Protein 6KTQ (pdb70)

Secondary structure (DSSP, 8-state):
---SS-EEE-SSPPTT---EEEEEEE-TTTGGGGSTT----HHHHHHHHHHHHHHT-SEEEEE-TTS-HHHHHHHHHHHHHHHTTS--SEEEEEE-SSHHHHHHHHHTT-SEEEEEEE-SHHIIIIIT---HHHHHHHHHHHHHHHHHTT-EEEEEEETGGGS-HHHHHHHHHHHHHHT-SEEEEEETTS---HHHHHHHHHHHHHH-TTSEEEEEEB-TTS-HHHHHHHHHHTT--EEEEBGGG-SSTT-B-BHHHHHHHHHHHH---SS-GGGHHHHHHHHHHHH--PPPTT-TTTSTTTTEE-SHHHHHHHHH-GGGT-SS-GGGGT---EE--STT--HHHHHHHHHHHT----HHHHHHHHHHHHT-TT-----HHHHHHHHHHHH-S------/---SS-EEE-SSPPTT---EEEEEEE-TTTGGGGSTT----HHHHHHHHHHHHHHT-SEEEEE-TTS-HHHHHHHHHHHHHHHTTS--SEEEEEE-SSHHHHHHHHHTT-SEEEEEEE-SHHIIIIIT---HHHHHHHHHHHHHHHHHTT-EEEEEEETGGGS-HHHHHHHHHHHHHHT-SEEEEEETTS---HHHHHHHHHHHHHH-TTSEEEEEEB-TTS-HHHHHHHHHHTT--EEEEBGGG-SSTT-B-BHHHHHHHHHHHH---SS-GGGHHHHHHHHHHHH--PPPTT-TTTSTTTTEE-SHHHHHHHHH-GGGT-SS-GGGGT---EE--STT--HHHHHHHHHHTT----HHHHHHHHHHHHT-TT-----HHHHHHHHHHHH-S-----

Foldseek 3Di:
DLAQAWDAFDAFDDPPAGDFTAFEEEECQAQQCQFVQFDFFLVLLLVLQLLCQQQRGNHYAQYQCVPDVRSLVSLLVNVVCCVVVSGPHQYEHEAELDLVSLVSRLVSPGQEYEYEAEAAPCCQCVPVVHDLVVVLVSLLVSLLSSVVSVHAYEYEHECQVRHDVVSVVVSVVSSVVSHHQEYEDEVNQQPDDLLVLLVSLLVVCVVCVSHAYEYWGACNVPCQLSNRSSNSSSRHHYYYEYDQQGGPPRHHHHPLVNQVCCCLTTVDHNTQLQCSLVSSVSSCVNRVPDRDQPDDLNHVCNQEAEAQVLVVVCVVPVVVPHSDANVSNNDHHYYFYALRHDLVVLVVVCVLVVWDDDSVLSVQLNVVRNVDDDDPTQDPVNSQVSSCVSVVDNTHHPD/DQAQDWDAFDAFDDPPAGDATAFEEEECQAQQCQFPQFDFFLVLLLVLQLLCQVQRGNHYANYQLVPDVRSVSSLLVNVVCCVVVSGPHQYEHEAELDLVSLVSRLVSPGQEYEYEAEAAPCRQCVPVVHDLVVVLVSLLVSLLSSVVSVHAYEYEHPCQVRHDVVSVVVSVVSSVVSHHQEYEDEPNQQPDDLQVLLVVLLVVCVVCVRHAYEYWGACNPPCQLSNRSSNSSNRHHYYYEYDQQGGYPRHHHHPLVNQVCCCRTTVDHNTQLQCNLVSSVSSCVNRVPDRDQPDDLNHVCNQEAEAQVLVLVCVVPVVVPHSDANCSNPDHHYYFDALRHDLVNLVVVCVVLVHDDDPVLSVQLNVVRNVDPPDPTCDPVNSQVSSCVRVVDHRDPD

GO terms:
  GO:0004410 homocitrate synthase activity (F, EXP)

Radius of gyration: 35.64 Å; Cα contacts (8 Å, |Δi|>4): 1654; chains: 2; bounding box: 81×99×81 Å

Structure (mmCIF, N/CA/C/O backbone):
data_6KTQ
#
_entry.id   6KTQ
#
_cell.length_a   114.693
_cell.length_b   114.693
_cell.length_c   125.713
_cell.angle_alpha   90.000
_cell.angle_beta   90.000
_cell.angle_gamma   120.000
#
_symmetry.space_group_name_H-M   'P 32 2 1'
#
loop_
_entity.id
_entity.type
_entity.pdbx_description
1 polymer 'Homocitrate synthase'
2 non-polymer 'ZINC ION'
3 non-polymer '2-OXOGLUTARIC ACID'
4 non-polymer 'COENZYME A'
5 non-polymer 'SULFATE ION'
6 non-polymer 'PENTAETHYLENE GLYCOL'
7 water water
#
loop_
_atom_site.group_PDB
_atom_site.id
_atom_site.type_symbol
_atom_site.label_atom_id
_atom_site.label_alt_id
_atom_site.label_comp_id
_atom_site.label_asym_id
_atom_site.label_entity_id
_atom_site.label_seq_id
_atom_site.pdbx_PDB_ins_code
_atom_site.Cartn_x
_atom_site.Cartn_y
_atom_site.Cartn_z
_atom_site.occupancy
_atom_site.B_iso_or_equiv
_atom_site.auth_seq_id
_atom_site.auth_comp_id
_atom_site.auth_asym_id
_atom_site.auth_atom_id
_atom_site.pdbx_PDB_model_num
ATOM 1 N N . LYS A 1 2 ? -14.194 -83.695 -4.124 1.00 54.65 -20 LYS A N 1
ATOM 2 C CA . LYS A 1 2 ? -15.156 -82.955 -5.001 1.00 55.37 -20 LYS A CA 1
ATOM 3 C C . LYS A 1 2 ? -16.419 -82.567 -4.218 1.00 48.47 -20 LYS A C 1
ATOM 4 O O . LYS A 1 2 ? -16.646 -81.381 -3.988 1.00 44.81 -20 LYS A O 1
ATOM 10 N N . HIS A 1 3 ? -17.208 -83.557 -3.786 1.00 44.64 -19 HIS A N 1
ATOM 11 C CA . HIS A 1 3 ? -18.281 -83.333 -2.787 1.00 40.14 -19 HIS A CA 1
ATOM 12 C C . HIS A 1 3 ? -17.758 -83.581 -1.384 1.00 38.41 -19 HIS A C 1
ATOM 13 O O . HIS A 1 3 ? -18.118 -84.549 -0.694 1.00 37.84 -19 HIS A O 1
ATOM 20 N N . HIS A 1 4 ? -16.900 -82.651 -0.989 1.00 34.92 -18 HIS A N 1
ATOM 21 C CA . HIS A 1 4 ? -16.111 -82.730 0.213 1.00 36.70 -18 HIS A CA 1
ATOM 22 C C . HIS A 1 4 ? -16.916 -82.230 1.401 1.00 35.62 -18 HIS A C 1
ATOM 23 O O . HIS A 1 4 ? -18.091 -81.868 1.249 1.00 35.53 -18 HIS A O 1
ATOM 30 N N . HIS A 1 5 ? -16.268 -82.184 2.565 1.00 32.48 -17 HIS A N 1
ATOM 31 C CA . HIS A 1 5 ? -16.942 -81.971 3.835 1.00 33.31 -17 HIS A CA 1
ATOM 32 C C . HIS A 1 5 ? -16.475 -80.765 4.574 1.00 33.72 -17 HIS A C 1
ATOM 33 O O . HIS A 1 5 ? -16.631 -80.678 5.786 1.00 31.53 -17 HIS A O 1
ATOM 40 N N . HIS A 1 6 ? -15.898 -79.814 3.841 1.00 35.46 -16 HIS A N 1
ATOM 41 C CA . HIS A 1 6 ? -15.560 -78.524 4.420 1.00 37.32 -16 HIS A CA 1
ATOM 42 C C . HIS A 1 6 ? -16.325 -77.410 3.703 1.00 34.56 -16 HIS A C 1
ATOM 43 O O . HIS A 1 6 ? -17.232 -77.677 2.920 1.00 32.98 -16 HIS A O 1
ATOM 50 N N . HIS A 1 7 ? -16.030 -76.170 4.060 1.00 34.45 -15 HIS A N 1
ATOM 51 C CA . HIS A 1 7 ? -16.703 -75.005 3.491 1.00 35.57 -15 HIS A CA 1
ATOM 52 C C . HIS A 1 7 ? -16.487 -74.878 1.984 1.00 35.07 -15 HIS A C 1
ATOM 53 O O . HIS A 1 7 ? -15.502 -75.372 1.435 1.00 34.79 -15 HIS A O 1
ATOM 60 N N . HIS A 1 8 ? -17.448 -74.240 1.326 1.00 32.14 -14 HIS A N 1
ATOM 61 C CA . HIS A 1 8 ? -17.365 -73.947 -0.081 1.00 31.94 -14 HIS A CA 1
ATOM 62 C C . HIS A 1 8 ? -17.101 -72.453 -0.210 1.00 33.64 -14 HIS A C 1
ATOM 63 O O . HIS A 1 8 ? -17.807 -71.649 0.384 1.00 31.85 -14 HIS A O 1
ATOM 70 N N . HIS A 1 9 ? -16.085 -72.077 -0.981 1.00 34.80 -13 HIS A N 1
ATOM 71 C CA . HIS A 1 9 ? -15.821 -70.647 -1.216 1.00 34.58 -13 HIS A CA 1
ATOM 72 C C . HIS A 1 9 ? -16.863 -70.072 -2.138 1.00 32.86 -13 HIS A C 1
ATOM 73 O O . HIS A 1 9 ? -17.326 -70.763 -3.014 1.00 33.24 -13 HIS A O 1
ATOM 80 N N . HIS A 1 10 ? -17.299 -68.842 -1.896 1.00 31.65 -12 HIS A N 1
ATOM 81 C CA . HIS A 1 10 ? -18.157 -68.141 -2.850 1.00 31.37 -12 HIS A CA 1
ATOM 82 C C . HIS A 1 10 ? -17.904 -66.655 -2.835 1.00 33.94 -12 HIS A C 1
ATOM 83 O O . HIS A 1 10 ? -17.091 -66.176 -2.046 1.00 32.45 -12 HIS A O 1
ATOM 90 N N . GLY A 1 11 ? -18.603 -65.925 -3.707 1.00 32.60 -11 GLY A N 1
ATOM 91 C CA . GLY A 1 11 ? -18.499 -64.466 -3.739 1.00 33.11 -11 GLY A CA 1
ATOM 92 C C . GLY A 1 11 ? -19.820 -63.740 -3.657 1.00 35.16 -11 GLY A C 1
ATOM 93 O O . GLY A 1 11 ? -19.955 -62.651 -4.165 1.00 33.14 -11 GLY A O 1
ATOM 94 N N . GLY A 1 12 ? -20.814 -64.349 -3.030 1.00 31.31 -10 GLY A N 1
ATOM 95 C CA . GLY A 1 12 ? -22.146 -63.765 -2.970 1.00 29.51 -10 GLY A CA 1
ATOM 96 C C . GLY A 1 12 ? -22.896 -64.008 -4.247 1.00 29.01 -10 GLY A C 1
ATOM 97 O O . GLY A 1 12 ? -22.590 -64.967 -4.975 1.00 30.53 -10 GLY A O 1
ATOM 98 N N . LEU A 1 13 ? -23.892 -63.167 -4.521 1.00 30.48 -9 LEU A N 1
ATOM 99 C CA . LEU A 1 13 ? -24.697 -63.280 -5.737 1.00 32.77 -9 LEU A CA 1
ATOM 100 C C . LEU A 1 13 ? -23.831 -63.141 -6.977 1.00 33.80 -9 LEU A C 1
ATOM 101 O O . LEU A 1 13 ? -22.921 -62.330 -7.007 1.00 33.41 -9 LEU A O 1
ATOM 106 N N . VAL A 1 14 ? -24.108 -63.949 -7.987 1.00 32.88 -8 VAL A N 1
ATOM 107 C CA . VAL A 1 14 ? -23.477 -63.794 -9.291 1.00 33.68 -8 VAL A CA 1
ATOM 108 C C . VAL A 1 14 ? -24.058 -62.517 -9.930 1.00 34.83 -8 VAL A C 1
ATOM 109 O O . VAL A 1 14 ? -25.127 -62.034 -9.521 1.00 36.50 -8 VAL A O 1
ATOM 113 N N . PRO A 1 15 ? -23.381 -61.967 -10.956 1.00 38.02 -7 PRO A N 1
ATOM 114 C CA . PRO A 1 15 ? -23.842 -60.711 -11.590 1.00 37.40 -7 PRO A CA 1
ATOM 115 C C . PRO A 1 15 ? -25.234 -60.760 -12.208 1.00 38.83 -7 PRO A C 1
ATOM 116 O O . PRO A 1 15 ? -25.652 -61.811 -12.652 1.00 39.09 -7 PRO A O 1
ATOM 120 N N . ARG A 1 16 ? -25.937 -59.628 -12.227 1.00 41.79 -6 ARG A N 1
ATOM 121 C CA . ARG A 1 16 ? -27.259 -59.516 -12.871 1.00 42.86 -6 ARG A CA 1
ATOM 122 C C . ARG A 1 16 ? -27.219 -59.999 -14.312 1.00 47.11 -6 ARG A C 1
ATOM 123 O O . ARG A 1 16 ? -26.222 -59.803 -15.022 1.00 43.68 -6 ARG A O 1
ATOM 131 N N . GLY A 1 17 ? -28.300 -60.652 -14.724 1.00 51.83 -5 GLY A N 1
ATOM 132 C CA . GLY A 1 17 ? -28.378 -61.276 -16.045 1.00 56.55 -5 GLY A CA 1
ATOM 133 C C . GLY A 1 17 ? -27.433 -62.462 -16.222 1.00 61.17 -5 GLY A C 1
ATOM 134 O O . GLY A 1 17 ? -27.036 -62.772 -17.345 1.00 60.09 -5 GLY A O 1
ATOM 135 N N . SER A 1 18 ? -27.078 -63.130 -15.121 1.00 60.23 -4 SER A N 1
ATOM 136 C CA . SER A 1 18 ? -26.140 -64.255 -15.146 1.00 60.46 -4 SER A CA 1
ATOM 137 C C . SER A 1 18 ? -26.823 -65.564 -14.692 1.00 63.59 -4 SER A C 1
ATOM 138 O O . SER A 1 18 ? -27.560 -65.594 -13.691 1.00 58.44 -4 SER A O 1
ATOM 141 N N . LEU A 1 29 ? -13.033 -65.253 -4.463 1.00 47.73 7 LEU A N 1
ATOM 142 C CA . LEU A 1 29 ? -14.029 -65.885 -3.594 1.00 44.30 7 LEU A CA 1
ATOM 143 C C . LEU A 1 29 ? -13.588 -65.859 -2.133 1.00 44.05 7 LEU A C 1
ATOM 144 O O . LEU A 1 29 ? -12.942 -66.782 -1.629 1.00 42.95 7 LEU A O 1
ATOM 149 N N . HIS A 1 30 ? -14.016 -64.826 -1.439 1.00 40.42 8 HIS A N 1
ATOM 150 C CA . HIS A 1 30 ? -13.560 -64.545 -0.078 1.00 42.76 8 HIS A CA 1
ATOM 151 C C . HIS A 1 30 ? -14.547 -65.082 0.981 1.00 38.23 8 HIS A C 1
ATOM 152 O O . HIS A 1 30 ? -14.223 -65.136 2.154 1.00 37.39 8 HIS A O 1
ATOM 159 N N . MET A 1 31 ? -15.757 -65.436 0.557 1.00 33.49 9 MET A N 1
ATOM 160 C CA . MET A 1 31 ? -16.815 -65.885 1.474 1.00 31.60 9 MET A CA 1
ATOM 161 C C . MET A 1 31 ? -16.848 -67.397 1.499 1.00 32.24 9 MET A C 1
ATOM 162 O O . MET A 1 31 ? -16.277 -68.027 0.612 1.00 30.77 9 MET A O 1
ATOM 167 N N . LYS A 1 32 ? -17.512 -67.968 2.519 1.00 30.90 10 LYS A N 1
ATOM 168 C CA . LYS A 1 32 ? -17.497 -69.404 2.793 1.00 33.48 10 LYS A CA 1
ATOM 169 C C . LYS A 1 32 ? -18.913 -69.818 3.180 1.00 30.76 10 LYS A C 1
ATOM 170 O O . LYS A 1 32 ? -19.579 -69.067 3.862 1.00 28.84 10 LYS A O 1
ATOM 176 N N . VAL A 1 33 ? -19.360 -71.002 2.765 1.00 29.85 11 VAL A N 1
ATOM 177 C CA . VAL A 1 33 ? -20.655 -71.513 3.229 1.00 29.33 11 VAL A CA 1
ATOM 178 C C . VAL A 1 33 ? -20.686 -73.019 3.110 1.00 29.12 11 VAL A C 1
ATOM 179 O O . VAL A 1 33 ? -20.044 -73.610 2.241 1.00 28.92 11 VAL A O 1
ATOM 183 N N . GLY A 1 34 ? -21.418 -73.641 4.015 1.00 26.15 12 GLY A N 1
ATOM 184 C CA . GLY A 1 34 ? -21.610 -75.078 3.935 1.00 24.92 12 GLY A CA 1
ATOM 185 C C . GLY A 1 34 ? -22.932 -75.443 4.561 1.00 23.77 12 GLY A C 1
ATOM 186 O O . GLY A 1 34 ? -23.594 -74.601 5.181 1.00 23.91 12 GLY A O 1
ATOM 187 N N . ILE A 1 35 ? -23.316 -76.691 4.388 1.00 24.68 13 ILE A N 1
ATOM 188 C CA . ILE A 1 35 ? -24.571 -77.176 4.929 1.00 24.51 13 ILE A CA 1
ATOM 189 C C . ILE A 1 35 ? -24.399 -77.869 6.270 1.00 23.69 13 ILE A C 1
ATOM 190 O O . ILE A 1 35 ? -23.513 -78.724 6.438 1.00 25.41 13 ILE A O 1
ATOM 195 N N . LEU A 1 36 ? -25.258 -77.517 7.218 1.00 23.45 14 LEU A N 1
ATOM 196 C CA . LEU A 1 36 ? -25.505 -78.398 8.368 1.00 24.75 14 LEU A CA 1
ATOM 197 C C . LEU A 1 36 ? -26.888 -78.975 8.142 1.00 24.26 14 LEU A C 1
ATOM 198 O O . LEU A 1 36 ? -27.856 -78.230 7.998 1.00 25.17 14 LEU A O 1
ATOM 203 N N . ASP A 1 37 ? -26.983 -80.290 8.074 1.00 21.90 15 ASP A N 1
ATOM 204 C CA . ASP A 1 37 ? -28.281 -80.897 7.928 1.00 24.94 15 ASP A CA 1
ATOM 205 C C . ASP A 1 37 ? -28.760 -81.426 9.272 1.00 25.13 15 ASP A C 1
ATOM 206 O O . ASP A 1 37 ? -28.003 -82.104 9.994 1.00 24.54 15 ASP A O 1
ATOM 211 N N . SER A 1 38 ? -30.001 -81.064 9.601 1.00 24.22 16 SER A N 1
ATOM 212 C CA . SER A 1 38 ? -30.624 -81.375 10.889 1.00 25.42 16 SER A CA 1
ATOM 213 C C . SER A 1 38 ? -31.867 -82.292 10.729 1.00 25.09 16 SER A C 1
ATOM 214 O O . SER A 1 38 ? -32.738 -82.326 11.588 1.00 25.74 16 SER A O 1
ATOM 217 N N . THR A 1 39 ? -31.926 -83.038 9.646 1.00 25.19 17 THR A N 1
ATOM 218 C CA . THR A 1 39 ? -32.993 -84.031 9.431 1.00 26.10 17 THR A CA 1
ATOM 219 C C . THR A 1 39 ? -33.120 -84.920 10.677 1.00 27.59 17 THR A C 1
ATOM 220 O O . THR A 1 39 ? -34.217 -85.219 11.118 1.00 28.09 17 THR A O 1
ATOM 224 N N . LEU A 1 40 ? -31.983 -85.255 11.281 1.00 29.71 18 LEU A N 1
ATOM 225 C CA . LEU A 1 40 ? -31.944 -86.163 12.417 1.00 30.95 18 LEU A CA 1
ATOM 226 C C . LEU A 1 40 ? -32.153 -85.494 13.759 1.00 32.32 18 LEU A C 1
ATOM 227 O O . LEU A 1 40 ? -32.262 -86.180 14.767 1.00 35.85 18 LEU A O 1
ATOM 232 N N . ARG A 1 41 ? -32.224 -84.172 13.798 1.00 29.47 19 ARG A N 1
ATOM 233 C CA . ARG A 1 41 ? -32.557 -83.485 15.026 1.00 27.15 19 ARG A CA 1
ATOM 234 C C . ARG A 1 41 ? -33.849 -82.682 14.799 1.00 26.95 19 ARG A C 1
ATOM 235 O O . ARG A 1 41 ? -34.948 -83.147 15.163 1.00 26.47 19 ARG A O 1
ATOM 243 N N . GLU A 1 42 ? -33.738 -81.495 14.195 1.00 25.03 20 GLU A N 1
ATOM 244 C CA . GLU A 1 42 ? -34.920 -80.715 13.826 1.00 24.13 20 GLU A CA 1
ATOM 245 C C . GLU A 1 42 ? -35.949 -81.599 13.088 1.00 23.20 20 GLU A C 1
ATOM 246 O O . GLU A 1 42 ? -37.150 -81.543 13.394 1.00 24.24 20 GLU A O 1
ATOM 252 N N . GLY A 1 43 ? -35.484 -82.397 12.134 1.00 21.48 21 GLY A N 1
ATOM 253 C CA . GLY A 1 43 ? -36.387 -83.166 11.286 1.00 23.63 21 GLY A CA 1
ATOM 254 C C . GLY A 1 43 ? -37.236 -84.183 12.057 1.00 24.02 21 GLY A C 1
ATOM 255 O O . GLY A 1 43 ? -38.399 -84.436 11.712 1.00 23.24 21 GLY A O 1
ATOM 256 N N . GLU A 1 44 ? -36.642 -84.793 13.080 1.00 25.15 22 GLU A N 1
ATOM 257 C CA . GLU A 1 44 ? -37.387 -85.736 13.926 1.00 26.05 22 GLU A CA 1
ATOM 258 C C . GLU A 1 44 ? -38.318 -85.014 14.913 1.00 25.72 22 GLU A C 1
ATOM 259 O O . GLU A 1 44 ? -39.032 -85.664 15.657 1.00 27.79 22 GLU A O 1
ATOM 265 N N . GLN A 1 45 ? -38.331 -83.681 14.928 1.00 25.40 23 GLN 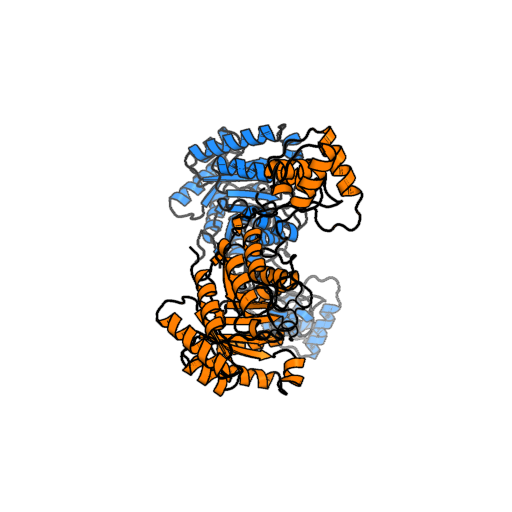A N 1
ATOM 266 C CA . GLN A 1 45 ? -39.332 -82.936 15.720 1.00 26.10 23 GLN A CA 1
ATOM 267 C C . GLN A 1 45 ? -40.605 -82.652 14.933 1.00 26.03 23 GLN A C 1
ATOM 268 O O . GLN A 1 45 ? -41.479 -81.953 15.418 1.00 25.88 23 GLN A O 1
ATOM 274 N N . THR A 1 46 ? -40.699 -83.192 13.714 1.00 26.62 24 THR A N 1
ATOM 275 C CA . THR A 1 46 ? -41.910 -83.106 12.925 1.00 25.00 24 THR A CA 1
ATOM 276 C C . THR A 1 46 ? -43.017 -83.981 13.553 1.00 26.04 24 THR A C 1
ATOM 277 O O . THR A 1 46 ? -42.776 -85.156 13.830 1.00 25.22 24 THR A O 1
ATOM 281 N N . PRO A 1 47 ? -44.227 -83.423 13.759 1.00 22.69 25 PRO A N 1
ATOM 282 C CA . PRO A 1 47 ? -45.327 -84.247 14.202 1.00 24.26 25 PRO A CA 1
ATOM 283 C C . PRO A 1 47 ? -45.419 -85.526 13.386 1.00 24.42 25 PRO A C 1
ATOM 284 O O . PRO A 1 47 ? -45.398 -85.496 12.154 1.00 25.10 25 PRO A O 1
ATOM 288 N N . GLY A 1 48 ? -45.520 -86.647 14.072 1.00 24.33 26 GLY A N 1
ATOM 289 C CA . GLY A 1 48 ? -45.753 -87.923 13.392 1.00 25.51 26 GLY A CA 1
ATOM 290 C C . GLY A 1 48 ? -44.524 -88.593 12.826 1.00 25.35 26 GLY A C 1
ATOM 291 O O . GLY A 1 48 ? -44.620 -89.691 12.267 1.00 27.55 26 GLY A O 1
ATOM 292 N N . VAL A 1 49 ? -43.356 -87.973 12.986 1.00 24.78 27 VAL A N 1
ATOM 293 C CA . VAL A 1 49 ? -42.124 -88.496 12.418 1.00 24.18 27 VAL A CA 1
ATOM 294 C C . VAL A 1 49 ? -41.215 -88.996 13.537 1.00 24.53 27 VAL A C 1
ATOM 295 O O . VAL A 1 49 ? -40.886 -88.256 14.458 1.00 25.36 27 VAL A O 1
ATOM 299 N N . VAL A 1 50 ? -40.822 -90.262 13.440 1.00 25.02 28 VAL A N 1
ATOM 300 C CA . VAL A 1 50 ? -39.758 -90.804 14.278 1.00 25.07 28 VAL A CA 1
ATOM 301 C C . VAL A 1 50 ? -38.945 -91.722 13.397 1.00 23.95 28 VAL A C 1
ATOM 302 O O . VAL A 1 50 ? -39.471 -92.282 12.447 1.00 24.59 28 VAL A O 1
ATOM 306 N N . PHE A 1 51 ? -37.656 -91.839 13.714 1.00 23.94 29 PHE A N 1
ATOM 307 C CA . PHE A 1 51 ? -36.760 -92.710 13.024 1.00 26.03 29 PHE A CA 1
ATOM 308 C C . PHE A 1 51 ? -36.237 -93.761 13.986 1.00 27.36 29 PHE A C 1
ATOM 309 O O . PHE A 1 51 ? -35.990 -93.451 15.136 1.00 28.81 29 PHE A O 1
ATOM 317 N N . THR A 1 52 ? -36.021 -94.972 13.487 1.00 29.05 30 THR A N 1
ATOM 318 C CA . THR A 1 52 ? -35.285 -95.996 14.238 1.00 30.01 30 THR A CA 1
ATOM 319 C C . THR A 1 52 ? -33.805 -95.660 14.209 1.00 32.23 30 THR A C 1
ATOM 320 O O . THR A 1 52 ? -33.361 -94.828 13.417 1.00 27.88 30 THR A O 1
ATOM 324 N N . THR A 1 53 ? -33.032 -96.305 15.075 1.00 31.64 31 THR A N 1
ATOM 325 C CA . THR A 1 53 ? -31.584 -96.108 15.074 1.00 33.63 31 THR A CA 1
ATOM 326 C C . THR A 1 53 ? -30.979 -96.452 13.714 1.00 31.60 31 THR A C 1
ATOM 327 O O . THR A 1 53 ? -30.204 -95.668 13.151 1.00 32.74 31 THR A O 1
ATOM 331 N N . ASP A 1 54 ? -31.365 -97.581 13.148 1.00 30.79 32 ASP A N 1
ATOM 332 C CA . ASP A 1 54 ? -30.846 -97.991 11.843 1.00 31.81 32 ASP A CA 1
ATOM 333 C C . ASP A 1 54 ? -31.200 -96.964 10.768 1.00 29.85 32 ASP A C 1
ATOM 334 O O . ASP A 1 54 ? -30.412 -96.705 9.877 1.00 30.39 32 ASP A O 1
ATOM 339 N N . GLN A 1 55 ? -32.410 -96.421 10.829 1.00 30.00 33 GLN A N 1
ATOM 340 C CA . GLN A 1 55 ? -32.839 -95.392 9.849 1.00 28.56 33 GLN A CA 1
ATOM 341 C C . GLN A 1 55 ? -31.972 -94.128 9.930 1.00 26.86 33 GLN A C 1
ATOM 342 O O . GLN A 1 55 ? -31.581 -93.566 8.919 1.00 28.29 33 GLN A O 1
ATOM 348 N N . ARG A 1 56 ? -31.746 -93.696 11.155 1.00 28.80 34 ARG A N 1
ATOM 349 C CA . ARG A 1 56 ? -30.881 -92.571 11.501 1.00 32.48 34 ARG A CA 1
ATOM 350 C C . ARG A 1 56 ? -29.516 -92.732 10.928 1.00 31.96 34 ARG A C 1
ATOM 351 O O . ARG A 1 56 ? -28.978 -91.822 10.337 1.00 30.51 34 ARG A O 1
ATOM 359 N N . VAL A 1 57 ? -28.935 -93.906 11.168 1.00 30.36 35 VAL A N 1
ATOM 360 C CA . VAL A 1 57 ? -27.628 -94.238 10.625 1.00 31.56 35 VAL A CA 1
ATOM 361 C C . VAL A 1 57 ? -27.642 -94.231 9.098 1.00 30.00 35 VAL A C 1
ATOM 362 O O . VAL A 1 57 ? -26.699 -93.715 8.473 1.00 32.79 35 VAL A O 1
ATOM 366 N N . GLU A 1 58 ? -28.671 -94.790 8.472 1.00 30.09 36 GLU A N 1
ATOM 367 C CA . GLU A 1 58 ? -28.706 -94.821 7.017 1.00 30.16 36 GLU A CA 1
ATOM 368 C C . GLU A 1 58 ? -28.793 -93.380 6.457 1.00 30.31 36 GLU A C 1
ATOM 369 O O . GLU A 1 58 ? -28.163 -93.038 5.454 1.00 27.67 36 GLU A O 1
ATOM 375 N N . ILE A 1 59 ? -29.611 -92.551 7.082 1.00 29.22 37 ILE A N 1
ATOM 376 C CA . ILE A 1 59 ? -29.720 -91.152 6.643 1.00 27.33 37 ILE A CA 1
ATOM 377 C C . ILE A 1 59 ? -28.367 -90.427 6.805 1.00 27.98 37 ILE A C 1
ATOM 378 O O . ILE A 1 59 ? -27.935 -89.745 5.892 1.00 29.37 37 ILE A O 1
ATOM 383 N N . ALA A 1 60 ? -27.700 -90.602 7.947 1.00 28.63 38 ALA A N 1
ATOM 384 C CA . ALA A 1 60 ? -26.415 -89.951 8.192 1.00 29.64 38 ALA A CA 1
ATOM 385 C C . ALA A 1 60 ? -25.382 -90.301 7.123 1.00 30.68 38 ALA A C 1
ATOM 386 O O . ALA A 1 60 ? -24.645 -89.433 6.657 1.00 30.40 38 ALA A O 1
ATOM 388 N N . LYS A 1 61 ? -25.346 -91.560 6.718 1.00 30.56 39 LYS A N 1
ATOM 389 C CA . LYS A 1 61 ? -24.426 -91.993 5.673 1.00 32.13 39 LYS A CA 1
ATOM 390 C C . LYS A 1 61 ? -24.744 -91.316 4.357 1.00 31.12 39 LYS A C 1
ATOM 391 O O . LYS A 1 61 ? -23.831 -90.905 3.642 1.00 28.12 39 LYS A O 1
ATOM 397 N N . ALA A 1 62 ? -26.037 -91.234 4.027 1.00 28.09 40 ALA A N 1
ATOM 398 C CA . ALA A 1 62 ? -26.473 -90.533 2.809 1.00 29.25 40 ALA A CA 1
ATOM 399 C C . ALA A 1 62 ? -26.079 -89.044 2.838 1.00 25.65 40 ALA A C 1
ATOM 400 O O . ALA A 1 62 ? -25.666 -88.517 1.832 1.00 25.21 40 ALA A O 1
ATOM 402 N N . LEU A 1 63 ? -26.239 -88.398 3.980 1.00 25.47 41 LEU A N 1
ATOM 403 C CA . LEU A 1 63 ? -25.877 -86.987 4.118 1.00 26.30 41 LEU A CA 1
ATOM 404 C C . LEU A 1 63 ? -24.370 -86.845 3.963 1.00 26.80 41 LEU A C 1
ATOM 405 O O . LEU A 1 63 ? -23.912 -85.978 3.231 1.00 29.03 41 LEU A O 1
ATOM 410 N N . SER A 1 64 ? -23.602 -87.717 4.603 1.00 26.67 42 SER A N 1
ATOM 411 C CA . SER A 1 64 ? -22.151 -87.723 4.392 1.00 27.99 42 SER A CA 1
ATOM 412 C C . SER A 1 64 ? -21.800 -87.901 2.923 1.00 28.91 42 SER A C 1
ATOM 413 O O . SER A 1 64 ? -20.957 -87.177 2.414 1.00 28.68 42 SER A O 1
ATOM 416 N N . ASP A 1 65 ? -22.453 -88.843 2.251 1.00 27.89 43 ASP A N 1
ATOM 417 C CA . ASP A 1 65 ? -22.140 -89.150 0.863 1.00 31.60 43 ASP A CA 1
ATOM 418 C C . ASP A 1 65 ? -22.398 -88.015 -0.129 1.00 32.24 43 ASP A C 1
ATOM 419 O O . ASP A 1 65 ? -21.678 -87.889 -1.100 1.00 30.89 43 ASP A O 1
ATOM 424 N N . ILE A 1 66 ? -23.406 -87.186 0.109 1.00 32.91 44 ILE A N 1
ATOM 425 C CA . ILE A 1 66 ? -23.670 -86.076 -0.805 1.00 30.37 44 ILE A CA 1
ATOM 426 C C . ILE A 1 66 ? -22.845 -84.835 -0.482 1.00 30.33 44 ILE A C 1
ATOM 427 O O . ILE A 1 66 ? -22.928 -83.851 -1.212 1.00 30.30 44 ILE A O 1
ATOM 432 N N . GLY A 1 67 ? -22.060 -84.888 0.595 1.00 28.94 45 GLY A N 1
ATOM 433 C CA . GLY A 1 67 ? -21.104 -83.832 0.956 1.00 27.20 45 GLY A CA 1
ATOM 434 C C . GLY A 1 67 ? -21.605 -82.763 1.907 1.00 26.74 45 GLY A C 1
ATOM 435 O O . GLY A 1 67 ? -21.205 -81.608 1.838 1.00 26.59 45 GLY A O 1
ATOM 436 N N . VAL A 1 68 ? -22.482 -83.140 2.822 1.00 26.47 46 VAL A N 1
ATOM 437 C CA . VAL A 1 68 ? -22.905 -82.241 3.879 1.00 27.17 46 VAL A CA 1
ATOM 438 C C . VAL A 1 68 ? -21.734 -81.965 4.834 1.00 27.12 46 VAL A C 1
ATOM 439 O O . VAL A 1 68 ? -21.074 -82.886 5.319 1.00 31.60 46 VAL A O 1
ATOM 443 N N . GLN A 1 69 ? -21.510 -80.704 5.150 1.00 26.26 47 GLN A N 1
ATOM 444 C CA . GLN A 1 69 ? -20.405 -80.320 6.019 1.00 25.96 47 GLN A CA 1
ATOM 445 C C . GLN A 1 69 ? -20.622 -80.803 7.454 1.00 27.19 47 GLN A C 1
ATOM 446 O O . GLN A 1 69 ? -19.708 -81.370 8.056 1.00 25.92 47 GLN A O 1
ATOM 452 N N . MET A 1 70 ? -21.809 -80.556 7.994 1.00 26.35 48 MET A N 1
ATOM 453 C CA . MET A 1 70 ? -22.129 -80.919 9.362 1.00 27.97 48 MET A CA 1
ATOM 454 C C . MET A 1 70 ? -23.441 -81.688 9.443 1.00 28.59 48 MET A C 1
ATOM 455 O O . MET A 1 70 ? -24.405 -81.332 8.772 1.00 27.01 48 MET A O 1
ATOM 460 N N . ILE A 1 71 ? -23.451 -82.742 10.262 1.00 28.22 49 ILE A N 1
ATOM 461 C CA . ILE A 1 71 ? -24.664 -83.458 10.591 1.00 27.46 49 ILE A CA 1
ATOM 462 C C . ILE A 1 71 ? -24.997 -83.272 12.064 1.00 27.21 49 ILE A C 1
ATOM 463 O O . ILE A 1 71 ? -24.234 -83.680 12.935 1.00 30.70 49 ILE A O 1
ATOM 468 N N . GLU A 1 72 ? -26.135 -82.644 12.335 1.00 25.51 50 GLU A N 1
ATOM 469 C CA . GLU A 1 72 ? -26.721 -82.603 13.673 1.00 27.89 50 GLU A CA 1
ATOM 470 C C . GLU A 1 72 ? -27.506 -83.934 13.881 1.00 29.24 50 GLU A C 1
ATOM 471 O O . GLU A 1 72 ? -28.617 -84.150 13.352 1.00 29.68 50 GLU A O 1
ATOM 477 N N . ALA A 1 73 ? -26.897 -84.829 14.634 1.00 28.57 51 ALA A N 1
ATOM 478 C CA . ALA A 1 73 ? -27.342 -86.218 14.737 1.00 28.22 51 ALA A CA 1
ATOM 479 C C . ALA A 1 73 ? -28.427 -86.454 15.798 1.00 28.46 51 ALA A C 1
ATOM 480 O O . ALA A 1 73 ? -29.023 -87.549 15.862 1.00 28.94 51 ALA A O 1
ATOM 482 N N . GLY A 1 74 ? -28.652 -85.452 16.646 1.00 27.59 52 GLY A N 1
ATOM 483 C CA . GLY A 1 74 ? -29.707 -85.493 17.638 1.00 27.54 52 GLY A CA 1
ATOM 484 C C . GLY A 1 74 ? -29.304 -84.888 18.954 1.00 28.99 52 GLY A C 1
ATOM 485 O O . GLY A 1 74 ? -28.166 -84.422 19.135 1.00 33.23 52 GLY A O 1
ATOM 486 N N . HIS A 1 75 ? -30.261 -84.907 19.876 1.00 28.95 53 HIS A N 1
ATOM 487 C CA . HIS A 1 75 ? -30.121 -84.428 21.242 1.00 28.09 53 HIS A CA 1
ATOM 488 C C . HIS A 1 75 ? -30.124 -85.664 22.155 1.00 31.01 53 HIS A C 1
ATOM 489 O O . HIS A 1 75 ? -31.197 -86.224 22.448 1.00 31.20 53 HIS A O 1
ATOM 496 N N . PRO A 1 76 ? -28.939 -86.092 22.617 1.00 30.90 54 PRO A N 1
ATOM 497 C CA . PRO A 1 76 ? -28.864 -87.427 23.187 1.00 32.38 54 PRO A CA 1
ATOM 498 C C . PRO A 1 76 ? -29.652 -87.642 24.479 1.00 33.05 54 PRO A C 1
ATOM 499 O O . PRO A 1 76 ? -30.021 -88.781 24.765 1.00 34.82 54 PRO A O 1
ATOM 503 N N . ALA A 1 77 ? -29.961 -86.587 25.234 1.00 34.09 55 ALA A N 1
ATOM 504 C CA . ALA A 1 77 ? -30.801 -86.746 26.449 1.00 33.43 55 ALA A CA 1
ATOM 505 C C . ALA A 1 77 ? -32.270 -87.073 26.161 1.00 33.25 55 ALA A C 1
ATOM 506 O O . ALA A 1 77 ? -33.007 -87.414 27.078 1.00 32.01 55 ALA A O 1
ATOM 508 N N . VAL A 1 78 ? -32.717 -86.952 24.909 1.00 29.24 56 VAL A N 1
ATOM 509 C CA . VAL A 1 78 ? -34.145 -87.031 24.617 1.00 28.17 56 VAL A CA 1
ATOM 510 C C . VAL A 1 78 ? -34.667 -88.457 24.841 1.00 27.42 56 VAL A C 1
ATOM 511 O O . VAL A 1 78 ? -35.715 -88.636 25.425 1.00 26.88 56 VAL A O 1
ATOM 515 N N . SER A 1 79 ? -33.930 -89.450 24.373 1.00 27.88 57 SER A N 1
ATOM 516 C CA . SER A 1 79 ? -34.353 -90.857 24.520 1.00 30.38 57 SER A CA 1
ATOM 517 C C . SER A 1 79 ? -33.179 -91.792 24.321 1.00 32.19 57 SER A C 1
ATOM 518 O O . SER A 1 79 ? -32.176 -91.405 23.735 1.00 29.61 57 SER A O 1
ATOM 521 N N . PRO A 1 80 ? -33.295 -93.039 24.813 1.00 34.78 58 PRO A N 1
ATOM 522 C CA . PRO A 1 80 ? -32.163 -93.960 24.657 1.00 34.15 58 PRO A CA 1
ATOM 523 C C . PRO A 1 80 ? -31.814 -94.270 23.219 1.00 31.18 58 PRO A C 1
ATOM 524 O O . PRO A 1 80 ? -30.622 -94.421 22.869 1.00 31.67 58 PRO A O 1
ATOM 528 N N . ASP A 1 81 ? -32.824 -94.387 22.374 1.00 29.62 59 ASP A N 1
ATOM 529 C CA . ASP A 1 81 ? -32.553 -94.689 20.977 1.00 31.28 59 ASP A CA 1
ATOM 530 C C . ASP A 1 81 ? -31.791 -93.554 20.250 1.00 31.42 59 ASP A C 1
ATOM 531 O O . ASP A 1 81 ? -30.976 -93.816 19.350 1.00 31.41 59 ASP A O 1
ATOM 536 N N . ILE A 1 82 ? -32.051 -92.311 20.641 1.00 32.38 60 ILE A N 1
ATOM 537 C CA . ILE A 1 82 ? -31.360 -91.175 20.021 1.00 31.74 60 ILE A CA 1
ATOM 538 C C . ILE A 1 82 ? -29.879 -91.177 20.447 1.00 29.93 60 ILE A C 1
ATOM 539 O O . ILE A 1 82 ? -28.992 -91.054 19.620 1.00 31.28 60 ILE A O 1
ATOM 544 N N . TYR A 1 83 ? -29.624 -91.416 21.724 1.00 32.36 61 TYR A N 1
ATOM 545 C CA . TYR A 1 83 ? -28.277 -91.610 22.211 1.00 32.52 61 TYR A CA 1
ATOM 546 C C . TYR A 1 83 ? -27.526 -92.679 21.417 1.00 33.71 61 TYR A C 1
ATOM 547 O O . TYR A 1 83 ? -26.402 -92.453 20.972 1.00 33.41 61 TYR A O 1
ATOM 556 N N . GLU A 1 84 ? -28.143 -93.849 21.264 1.00 32.03 62 GLU A N 1
ATOM 557 C CA . GLU A 1 84 ? -27.532 -94.963 20.566 1.00 34.14 62 GLU A CA 1
ATOM 558 C C . GLU A 1 84 ? -27.286 -94.689 19.093 1.00 34.09 62 GLU A C 1
ATOM 559 O O . GLU A 1 84 ? -26.274 -95.133 18.546 1.00 30.91 62 GLU A O 1
ATOM 565 N N . GLY A 1 85 ? -28.212 -93.988 18.442 1.00 31.66 63 GLY A N 1
ATOM 566 C CA . GLY A 1 85 ? -28.037 -93.619 17.030 1.00 32.35 63 GLY A CA 1
ATOM 567 C C . GLY A 1 85 ? -26.868 -92.659 16.887 1.00 29.58 63 GLY A C 1
ATOM 568 O O . GLY A 1 85 ? -26.036 -92.803 15.986 1.00 28.52 63 GLY A O 1
ATOM 569 N N . ILE A 1 86 ? -26.771 -91.703 17.804 1.00 31.39 64 ILE A N 1
ATOM 570 C CA . ILE A 1 86 ? -25.657 -90.739 17.741 1.00 33.39 64 ILE A CA 1
ATOM 571 C C . ILE A 1 86 ? -24.331 -91.440 17.956 1.00 34.83 64 ILE A C 1
ATOM 572 O O . ILE A 1 86 ? -23.385 -91.194 17.213 1.00 34.50 64 ILE A O 1
ATOM 577 N N . ARG A 1 87 ? -24.280 -92.326 18.946 1.00 33.06 65 ARG A N 1
ATOM 578 C CA . ARG A 1 87 ? -23.079 -93.113 19.208 1.00 35.81 65 ARG A CA 1
ATOM 579 C C . ARG A 1 87 ? -22.623 -93.892 17.968 1.00 34.49 65 ARG A C 1
ATOM 580 O O . ARG A 1 87 ? -21.450 -93.866 17.630 1.00 33.62 65 ARG A O 1
ATOM 588 N N . ARG A 1 88 ? -23.549 -94.568 17.288 1.00 35.23 66 ARG A N 1
ATOM 589 C CA . ARG A 1 88 ? -23.237 -95.328 16.081 1.00 35.53 66 ARG A CA 1
ATOM 590 C C . ARG A 1 88 ? -22.694 -94.463 14.956 1.00 37.22 66 ARG A C 1
ATOM 591 O O . ARG A 1 88 ? -21.777 -94.856 14.222 1.00 32.68 66 ARG A O 1
ATOM 599 N N . ILE A 1 89 ? -23.302 -93.303 14.789 1.00 33.68 67 ILE A N 1
ATOM 600 C CA . ILE A 1 89 ? -22.844 -92.366 13.792 1.00 32.16 67 ILE A CA 1
ATOM 601 C C . ILE A 1 89 ? -21.426 -91.910 14.122 1.00 32.34 67 ILE A C 1
ATOM 602 O O . ILE A 1 89 ? -20.579 -91.870 13.234 1.00 32.00 67 ILE A O 1
ATOM 607 N N . ILE A 1 90 ? -21.158 -91.576 15.383 1.00 33.27 68 ILE A N 1
ATOM 608 C CA . ILE A 1 90 ? -19.797 -91.116 15.767 1.00 35.85 68 ILE A CA 1
ATOM 609 C C . ILE A 1 90 ? -18.756 -92.209 15.549 1.00 36.72 68 ILE A C 1
ATOM 610 O O . ILE A 1 90 ? -17.642 -91.952 15.079 1.00 37.20 68 ILE A O 1
ATOM 615 N N . LYS A 1 91 ? -19.140 -93.438 15.853 1.00 37.62 69 LYS A N 1
ATOM 616 C CA . LYS A 1 91 ? -18.310 -94.595 15.549 1.00 40.04 69 LYS A CA 1
ATOM 617 C C . LYS A 1 91 ? -18.012 -94.692 14.045 1.00 40.18 69 LYS A C 1
ATOM 618 O O . LYS A 1 91 ? -16.859 -94.898 13.658 1.00 37.48 69 LYS A O 1
ATOM 624 N N . LEU A 1 92 ? -19.029 -94.526 13.193 1.00 36.99 70 LEU A N 1
ATOM 625 C CA . LEU A 1 92 ? -18.817 -94.564 11.740 1.00 37.42 70 LEU A CA 1
ATOM 626 C C . LEU A 1 92 ? -17.913 -93.421 11.244 1.00 35.94 70 LEU A C 1
ATOM 627 O O . LEU A 1 92 ? -17.162 -93.585 10.274 1.00 36.63 70 LEU A O 1
ATOM 632 N N . LYS A 1 93 ? -17.981 -92.285 11.929 1.00 35.84 71 LYS A N 1
ATOM 633 C CA . LYS A 1 93 ? -17.130 -91.136 11.642 1.00 36.84 71 LYS A CA 1
ATOM 634 C C . LYS A 1 93 ? -15.666 -91.442 11.986 1.00 41.83 71 LYS A C 1
ATOM 635 O O . LYS A 1 93 ? -14.772 -91.244 11.176 1.00 38.83 71 LYS A O 1
ATOM 641 N N . ARG A 1 94 ? -15.462 -91.922 13.204 1.00 41.31 72 ARG A N 1
ATOM 642 C CA . ARG A 1 94 ? -14.166 -92.395 13.672 1.00 48.11 72 ARG A CA 1
ATOM 643 C C . ARG A 1 94 ? -13.562 -93.405 12.683 1.00 45.62 72 ARG A C 1
ATOM 644 O O . ARG A 1 94 ? -12.363 -93.388 12.452 1.00 48.09 72 ARG A O 1
ATOM 652 N N . GLU A 1 95 ? -14.393 -94.233 12.054 1.00 42.37 73 GLU A N 1
ATOM 653 C CA . GLU A 1 95 ? -13.919 -95.209 11.062 1.00 42.03 73 GLU A CA 1
ATOM 654 C C . GLU A 1 95 ? -13.778 -94.687 9.626 1.00 43.92 73 GLU A C 1
ATOM 655 O O . GLU A 1 95 ? -13.411 -95.450 8.738 1.00 47.70 73 GLU A O 1
ATOM 661 N N . GLY A 1 96 ? -14.081 -93.412 9.384 1.00 43.39 74 GLY A N 1
ATOM 662 C CA . GLY A 1 96 ? -14.029 -92.843 8.043 1.00 40.01 74 GLY A CA 1
ATOM 663 C C . GLY A 1 96 ? -15.192 -93.206 7.134 1.00 40.37 74 GLY A C 1
ATOM 664 O O . GLY A 1 96 ? -15.196 -92.845 5.957 1.00 41.82 74 GLY A O 1
ATOM 665 N N . VAL A 1 97 ? -16.185 -93.928 7.641 1.00 38.20 75 VAL A N 1
ATOM 666 C CA . VAL A 1 97 ? -17.335 -94.257 6.803 1.00 39.68 75 VAL A CA 1
ATOM 667 C C . VAL A 1 97 ? -18.173 -92.985 6.640 1.00 35.85 75 VAL A C 1
ATOM 668 O O . VAL A 1 97 ? -18.615 -92.675 5.551 1.00 37.87 75 VAL A O 1
ATOM 672 N N . ILE A 1 98 ? -18.370 -92.258 7.727 1.00 35.75 76 ILE A N 1
ATOM 673 C CA . ILE A 1 98 ? -19.000 -90.941 7.694 1.00 35.01 76 ILE A CA 1
ATOM 674 C C . ILE A 1 98 ? -17.899 -89.874 7.817 1.00 36.77 76 ILE A C 1
ATOM 675 O O . ILE A 1 98 ? -16.949 -90.026 8.601 1.00 34.79 76 ILE A O 1
ATOM 680 N N . LYS A 1 99 ? -18.031 -88.792 7.044 1.00 34.11 77 LYS A N 1
ATOM 681 C CA . LYS A 1 99 ? -16.997 -87.767 7.000 1.00 35.86 77 LYS A CA 1
ATOM 682 C C . LYS A 1 99 ? -17.407 -86.390 7.497 1.00 35.16 77 LYS A C 1
ATOM 683 O O . LYS A 1 99 ? -16.552 -85.547 7.725 1.00 35.24 77 LYS A O 1
ATOM 689 N N . SER A 1 100 ? -18.705 -86.158 7.689 1.00 31.15 78 SER A N 1
ATOM 690 C CA . SER A 1 100 ? -19.180 -84.875 8.168 1.00 31.17 78 SER A CA 1
ATOM 691 C C . SER A 1 100 ? -18.833 -84.672 9.625 1.00 29.66 78 SER A C 1
ATOM 692 O O . SER A 1 100 ? -18.575 -85.627 10.350 1.00 32.35 78 SER A O 1
ATOM 695 N N . GLU A 1 101 ? -18.844 -83.422 10.046 1.00 28.95 79 GLU A N 1
ATOM 696 C CA . GLU A 1 101 ? -18.719 -83.085 11.454 1.00 29.90 79 GLU A CA 1
ATOM 697 C C . GLU A 1 101 ? -20.023 -83.454 12.160 1.00 30.16 79 GLU A C 1
ATOM 698 O O . GLU A 1 101 ? -21.106 -83.061 11.733 1.00 30.65 79 GLU A O 1
ATOM 704 N N . ILE A 1 102 ? -19.905 -84.166 13.266 1.00 30.43 80 ILE A N 1
ATOM 705 C CA . ILE A 1 102 ? -21.059 -84.612 14.038 1.00 30.99 80 ILE A CA 1
ATOM 706 C C . ILE A 1 102 ? -21.344 -83.690 15.205 1.00 29.29 80 ILE A C 1
ATOM 707 O O . ILE A 1 102 ? -20.499 -83.489 16.098 1.00 30.34 80 ILE A O 1
ATOM 712 N N . VAL A 1 103 ? -22.542 -83.115 15.185 1.00 28.18 81 VAL A N 1
ATOM 713 C CA . VAL A 1 103 ? -22.998 -82.191 16.195 1.00 27.50 81 VAL A CA 1
ATOM 714 C C . VAL A 1 103 ? -24.078 -82.836 17.075 1.00 28.92 81 VAL A C 1
ATOM 715 O O . VAL A 1 103 ? -25.015 -83.454 16.565 1.00 29.32 81 VAL A O 1
ATOM 719 N N . ALA A 1 104 ? -23.918 -82.689 18.385 1.00 28.46 82 ALA A N 1
ATOM 720 C CA . ALA A 1 104 ? -24.907 -83.119 19.366 1.00 30.64 82 ALA A CA 1
ATOM 721 C C . ALA A 1 104 ? -25.532 -81.895 20.013 1.00 31.24 82 ALA A C 1
ATOM 722 O O . ALA A 1 104 ? -24.846 -80.924 20.389 1.00 27.76 82 ALA A O 1
ATOM 724 N N . HIS A 1 105 ? -26.843 -81.962 20.174 1.00 29.67 83 HIS A N 1
ATOM 725 C CA . HIS A 1 105 ? -27.600 -80.883 20.744 1.00 31.16 83 HIS A CA 1
ATOM 726 C C . HIS A 1 105 ? -27.578 -81.012 22.264 1.00 33.70 83 HIS A C 1
ATOM 727 O O . HIS A 1 105 ? -27.417 -82.126 22.805 1.00 32.49 83 HIS A O 1
ATOM 734 N N . SER A 1 106 ? -27.780 -79.891 22.958 1.00 34.02 84 SER A N 1
ATOM 735 C CA . SER A 1 106 ? -27.737 -79.860 24.415 1.00 33.08 84 SER A CA 1
ATOM 736 C C . SER A 1 106 ? -28.490 -78.668 25.006 1.00 34.21 84 SER A C 1
ATOM 737 O O . SER A 1 106 ? -28.391 -77.550 24.502 1.00 29.70 84 SER A O 1
ATOM 740 N N . ARG A 1 107 ? -29.249 -78.896 26.082 1.00 32.05 85 ARG A N 1
ATOM 741 C CA . ARG A 1 107 ? -29.753 -77.788 26.875 1.00 34.93 85 ARG A CA 1
ATOM 742 C C . ARG A 1 107 ? -28.576 -77.197 27.618 1.00 33.84 85 ARG A C 1
ATOM 743 O O . ARG A 1 107 ? -27.480 -77.768 27.633 1.00 35.75 85 ARG A O 1
ATOM 751 N N . ALA A 1 108 ? -28.794 -76.050 28.224 1.00 34.28 86 ALA A N 1
ATOM 752 C CA . ALA A 1 108 ? -27.806 -75.485 29.117 1.00 36.25 86 ALA A CA 1
ATOM 753 C C . ALA A 1 108 ? -27.990 -76.159 30.471 1.00 37.13 86 ALA A C 1
ATOM 754 O O . ALA A 1 108 ? -28.438 -75.546 31.413 1.00 36.03 86 ALA A O 1
ATOM 756 N N . VAL A 1 109 ? -27.656 -77.439 30.548 1.00 39.96 87 VAL A N 1
ATOM 757 C CA . VAL A 1 109 ? -27.726 -78.174 31.806 1.00 43.35 87 VAL A CA 1
ATOM 758 C C . VAL A 1 109 ? -26.573 -79.161 31.780 1.00 44.57 87 VAL A C 1
ATOM 759 O O . VAL A 1 109 ? -26.319 -79.798 30.754 1.00 41.89 87 VAL A O 1
ATOM 763 N N . LYS A 1 110 ? -25.877 -79.255 32.908 1.00 47.11 88 LYS A N 1
ATOM 764 C CA . LYS A 1 110 ? -24.663 -80.064 33.051 1.00 49.28 88 LYS A CA 1
ATOM 765 C C . LYS A 1 110 ? -24.826 -81.481 32.524 1.00 45.62 88 LYS A C 1
ATOM 766 O O . LYS A 1 110 ? -23.975 -81.973 31.779 1.00 45.01 88 LYS A O 1
ATOM 772 N N . ARG A 1 111 ? -25.914 -82.132 32.919 1.00 47.94 89 ARG A N 1
ATOM 773 C CA . ARG A 1 111 ? -26.225 -83.484 32.440 1.00 54.24 89 ARG A CA 1
ATOM 774 C C . ARG A 1 111 ? -26.097 -83.588 30.914 1.00 51.44 89 ARG A C 1
ATOM 775 O O . ARG A 1 111 ? -25.252 -84.329 30.420 1.00 51.30 89 ARG A O 1
ATOM 783 N N . ASP A 1 112 ? -26.918 -82.835 30.176 1.00 52.67 90 ASP A N 1
ATOM 784 C CA . ASP A 1 112 ? -26.881 -82.876 28.694 1.00 51.77 90 ASP A CA 1
ATOM 785 C C . ASP A 1 112 ? -25.467 -82.725 28.180 1.00 45.56 90 ASP A C 1
ATOM 786 O O . ASP A 1 112 ? -25.028 -83.494 27.320 1.00 49.11 90 ASP A O 1
ATOM 791 N N . ILE A 1 113 ? -24.745 -81.744 28.725 1.00 46.97 91 ILE A N 1
ATOM 792 C CA . ILE A 1 113 ? -23.376 -81.464 28.281 1.00 44.79 91 ILE A CA 1
ATOM 793 C C . ILE A 1 113 ? -22.442 -82.664 28.505 1.00 48.27 91 ILE A C 1
ATOM 794 O O . ILE A 1 113 ? -21.706 -83.067 27.593 1.00 45.41 91 ILE A O 1
ATOM 799 N N . GLU A 1 114 ? -22.495 -83.243 29.703 1.00 48.24 92 GLU A N 1
ATOM 800 C CA . GLU A 1 114 ? -21.700 -84.442 30.033 1.00 49.87 92 GLU A CA 1
ATOM 801 C C . GLU A 1 114 ? -22.012 -85.603 29.090 1.00 47.39 92 GLU A C 1
ATOM 802 O O . GLU A 1 114 ? -21.109 -86.318 28.640 1.00 49.32 92 GLU A O 1
ATOM 808 N N . VAL A 1 115 ? -23.289 -85.771 28.770 1.00 46.71 93 VAL A N 1
ATOM 809 C CA . VAL A 1 115 ? -23.689 -86.813 27.838 1.00 47.08 93 VAL A CA 1
ATOM 810 C C . VAL A 1 115 ? -23.074 -86.532 26.466 1.00 50.72 93 VAL A C 1
ATOM 811 O O . VAL A 1 115 ? -22.396 -87.386 25.882 1.00 49.21 93 VAL A O 1
ATOM 815 N N . GLY A 1 116 ? -23.276 -85.310 25.974 1.00 50.13 94 GLY A N 1
ATOM 816 C CA . GLY A 1 116 ? -22.654 -84.882 24.722 1.00 47.64 94 GLY A CA 1
ATOM 817 C C . GLY A 1 116 ? -21.162 -85.145 24.710 1.00 45.15 94 GLY A C 1
ATOM 818 O O . GLY A 1 116 ? -20.631 -85.647 23.733 1.00 45.83 94 GLY A O 1
ATOM 819 N N . ALA A 1 117 ? -20.480 -84.826 25.805 1.00 44.37 95 ALA A N 1
ATOM 820 C CA . ALA A 1 117 ? -19.031 -85.070 25.896 1.00 46.07 95 ALA A CA 1
ATOM 821 C C . ALA A 1 117 ? -18.685 -86.564 25.893 1.00 45.48 95 ALA A C 1
ATOM 822 O O . ALA A 1 117 ? -17.812 -87.028 25.151 1.00 43.61 95 ALA A O 1
ATOM 824 N N . GLU A 1 118 ? -19.412 -87.317 26.706 1.00 49.00 96 GLU A N 1
ATOM 825 C CA . GLU A 1 118 ? -19.151 -88.750 26.863 1.00 51.24 96 GLU A CA 1
ATOM 826 C C . GLU A 1 118 ? -19.333 -89.565 25.554 1.00 50.46 96 GLU A C 1
ATOM 827 O O . GLU A 1 118 ? -18.547 -90.487 25.300 1.00 45.12 96 GLU A O 1
ATOM 833 N N . ILE A 1 119 ? -20.309 -89.215 24.704 1.00 45.46 97 ILE A N 1
ATOM 834 C CA . ILE A 1 119 ? -20.446 -89.890 23.386 1.00 45.73 97 ILE A CA 1
ATOM 835 C C . ILE A 1 119 ? -19.419 -89.457 22.339 1.00 38.77 97 ILE A C 1
ATOM 836 O O . ILE A 1 119 ? -19.426 -89.984 21.245 1.00 40.93 97 ILE A O 1
ATOM 841 N N . GLU A 1 120 ? -18.605 -88.457 22.648 1.00 40.59 98 GLU A N 1
ATOM 842 C CA . GLU A 1 120 ? -17.495 -88.030 21.796 1.00 40.12 98 GLU A CA 1
ATOM 843 C C . GLU A 1 120 ? -17.949 -87.346 20.498 1.00 38.45 98 GLU A C 1
ATOM 844 O O . GLU A 1 120 ? -17.418 -87.614 19.426 1.00 37.39 98 GLU A O 1
ATOM 850 N N . ALA A 1 121 ? -18.938 -86.463 20.595 1.00 35.26 99 ALA A N 1
ATOM 851 C CA . ALA A 1 121 ? -19.330 -85.663 19.443 1.00 37.21 99 ALA A CA 1
ATOM 852 C C . ALA A 1 121 ? -18.214 -84.687 19.069 1.00 36.69 99 ALA A C 1
ATOM 853 O O . ALA A 1 121 ? -17.449 -84.246 19.930 1.00 35.41 99 ALA A O 1
ATOM 855 N N . ASP A 1 122 ? -18.156 -84.332 17.791 1.00 33.12 100 ASP A N 1
ATOM 856 C CA . ASP A 1 122 ? -17.221 -83.322 17.311 1.00 34.57 100 ASP A CA 1
ATOM 857 C C . ASP A 1 122 ? -17.561 -81.955 17.848 1.00 33.82 100 ASP A C 1
ATOM 858 O O . ASP A 1 122 ? -16.667 -81.154 18.107 1.00 34.93 100 ASP A O 1
ATOM 863 N N . ARG A 1 123 ? -18.850 -81.694 18.044 1.00 29.96 101 ARG A N 1
ATOM 864 C CA . ARG A 1 123 ? -19.321 -80.389 18.466 1.00 29.08 101 ARG A CA 1
ATOM 865 C C . ARG A 1 123 ? -20.559 -80.549 19.306 1.00 29.67 101 ARG A C 1
ATOM 866 O O . ARG A 1 123 ? -21.389 -81.435 19.028 1.00 30.51 101 ARG A O 1
ATOM 874 N N . ILE A 1 124 ? -20.684 -79.691 20.314 1.00 29.72 102 ILE A N 1
ATOM 875 C CA . ILE A 1 124 ? -21.849 -79.656 21.197 1.00 31.48 102 ILE A CA 1
ATOM 876 C C . ILE A 1 124 ? -22.542 -78.322 20.966 1.00 30.42 102 ILE A C 1
ATOM 877 O O . ILE A 1 124 ? -21.917 -77.281 21.055 1.00 31.60 102 ILE A O 1
ATOM 882 N N . ALA A 1 125 ? -23.828 -78.366 20.620 1.00 30.02 103 ALA A N 1
ATOM 883 C CA . ALA A 1 125 ? -24.628 -77.163 20.378 1.00 28.74 103 ALA A CA 1
ATOM 884 C C . ALA A 1 125 ? -25.548 -76.913 21.533 1.00 28.35 103 ALA A C 1
ATOM 885 O O . ALA A 1 125 ? -26.551 -77.619 21.701 1.00 28.33 103 ALA A O 1
ATOM 887 N N . ILE A 1 126 ? -25.208 -75.919 22.343 1.00 26.83 104 ILE A N 1
ATOM 888 C CA . ILE A 1 126 ? -26.024 -75.561 23.489 1.00 30.16 104 ILE A CA 1
ATOM 889 C C . ILE A 1 126 ? -26.976 -74.483 23.062 1.00 30.07 104 ILE A C 1
ATOM 890 O O . ILE A 1 126 ? -26.555 -73.463 22.503 1.00 28.15 104 ILE A O 1
ATOM 895 N N . PHE A 1 127 ? -28.255 -74.712 23.322 1.00 29.43 105 PHE A N 1
ATOM 896 C CA . PHE A 1 127 ? -29.288 -73.747 22.978 1.00 31.32 105 PHE A CA 1
ATOM 897 C C . PHE A 1 127 ? -29.881 -73.081 24.199 1.00 29.25 105 PHE A C 1
ATOM 898 O O . PHE A 1 127 ? -29.930 -73.673 25.265 1.00 29.82 105 PHE A O 1
ATOM 906 N N . TYR A 1 128 ? -30.303 -71.830 24.044 1.00 29.16 106 TYR A N 1
ATOM 907 C CA . TYR A 1 128 ? -31.054 -71.134 25.078 1.00 29.21 106 TYR A CA 1
ATOM 908 C C . TYR A 1 128 ? -31.861 -70.046 24.419 1.00 28.37 106 TYR A C 1
ATOM 909 O O . TYR A 1 128 ? -31.420 -69.432 23.447 1.00 27.45 106 TYR A O 1
ATOM 918 N N . GLY A 1 129 ? -33.023 -69.776 24.994 1.00 26.93 107 GLY A N 1
ATOM 919 C CA . GLY A 1 129 ? -33.967 -68.828 24.445 1.00 29.61 107 GLY A CA 1
ATOM 920 C C . GLY A 1 129 ? -33.627 -67.465 24.990 1.00 31.73 107 GLY A C 1
ATOM 921 O O . GLY A 1 129 ? -33.657 -67.274 26.190 1.00 29.96 107 GLY A O 1
ATOM 922 N N . ILE A 1 130 ? -33.323 -66.509 24.113 1.00 30.49 108 ILE A N 1
ATOM 923 C CA . ILE A 1 130 ? -32.849 -65.210 24.580 1.00 29.66 108 ILE A CA 1
ATOM 924 C C . ILE A 1 130 ? -33.744 -64.017 24.250 1.00 32.24 108 ILE A C 1
ATOM 925 O O . ILE A 1 130 ? -33.371 -62.855 24.510 1.00 30.33 108 ILE A O 1
ATOM 930 N N . SER A 1 131 ? -34.954 -64.293 23.758 1.00 27.96 109 SER A N 1
ATOM 931 C CA . SER A 1 131 ? -35.957 -63.265 23.642 1.00 27.70 109 SER A CA 1
ATOM 932 C C . SER A 1 131 ? -36.603 -63.093 24.979 1.00 29.13 109 SER A C 1
ATOM 933 O O . SER A 1 131 ? -36.531 -63.989 25.823 1.00 30.01 109 SER A O 1
ATOM 936 N N . ASP A 1 132 ? -37.292 -61.975 25.152 1.00 31.41 110 ASP A N 1
ATOM 937 C CA . ASP A 1 132 ? -37.981 -61.704 26.397 1.00 33.72 110 ASP A CA 1
ATOM 938 C C . ASP A 1 132 ? -39.115 -62.691 26.698 1.00 32.99 110 ASP A C 1
ATOM 939 O O . ASP A 1 132 ? -39.268 -63.076 27.867 1.00 32.89 110 ASP A O 1
ATOM 944 N N . THR A 1 133 ? -39.916 -63.106 25.701 1.00 30.44 111 THR A N 1
ATOM 945 C CA . THR A 1 133 ? -40.926 -64.125 25.970 1.00 31.85 111 THR A CA 1
ATOM 946 C C . THR A 1 133 ? -40.250 -65.427 26.404 1.00 30.49 111 THR A C 1
ATOM 947 O O . THR A 1 133 ? -40.715 -66.074 27.322 1.00 34.69 111 THR A O 1
ATOM 951 N N . HIS A 1 134 ? -39.160 -65.825 25.766 1.00 30.37 112 HIS A N 1
ATOM 952 C CA . HIS A 1 134 ? -38.511 -67.070 26.175 1.00 31.35 112 HIS A CA 1
ATOM 953 C C .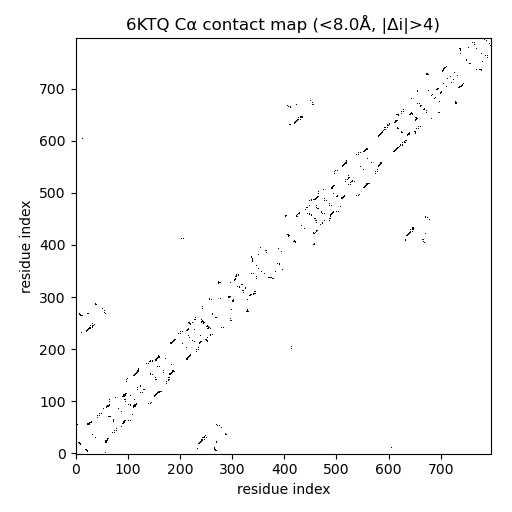 HIS A 1 134 ? -37.920 -66.957 27.575 1.00 31.45 112 HIS A C 1
ATOM 954 O O . HIS A 1 134 ? -38.070 -67.871 28.383 1.00 31.30 112 HIS A O 1
ATOM 961 N N . LEU A 1 135 ? -37.227 -65.862 27.858 1.00 31.89 113 LEU A N 1
ATOM 962 C CA . LEU A 1 135 ? -36.631 -65.678 29.197 1.00 32.06 113 LEU A CA 1
ATOM 963 C C . LEU A 1 135 ? -37.690 -65.715 30.291 1.00 31.78 113 LEU A C 1
ATOM 964 O O . LEU A 1 135 ? -37.500 -66.356 31.323 1.00 34.92 113 LEU A O 1
ATOM 969 N N . LYS A 1 136 ? -38.797 -65.026 30.071 1.00 36.10 114 LYS A N 1
ATOM 970 C CA . LYS A 1 136 ? -39.868 -64.984 31.049 1.00 40.17 114 LYS A CA 1
ATOM 971 C C . LYS A 1 136 ? -40.667 -66.290 31.089 1.00 41.42 114 LYS A C 1
ATOM 972 O O . LYS A 1 136 ? -40.712 -66.975 32.113 1.00 42.65 114 LYS A O 1
ATOM 978 N N . ALA A 1 137 ? -41.290 -66.625 29.967 1.00 38.14 115 ALA A N 1
ATOM 979 C CA . ALA A 1 137 ? -42.273 -67.705 29.911 1.00 36.99 115 ALA A CA 1
ATOM 980 C C . ALA A 1 137 ? -41.679 -69.087 29.892 1.00 37.79 115 ALA A C 1
ATOM 981 O O . ALA A 1 137 ? -42.290 -70.028 30.372 1.00 39.14 115 ALA A O 1
ATOM 983 N N . LYS A 1 138 ? -40.500 -69.237 29.317 1.00 36.71 116 LYS A N 1
ATOM 984 C CA . LYS A 1 138 ? -39.936 -70.549 29.132 1.00 37.86 116 LYS A CA 1
ATOM 985 C C . LYS A 1 138 ? -38.883 -70.903 30.172 1.00 39.01 116 LYS A C 1
ATOM 986 O O . LYS A 1 138 ? -38.875 -72.012 30.719 1.00 39.49 116 LYS A O 1
ATOM 992 N N . HIS A 1 139 ? -37.999 -69.953 30.445 1.00 38.77 117 HIS A N 1
ATOM 993 C CA . HIS A 1 139 ? -36.890 -70.164 31.343 1.00 36.94 117 HIS A CA 1
ATOM 994 C C . HIS A 1 139 ? -37.100 -69.580 32.754 1.00 36.91 117 HIS A C 1
ATOM 995 O O . HIS A 1 139 ? -36.320 -69.890 33.647 1.00 37.73 117 HIS A O 1
ATOM 1002 N N . HIS A 1 140 ? -38.101 -68.723 32.936 1.00 38.38 118 HIS A N 1
ATOM 1003 C CA . HIS A 1 140 ? -38.356 -68.060 34.226 1.00 40.75 118 HIS A CA 1
ATOM 1004 C C . HIS A 1 140 ? -37.101 -67.424 34.822 1.00 40.39 118 HIS A C 1
ATOM 1005 O O . HIS A 1 140 ? -36.749 -67.667 35.989 1.00 37.36 118 HIS A O 1
ATOM 1012 N N . THR A 1 141 ? -36.455 -66.580 34.025 1.00 35.84 119 THR A N 1
ATOM 1013 C CA . THR A 1 141 ? -35.144 -66.039 34.369 1.00 36.94 119 THR A CA 1
ATOM 1014 C C . THR A 1 141 ? -35.053 -64.598 33.885 1.00 39.64 119 THR A C 1
ATOM 1015 O O . THR A 1 141 ? -35.935 -64.118 33.167 1.00 45.12 119 THR A O 1
ATOM 1019 N N . THR A 1 142 ? -34.001 -63.904 34.297 1.00 39.69 120 THR A N 1
ATOM 1020 C CA . THR A 1 142 ? -33.750 -62.540 33.892 1.00 38.14 120 THR A CA 1
ATOM 1021 C C . THR A 1 142 ? -32.668 -62.516 32.838 1.00 37.80 120 THR A C 1
ATOM 1022 O O . THR A 1 142 ? -31.922 -63.475 32.687 1.00 36.16 120 THR A O 1
ATOM 1026 N N . ARG A 1 143 ? -32.556 -61.387 32.149 1.00 39.09 121 ARG A N 1
ATOM 1027 C CA . ARG A 1 143 ? -31.467 -61.190 31.200 1.00 38.85 121 ARG A CA 1
ATOM 1028 C C . ARG A 1 143 ? -30.106 -61.497 31.786 1.00 37.80 121 ARG A C 1
ATOM 1029 O O . ARG A 1 143 ? -29.298 -62.186 31.158 1.00 36.73 121 ARG A O 1
ATOM 1037 N N . ASP A 1 144 ? -29.835 -60.997 32.990 1.00 41.55 122 ASP A N 1
ATOM 1038 C CA . ASP A 1 144 ? -28.506 -61.176 33.589 1.00 40.11 122 ASP A CA 1
ATOM 1039 C C . ASP A 1 144 ? -28.272 -62.604 34.035 1.00 37.91 122 ASP A C 1
ATOM 1040 O O . ASP A 1 144 ? -27.172 -63.155 33.884 1.00 36.41 122 ASP A O 1
ATOM 1045 N N . GLU A 1 145 ? -29.310 -63.223 34.584 1.00 38.48 123 GLU A N 1
ATOM 1046 C CA . GLU A 1 145 ? -29.178 -64.585 35.064 1.00 39.48 123 GLU A CA 1
ATOM 1047 C C . GLU A 1 145 ? -28.960 -65.512 33.868 1.00 37.99 123 GLU A C 1
ATOM 1048 O O . GLU A 1 145 ? -28.137 -66.431 33.919 1.00 37.45 123 GLU A O 1
ATOM 1054 N N . ALA A 1 146 ? -29.686 -65.263 32.779 1.00 36.55 124 ALA A N 1
ATOM 1055 C CA . ALA A 1 146 ? -29.463 -66.037 31.544 1.00 35.53 124 ALA A CA 1
ATOM 1056 C C . ALA A 1 146 ? -28.003 -65.936 31.076 1.00 32.36 124 ALA A C 1
ATOM 1057 O O . ALA A 1 146 ? -27.396 -66.938 30.713 1.00 30.73 124 ALA A O 1
ATOM 1059 N N . LEU A 1 147 ? -27.428 -64.731 31.107 1.00 33.62 125 LEU A N 1
ATOM 1060 C CA . LEU A 1 147 ? -26.011 -64.551 30.729 1.00 35.60 125 LEU A CA 1
ATOM 1061 C C . LEU A 1 147 ? -25.051 -65.438 31.539 1.00 36.02 125 LEU A C 1
ATOM 1062 O O . LEU A 1 147 ? -24.127 -66.058 30.982 1.00 34.49 125 LEU A O 1
ATOM 1067 N N . ARG A 1 148 ? -25.295 -65.528 32.846 1.00 39.49 126 ARG A N 1
ATOM 1068 C CA . ARG A 1 148 ? -24.491 -66.389 33.719 1.00 40.13 126 ARG A CA 1
ATOM 1069 C C . ARG A 1 148 ? -24.655 -67.864 33.382 1.00 36.87 126 ARG A C 1
ATOM 1070 O O . ARG A 1 148 ? -23.663 -68.577 33.280 1.00 38.74 126 ARG A O 1
ATOM 1078 N N . SER A 1 149 ? -25.895 -68.325 33.204 1.00 34.67 127 SER A N 1
ATOM 1079 C CA . SER A 1 149 ? -26.140 -69.750 32.916 1.00 35.64 127 SER A CA 1
ATOM 1080 C C . SER A 1 149 ? -25.453 -70.142 31.630 1.00 34.85 127 SER A C 1
ATOM 1081 O O . SER A 1 149 ? -24.796 -71.181 31.536 1.00 34.67 127 SER A O 1
ATOM 1084 N N . ILE A 1 150 ? -25.583 -69.279 30.633 1.00 36.78 128 ILE A N 1
ATOM 1085 C CA . ILE A 1 150 ? -25.004 -69.538 29.321 1.00 37.44 128 ILE A CA 1
ATOM 1086 C C . ILE A 1 150 ? -23.476 -69.547 29.395 1.00 35.91 128 ILE A C 1
ATOM 1087 O O . ILE A 1 150 ? -22.825 -70.486 28.904 1.00 32.22 128 ILE A O 1
ATOM 1092 N N . ALA A 1 151 ? -22.899 -68.528 30.031 1.00 35.38 129 ALA A N 1
ATOM 1093 C CA . ALA A 1 151 ? -21.447 -68.525 30.222 1.00 37.26 129 ALA A CA 1
ATOM 1094 C C . ALA A 1 151 ? -20.972 -69.798 30.918 1.00 36.98 129 ALA A C 1
ATOM 1095 O O . ALA A 1 151 ? -20.027 -70.435 30.468 1.00 36.12 129 ALA A O 1
ATOM 1097 N N . GLU A 1 152 ? -21.627 -70.177 32.006 1.00 40.72 130 GLU A N 1
ATOM 1098 C CA . GLU A 1 152 ? -21.162 -71.345 32.775 1.00 40.31 130 GLU A CA 1
ATOM 1099 C C . GLU A 1 152 ? -21.241 -72.621 31.955 1.00 38.98 130 GLU A C 1
ATOM 1100 O O . GLU A 1 152 ? -20.296 -73.421 31.908 1.00 35.66 130 GLU A O 1
ATOM 1106 N N . THR A 1 153 ? -22.371 -72.810 31.280 1.00 40.18 131 THR A N 1
ATOM 1107 C CA . THR A 1 153 ? -22.580 -74.043 30.546 1.00 35.75 131 THR A CA 1
ATOM 1108 C C . THR A 1 153 ? -21.703 -74.102 29.337 1.00 33.85 131 THR A C 1
ATOM 1109 O O . THR A 1 153 ? -21.149 -75.150 29.048 1.00 33.54 131 THR A O 1
ATOM 1113 N N . VAL A 1 154 ? -21.535 -72.988 28.629 1.00 35.73 132 VAL A N 1
ATOM 1114 C CA . VAL A 1 154 ? -20.609 -72.994 27.487 1.00 36.00 132 VAL A CA 1
ATOM 1115 C C . VAL A 1 154 ? -19.167 -73.259 27.924 1.00 36.25 132 VAL A C 1
ATOM 1116 O O . VAL A 1 154 ? -18.438 -74.009 27.265 1.00 35.84 132 VAL A O 1
ATOM 1120 N N . SER A 1 155 ? -18.746 -72.641 29.020 1.00 38.84 133 SER A N 1
ATOM 1121 C CA . SER A 1 155 ? -17.399 -72.924 29.578 1.00 41.59 133 SER A CA 1
ATOM 1122 C C . SER A 1 155 ? -17.226 -74.372 29.999 1.00 40.75 133 SER A C 1
ATOM 1123 O O . SER A 1 155 ? -16.215 -75.017 29.662 1.00 42.74 133 SER A O 1
ATOM 1126 N N . TYR A 1 156 ? -18.208 -74.878 30.742 1.00 41.24 134 TYR A N 1
ATOM 1127 C CA . TYR A 1 156 ? -18.202 -76.276 31.154 1.00 42.46 134 TYR A CA 1
ATOM 1128 C C . TYR A 1 156 ? -18.023 -77.196 29.948 1.00 42.36 134 TYR A C 1
ATOM 1129 O O . TYR A 1 156 ? -17.165 -78.093 29.973 1.00 41.62 134 TYR A O 1
ATOM 1138 N N . ALA A 1 157 ? -18.800 -76.969 28.881 1.00 38.33 135 ALA A N 1
ATOM 1139 C CA . ALA A 1 157 ? -18.727 -77.843 27.704 1.00 37.19 135 ALA A CA 1
ATOM 1140 C C . ALA A 1 157 ? -17.352 -77.755 27.070 1.00 37.26 135 ALA A C 1
ATOM 1141 O O . ALA A 1 157 ? -16.749 -78.774 26.703 1.00 39.28 135 ALA A O 1
ATOM 1143 N N . LYS A 1 158 ? -16.875 -76.527 26.929 1.00 37.50 136 LYS A N 1
ATOM 1144 C CA . LYS A 1 158 ? -15.539 -76.244 26.401 1.00 43.03 136 LYS A CA 1
ATOM 1145 C C . LYS A 1 158 ? -14.447 -77.044 27.120 1.00 45.89 136 LYS A C 1
ATOM 1146 O O . LYS A 1 158 ? -13.573 -77.661 26.483 1.00 45.64 136 LYS A O 1
ATOM 1152 N N . SER A 1 159 ? -14.507 -77.018 28.453 1.00 47.41 137 SER A N 1
ATOM 1153 C CA . SER A 1 159 ? -13.488 -77.656 29.282 1.00 48.59 137 SER A CA 1
ATOM 1154 C C . SER A 1 159 ? -13.395 -79.178 29.073 1.00 49.60 137 SER A C 1
ATOM 1155 O O . SER A 1 159 ? -12.404 -79.775 29.451 1.00 51.60 137 SER A O 1
ATOM 1158 N N . HIS A 1 160 ? -14.382 -79.802 28.428 1.00 47.00 138 HIS A N 1
ATOM 1159 C CA . HIS A 1 160 ? -14.238 -81.211 28.019 1.00 46.70 138 HIS A CA 1
ATOM 1160 C C . HIS A 1 160 ? -13.386 -81.387 26.758 1.00 46.84 138 HIS A C 1
ATOM 1161 O O . HIS A 1 160 ? -13.185 -82.507 26.309 1.00 50.17 138 HIS A O 1
ATOM 1168 N N . GLY A 1 161 ? -12.901 -80.299 26.173 1.00 45.49 139 GLY A N 1
ATOM 1169 C CA . GLY A 1 161 ? -12.132 -80.382 24.935 1.00 45.94 139 GLY A CA 1
ATOM 1170 C C . GLY A 1 161 ? -12.968 -80.664 23.699 1.00 44.17 139 GLY A C 1
ATOM 1171 O O . GLY A 1 161 ? -12.515 -81.340 22.779 1.00 44.68 139 GLY A O 1
ATOM 1172 N N . VAL A 1 162 ? -14.191 -80.156 23.658 1.00 43.69 140 VAL A N 1
ATOM 1173 C CA . VAL A 1 162 ? -14.998 -80.257 22.444 1.00 41.39 140 VAL A CA 1
ATOM 1174 C C . VAL A 1 162 ? -15.371 -78.861 21.976 1.00 38.60 140 VAL A C 1
ATOM 1175 O O . VAL A 1 162 ? -15.566 -77.978 22.802 1.00 36.46 140 VAL A O 1
ATOM 1179 N N . LYS A 1 163 ? -15.477 -78.683 20.656 1.00 37.80 141 LYS A N 1
ATOM 1180 C CA . LYS A 1 163 ? -15.953 -77.426 20.074 1.00 37.55 141 LYS A CA 1
ATOM 1181 C C . LYS A 1 163 ? -17.389 -77.146 20.479 1.00 35.27 141 LYS A C 1
ATOM 1182 O O . LYS A 1 163 ? -18.203 -78.068 20.574 1.00 33.11 141 LYS A O 1
ATOM 1188 N N . VAL A 1 164 ? -17.691 -75.875 20.747 1.00 32.59 142 VAL A N 1
ATOM 1189 C CA . VAL A 1 164 ? -19.005 -75.492 21.207 1.00 32.12 142 VAL A CA 1
ATOM 1190 C C . VAL A 1 164 ? -19.687 -74.449 20.324 1.00 31.94 142 VAL A C 1
ATOM 1191 O O . VAL A 1 164 ? -19.159 -73.361 20.059 1.00 29.79 142 VAL A O 1
ATOM 1195 N N . ARG A 1 165 ? -20.882 -74.796 19.857 1.00 31.39 143 ARG A N 1
ATOM 1196 C CA . ARG A 1 165 ? -21.773 -73.802 19.283 1.00 30.30 143 ARG A CA 1
ATOM 1197 C C . ARG A 1 165 ? -22.794 -73.375 20.323 1.00 29.71 143 ARG A C 1
ATOM 1198 O O . ARG A 1 165 ? -23.238 -74.184 21.122 1.00 30.96 143 ARG A O 1
ATOM 1206 N N . PHE A 1 166 ? -23.174 -72.107 20.313 1.00 28.38 144 PHE A N 1
ATOM 1207 C CA . PHE A 1 166 ? -24.287 -71.648 21.091 1.00 28.42 144 PHE A CA 1
ATOM 1208 C C . PHE A 1 166 ? -25.391 -71.289 20.127 1.00 28.08 144 PHE A C 1
ATOM 1209 O O . PHE A 1 166 ? -25.150 -70.575 19.174 1.00 27.23 144 PHE A O 1
ATOM 1217 N N . THR A 1 167 ? -26.603 -71.771 20.389 1.00 26.77 145 THR A N 1
ATOM 1218 C CA . THR A 1 167 ? -27.761 -71.391 19.599 1.00 27.34 145 THR A CA 1
ATOM 1219 C C . THR A 1 167 ? -28.575 -70.376 20.350 1.00 27.37 145 THR A C 1
ATOM 1220 O O . THR A 1 167 ? -29.025 -70.641 21.467 1.00 29.41 145 THR A O 1
ATOM 1224 N N . ALA A 1 168 ? -28.748 -69.209 19.746 1.00 24.81 146 ALA A N 1
ATOM 1225 C CA . ALA A 1 168 ? -29.568 -68.181 20.287 1.00 25.96 146 ALA A CA 1
ATOM 1226 C C . ALA A 1 168 ? -30.980 -68.386 19.761 1.00 27.87 146 ALA A C 1
ATOM 1227 O O . ALA A 1 168 ? -31.317 -67.987 18.645 1.00 26.28 146 ALA A O 1
ATOM 1229 N N . GLU A 1 169 ? -31.799 -69.039 20.580 1.00 27.07 147 GLU A N 1
ATOM 1230 C CA . GLU A 1 169 ? -33.148 -69.383 20.199 1.00 30.11 147 GLU A CA 1
ATOM 1231 C C . GLU A 1 169 ? -34.026 -68.150 20.297 1.00 27.82 147 GLU A C 1
ATOM 1232 O O . GLU A 1 169 ? -33.893 -67.341 21.241 1.00 26.35 147 GLU A O 1
ATOM 1238 N N . ASP A 1 170 ? -34.917 -68.009 19.314 1.00 25.39 148 ASP A N 1
ATOM 1239 C CA . ASP A 1 170 ? -35.775 -66.825 19.141 1.00 25.22 148 ASP A CA 1
ATOM 1240 C C . ASP A 1 170 ? -34.969 -65.519 19.070 1.00 26.23 148 ASP A C 1
ATOM 1241 O O . ASP A 1 170 ? -35.446 -64.446 19.471 1.00 26.92 148 ASP A O 1
ATOM 1246 N N . ALA A 1 171 ? -33.767 -65.633 18.539 1.00 27.53 149 ALA A N 1
ATOM 1247 C CA . ALA A 1 171 ? -32.893 -64.474 18.324 1.00 28.69 149 ALA A CA 1
ATOM 1248 C C . ALA A 1 171 ? -33.550 -63.420 17.474 1.00 30.05 149 ALA A C 1
ATOM 1249 O O . ALA A 1 171 ? -33.320 -62.225 17.677 1.00 30.21 149 ALA A O 1
ATOM 1251 N N . THR A 1 172 ? -34.397 -63.837 16.532 1.00 27.80 150 THR A N 1
ATOM 1252 C CA . THR A 1 172 ? -34.970 -62.898 15.592 1.00 27.29 150 THR A CA 1
ATOM 1253 C C . THR A 1 172 ? -36.109 -62.084 16.191 1.00 27.92 150 THR A C 1
ATOM 1254 O O . THR A 1 172 ? -36.569 -61.175 15.547 1.00 27.25 150 THR A O 1
ATOM 1258 N N . ARG A 1 173 ? -36.552 -62.381 17.420 1.00 26.21 151 ARG A N 1
ATOM 1259 C CA . ARG A 1 173 ? -37.475 -61.515 18.128 1.00 26.16 151 ARG A CA 1
ATOM 1260 C C . ARG A 1 173 ? -36.884 -60.979 19.444 1.00 26.40 151 ARG A C 1
ATOM 1261 O O . ARG A 1 173 ? -37.581 -60.386 20.243 1.00 28.00 151 ARG A O 1
ATOM 1269 N N . ALA A 1 174 ? -35.610 -61.202 19.651 1.00 27.28 152 ALA A N 1
ATOM 1270 C CA . ALA A 1 174 ? -34.922 -60.766 20.843 1.00 28.92 152 ALA A CA 1
ATOM 1271 C C . ALA A 1 174 ? -34.510 -59.310 20.736 1.00 31.41 152 ALA A C 1
ATOM 1272 O O . ALA A 1 174 ? -34.340 -58.779 19.647 1.00 28.04 152 ALA A O 1
ATOM 1274 N N . ASP A 1 175 ? -34.316 -58.692 21.896 1.00 30.39 153 ASP A N 1
ATOM 1275 C CA . ASP A 1 175 ? -33.693 -57.364 21.977 1.00 30.96 153 ASP A CA 1
ATOM 1276 C C . ASP A 1 175 ? -32.299 -57.451 21.353 1.00 28.67 153 ASP A C 1
ATOM 1277 O O . ASP A 1 175 ? -31.475 -58.248 21.779 1.00 30.06 153 ASP A O 1
ATOM 1282 N N . TYR A 1 176 ? -32.038 -56.665 20.316 1.00 28.66 154 TYR A N 1
ATOM 1283 C CA . TYR A 1 176 ? -30.784 -56.769 19.598 1.00 30.34 154 TYR A CA 1
ATOM 1284 C C . TYR A 1 176 ? -29.538 -56.413 20.439 1.00 30.34 154 TYR A C 1
ATOM 1285 O O . TYR A 1 176 ? -28.493 -57.049 20.319 1.00 28.44 154 TYR A O 1
ATOM 1294 N N . GLN A 1 177 ? -29.664 -55.407 21.290 1.00 32.07 155 GLN A N 1
ATOM 1295 C CA . GLN A 1 177 ? -28.603 -55.096 22.234 1.00 36.41 155 GLN A CA 1
ATOM 1296 C C . GLN A 1 177 ? -28.286 -56.291 23.115 1.00 34.12 155 GLN A C 1
ATOM 1297 O O . GLN A 1 177 ? -27.122 -56.591 23.378 1.00 33.88 155 GLN A O 1
ATOM 1303 N N . TYR A 1 178 ? -29.329 -56.969 23.581 1.00 31.68 156 TYR A N 1
ATOM 1304 C CA . TYR A 1 178 ? -29.126 -58.155 24.411 1.00 32.75 156 TYR A CA 1
ATOM 1305 C C . TYR A 1 178 ? -28.479 -59.266 23.615 1.00 30.37 156 TYR A C 1
ATOM 1306 O O . TYR A 1 178 ? -27.519 -59.883 24.067 1.00 30.44 156 TYR A O 1
ATOM 1315 N N . LEU A 1 179 ? -28.978 -59.506 22.402 1.00 30.14 157 LEU A N 1
ATOM 1316 C CA . LEU A 1 179 ? -28.336 -60.483 21.523 1.00 31.31 157 LEU A CA 1
ATOM 1317 C C . LEU A 1 179 ? -26.828 -60.248 21.399 1.00 29.93 157 LEU A C 1
ATOM 1318 O O . LEU A 1 179 ? -26.040 -61.188 21.441 1.00 30.18 157 LEU A O 1
ATOM 1323 N N . LEU A 1 180 ? -26.417 -58.998 21.234 1.00 29.95 158 LEU A N 1
ATOM 1324 C CA . LEU A 1 180 ? -24.990 -58.701 21.096 1.00 31.65 158 LEU A CA 1
ATOM 1325 C C . LEU A 1 180 ? -24.237 -59.083 22.383 1.00 30.85 158 LEU A C 1
ATOM 1326 O O . LEU A 1 180 ? -23.140 -59.634 22.325 1.00 34.50 158 LEU A O 1
ATOM 1331 N N . GLU A 1 181 ? -24.833 -58.763 23.527 1.00 32.94 159 GLU A N 1
ATOM 1332 C CA . GLU A 1 181 ? -24.287 -59.110 24.853 1.00 33.47 159 GLU A CA 1
ATOM 1333 C C . GLU A 1 181 ? -24.191 -60.652 24.988 1.00 33.31 159 GLU A C 1
ATOM 1334 O O . GLU A 1 181 ? -23.174 -61.205 25.441 1.00 28.01 159 GLU A O 1
ATOM 1340 N N . VAL A 1 182 ? -25.250 -61.343 24.559 1.00 30.10 160 VAL A N 1
ATOM 1341 C CA . VAL A 1 182 ? -25.241 -62.809 24.554 1.00 28.32 160 VAL A CA 1
ATOM 1342 C C . VAL A 1 182 ? -24.065 -63.333 23.765 1.00 28.71 160 VAL A C 1
ATOM 1343 O O . VAL A 1 182 ? -23.342 -64.220 24.233 1.00 28.23 160 VAL A O 1
ATOM 1347 N N . ILE A 1 183 ? -23.846 -62.787 22.571 1.00 29.35 161 ILE A N 1
ATOM 1348 C CA . ILE A 1 183 ? -22.774 -63.276 21.715 1.00 29.71 161 ILE A CA 1
ATOM 1349 C C . ILE A 1 183 ? -21.368 -63.041 22.304 1.00 31.52 161 ILE A C 1
ATOM 1350 O O . ILE A 1 183 ? -20.485 -63.904 22.185 1.00 28.71 161 ILE A O 1
ATOM 1355 N N . LYS A 1 184 ? -21.164 -61.877 22.904 1.00 33.86 162 LYS A N 1
ATOM 1356 C CA . LYS A 1 184 ? -19.897 -61.561 23.588 1.00 38.24 162 LYS A CA 1
ATOM 1357 C C . LYS A 1 184 ? -19.670 -62.537 24.713 1.00 33.53 162 LYS A C 1
ATOM 1358 O O . LYS A 1 184 ? -18.581 -63.081 24.872 1.00 36.63 162 LYS A O 1
ATOM 1364 N N . THR A 1 185 ? -20.716 -62.745 25.499 1.00 36.22 163 THR A N 1
ATOM 1365 C CA . THR A 1 185 ? -20.666 -63.700 26.611 1.00 34.91 163 THR A CA 1
ATOM 1366 C C . THR A 1 185 ? -20.211 -65.076 26.147 1.00 35.39 163 THR A C 1
ATOM 1367 O O . THR A 1 185 ? -19.224 -65.616 26.657 1.00 31.17 163 THR A O 1
ATOM 1371 N N . VAL A 1 186 ? -20.881 -65.644 25.137 1.00 34.88 164 VAL A N 1
ATOM 1372 C CA . VAL A 1 186 ? -20.541 -67.013 24.718 1.00 32.68 164 VAL A CA 1
ATOM 1373 C C . VAL A 1 186 ? -19.205 -67.105 24.008 1.00 32.40 164 VAL A C 1
ATOM 1374 O O . VAL A 1 186 ? -18.475 -68.104 24.151 1.00 31.05 164 VAL A O 1
ATOM 1378 N N . ARG A 1 187 ? -18.874 -66.065 23.254 1.00 33.55 165 ARG A N 1
ATOM 1379 C CA . ARG A 1 187 ? -17.533 -65.939 22.708 1.00 36.35 165 ARG A CA 1
ATOM 1380 C C . ARG A 1 187 ? -16.478 -66.018 23.830 1.00 34.38 165 ARG A C 1
ATOM 1381 O O . ARG A 1 187 ? -15.600 -66.877 23.803 1.00 34.75 165 ARG A O 1
ATOM 1389 N N . ASP A 1 188 ? -16.594 -65.142 24.818 1.00 36.86 166 ASP A N 1
ATOM 1390 C CA . ASP A 1 188 ? -15.630 -65.121 25.947 1.00 38.67 166 ASP A CA 1
ATOM 1391 C C . ASP A 1 188 ? -15.561 -66.481 26.646 1.00 41.43 166 ASP A C 1
ATOM 1392 O O . ASP A 1 188 ? -14.494 -66.900 27.085 1.00 42.65 166 ASP A O 1
ATOM 1397 N N . ALA A 1 189 ? -16.694 -67.180 26.720 1.00 39.16 167 ALA A N 1
ATOM 1398 C CA . ALA A 1 189 ? -16.754 -68.484 27.383 1.00 38.25 167 ALA A CA 1
ATOM 1399 C C . ALA A 1 189 ? -16.238 -69.656 26.550 1.00 40.28 167 ALA A C 1
ATOM 1400 O O . ALA A 1 189 ? -16.122 -70.768 27.062 1.00 41.10 167 ALA A O 1
ATOM 1402 N N . GLY A 1 190 ? -15.961 -69.427 25.265 1.00 37.47 168 GLY A N 1
ATOM 1403 C CA . GLY A 1 190 ? -15.269 -70.411 24.436 1.00 37.64 168 GLY A CA 1
ATOM 1404 C C . GLY A 1 190 ? -16.021 -70.943 23.211 1.00 35.17 168 GLY A C 1
ATOM 1405 O O . GLY A 1 190 ? -15.532 -71.830 22.537 1.00 36.68 168 GLY A O 1
ATOM 1406 N N . ALA A 1 191 ? -17.210 -70.426 22.920 1.00 35.54 169 ALA A N 1
ATOM 1407 C CA . ALA A 1 191 ? -17.964 -70.898 21.738 1.00 34.54 169 ALA A CA 1
ATOM 1408 C C . ALA A 1 191 ? -17.289 -70.334 20.496 1.00 33.72 169 ALA A C 1
ATOM 1409 O O . ALA A 1 191 ? -16.953 -69.158 20.492 1.00 32.70 169 ALA A O 1
ATOM 1411 N N . ASP A 1 192 ? -17.083 -71.151 19.462 1.00 31.09 170 ASP A N 1
ATOM 1412 C CA . ASP A 1 192 ? -16.532 -70.650 18.215 1.00 31.52 170 ASP A CA 1
ATOM 1413 C C . ASP A 1 192 ? -17.568 -70.423 17.114 1.00 32.86 170 ASP A C 1
ATOM 1414 O O . ASP A 1 192 ? -17.222 -69.855 16.074 1.00 30.47 170 ASP A O 1
ATOM 1419 N N . ARG A 1 193 ? -18.801 -70.917 17.309 1.00 29.81 171 ARG A N 1
ATOM 1420 C CA . ARG A 1 193 ? -19.908 -70.717 16.360 1.00 30.37 171 ARG A CA 1
ATOM 1421 C C . ARG A 1 193 ? -21.135 -70.277 17.139 1.00 29.06 171 ARG A C 1
ATOM 1422 O O . ARG A 1 193 ? -21.330 -70.675 18.300 1.00 27.34 171 ARG A O 1
ATOM 1430 N N . VAL A 1 194 ? -21.943 -69.418 16.527 1.00 27.34 172 VAL A N 1
ATOM 1431 C CA . VAL A 1 194 ? -23.233 -69.048 17.077 1.00 27.86 172 VAL A CA 1
ATOM 1432 C C . VAL A 1 194 ? -24.280 -69.261 15.988 1.00 30.40 172 VAL A C 1
ATOM 1433 O O . VAL A 1 194 ? -24.112 -68.774 14.869 1.00 29.49 172 VAL A O 1
ATOM 1437 N N . SER A 1 195 ? -25.361 -69.966 16.327 1.00 28.83 173 SER A N 1
ATOM 1438 C CA . SER A 1 195 ? -26.514 -70.065 15.431 1.00 26.45 173 SER A CA 1
ATOM 1439 C C . SER A 1 195 ? -27.548 -69.046 15.813 1.00 26.68 173 SER A C 1
ATOM 1440 O O . SER A 1 195 ? -28.001 -68.959 16.993 1.00 26.66 173 SER A O 1
ATOM 1443 N N . ILE A 1 196 ? -27.937 -68.272 14.808 1.00 24.09 174 ILE A N 1
ATOM 1444 C CA . ILE A 1 196 ? -28.998 -67.280 14.940 1.00 25.70 174 ILE A CA 1
ATOM 1445 C C . ILE A 1 196 ? -30.269 -68.011 14.468 1.00 26.45 174 ILE A C 1
ATOM 1446 O O . ILE A 1 196 ? -30.370 -68.409 13.296 1.00 25.95 174 ILE A O 1
ATOM 1451 N N . ALA A 1 197 ? -31.219 -68.212 15.383 1.00 25.73 175 ALA A N 1
ATOM 1452 C CA . ALA A 1 197 ? -32.410 -69.014 15.099 1.00 25.71 175 ALA A CA 1
ATOM 1453 C C . ALA A 1 197 ? -33.614 -68.156 14.882 1.00 26.19 175 ALA A C 1
ATOM 1454 O O . ALA A 1 197 ? -34.043 -67.398 15.761 1.00 27.02 175 ALA A O 1
ATOM 1456 N N . ASP A 1 198 ? -34.154 -68.253 13.677 1.00 24.22 176 ASP A N 1
ATOM 1457 C CA . ASP A 1 198 ? -35.418 -67.653 13.382 1.00 24.32 176 ASP A CA 1
ATOM 1458 C C . ASP A 1 198 ? -36.440 -68.735 13.708 1.00 25.03 176 ASP A C 1
ATOM 1459 O O . ASP A 1 198 ? -37.021 -69.397 12.827 1.00 25.01 176 ASP A O 1
ATOM 1464 N N . THR A 1 199 ? -36.625 -68.896 15.008 1.00 25.07 177 THR A N 1
ATOM 1465 C CA . THR A 1 199 ? -37.458 -69.934 15.605 1.00 25.81 177 THR A CA 1
ATOM 1466 C C . THR A 1 199 ? -38.888 -69.968 15.080 1.00 26.06 177 THR A C 1
ATOM 1467 O O . THR A 1 199 ? -39.437 -71.061 14.880 1.00 25.18 177 THR A O 1
ATOM 1471 N N . VAL A 1 200 ? -39.483 -68.800 14.821 1.00 23.48 178 VAL A N 1
ATOM 1472 C CA . VAL A 1 200 ? -40.874 -68.747 14.356 1.00 23.79 178 VAL A CA 1
ATOM 1473 C C . VAL A 1 200 ? -41.008 -68.210 12.927 1.00 22.76 178 VAL A C 1
ATOM 1474 O O . VAL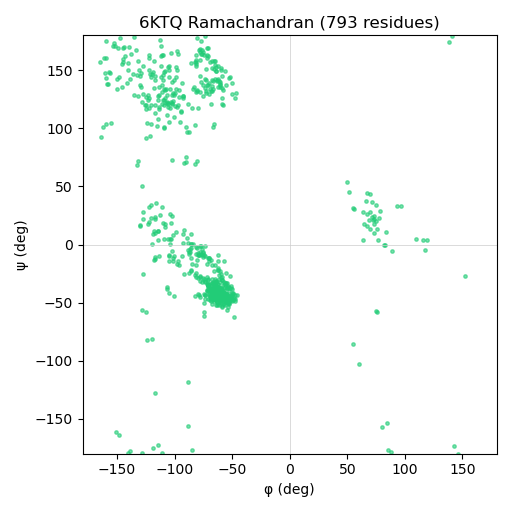 A 1 200 ? -42.095 -67.866 12.494 1.00 24.16 178 VAL A O 1
ATOM 1478 N N . GLY A 1 201 ? -39.883 -68.101 12.224 1.00 23.87 179 GLY A N 1
ATOM 1479 C CA . GLY A 1 201 ? -39.886 -67.850 10.784 1.00 22.82 179 GLY A CA 1
ATOM 1480 C C . GLY A 1 201 ? -40.318 -66.446 10.388 1.00 22.61 179 GLY A C 1
ATOM 1481 O O . GLY A 1 201 ? -40.946 -66.264 9.347 1.00 22.69 179 GLY A O 1
ATOM 1482 N N . VAL A 1 202 ? -39.938 -65.458 11.194 1.00 23.50 180 VAL A N 1
ATOM 1483 C CA . VAL A 1 202 ? -40.415 -64.073 11.021 1.00 24.60 180 VAL A CA 1
ATOM 1484 C C . VAL A 1 202 ? -39.362 -63.129 10.439 1.00 23.66 180 VAL A C 1
ATOM 1485 O O . VAL A 1 202 ? -39.609 -61.932 10.301 1.00 24.52 180 VAL A O 1
ATOM 1489 N N . LEU A 1 203 ? -38.210 -63.654 10.065 1.00 23.21 181 LEU A N 1
ATOM 1490 C CA . LEU A 1 203 ? -37.204 -62.821 9.408 1.00 25.51 181 LEU A CA 1
ATOM 1491 C C . LEU A 1 203 ? -37.707 -62.367 8.035 1.00 26.89 181 LEU A C 1
ATOM 1492 O O . LEU A 1 203 ? -38.342 -63.148 7.315 1.00 24.58 181 LEU A O 1
ATOM 1497 N N . TYR A 1 204 ? -37.420 -61.112 7.680 1.00 25.13 182 TYR A N 1
ATOM 1498 C CA . TYR A 1 204 ? -37.628 -60.620 6.316 1.00 25.51 182 TYR A CA 1
ATOM 1499 C C . TYR A 1 204 ? -36.274 -60.626 5.626 1.00 23.81 182 TYR A C 1
ATOM 1500 O O . TYR A 1 204 ? -35.311 -60.070 6.158 1.00 25.19 182 TYR A O 1
ATOM 1509 N N . PRO A 1 205 ? -36.176 -61.232 4.437 1.00 22.04 183 PRO A N 1
ATOM 1510 C CA . PRO A 1 205 ? -34.876 -61.471 3.798 1.00 23.53 183 PRO A CA 1
ATOM 1511 C C . PRO A 1 205 ? -33.894 -60.285 3.742 1.00 24.27 183 PRO A C 1
ATOM 1512 O O . PRO A 1 205 ? -32.730 -60.460 4.071 1.00 23.79 183 PRO A O 1
ATOM 1516 N N . SER A 1 206 ? -34.334 -59.115 3.310 1.00 24.67 184 SER A N 1
ATOM 1517 C CA . SER A 1 206 ? -33.386 -57.979 3.219 1.00 25.94 184 SER A CA 1
ATOM 1518 C C . SER A 1 206 ? -32.865 -57.653 4.614 1.00 25.33 184 SER A C 1
ATOM 1519 O O . SER A 1 206 ? -31.691 -57.335 4.780 1.00 25.41 184 SER A O 1
ATOM 1522 N N . ARG A 1 207 ? -33.712 -57.807 5.616 1.00 25.51 185 ARG A N 1
ATOM 1523 C CA . ARG A 1 207 ? -33.290 -57.585 6.983 1.00 26.27 185 ARG A CA 1
ATOM 1524 C C . ARG A 1 207 ? -32.359 -58.663 7.491 1.00 28.25 185 ARG A C 1
ATOM 1525 O O . ARG A 1 207 ? -31.427 -58.362 8.223 1.00 26.50 185 ARG A O 1
ATOM 1533 N N . THR A 1 208 ? -32.569 -59.913 7.080 1.00 24.85 186 THR A N 1
ATOM 1534 C CA . THR A 1 208 ? -31.628 -60.978 7.398 1.00 24.44 186 THR A CA 1
ATOM 1535 C C . THR A 1 208 ? -30.203 -60.644 6.918 1.00 27.17 186 THR A C 1
ATOM 1536 O O . THR A 1 208 ? -29.226 -60.856 7.634 1.00 25.11 186 THR A O 1
ATOM 1540 N N . ARG A 1 209 ? -30.073 -60.139 5.701 1.00 26.00 187 ARG A N 1
ATOM 1541 C CA . ARG A 1 209 ? -28.756 -59.821 5.166 1.00 26.59 187 ARG A CA 1
ATOM 1542 C C . ARG A 1 209 ? -28.011 -58.793 6.020 1.00 26.52 187 ARG A C 1
ATOM 1543 O O . ARG A 1 209 ? -26.815 -58.952 6.305 1.00 24.16 187 ARG A O 1
ATOM 1551 N N . GLU A 1 210 ? -28.753 -57.779 6.426 1.00 25.33 188 GLU A N 1
ATOM 1552 C CA . GLU A 1 210 ? -28.267 -56.712 7.276 1.00 29.99 188 GLU A CA 1
ATOM 1553 C C . GLU A 1 210 ? -27.842 -57.256 8.607 1.00 30.98 188 GLU A C 1
ATOM 1554 O O . GLU A 1 210 ? -26.815 -56.846 9.144 1.00 28.84 188 GLU A O 1
ATOM 1560 N N . LEU A 1 211 ? -28.654 -58.160 9.149 1.00 28.41 189 LEU A N 1
ATOM 1561 C CA . LEU A 1 211 ? -28.395 -58.736 10.466 1.00 27.23 189 LEU A CA 1
ATOM 1562 C C . LEU A 1 211 ? -27.063 -59.467 10.453 1.00 27.22 189 LEU A C 1
ATOM 1563 O O . LEU A 1 211 ? -26.195 -59.242 11.306 1.00 27.82 189 LEU A O 1
ATOM 1568 N N . PHE A 1 212 ? -26.860 -60.312 9.461 1.00 26.89 190 PHE A N 1
ATOM 1569 C CA . PHE A 1 212 ? -25.632 -61.084 9.395 1.00 27.00 190 PHE A CA 1
ATOM 1570 C C . PHE A 1 212 ? -24.403 -60.267 8.980 1.00 30.37 190 PHE A C 1
ATOM 1571 O O . PHE A 1 212 ? -23.281 -60.583 9.390 1.00 27.47 190 PHE A O 1
ATOM 1579 N N . LYS A 1 213 ? -24.612 -59.262 8.136 1.00 29.69 191 LYS A N 1
ATOM 1580 C CA . LYS A 1 213 ? -23.539 -58.329 7.805 1.00 32.80 191 LYS A CA 1
ATOM 1581 C C . LYS A 1 213 ? -23.060 -57.655 9.098 1.00 30.67 191 LYS A C 1
ATOM 1582 O O . LYS A 1 213 ? -21.876 -57.633 9.370 1.00 33.45 191 LYS A O 1
ATOM 1588 N N . ASP A 1 214 ? -23.992 -57.126 9.879 1.00 29.61 192 ASP A N 1
ATOM 1589 C CA . ASP A 1 214 ? -23.660 -56.494 11.161 1.00 30.70 192 ASP A CA 1
ATOM 1590 C C . ASP A 1 214 ? -22.962 -57.452 12.124 1.00 33.08 192 ASP A C 1
ATOM 1591 O O . ASP A 1 214 ? -21.857 -57.154 12.593 1.00 31.49 192 ASP A O 1
ATOM 1596 N N . LEU A 1 215 ? -23.564 -58.612 12.394 1.00 28.27 193 LEU A N 1
ATOM 1597 C CA . LEU A 1 215 ? -22.953 -59.590 13.301 1.00 27.94 193 LEU A CA 1
ATOM 1598 C C . LEU A 1 215 ? -21.563 -60.065 12.872 1.00 29.37 193 LEU A C 1
ATOM 1599 O O . LEU A 1 215 ? -20.650 -60.135 13.713 1.00 32.36 193 LEU A O 1
ATOM 1604 N N . THR A 1 216 ? -21.369 -60.393 11.595 1.00 27.67 194 THR A N 1
ATOM 1605 C CA . THR A 1 216 ? -20.067 -60.849 11.130 1.00 30.60 194 THR A CA 1
ATOM 1606 C C . THR A 1 216 ? -19.012 -59.728 11.227 1.00 32.28 194 THR A C 1
ATOM 1607 O O . THR A 1 216 ? -17.843 -60.004 11.512 1.00 32.92 194 THR A O 1
ATOM 1611 N N . SER A 1 217 ? -19.436 -58.482 11.014 1.00 32.51 195 SER A N 1
ATOM 1612 C CA . SER A 1 217 ? -18.523 -57.347 11.089 1.00 34.55 195 SER A CA 1
ATOM 1613 C C . SER A 1 217 ? -18.126 -57.120 12.539 1.00 37.66 195 SER A C 1
ATOM 1614 O O . SER A 1 217 ? -16.984 -56.759 12.814 1.00 37.23 195 SER A O 1
ATOM 1617 N N . ARG A 1 218 ? -19.060 -57.346 13.466 1.00 36.54 196 ARG A N 1
ATOM 1618 C CA . ARG A 1 218 ? -18.765 -57.175 14.899 1.00 37.37 196 ARG A CA 1
ATOM 1619 C C . ARG A 1 218 ? -18.001 -58.268 15.583 1.00 38.69 196 ARG A C 1
ATOM 1620 O O . ARG A 1 218 ? -17.346 -58.001 16.588 1.00 40.31 196 ARG A O 1
ATOM 1628 N N . PHE A 1 219 ? -18.101 -59.501 15.097 1.00 36.41 197 PHE A N 1
ATOM 1629 C CA . PHE A 1 219 ? -17.537 -60.650 15.793 1.00 34.92 197 PHE A CA 1
ATOM 1630 C C . PHE A 1 219 ? -16.770 -61.487 14.810 1.00 37.80 197 PHE A C 1
ATOM 1631 O O . PHE A 1 219 ? -17.155 -62.615 14.494 1.00 33.29 197 PHE A O 1
ATOM 1639 N N . PRO A 1 220 ? -15.645 -60.944 14.330 1.00 44.71 198 PRO A N 1
ATOM 1640 C CA . PRO A 1 220 ? -14.881 -61.610 13.292 1.00 44.86 198 PRO A CA 1
ATOM 1641 C C . PRO A 1 220 ? -14.188 -62.881 13.773 1.00 42.90 198 PRO A C 1
ATOM 1642 O O . PRO A 1 220 ? -13.747 -63.668 12.961 1.00 43.08 198 PRO A O 1
ATOM 1646 N N . ASP A 1 221 ? -14.109 -63.088 15.078 1.00 41.71 199 ASP A N 1
ATOM 1647 C CA . ASP A 1 221 ? -13.527 -64.302 15.608 1.00 43.58 199 ASP A CA 1
ATOM 1648 C C . ASP A 1 221 ? -14.555 -65.443 15.746 1.00 43.76 199 ASP A C 1
ATOM 1649 O O . ASP A 1 221 ? -14.162 -66.543 16.077 1.00 44.49 199 ASP A O 1
ATOM 1654 N N . ILE A 1 222 ? -15.845 -65.164 15.503 1.00 39.26 200 ILE A N 1
ATOM 1655 C CA . ILE A 1 222 ? -16.967 -66.150 15.548 1.00 39.53 200 ILE A CA 1
ATOM 1656 C C . ILE A 1 222 ? -17.518 -66.419 14.122 1.00 37.82 200 ILE A C 1
ATOM 1657 O O . ILE A 1 222 ? -17.540 -65.521 13.289 1.00 37.79 200 ILE A O 1
ATOM 1662 N N . GLU A 1 223 ? -17.955 -67.639 13.835 1.00 33.56 201 GLU A N 1
ATOM 1663 C CA . GLU A 1 223 ? -18.706 -67.902 12.602 1.00 33.26 201 GLU A CA 1
ATOM 1664 C C . GLU A 1 223 ? -20.172 -68.163 12.935 1.00 33.17 201 GLU A C 1
ATOM 1665 O O . GLU A 1 223 ? -20.497 -68.668 14.015 1.00 32.57 201 GLU A O 1
ATOM 1671 N N . PHE A 1 224 ? -21.049 -67.795 12.015 1.00 28.87 202 PHE A N 1
ATOM 1672 C CA . PHE A 1 224 ? -22.463 -67.746 12.318 1.00 28.40 202 PHE A CA 1
ATOM 1673 C C . PHE A 1 224 ? -23.239 -68.747 11.450 1.00 28.50 202 PHE A C 1
ATOM 1674 O O . PHE A 1 224 ? -22.929 -68.945 10.259 1.00 26.03 202 PHE A O 1
ATOM 1682 N N . ASP A 1 225 ? -24.228 -69.376 12.079 1.00 28.50 203 ASP A N 1
ATOM 1683 C CA . ASP A 1 225 ? -25.205 -70.239 11.389 1.00 28.05 203 ASP A CA 1
ATOM 1684 C C . ASP A 1 225 ? -26.551 -69.509 11.279 1.00 25.70 203 ASP A C 1
ATOM 1685 O O . ASP A 1 225 ? -26.914 -68.695 12.138 1.00 25.94 203 ASP A O 1
ATOM 1690 N N . ILE A 1 226 ? -27.319 -69.878 10.253 1.00 26.64 204 ILE A N 1
ATOM 1691 C CA . ILE A 1 226 ? -28.696 -69.476 10.128 1.00 25.24 204 ILE A CA 1
ATOM 1692 C C . ILE A 1 226 ? -29.593 -70.724 10.236 1.00 25.28 204 ILE A C 1
ATOM 1693 O O . ILE A 1 226 ? -29.392 -71.740 9.548 1.00 23.00 204 ILE A O 1
ATOM 1698 N N . HIS A 1 227 ? -30.565 -70.636 11.124 1.00 26.70 205 HIS A N 1
ATOM 1699 C CA . HIS A 1 227 ? -31.533 -71.696 11.352 1.00 26.66 205 HIS A CA 1
ATOM 1700 C C . HIS A 1 227 ? -32.890 -71.059 11.140 1.00 25.41 205 HIS A C 1
ATOM 1701 O O . HIS A 1 227 ? -33.345 -70.270 11.955 1.00 26.27 205 HIS A O 1
ATOM 1708 N N . ALA A 1 228 ? -33.502 -71.356 10.006 1.00 24.27 206 ALA A N 1
ATOM 1709 C CA . ALA A 1 228 ? -34.654 -70.615 9.559 1.00 25.05 206 ALA A CA 1
ATOM 1710 C C . ALA A 1 228 ? -35.878 -71.488 9.338 1.00 24.11 206 ALA A C 1
ATOM 1711 O O . ALA A 1 228 ? -35.879 -72.328 8.460 1.00 24.18 206 ALA A O 1
ATOM 1713 N N . HIS A 1 229 ? -36.923 -71.222 10.114 1.00 23.08 207 HIS A N 1
ATOM 1714 C CA . HIS A 1 229 ? -38.215 -71.819 9.960 1.00 22.76 207 HIS A CA 1
ATOM 1715 C C . HIS A 1 229 ? -39.052 -71.172 8.886 1.00 22.56 207 HIS A C 1
ATOM 1716 O O . HIS A 1 229 ? -38.875 -69.982 8.543 1.00 21.72 207 HIS A O 1
ATOM 1723 N N . ASN A 1 230 ? -39.970 -71.980 8.344 1.00 21.45 208 ASN A N 1
ATOM 1724 C CA . ASN A 1 230 ? -40.737 -71.595 7.158 1.00 21.20 208 ASN A CA 1
ATOM 1725 C C . ASN A 1 230 ? -42.155 -71.134 7.425 1.00 20.61 208 ASN A C 1
ATOM 1726 O O . ASN A 1 230 ? -42.989 -71.196 6.536 1.00 20.47 208 ASN A O 1
ATOM 1731 N N . ASP A 1 231 ? -42.453 -70.630 8.628 1.00 22.10 209 ASP A N 1
ATOM 1732 C CA . ASP A 1 231 ? -43.834 -70.276 8.977 1.00 21.89 209 ASP A CA 1
ATOM 1733 C C . ASP A 1 231 ? -44.488 -69.288 8.047 1.00 22.35 209 ASP A C 1
ATOM 1734 O O . ASP A 1 231 ? -45.708 -69.342 7.854 1.00 22.55 209 ASP A O 1
ATOM 1739 N N . LEU A 1 232 ? -43.696 -68.369 7.485 1.00 22.44 210 LEU A N 1
ATOM 1740 C CA . LEU A 1 232 ? -44.209 -67.427 6.515 1.00 23.07 210 LEU A CA 1
ATOM 1741 C C . LEU A 1 232 ? -43.694 -67.685 5.104 1.00 23.20 210 LEU A C 1
ATOM 1742 O O . LEU A 1 232 ? -43.738 -66.805 4.250 1.00 23.12 210 LEU A O 1
ATOM 1747 N N . GLY A 1 233 ? -43.185 -68.894 4.865 1.00 21.87 211 GLY A N 1
ATOM 1748 C CA . GLY A 1 233 ? -42.808 -69.311 3.533 1.00 23.58 211 GLY A CA 1
ATOM 1749 C C . GLY A 1 233 ? -41.516 -68.701 3.023 1.00 24.62 211 GLY A C 1
ATOM 1750 O O . GLY A 1 233 ? -41.291 -68.700 1.829 1.00 23.88 211 GLY A O 1
ATOM 1751 N N . MET A 1 234 ? -40.652 -68.207 3.916 1.00 23.57 212 MET A N 1
ATOM 1752 C CA . MET A 1 234 ? -39.485 -67.497 3.478 1.00 24.89 212 MET A CA 1
ATOM 1753 C C . MET A 1 234 ? -38.180 -68.056 3.969 1.00 24.31 212 MET A C 1
ATOM 1754 O O . MET A 1 234 ? -37.171 -67.385 3.868 1.00 23.37 212 MET A O 1
ATOM 1759 N N . ALA A 1 235 ? -38.179 -69.305 4.437 1.00 22.42 213 ALA A N 1
ATOM 1760 C CA . ALA A 1 235 ? -36.954 -69.933 4.927 1.00 21.24 213 ALA A CA 1
ATOM 1761 C C . ALA A 1 235 ? -35.823 -69.918 3.907 1.00 22.72 213 ALA A C 1
ATOM 1762 O O . ALA A 1 235 ? -34.691 -69.551 4.242 1.00 24.21 213 ALA A O 1
ATOM 1764 N N . VAL A 1 236 ? -36.101 -70.319 2.658 1.00 22.16 214 VAL A N 1
ATOM 1765 C CA . VAL A 1 236 ? -35.046 -70.375 1.635 1.00 22.12 214 VAL A CA 1
ATOM 1766 C C . VAL A 1 236 ? -34.461 -68.981 1.371 1.00 23.10 214 VAL A C 1
ATOM 1767 O O . VAL A 1 236 ? -33.250 -68.795 1.294 1.00 20.85 214 VAL A O 1
ATOM 1771 N N . ALA A 1 237 ? -35.338 -68.016 1.218 1.00 22.10 215 ALA A N 1
ATOM 1772 C CA . ALA A 1 237 ? -34.889 -66.666 0.919 1.00 24.21 215 ALA A CA 1
ATOM 1773 C C . ALA A 1 237 ? -34.073 -66.115 2.090 1.00 24.58 215 ALA A C 1
ATOM 1774 O O . ALA A 1 237 ? -33.127 -65.377 1.886 1.00 22.70 215 ALA A O 1
ATOM 1776 N N . ASN A 1 238 ? -34.453 -66.474 3.315 1.00 23.29 216 ASN A N 1
ATOM 1777 C CA . ASN A 1 238 ? -33.729 -66.022 4.483 1.00 22.73 216 ASN A CA 1
ATOM 1778 C C . ASN A 1 238 ? -32.338 -66.642 4.605 1.00 23.52 216 ASN A C 1
ATOM 1779 O O . ASN A 1 238 ? -31.331 -65.949 4.947 1.00 23.44 216 ASN A O 1
ATOM 1784 N N . VAL A 1 239 ? -32.209 -67.917 4.277 1.00 22.52 217 VAL A N 1
ATOM 1785 C CA . VAL A 1 239 ? -30.889 -68.524 4.377 1.00 22.62 217 VAL A CA 1
ATOM 1786 C C . VAL A 1 239 ? -29.925 -67.979 3.307 1.00 24.23 217 VAL A C 1
ATOM 1787 O O . VAL A 1 239 ? -28.711 -67.788 3.608 1.00 24.74 217 VAL A O 1
ATOM 1791 N N . LEU A 1 240 ? -30.437 -67.700 2.096 1.00 23.28 218 LEU A N 1
ATOM 1792 C CA . LEU A 1 240 ? -29.577 -67.140 1.062 1.00 25.47 218 LEU A CA 1
ATOM 1793 C C . LEU A 1 240 ? -29.183 -65.722 1.510 1.00 22.89 218 LEU A C 1
ATOM 1794 O O . LEU A 1 240 ? -28.039 -65.339 1.400 1.00 23.39 218 LEU A O 1
ATOM 1799 N N . ALA A 1 241 ? -30.125 -64.974 2.039 1.00 22.58 219 ALA A N 1
ATOM 1800 C CA . ALA A 1 241 ? -29.808 -63.610 2.503 1.00 23.65 219 ALA A CA 1
ATOM 1801 C C . ALA A 1 241 ? -28.754 -63.630 3.634 1.00 28.14 219 ALA A C 1
ATOM 1802 O O . ALA A 1 241 ? -27.854 -62.782 3.699 1.00 26.06 219 ALA A O 1
ATOM 1804 N N . ALA A 1 242 ? -28.874 -64.606 4.531 1.00 26.54 220 ALA A N 1
ATOM 1805 C CA . ALA A 1 242 ? -27.898 -64.774 5.594 1.00 25.58 220 ALA A CA 1
ATOM 1806 C C . ALA A 1 242 ? -26.509 -65.060 5.037 1.00 27.11 220 ALA A C 1
ATOM 1807 O O . ALA A 1 242 ? -25.497 -64.513 5.508 1.00 26.57 220 ALA A O 1
ATOM 1809 N N . ALA A 1 243 ? -26.448 -65.931 4.046 1.00 28.25 221 ALA A N 1
ATOM 1810 C CA . ALA A 1 243 ? -25.204 -66.257 3.372 1.00 27.37 221 ALA A CA 1
ATOM 1811 C C . ALA A 1 243 ? -24.578 -65.033 2.691 1.00 27.84 221 ALA A C 1
ATOM 1812 O O . ALA A 1 243 ? -23.355 -64.871 2.744 1.00 29.51 221 ALA A O 1
ATOM 1814 N N . GLU A 1 244 ? -25.404 -64.181 2.091 1.00 29.49 222 GLU A N 1
ATOM 1815 C CA . GLU A 1 244 ? -24.952 -62.890 1.512 1.00 29.79 222 GLU A CA 1
ATOM 1816 C C . GLU A 1 244 ? -24.284 -62.056 2.572 1.00 30.18 222 GLU A C 1
ATOM 1817 O O . GLU A 1 244 ? -23.270 -61.431 2.311 1.00 29.66 222 GLU A O 1
ATOM 1823 N N . GLY A 1 245 ? -24.882 -62.041 3.759 1.00 27.96 223 GLY A N 1
ATOM 1824 C CA . GLY A 1 245 ? -24.356 -61.326 4.905 1.00 28.12 223 GLY A CA 1
ATOM 1825 C C . GLY A 1 245 ? -23.189 -61.942 5.637 1.00 27.79 223 GLY A C 1
ATOM 1826 O O . GLY A 1 245 ? -22.712 -61.351 6.600 1.00 30.53 223 GLY A O 1
ATOM 1827 N N . GLY A 1 246 ? -22.771 -63.144 5.239 1.00 26.94 224 GLY A N 1
ATOM 1828 C CA . GLY A 1 246 ? -21.595 -63.792 5.792 1.00 28.06 224 GLY A CA 1
ATOM 1829 C C . GLY A 1 246 ? -21.820 -65.015 6.678 1.00 28.41 224 GLY A C 1
ATOM 1830 O O . GLY A 1 246 ? -20.861 -65.543 7.246 1.00 26.31 224 GLY A O 1
ATOM 1831 N N . ALA A 1 247 ? -23.065 -65.486 6.816 1.00 27.88 225 ALA A N 1
ATOM 1832 C CA . ALA A 1 247 ? -23.292 -66.752 7.534 1.00 26.33 225 ALA A CA 1
ATOM 1833 C C . ALA A 1 247 ? -22.500 -67.830 6.822 1.00 26.06 225 ALA A C 1
ATOM 1834 O O . ALA A 1 247 ? -22.545 -67.920 5.601 1.00 26.30 225 ALA A O 1
ATOM 1836 N N . THR A 1 248 ? -21.763 -68.647 7.555 1.00 25.22 226 THR A N 1
ATOM 1837 C CA . THR A 1 248 ? -21.009 -69.699 6.903 1.00 25.83 226 THR A CA 1
ATOM 1838 C C . THR A 1 248 ? -21.622 -71.097 7.007 1.00 24.60 226 THR A C 1
ATOM 1839 O O . THR A 1 248 ? -21.100 -72.025 6.405 1.00 24.50 226 THR A O 1
ATOM 1843 N N . ILE A 1 249 ? -22.702 -71.241 7.758 1.00 27.00 227 ILE A N 1
ATOM 1844 C CA . ILE A 1 249 ? -23.423 -72.524 7.842 1.00 25.59 227 ILE A CA 1
ATOM 1845 C C . ILE A 1 249 ? -24.912 -72.259 7.742 1.00 24.73 227 ILE A C 1
ATOM 1846 O O . ILE A 1 249 ? -25.428 -71.417 8.437 1.00 25.84 227 ILE A O 1
ATOM 1851 N N . ILE A 1 250 ? -25.565 -72.979 6.834 1.00 24.44 228 ILE A N 1
ATOM 1852 C CA . ILE A 1 250 ? -26.992 -72.955 6.653 1.00 23.87 228 ILE A CA 1
ATOM 1853 C C . ILE A 1 250 ? -27.559 -74.282 7.168 1.00 23.89 228 ILE A C 1
ATOM 1854 O O . ILE A 1 250 ? -27.133 -75.367 6.754 1.00 23.71 228 ILE A O 1
ATOM 1859 N N . HIS A 1 251 ? -28.523 -74.190 8.066 1.00 23.46 229 HIS A N 1
ATOM 1860 C CA . HIS A 1 251 ? -29.183 -75.379 8.577 1.00 23.05 229 HIS A CA 1
ATOM 1861 C C . HIS A 1 251 ? -30.275 -75.793 7.609 1.00 21.92 229 HIS A C 1
ATOM 1862 O O . HIS A 1 251 ? -31.065 -74.957 7.129 1.00 21.67 229 HIS A O 1
ATOM 1869 N N . THR A 1 252 ? -30.344 -77.085 7.341 1.00 22.61 230 THR A N 1
ATOM 1870 C CA . THR A 1 252 ? -31.395 -77.612 6.490 1.00 21.82 230 THR A CA 1
ATOM 1871 C C . THR A 1 252 ? -31.977 -78.912 7.041 1.00 23.18 230 THR A C 1
ATOM 1872 O O . THR A 1 252 ? -31.401 -79.545 7.932 1.00 22.50 230 THR A O 1
ATOM 1876 N N . THR A 1 253 ? -33.144 -79.276 6.521 1.00 22.83 231 THR A N 1
ATOM 1877 C CA . THR A 1 253 ? -33.622 -80.651 6.595 1.00 23.55 231 THR A CA 1
ATOM 1878 C C . THR A 1 253 ? -33.999 -81.108 5.200 1.00 22.54 231 THR A C 1
ATOM 1879 O O . THR A 1 253 ? -34.352 -80.278 4.328 1.00 23.69 231 THR A O 1
ATOM 1883 N N . LEU A 1 254 ? -33.932 -82.401 4.966 1.00 21.95 232 LEU A N 1
ATOM 1884 C CA . LEU A 1 254 ? -34.531 -82.945 3.748 1.00 23.41 232 LEU A CA 1
ATOM 1885 C C . LEU A 1 254 ? -36.028 -82.673 3.792 1.00 23.22 232 LEU A C 1
ATOM 1886 O O . LEU A 1 254 ? -36.670 -82.791 4.835 1.00 22.63 232 LEU A O 1
ATOM 1891 N N . ASN A 1 255 ? -36.563 -82.221 2.668 1.00 23.89 233 ASN A N 1
ATOM 1892 C CA . ASN A 1 255 ? -38.007 -82.189 2.457 1.00 23.35 233 ASN A CA 1
ATOM 1893 C C . ASN A 1 255 ? -38.747 -81.172 3.296 1.00 23.31 233 ASN A C 1
ATOM 1894 O O . ASN A 1 255 ? -39.964 -81.237 3.414 1.00 22.53 233 ASN A O 1
ATOM 1899 N N . GLY A 1 256 ? -38.038 -80.244 3.916 1.00 23.68 234 GLY A N 1
ATOM 1900 C CA . GLY A 1 256 ? -38.721 -79.247 4.746 1.00 23.23 234 GLY A CA 1
ATOM 1901 C C . GLY A 1 256 ? -39.299 -79.843 6.020 1.00 23.68 234 GLY A C 1
ATOM 1902 O O . GLY A 1 256 ? -40.322 -79.375 6.538 1.00 23.02 234 GLY A O 1
ATOM 1903 N N . LEU A 1 257 ? -38.690 -80.915 6.505 1.00 21.86 235 LEU A N 1
ATOM 1904 C CA . LEU A 1 257 ? -39.061 -81.430 7.828 1.00 23.01 235 LEU A CA 1
ATOM 1905 C C . LEU A 1 257 ? -38.716 -80.421 8.956 1.00 22.63 235 LEU A C 1
ATOM 1906 O O . LEU A 1 257 ? -37.829 -79.543 8.814 1.00 22.91 235 LEU A O 1
ATOM 1911 N N . GLY A 1 258 ? -39.413 -80.584 10.090 1.00 22.34 236 GLY A N 1
ATOM 1912 C CA . GLY A 1 258 ? -39.129 -79.900 11.338 1.00 21.74 236 GLY A CA 1
ATOM 1913 C C . GLY A 1 258 ? -40.375 -79.600 12.131 1.00 23.05 236 GLY A C 1
ATOM 1914 O O . GLY A 1 258 ? -41.485 -79.920 11.695 1.00 24.16 236 GLY A O 1
ATOM 1915 N N . GLU A 1 259 ? -40.218 -78.973 13.287 1.00 23.94 237 GLU A N 1
ATOM 1916 C CA . GLU A 1 259 ? -41.368 -78.480 14.031 1.00 25.74 237 GLU A CA 1
ATOM 1917 C C . GLU A 1 259 ? -42.266 -77.677 13.131 1.00 25.48 237 GLU A C 1
ATOM 1918 O O . GLU A 1 259 ? -41.780 -76.907 12.302 1.00 25.11 237 GLU A O 1
ATOM 1924 N N . ARG A 1 260 ? -43.566 -77.884 13.301 1.00 24.26 238 ARG A N 1
ATOM 1925 C CA . ARG A 1 260 ? -44.615 -77.138 12.658 1.00 24.20 238 ARG A CA 1
ATOM 1926 C C . ARG A 1 260 ? -44.524 -77.249 11.128 1.00 25.11 238 ARG A C 1
ATOM 1927 O O . ARG A 1 260 ? -44.889 -78.282 10.583 1.00 25.87 238 ARG A O 1
ATOM 1935 N N . VAL A 1 261 ? -44.019 -76.218 10.440 1.00 22.61 239 VAL A N 1
ATOM 1936 C CA . VAL A 1 261 ? -43.855 -76.280 8.974 1.00 23.63 239 VAL A CA 1
ATOM 1937 C C . VAL A 1 261 ? -42.439 -76.523 8.522 1.00 22.63 239 VAL A C 1
ATOM 1938 O O . VAL A 1 261 ? -42.139 -76.511 7.322 1.00 22.76 239 VAL A O 1
ATOM 1942 N N . GLY A 1 262 ? -41.556 -76.742 9.485 1.00 20.60 240 GLY A N 1
ATOM 1943 C CA . GLY A 1 262 ? -40.194 -77.158 9.192 1.00 21.08 240 GLY A CA 1
ATOM 1944 C C . GLY A 1 262 ? -39.245 -75.999 8.895 1.00 22.15 240 GLY A C 1
ATOM 1945 O O . GLY A 1 262 ? -39.650 -74.833 8.971 1.00 21.72 240 GLY A O 1
ATOM 1946 N N . ILE A 1 263 ? -37.999 -76.347 8.559 1.00 21.83 241 ILE A N 1
ATOM 1947 C CA . ILE A 1 263 ? -36.950 -75.376 8.221 1.00 22.99 241 ILE A CA 1
ATOM 1948 C C . ILE A 1 263 ? -36.578 -75.436 6.756 1.00 22.99 241 ILE A C 1
ATOM 1949 O O . ILE A 1 263 ? -37.201 -76.173 5.963 1.00 23.15 241 ILE A O 1
ATOM 1954 N N . ALA A 1 264 ? -35.627 -74.591 6.365 1.00 22.05 242 ALA A N 1
ATOM 1955 C CA . ALA A 1 264 ? -35.182 -74.528 4.973 1.00 22.10 242 ALA A CA 1
ATOM 1956 C C . ALA A 1 264 ? -34.896 -75.921 4.396 1.00 21.06 242 ALA A C 1
ATOM 1957 O O . ALA A 1 264 ? -34.116 -76.670 4.957 1.00 21.81 242 ALA A O 1
ATOM 1959 N N . PRO A 1 265 ? -35.507 -76.263 3.253 1.00 21.84 243 PRO A N 1
ATOM 1960 C CA . PRO A 1 265 ? -35.289 -77.614 2.745 1.00 21.91 243 PRO A CA 1
ATOM 1961 C C . PRO A 1 265 ? -34.020 -77.757 1.928 1.00 20.90 243 PRO A C 1
ATOM 1962 O O . PRO A 1 265 ? -33.746 -76.941 1.035 1.00 23.07 243 PRO A O 1
ATOM 1966 N N . LEU A 1 266 ? -33.260 -78.807 2.205 1.00 20.65 244 LEU A N 1
ATOM 1967 C CA . LEU A 1 266 ? -31.961 -79.000 1.601 1.00 22.27 244 LEU A CA 1
ATOM 1968 C C . LEU A 1 266 ? -31.973 -78.913 0.078 1.00 23.84 244 LEU A C 1
ATOM 1969 O O . LEU A 1 266 ? -31.137 -78.193 -0.535 1.00 21.88 244 LEU A O 1
ATOM 1974 N N . GLN A 1 267 ? -32.928 -79.599 -0.554 1.00 23.31 245 GLN A N 1
ATOM 1975 C CA . GLN A 1 267 ? -32.911 -79.673 -2.016 1.00 22.58 245 GLN A CA 1
ATOM 1976 C C . GLN A 1 267 ? -33.142 -78.307 -2.659 1.00 22.99 245 GLN A C 1
ATOM 1977 O O . GLN A 1 267 ? -32.544 -78.005 -3.691 1.00 25.86 245 GLN A O 1
ATOM 1983 N N . VAL A 1 268 ? -33.968 -77.479 -2.033 1.00 22.48 246 VAL A N 1
ATOM 1984 C CA . VAL A 1 268 ? -34.286 -76.172 -2.576 1.00 23.24 246 VAL A CA 1
ATOM 1985 C C . VAL A 1 268 ? -33.130 -75.210 -2.312 1.00 21.96 246 VAL A C 1
ATOM 1986 O O . VAL A 1 268 ? -32.700 -74.513 -3.212 1.00 23.51 246 VAL A O 1
ATOM 1990 N N . VAL A 1 269 ? -32.612 -75.225 -1.090 1.00 21.65 247 VAL A N 1
ATOM 1991 C CA . VAL A 1 269 ? -31.449 -74.411 -0.716 1.00 21.89 247 VAL A CA 1
ATOM 1992 C C . VAL A 1 269 ? -30.263 -74.695 -1.634 1.00 22.65 247 VAL A C 1
ATOM 1993 O O . VAL A 1 269 ? -29.598 -73.773 -2.136 1.00 21.48 247 VAL A O 1
ATOM 1997 N N . ALA A 1 270 ? -29.985 -75.971 -1.865 1.00 21.42 248 ALA A N 1
ATOM 1998 C CA . ALA A 1 270 ? -28.856 -76.363 -2.683 1.00 22.38 248 ALA A CA 1
ATOM 1999 C C . ALA A 1 270 ? -29.000 -75.853 -4.129 1.00 25.44 248 ALA A C 1
ATOM 2000 O O . ALA A 1 270 ? -28.058 -75.321 -4.711 1.00 24.27 248 ALA A O 1
ATOM 2002 N N . ALA A 1 271 ? -30.197 -75.987 -4.678 1.00 23.68 249 ALA A N 1
ATOM 2003 C CA . ALA A 1 271 ? -30.492 -75.502 -5.998 1.00 23.15 249 ALA A CA 1
ATOM 2004 C C . ALA A 1 271 ? -30.398 -73.980 -6.070 1.00 23.46 249 ALA A C 1
ATOM 2005 O O . ALA A 1 271 ? -29.872 -73.456 -7.040 1.00 23.55 249 ALA A O 1
ATOM 2007 N N . ALA A 1 272 ? -30.934 -73.282 -5.068 1.00 23.76 250 ALA A N 1
ATOM 2008 C CA . ALA A 1 272 ? -30.940 -71.817 -5.094 1.00 24.64 250 ALA A CA 1
ATOM 2009 C C . ALA A 1 272 ? -29.493 -71.281 -4.955 1.00 24.71 250 ALA A C 1
ATOM 2010 O O . ALA A 1 272 ? -29.126 -70.299 -5.612 1.00 25.04 250 ALA A O 1
ATOM 2012 N N . LEU A 1 273 ? -28.677 -71.941 -4.144 1.00 24.58 251 LEU A N 1
ATOM 2013 C CA . LEU A 1 273 ? -27.259 -71.595 -4.051 1.00 23.96 251 LEU A CA 1
ATOM 2014 C C . LEU A 1 273 ? -26.526 -71.838 -5.384 1.00 27.51 251 LEU A C 1
ATOM 2015 O O . LEU A 1 273 ? -25.707 -71.024 -5.792 1.00 27.54 251 LEU A O 1
ATOM 2020 N N . LYS A 1 274 ? -26.831 -72.931 -6.070 1.00 25.47 252 LYS A N 1
ATOM 2021 C CA . LYS A 1 274 ? -26.261 -73.174 -7.387 1.00 27.14 252 LYS A CA 1
ATOM 2022 C C . LYS A 1 274 ? -26.608 -72.055 -8.366 1.00 27.54 252 LYS A C 1
ATOM 2023 O O . LYS A 1 274 ? -25.697 -71.456 -8.995 1.00 25.94 252 LYS A O 1
ATOM 2029 N N . TYR A 1 275 ? -27.901 -71.756 -8.486 1.00 26.96 253 TYR A N 1
ATOM 2030 C CA . TYR A 1 275 ? -28.363 -70.762 -9.425 1.00 27.48 253 TYR A CA 1
ATOM 2031 C C . TYR A 1 275 ? -27.844 -69.365 -9.082 1.00 29.18 253 TYR A C 1
ATOM 2032 O O . TYR A 1 275 ? -27.301 -68.683 -9.940 1.00 27.94 253 TYR A O 1
ATOM 2041 N N . HIS A 1 276 ? -28.048 -68.938 -7.839 1.00 26.97 254 HIS A N 1
ATOM 2042 C CA . HIS A 1 276 ? -27.795 -67.557 -7.455 1.00 26.36 254 HIS A CA 1
ATOM 2043 C C . HIS A 1 276 ? -26.349 -67.246 -7.008 1.00 28.15 254 HIS A C 1
ATOM 2044 O O . HIS A 1 276 ? -25.898 -66.074 -7.109 1.00 27.79 254 HIS A O 1
ATOM 2051 N N . PHE A 1 277 ? -25.624 -68.257 -6.541 1.00 26.51 255 PHE A N 1
ATOM 2052 C CA . PHE A 1 277 ? -24.274 -68.075 -6.027 1.00 28.40 255 PHE A CA 1
ATOM 2053 C C . PHE A 1 277 ? -23.230 -68.827 -6.836 1.00 28.57 255 PHE A C 1
ATOM 2054 O O . PHE A 1 277 ? -22.031 -68.658 -6.613 1.00 28.60 255 PHE A O 1
ATOM 2062 N N . GLY A 1 278 ? -23.672 -69.693 -7.729 1.00 29.18 256 GLY A N 1
ATOM 2063 C CA . GLY A 1 278 ? -22.779 -70.442 -8.606 1.00 29.58 256 GLY A CA 1
ATOM 2064 C C . GLY A 1 278 ? -21.996 -71.560 -7.951 1.00 30.50 256 GLY A C 1
ATOM 2065 O O . GLY A 1 278 ? -20.974 -71.979 -8.479 1.00 31.53 256 GLY A O 1
ATOM 2066 N N . ILE A 1 279 ? -22.466 -72.066 -6.812 1.00 28.37 257 ILE A N 1
ATOM 2067 C CA . ILE A 1 279 ? -21.741 -73.097 -6.084 1.00 29.43 257 ILE A CA 1
ATOM 2068 C C . ILE A 1 279 ? -22.566 -74.368 -5.867 1.00 29.33 257 ILE A C 1
ATOM 2069 O O . ILE A 1 279 ? -23.790 -74.343 -5.938 1.00 28.43 257 ILE A O 1
ATOM 2074 N N . GLU A 1 280 ? -21.867 -75.458 -5.595 1.00 28.22 258 GLU A N 1
ATOM 2075 C CA . GLU A 1 280 ? -22.466 -76.777 -5.401 1.00 30.56 258 GLU A CA 1
ATOM 2076 C C . GLU A 1 280 ? -22.098 -77.278 -3.990 1.00 28.77 258 GLU A C 1
ATOM 2077 O O . GLU A 1 280 ? -21.039 -77.850 -3.760 1.00 29.61 258 GLU A O 1
ATOM 2083 N N . VAL A 1 281 ? -22.978 -77.019 -3.037 1.00 26.94 259 VAL A N 1
ATOM 2084 C CA . VAL A 1 281 ? -22.694 -77.295 -1.618 1.00 27.09 259 VAL A CA 1
ATOM 2085 C C . VAL A 1 281 ? -22.927 -78.754 -1.224 1.00 28.21 259 VAL A C 1
ATOM 2086 O O . VAL A 1 281 ? -22.421 -79.210 -0.187 1.00 26.75 259 VAL A O 1
ATOM 2090 N N . VAL A 1 282 ? -23.671 -79.467 -2.069 1.00 26.89 260 VAL A N 1
ATOM 2091 C CA . VAL A 1 282 ? -23.842 -80.916 -1.987 1.00 28.17 260 VAL A CA 1
ATOM 2092 C C . VAL A 1 282 ? -23.934 -81.486 -3.403 1.00 28.10 260 VAL A C 1
ATOM 2093 O O . VAL A 1 282 ? -24.068 -80.729 -4.366 1.00 27.78 260 VAL A O 1
ATOM 2097 N N . ASP A 1 283 ? -23.871 -82.809 -3.535 1.00 26.60 261 ASP A N 1
ATOM 2098 C CA . ASP A 1 283 ? -24.022 -83.447 -4.832 1.00 26.81 261 ASP A CA 1
ATOM 2099 C C . ASP A 1 283 ? -25.458 -83.255 -5.352 1.00 27.59 261 ASP A C 1
ATOM 2100 O O . ASP A 1 283 ? -26.368 -84.004 -4.975 1.00 28.11 261 ASP A O 1
ATOM 2105 N N . LEU A 1 284 ? -25.643 -82.304 -6.266 1.00 24.57 262 LEU A N 1
ATOM 2106 C CA . LEU A 1 284 ? -26.969 -81.968 -6.761 1.00 26.42 262 LEU A CA 1
ATOM 2107 C C . LEU A 1 284 ? -27.710 -83.116 -7.414 1.00 26.47 262 LEU A C 1
ATOM 2108 O O . LEU A 1 284 ? -28.943 -83.146 -7.425 1.00 25.78 262 LEU A O 1
ATOM 2113 N N . LYS A 1 285 ? -26.964 -84.054 -7.968 1.00 27.59 263 LYS A N 1
ATOM 2114 C CA . LYS A 1 285 ? -27.553 -85.137 -8.722 1.00 29.84 263 LYS A CA 1
ATOM 2115 C C . LYS A 1 285 ? -28.117 -86.217 -7.828 1.00 30.92 263 LYS A C 1
ATOM 2116 O O . LYS A 1 285 ? -28.768 -87.123 -8.331 1.00 29.06 263 LYS A O 1
ATOM 2122 N N . LYS A 1 286 ? -27.846 -86.140 -6.523 1.00 29.42 264 LYS A N 1
ATOM 2123 C CA . LYS A 1 286 ? -28.297 -87.130 -5.565 1.00 32.03 264 LYS A CA 1
ATOM 2124 C C . LYS A 1 286 ? -29.412 -86.621 -4.623 1.00 32.11 264 LYS A C 1
ATOM 2125 O O . LYS A 1 286 ? -29.838 -87.346 -3.712 1.00 30.37 264 LYS A O 1
ATOM 2131 N N . LEU A 1 287 ? -29.893 -85.400 -4.861 1.00 28.18 265 LEU A N 1
ATOM 2132 C CA . LEU A 1 287 ? -30.945 -84.839 -4.042 1.00 27.48 265 LEU A CA 1
ATOM 2133 C C . LEU A 1 287 ? -32.224 -85.686 -4.081 1.00 26.18 265 LEU A C 1
ATOM 2134 O O . LEU A 1 287 ? -32.819 -85.934 -3.040 1.00 25.65 265 LEU A O 1
ATOM 2139 N N . SER A 1 288 ? -32.647 -86.123 -5.261 1.00 25.29 266 SER A N 1
ATOM 2140 C CA . SER A 1 288 ? -33.846 -86.937 -5.378 1.00 26.95 266 SER A CA 1
ATOM 2141 C C . SER A 1 288 ? -33.755 -88.222 -4.557 1.00 27.96 266 SER A C 1
ATOM 2142 O O . SER A 1 288 ? -34.695 -88.593 -3.868 1.00 26.85 266 SER A O 1
ATOM 2145 N N . GLU A 1 289 ? -32.601 -88.879 -4.605 1.00 29.61 267 GLU A N 1
ATOM 2146 C CA . GLU A 1 289 ? -32.423 -90.158 -3.928 1.00 31.30 267 GLU A CA 1
ATOM 2147 C C . GLU A 1 289 ? -32.482 -89.966 -2.427 1.00 30.33 267 GLU A C 1
ATOM 2148 O O . GLU A 1 289 ? -33.145 -90.745 -1.719 1.00 27.34 267 GLU A O 1
ATOM 2154 N N . VAL A 1 290 ? -31.833 -88.916 -1.923 1.00 26.29 268 VAL A N 1
ATOM 2155 C CA . VAL A 1 290 ? -31.822 -88.685 -0.489 1.00 28.67 268 VAL A CA 1
ATOM 2156 C C . VAL A 1 290 ? -33.186 -88.212 -0.001 1.00 27.29 268 VAL A C 1
ATOM 2157 O O . VAL A 1 290 ? -33.656 -88.645 1.060 1.00 28.13 268 VAL A O 1
ATOM 2161 N N . ALA A 1 291 ? -33.834 -87.356 -0.779 1.00 25.23 269 ALA A N 1
ATOM 2162 C CA . ALA A 1 291 ? -35.191 -86.917 -0.462 1.00 24.70 269 ALA A CA 1
ATOM 2163 C C . ALA A 1 291 ? -36.157 -88.111 -0.376 1.00 26.35 269 ALA A C 1
ATOM 2164 O O . ALA A 1 291 ? -37.037 -88.174 0.491 1.00 25.78 269 ALA A O 1
ATOM 2166 N N . SER A 1 292 ? -36.005 -89.026 -1.322 1.00 27.06 270 SER A N 1
ATOM 2167 C CA . SER A 1 292 ? -36.860 -90.226 -1.385 1.00 27.36 270 SER A CA 1
ATOM 2168 C C . SER A 1 292 ? -36.639 -91.150 -0.170 1.00 26.48 270 SER A C 1
ATOM 2169 O O . SER A 1 292 ? -37.595 -91.658 0.440 1.00 26.89 270 SER A O 1
ATOM 2172 N N . LEU A 1 293 ? -35.384 -91.300 0.231 1.00 27.04 271 LEU A N 1
ATOM 2173 C CA . LEU A 1 293 ? -35.026 -92.018 1.473 1.00 27.62 271 LEU A CA 1
ATOM 2174 C C . LEU A 1 293 ? -35.670 -91.438 2.718 1.00 26.18 271 LEU A C 1
ATOM 2175 O O . LEU A 1 293 ? -36.205 -92.162 3.553 1.00 27.88 271 LEU A O 1
ATOM 2180 N N . VAL A 1 294 ? -35.626 -90.127 2.860 1.00 26.00 272 VAL A N 1
ATOM 2181 C CA . VAL A 1 294 ? -36.185 -89.502 4.035 1.00 26.32 272 VAL A CA 1
ATOM 2182 C C . VAL A 1 294 ? -37.702 -89.588 3.981 1.00 25.96 272 VAL A C 1
ATOM 2183 O O . VAL A 1 294 ? -38.375 -89.730 4.994 1.00 26.86 272 VAL A O 1
ATOM 2187 N N . GLU A 1 295 ? -38.239 -89.491 2.784 1.00 26.59 273 GLU A N 1
ATOM 2188 C CA . GLU A 1 295 ? -39.664 -89.599 2.616 1.00 29.11 273 GLU A CA 1
ATOM 2189 C C . GLU A 1 295 ? -40.128 -90.995 3.070 1.00 29.00 273 GLU A C 1
ATOM 2190 O O . GLU A 1 295 ? -41.088 -91.138 3.841 1.00 27.00 273 GLU A O 1
ATOM 2196 N N . LYS A 1 296 ? -39.398 -92.014 2.655 1.00 29.35 274 LYS A N 1
ATOM 2197 C CA . LYS A 1 296 ? -39.696 -93.370 3.093 1.00 30.91 274 LYS A CA 1
ATOM 2198 C C . LYS A 1 296 ? -39.675 -93.524 4.621 1.00 30.44 274 LYS A C 1
ATOM 2199 O O . LYS A 1 296 ? -40.613 -94.083 5.171 1.00 28.23 274 LYS A O 1
ATOM 2205 N N . TYR A 1 297 ? -38.639 -93.045 5.318 1.00 25.15 275 TYR A N 1
ATOM 2206 C CA . TYR A 1 297 ? -38.554 -93.263 6.760 1.00 29.37 275 TYR A CA 1
ATOM 2207 C C . TYR A 1 297 ? -39.414 -92.312 7.591 1.00 29.93 275 TYR A C 1
ATOM 2208 O O . TYR A 1 297 ? -39.878 -92.682 8.679 1.00 27.10 275 TYR A O 1
ATOM 2217 N N . SER A 1 298 ? -39.636 -91.099 7.066 1.00 28.06 276 SER A N 1
ATOM 2218 C CA . SER A 1 298 ? -40.440 -90.103 7.767 1.00 24.86 276 SER A CA 1
ATOM 2219 C C . SER A 1 298 ? -41.905 -90.423 7.621 1.00 25.45 276 SER A C 1
ATOM 2220 O O . SER A 1 298 ? -42.712 -90.078 8.484 1.00 24.78 276 SER A O 1
ATOM 2223 N N . GLY A 1 299 ? -42.247 -91.074 6.525 1.00 27.21 277 GLY A N 1
ATOM 2224 C CA . GLY A 1 299 ? -43.631 -91.362 6.187 1.00 29.89 277 GLY A CA 1
ATOM 2225 C C . GLY A 1 299 ? -44.448 -90.168 5.718 1.00 32.32 277 GLY A C 1
ATOM 2226 O O . GLY A 1 299 ? -45.660 -90.277 5.606 1.00 30.93 277 GLY A O 1
ATOM 2227 N N . ILE A 1 300 ? -43.814 -89.022 5.457 1.00 29.94 278 ILE A N 1
ATOM 2228 C CA . ILE A 1 300 ? -44.539 -87.842 4.933 1.00 30.11 278 ILE A CA 1
ATOM 2229 C C . ILE A 1 300 ? -44.177 -87.702 3.460 1.00 29.49 278 ILE A C 1
ATOM 2230 O O . ILE A 1 300 ? -42.993 -87.540 3.109 1.00 29.94 278 ILE A O 1
ATOM 2235 N N . ALA A 1 301 ? -45.179 -87.802 2.600 1.00 30.19 279 ALA A N 1
ATOM 2236 C CA . ALA A 1 301 ? -44.947 -87.702 1.160 1.00 32.76 279 ALA A CA 1
ATOM 2237 C C . ALA A 1 301 ? -44.661 -86.265 0.773 1.00 30.59 279 ALA A C 1
ATOM 2238 O O . ALA A 1 301 ? -45.274 -85.357 1.312 1.00 31.57 279 ALA A O 1
ATOM 2240 N N . LEU A 1 302 ? -43.751 -86.072 -0.170 1.00 29.83 280 LEU A N 1
ATOM 2241 C CA . LEU A 1 302 ? -43.525 -84.757 -0.752 1.00 32.14 280 LEU A CA 1
ATOM 2242 C C . LEU A 1 302 ? -44.692 -84.471 -1.705 1.00 31.26 280 LEU A C 1
ATOM 2243 O O . LEU A 1 302 ? -45.104 -85.356 -2.464 1.00 28.60 280 LEU A O 1
ATOM 2248 N N . PRO A 1 303 ? -45.228 -83.239 -1.678 1.00 28.49 281 PRO A N 1
ATOM 2249 C CA . PRO A 1 303 ? -46.222 -82.945 -2.668 1.00 28.46 281 PRO A CA 1
ATOM 2250 C C . PRO A 1 303 ? -45.593 -82.919 -4.079 1.00 25.13 281 PRO A C 1
ATOM 2251 O O . PRO A 1 303 ? -44.373 -82.783 -4.224 1.00 22.89 281 PRO A O 1
ATOM 2255 N N . PRO A 1 304 ? -46.409 -83.109 -5.119 1.00 26.66 282 PRO A N 1
ATOM 2256 C CA . PRO A 1 304 ? -45.808 -83.163 -6.463 1.00 28.58 282 PRO A CA 1
ATOM 2257 C C . PRO A 1 304 ? -45.233 -81.813 -6.910 1.00 28.34 282 PRO A C 1
ATOM 2258 O O . PRO A 1 304 ? -44.442 -81.771 -7.820 1.00 27.55 282 PRO A O 1
ATOM 2262 N N . ASN A 1 305 ? -45.637 -80.731 -6.269 1.00 26.61 283 ASN A N 1
ATOM 2263 C CA . ASN A 1 305 ? -45.122 -79.401 -6.591 1.00 27.30 283 ASN A CA 1
ATOM 2264 C C . ASN A 1 305 ? -43.893 -78.979 -5.756 1.00 28.33 283 ASN A C 1
ATOM 2265 O O . ASN A 1 305 ? -43.493 -77.805 -5.756 1.00 31.03 283 ASN A O 1
ATOM 2270 N N . PHE A 1 306 ? -43.268 -79.920 -5.041 1.00 26.62 284 PHE A N 1
ATOM 2271 C CA . PHE A 1 306 ? -42.137 -79.551 -4.226 1.00 25.74 284 PHE A CA 1
ATOM 2272 C C . PHE A 1 306 ? -40.994 -79.169 -5.150 1.00 25.47 284 PHE A C 1
ATOM 2273 O O . PHE A 1 306 ? -40.676 -79.897 -6.091 1.00 24.58 284 PHE A O 1
ATOM 2281 N N . PRO A 1 307 ? -40.351 -78.019 -4.882 1.00 23.50 285 PRO A N 1
ATOM 2282 C CA . PRO A 1 307 ? -39.280 -77.614 -5.796 1.00 22.44 285 PRO A CA 1
ATOM 2283 C C . PRO A 1 307 ? -38.137 -78.627 -5.915 1.00 22.07 285 PRO A C 1
ATOM 2284 O O . PRO A 1 307 ? -37.778 -79.280 -4.930 1.00 22.02 285 PRO A O 1
ATOM 2288 N N . ILE A 1 308 ? -37.570 -78.726 -7.122 1.00 21.48 286 ILE A N 1
ATOM 2289 C CA . ILE A 1 308 ? -36.351 -79.491 -7.426 1.00 21.39 286 ILE A CA 1
ATOM 2290 C C . ILE A 1 308 ? -36.574 -81.007 -7.476 1.00 24.18 286 ILE A C 1
ATOM 2291 O O . ILE A 1 308 ? -36.243 -81.633 -8.484 1.00 23.14 286 ILE A O 1
ATOM 2296 N N . THR A 1 309 ? -37.081 -81.586 -6.386 1.00 23.04 287 THR A N 1
ATOM 2297 C CA . THR A 1 309 ? -37.304 -83.029 -6.313 1.00 24.64 287 THR A CA 1
ATOM 2298 C C . THR A 1 309 ? -38.757 -83.413 -6.543 1.00 24.10 287 THR A C 1
ATOM 2299 O O . THR A 1 309 ? -39.072 -84.586 -6.646 1.00 22.41 287 THR A O 1
ATOM 2303 N N . GLY A 1 310 ? -39.662 -82.449 -6.578 1.00 22.95 288 GLY A N 1
ATOM 2304 C CA . GLY A 1 310 ? -41.069 -82.783 -6.747 1.00 23.69 288 GLY A CA 1
ATOM 2305 C C . GLY A 1 310 ? -41.405 -83.434 -8.079 1.00 25.65 288 GLY A C 1
ATOM 2306 O O . GLY A 1 310 ? -40.779 -83.181 -9.126 1.00 22.17 288 GLY A O 1
ATOM 2307 N N . ASP A 1 311 ? -42.420 -84.278 -8.055 1.00 26.28 289 ASP A N 1
ATOM 2308 C CA . ASP A 1 311 ? -42.856 -84.958 -9.280 1.00 27.89 289 ASP A CA 1
ATOM 2309 C C . ASP A 1 311 ? -42.972 -84.012 -10.473 1.00 26.70 289 ASP A C 1
ATOM 2310 O O . ASP A 1 311 ? -42.561 -84.361 -11.580 1.00 25.95 289 ASP A O 1
ATOM 2315 N N . TYR A 1 312 ? -43.556 -82.822 -10.266 1.00 23.04 290 TYR A N 1
ATOM 2316 C CA . TYR A 1 312 ? -43.849 -81.919 -11.364 1.00 24.44 290 TYR A CA 1
ATOM 2317 C C . TYR A 1 312 ? -42.797 -80.878 -11.705 1.00 24.16 290 TYR A C 1
ATOM 2318 O O . TYR A 1 312 ? -43.045 -80.075 -12.633 1.00 23.88 290 TYR A O 1
ATOM 2327 N N . ALA A 1 313 ? -41.655 -80.865 -11.002 1.00 22.57 291 ALA A N 1
ATOM 2328 C CA . ALA A 1 313 ? -40.688 -79.776 -11.137 1.00 22.51 291 ALA A CA 1
ATOM 2329 C C . ALA A 1 313 ? -40.246 -79.545 -12.588 1.00 23.34 291 ALA A C 1
ATOM 2330 O O . ALA A 1 313 ? -40.002 -78.403 -13.002 1.00 22.31 291 ALA A O 1
ATOM 2332 N N . PHE A 1 314 ? -40.094 -80.614 -13.357 1.00 22.77 292 PHE A N 1
ATOM 2333 C CA . PHE A 1 314 ? -39.705 -80.493 -14.766 1.00 23.49 292 PHE A CA 1
ATOM 2334 C C . PHE A 1 314 ? -40.776 -81.107 -15.709 1.00 25.28 292 PHE A C 1
ATOM 2335 O O . PHE A 1 314 ? -40.451 -81.636 -16.762 1.00 25.49 292 PHE A O 1
ATOM 2343 N N . VAL A 1 315 ? -42.046 -80.997 -15.314 1.00 23.63 293 VAL A N 1
ATOM 2344 C CA . VAL A 1 315 ? -43.173 -81.452 -16.129 1.00 24.86 293 VAL A CA 1
ATOM 2345 C C . VAL A 1 315 ? -43.936 -80.229 -16.648 1.00 23.29 293 VAL A C 1
ATOM 2346 O O . VAL A 1 315 ? -44.455 -79.416 -15.880 1.00 26.40 293 VAL A O 1
ATOM 2350 N N . HIS A 1 316 ? -44.008 -80.107 -17.957 1.00 22.43 294 HIS A N 1
ATOM 2351 C CA . HIS A 1 316 ? -44.752 -79.033 -18.603 1.00 22.99 294 HIS A CA 1
ATOM 2352 C C . HIS A 1 316 ? -46.142 -79.532 -19.049 1.00 25.27 294 HIS A C 1
ATOM 2353 O O . HIS A 1 316 ? -46.308 -80.700 -19.366 1.00 25.28 294 HIS A O 1
ATOM 2360 N N . LYS A 1 317 ? -47.107 -78.629 -19.127 1.00 25.48 295 LYS A N 1
ATOM 2361 C CA . LYS A 1 317 ? -48.480 -78.970 -19.502 1.00 25.74 295 LYS A CA 1
ATOM 2362 C C . LYS A 1 317 ? -49.054 -78.107 -20.640 1.00 26.75 295 LYS A C 1
ATOM 2363 O O . LYS A 1 317 ? -49.540 -78.636 -21.671 1.00 26.39 295 LYS A O 1
ATOM 2369 N N . ALA A 1 318 ? -49.063 -76.784 -20.461 1.00 25.26 296 ALA A N 1
ATOM 2370 C CA . ALA A 1 318 ? -49.735 -75.930 -21.434 1.00 24.17 296 ALA A CA 1
ATOM 2371 C C . ALA A 1 318 ? -49.126 -76.075 -22.808 1.00 24.32 296 ALA A C 1
ATOM 2372 O O . ALA A 1 318 ? -47.893 -76.127 -22.968 1.00 26.32 296 ALA A O 1
ATOM 2374 N N . GLY A 1 319 ? -50.000 -76.121 -23.811 1.00 24.67 297 GLY A N 1
ATOM 2375 C CA . GLY A 1 319 ? -49.553 -76.334 -25.185 1.00 23.29 297 GLY A CA 1
ATOM 2376 C C . GLY A 1 319 ? -48.472 -75.372 -25.598 1.00 22.78 297 GLY A C 1
ATOM 2377 O O . GLY A 1 319 ? -47.481 -75.771 -26.219 1.00 23.85 297 GLY A O 1
ATOM 2378 N N . VAL A 1 320 ? -48.658 -74.105 -25.231 1.00 22.79 298 VAL A N 1
ATOM 2379 C CA . VAL A 1 320 ? -47.705 -73.067 -25.573 1.00 25.04 298 VAL A CA 1
ATOM 2380 C C . VAL A 1 320 ? -46.347 -73.356 -24.950 1.00 24.80 298 VAL A C 1
ATOM 2381 O O . VAL A 1 320 ? -45.324 -73.182 -25.577 1.00 23.92 298 VAL A O 1
ATOM 2385 N N . HIS A 1 321 ? -46.341 -73.813 -23.708 1.00 24.35 299 HIS A N 1
ATOM 2386 C CA . HIS A 1 321 ? -45.075 -74.155 -23.036 1.00 25.59 299 HIS A CA 1
ATOM 2387 C C . HIS A 1 321 ? -44.369 -75.346 -23.677 1.00 24.93 299 HIS A C 1
ATOM 2388 O O . HIS A 1 321 ? -43.161 -75.312 -23.919 1.00 25.81 299 HIS A O 1
ATOM 2395 N N . VAL A 1 322 ? -45.133 -76.414 -23.963 1.00 27.10 300 VAL A N 1
ATOM 2396 C CA . VAL A 1 322 ? -44.556 -77.647 -24.541 1.00 24.43 300 VAL A CA 1
ATOM 2397 C C . VAL A 1 322 ? -43.964 -77.353 -25.918 1.00 24.95 300 VAL A C 1
ATOM 2398 O O . VAL A 1 322 ? -42.848 -77.761 -26.210 1.00 25.10 300 VAL A O 1
ATOM 2402 N N . ALA A 1 323 ? -44.704 -76.618 -26.748 1.00 26.19 301 ALA A N 1
ATOM 2403 C CA . ALA A 1 323 ? -44.192 -76.163 -28.057 1.00 27.67 301 ALA A CA 1
ATOM 2404 C C . ALA A 1 323 ? -42.853 -75.400 -27.926 1.00 28.36 301 ALA A C 1
ATOM 2405 O O . ALA A 1 323 ? -41.908 -75.637 -28.682 1.00 29.72 301 ALA A O 1
ATOM 2407 N N . GLY A 1 324 ? -42.755 -74.509 -26.940 1.00 28.12 302 GLY A N 1
ATOM 2408 C CA . GLY A 1 324 ? -41.504 -73.778 -26.736 1.00 27.08 302 GLY A CA 1
ATOM 2409 C C . GLY A 1 324 ? -40.378 -74.687 -26.308 1.00 25.84 302 GLY A C 1
ATOM 2410 O O . GLY A 1 324 ? -39.265 -74.596 -26.794 1.00 27.13 302 GLY A O 1
ATOM 2411 N N . VAL A 1 325 ? -40.684 -75.568 -25.377 1.00 29.76 303 VAL A N 1
ATOM 2412 C CA . VAL A 1 325 ? -39.724 -76.518 -24.834 1.00 27.88 303 VAL A CA 1
ATOM 2413 C C . VAL A 1 325 ? -39.205 -77.468 -25.884 1.00 27.54 303 VAL A C 1
ATOM 2414 O O . VAL A 1 325 ? -38.034 -77.819 -25.857 1.00 26.37 303 VAL A O 1
ATOM 2418 N N . LEU A 1 326 ? -40.068 -77.879 -26.806 1.00 29.01 304 LEU A N 1
ATOM 2419 C CA . LEU A 1 326 ? -39.643 -78.753 -27.883 1.00 31.04 304 LEU A CA 1
ATOM 2420 C C . LEU A 1 326 ? -38.633 -78.086 -28.786 1.00 32.44 304 LEU A C 1
ATOM 2421 O O . LEU A 1 326 ? -37.787 -78.777 -29.324 1.00 31.92 304 LEU A O 1
ATOM 2426 N N . ASN A 1 327 ? -38.721 -76.763 -28.947 1.00 33.67 305 ASN A N 1
ATOM 2427 C CA . ASN A 1 327 ? -37.695 -75.992 -29.663 1.00 34.37 305 ASN A CA 1
ATOM 2428 C C . ASN A 1 327 ? -36.444 -75.668 -28.838 1.00 34.68 305 ASN A C 1
ATOM 2429 O O . ASN A 1 327 ? -35.341 -75.736 -29.351 1.00 32.05 305 ASN A O 1
ATOM 2434 N N . ASP A 1 328 ? -36.633 -75.279 -27.579 1.00 31.75 306 ASP A N 1
ATOM 2435 C CA . ASP A 1 328 ? -35.537 -74.942 -26.659 1.00 31.08 306 ASP A CA 1
ATOM 2436 C C . ASP A 1 328 ? -36.067 -75.055 -25.225 1.00 28.52 306 ASP A C 1
ATOM 2437 O O . ASP A 1 328 ? -36.800 -74.189 -24.746 1.00 26.40 306 ASP A O 1
ATOM 2442 N N . PRO A 1 329 ? -35.708 -76.138 -24.542 1.00 28.38 307 PRO A N 1
ATOM 2443 C CA . PRO A 1 329 ? -36.153 -76.348 -23.164 1.00 26.64 307 PRO A CA 1
ATOM 2444 C C . PRO A 1 329 ? -35.893 -75.172 -22.219 1.00 28.11 307 PRO A C 1
ATOM 2445 O O . PRO A 1 329 ? -36.614 -74.990 -21.214 1.00 24.76 307 PRO A O 1
ATOM 2449 N N . LYS A 1 330 ? -34.874 -74.370 -22.509 1.00 27.70 308 LYS A N 1
ATOM 2450 C CA . LYS A 1 330 ? -34.560 -73.263 -21.636 1.00 29.45 308 LYS A CA 1
ATOM 2451 C C . LYS A 1 330 ? -35.681 -72.250 -21.544 1.00 28.34 308 LYS A C 1
ATOM 2452 O O . LYS A 1 330 ? -35.753 -71.494 -20.576 1.00 27.17 308 LYS A O 1
ATOM 2458 N N . THR A 1 331 ? -36.583 -72.251 -22.523 1.00 26.73 309 THR A N 1
ATOM 2459 C CA . THR A 1 331 ? -37.745 -71.377 -22.475 1.00 26.12 309 THR A CA 1
ATOM 2460 C C . THR A 1 331 ? -38.545 -71.491 -21.177 1.00 25.72 309 THR A C 1
ATOM 2461 O O . THR A 1 331 ? -39.065 -70.486 -20.689 1.00 24.05 309 THR A O 1
ATOM 2465 N N . TYR A 1 332 ? -38.665 -72.700 -20.622 1.00 27.49 310 TYR A N 1
ATOM 2466 C CA . TYR A 1 332 ? -39.473 -72.892 -19.415 1.00 26.26 310 TYR A CA 1
ATOM 2467 C C . TYR A 1 332 ? -38.771 -73.647 -18.296 1.00 26.06 310 TYR A C 1
ATOM 2468 O O . TYR A 1 332 ? -39.419 -74.065 -17.348 1.00 23.70 310 TYR A O 1
ATOM 2477 N N . GLU A 1 333 ? -37.448 -73.759 -18.383 1.00 23.83 311 GLU A N 1
ATOM 2478 C CA . GLU A 1 333 ? -36.649 -74.473 -17.433 1.00 25.39 311 GLU A CA 1
ATOM 2479 C C . GLU A 1 333 ? -35.555 -73.555 -16.867 1.00 26.03 311 GLU A C 1
ATOM 2480 O O . GLU A 1 333 ? -34.680 -73.101 -17.597 1.00 25.02 311 GLU A O 1
ATOM 2486 N N . PHE A 1 334 ? -35.610 -73.301 -15.559 1.00 24.17 312 PHE A N 1
ATOM 2487 C CA . PHE A 1 334 ? -34.628 -72.398 -14.916 1.00 26.73 312 PHE A CA 1
ATOM 2488 C C . PHE A 1 334 ? -33.196 -72.927 -15.068 1.00 27.66 312 PHE A C 1
ATOM 2489 O O . PHE A 1 334 ? -32.268 -72.164 -15.307 1.00 28.22 312 PHE A O 1
ATOM 2497 N N . LEU A 1 335 ? -33.038 -74.234 -14.926 1.00 25.85 313 LEU A N 1
ATOM 2498 C CA . LEU A 1 335 ? -31.782 -74.929 -15.206 1.00 26.07 313 LEU A CA 1
ATOM 2499 C C . LEU A 1 335 ? -32.139 -76.272 -15.823 1.00 26.19 313 LEU A C 1
ATOM 2500 O O . LEU A 1 335 ? -33.298 -76.704 -15.706 1.00 23.25 313 LEU A O 1
ATOM 2505 N N . PRO A 1 336 ? -31.175 -76.921 -16.494 1.00 27.12 314 PRO A N 1
ATOM 2506 C CA . PRO A 1 336 ? -31.509 -78.211 -17.081 1.00 28.53 314 PRO A CA 1
ATOM 2507 C C . PRO A 1 336 ? -31.843 -79.276 -16.006 1.00 28.65 314 PRO A C 1
ATOM 2508 O O . PRO A 1 336 ? -31.227 -79.301 -14.951 1.00 27.27 314 PRO A O 1
ATOM 2512 N N . PRO A 1 337 ? -32.825 -80.150 -16.281 1.00 28.80 315 PRO A N 1
ATOM 2513 C CA . PRO A 1 337 ? -33.186 -81.179 -15.310 1.00 29.19 315 PRO A CA 1
ATOM 2514 C C . PRO A 1 337 ? -32.019 -82.073 -14.962 1.00 27.99 315 PRO A C 1
ATOM 2515 O O . PRO A 1 337 ? -31.934 -82.542 -13.845 1.00 29.44 315 PRO A O 1
ATOM 2519 N N . GLU A 1 338 ? -31.111 -82.273 -15.904 1.00 27.40 316 GLU A N 1
ATOM 2520 C CA . GLU A 1 338 ? -29.932 -83.123 -15.688 1.00 31.06 316 GLU A CA 1
ATOM 2521 C C . GLU A 1 338 ? -29.046 -82.571 -14.584 1.00 29.56 316 GLU A C 1
ATOM 2522 O O . GLU A 1 338 ? -28.280 -83.314 -13.980 1.00 29.74 316 GLU A O 1
ATOM 2528 N N . THR A 1 339 ? -29.162 -81.278 -14.306 1.00 29.01 317 THR A N 1
ATOM 2529 C CA . THR A 1 339 ? -28.426 -80.665 -13.196 1.00 28.93 317 THR A CA 1
ATOM 2530 C C . THR A 1 339 ? -28.689 -81.430 -11.919 1.00 28.81 317 THR A C 1
ATOM 2531 O O . THR A 1 339 ? -27.814 -81.527 -11.036 1.00 26.96 317 THR A O 1
ATOM 2535 N N . PHE A 1 340 ? -29.920 -81.924 -11.792 1.00 29.00 318 PHE A N 1
ATOM 2536 C CA . PHE A 1 340 ? -30.343 -82.657 -10.609 1.00 29.60 318 PHE A CA 1
ATOM 2537 C C . PHE A 1 340 ? -30.520 -84.163 -10.877 1.00 33.05 318 PHE A C 1
ATOM 2538 O O . PHE A 1 340 ? -31.148 -84.859 -10.103 1.00 34.04 318 PHE A O 1
ATOM 2546 N N . GLY A 1 341 ? -29.948 -84.671 -11.960 1.00 32.60 319 GLY A N 1
ATOM 2547 C CA . GLY A 1 341 ? -30.119 -86.080 -12.321 1.00 33.51 319 GLY A CA 1
ATOM 2548 C C . GLY A 1 341 ? -31.531 -86.433 -12.765 1.00 33.11 319 GLY A C 1
ATOM 2549 O O . GLY A 1 341 ? -31.920 -87.602 -12.722 1.00 32.93 319 GLY A O 1
ATOM 2550 N N . ARG A 1 342 ? -32.304 -85.434 -13.193 1.00 32.09 320 ARG A N 1
ATOM 2551 C CA . ARG A 1 342 ? -33.694 -85.664 -13.615 1.00 30.94 320 ARG A CA 1
ATOM 2552 C C . ARG A 1 342 ? -33.868 -85.454 -15.099 1.00 28.84 320 ARG A C 1
ATOM 2553 O O . ARG A 1 342 ? -32.953 -84.985 -15.765 1.00 28.46 320 ARG A O 1
ATOM 2561 N N . SER A 1 343 ? -35.042 -85.812 -15.602 1.00 28.14 321 SER A N 1
ATOM 2562 C CA . SER A 1 343 ? -35.410 -85.618 -17.004 1.00 29.76 321 SER A CA 1
ATOM 2563 C C . SER A 1 343 ? -36.772 -84.958 -17.085 1.00 30.35 321 SER A C 1
ATOM 2564 O O . SER A 1 343 ? -37.629 -85.192 -16.245 1.00 30.54 321 SER A O 1
ATOM 2567 N N . ARG A 1 344 ? -36.995 -84.185 -18.124 1.00 27.16 322 ARG A N 1
ATOM 2568 C CA . ARG A 1 344 ? -38.238 -83.456 -18.260 1.00 28.21 322 ARG A CA 1
ATOM 2569 C C . ARG A 1 344 ? -39.306 -84.404 -18.759 1.00 30.09 322 ARG A C 1
ATOM 2570 O O . ARG A 1 344 ? -39.026 -85.531 -19.196 1.00 26.74 322 ARG A O 1
ATOM 2578 N N . ASP A 1 345 ? -40.536 -83.942 -18.677 1.00 27.81 323 ASP A N 1
ATOM 2579 C CA . ASP A 1 345 ? -41.647 -84.675 -19.223 1.00 29.33 323 ASP A CA 1
ATOM 2580 C C . ASP A 1 345 ? -42.699 -83.635 -19.552 1.00 28.57 323 ASP A C 1
ATOM 2581 O O . ASP A 1 345 ? -42.557 -82.459 -19.187 1.00 26.96 323 ASP A O 1
ATOM 2586 N N . TYR A 1 346 ? -43.746 -84.056 -20.251 1.00 27.28 324 TYR A N 1
ATOM 2587 C CA . TYR A 1 346 ? -44.916 -83.235 -20.383 1.00 28.11 324 TYR A CA 1
ATOM 2588 C C . TYR A 1 346 ? -46.190 -84.065 -20.304 1.00 26.24 324 TYR A C 1
ATOM 2589 O O . TYR A 1 346 ? -46.177 -85.263 -20.545 1.00 25.13 324 TYR A O 1
ATOM 2598 N N . VAL A 1 347 ? -47.283 -83.427 -19.925 1.00 24.88 325 VAL A N 1
ATOM 2599 C CA . VAL A 1 347 ? -48.559 -84.125 -19.798 1.00 25.84 325 VAL A CA 1
ATOM 2600 C C . VAL A 1 347 ? -49.498 -83.608 -20.884 1.00 24.61 325 VAL A C 1
ATOM 2601 O O . VAL A 1 347 ? -49.262 -82.540 -21.419 1.00 26.75 325 VAL A O 1
ATOM 2605 N N . ILE A 1 348 ? -50.568 -84.361 -21.169 1.00 23.65 326 ILE A N 1
ATOM 2606 C CA . ILE A 1 348 ? -51.554 -83.968 -22.165 1.00 24.25 326 ILE A CA 1
ATOM 2607 C C . ILE A 1 348 ? -52.951 -84.036 -21.578 1.00 22.93 326 ILE A C 1
ATOM 2608 O O . ILE A 1 348 ? -53.372 -85.074 -21.089 1.00 23.75 326 ILE A O 1
ATOM 2613 N N . ASP A 1 349 ? -53.647 -82.906 -21.619 1.00 23.33 327 ASP A N 1
ATOM 2614 C CA . ASP A 1 349 ? -55.040 -82.796 -21.209 1.00 22.83 327 ASP A CA 1
ATOM 2615 C C . ASP A 1 349 ? -55.668 -81.681 -22.032 1.00 22.43 327 ASP A C 1
ATOM 2616 O O . ASP A 1 349 ? -55.095 -81.301 -23.048 1.00 22.25 327 ASP A O 1
ATOM 2621 N N . LYS A 1 350 ? -56.806 -81.119 -21.619 1.00 23.47 328 LYS A N 1
ATOM 2622 C CA . LYS A 1 350 ? -57.462 -80.113 -22.454 1.00 24.33 328 LYS A CA 1
ATOM 2623 C C . LYS A 1 350 ? -56.627 -78.841 -22.683 1.00 25.21 328 LYS A C 1
ATOM 2624 O O . LYS A 1 350 ? -56.999 -77.990 -23.510 1.00 23.72 328 LYS A O 1
ATOM 2630 N N . TYR A 1 351 ? -55.506 -78.706 -21.967 1.00 25.19 329 TYR A N 1
ATOM 2631 C CA . TYR A 1 351 ? -54.632 -77.533 -22.114 1.00 24.94 329 TYR A CA 1
ATOM 2632 C C . TYR A 1 351 ? -53.593 -77.724 -23.200 1.00 25.94 329 TYR A C 1
ATOM 2633 O O . TYR A 1 351 ? -52.805 -76.833 -23.458 1.00 25.31 329 TYR A O 1
ATOM 2642 N N . THR A 1 352 ? -53.603 -78.861 -23.888 1.00 24.90 330 THR A N 1
ATOM 2643 C CA . THR A 1 352 ? -52.524 -79.162 -24.821 1.00 24.41 330 THR A CA 1
ATOM 2644 C C . THR A 1 352 ? -52.737 -78.431 -26.140 1.00 26.09 330 THR A C 1
ATOM 2645 O O . THR A 1 352 ? -53.725 -77.688 -26.339 1.00 26.64 330 THR A O 1
ATOM 2649 N N . GLY A 1 353 ? -51.778 -78.611 -27.025 1.00 26.28 331 GLY A N 1
ATOM 2650 C CA . GLY A 1 353 ? -51.853 -78.077 -28.370 1.00 28.14 331 GLY A CA 1
ATOM 2651 C C . GLY A 1 353 ? -51.315 -79.043 -29.384 1.00 28.38 331 GLY A C 1
ATOM 2652 O O . GLY A 1 353 ? -50.860 -80.129 -29.057 1.00 25.82 331 GLY A O 1
ATOM 2653 N N . LYS A 1 354 ? -51.352 -78.611 -30.632 1.00 29.17 332 LYS A N 1
ATOM 2654 C CA . LYS A 1 354 ? -50.982 -79.478 -31.758 1.00 30.17 332 LYS A CA 1
ATOM 2655 C C . LYS A 1 354 ? -49.521 -79.951 -31.706 1.00 28.08 332 LYS A C 1
ATOM 2656 O O . LYS A 1 354 ? -49.250 -81.146 -31.928 1.00 26.15 332 LYS A O 1
ATOM 2662 N N . HIS A 1 355 ? -48.583 -79.069 -31.358 1.00 23.87 333 HIS A N 1
ATOM 2663 C CA . HIS A 1 355 ? -47.168 -79.489 -31.275 1.00 27.53 333 HIS A CA 1
ATOM 2664 C C . HIS A 1 355 ? -46.926 -80.584 -30.241 1.00 26.37 333 HIS A C 1
ATOM 2665 O O . HIS A 1 355 ? -46.152 -81.527 -30.485 1.00 27.74 333 HIS A O 1
ATOM 2672 N N . ALA A 1 356 ? -47.575 -80.469 -29.087 1.00 25.73 334 ALA A N 1
ATOM 2673 C CA . ALA A 1 356 ? -47.416 -81.453 -28.035 1.00 26.09 334 ALA A CA 1
ATOM 2674 C C . ALA A 1 356 ? -48.016 -82.779 -28.463 1.00 26.84 334 ALA A C 1
ATOM 2675 O O . ALA A 1 356 ? -47.411 -83.833 -28.267 1.00 24.97 334 ALA A O 1
ATOM 2677 N N . VAL A 1 357 ? -49.218 -82.722 -29.033 1.00 26.72 335 VAL A N 1
ATOM 2678 C CA . VAL A 1 357 ? -49.896 -83.958 -29.461 1.00 26.53 335 VAL A CA 1
ATOM 2679 C C . VAL A 1 357 ? -49.081 -84.633 -30.583 1.00 26.03 335 VAL A C 1
ATOM 2680 O O . VAL A 1 357 ? -48.819 -85.851 -30.516 1.00 25.35 335 VAL A O 1
ATOM 2684 N N . LYS A 1 358 ? -48.616 -83.848 -31.565 1.00 26.45 336 LYS A N 1
ATOM 2685 C CA . LYS A 1 358 ? -47.768 -84.380 -32.634 1.00 28.71 336 LYS A CA 1
ATOM 2686 C C . LYS A 1 358 ? -46.533 -85.035 -32.079 1.00 27.80 336 LYS A C 1
ATOM 2687 O O . LYS A 1 358 ? -46.162 -86.131 -32.517 1.00 26.98 336 LYS A O 1
ATOM 2693 N N . ASP A 1 359 ? -45.885 -84.372 -31.118 1.00 26.12 337 ASP A N 1
ATOM 2694 C CA . ASP A 1 359 ? -44.647 -84.904 -30.559 1.00 27.08 337 ASP A CA 1
ATOM 2695 C C . ASP A 1 359 ? -44.852 -86.259 -29.877 1.00 26.68 337 ASP A C 1
ATOM 2696 O O . ASP A 1 359 ? -44.036 -87.151 -30.043 1.00 26.25 337 ASP A O 1
ATOM 2701 N N . ARG A 1 360 ? -45.924 -86.403 -29.104 1.00 25.88 338 ARG A N 1
ATOM 2702 C CA . ARG A 1 360 ? -46.210 -87.664 -28.431 1.00 28.01 338 ARG A CA 1
ATOM 2703 C C . ARG A 1 360 ? -46.554 -88.799 -29.432 1.00 27.23 338 ARG A C 1
ATOM 2704 O O . ARG A 1 360 ? -46.077 -89.932 -29.305 1.00 25.69 338 ARG A O 1
ATOM 2712 N N . PHE A 1 361 ? -47.368 -88.498 -30.435 1.00 26.98 339 PHE A N 1
ATOM 2713 C CA . PHE A 1 361 ? -47.595 -89.496 -31.502 1.00 25.53 339 PHE A CA 1
ATOM 2714 C C . PHE A 1 361 ? -46.301 -89.903 -32.209 1.00 26.89 339 PHE A C 1
ATOM 2715 O O . PHE A 1 361 ? -46.069 -91.097 -32.490 1.00 26.75 339 PHE A O 1
ATOM 2723 N N . ASP A 1 362 ? -45.437 -88.937 -32.478 1.00 27.21 340 ASP A N 1
ATOM 2724 C CA . ASP A 1 362 ? -44.132 -89.254 -33.041 1.00 31.31 340 ASP A CA 1
ATOM 2725 C C . ASP A 1 362 ? -43.338 -90.245 -32.167 1.00 33.78 340 ASP A C 1
ATOM 2726 O O . ASP A 1 362 ? -42.738 -91.212 -32.664 1.00 29.89 340 ASP A O 1
ATOM 2731 N N . ARG A 1 363 ? -43.329 -89.988 -30.871 1.00 32.02 341 ARG A N 1
ATOM 2732 C CA . ARG A 1 363 ? -42.704 -90.891 -29.917 1.00 35.65 341 ARG A CA 1
ATOM 2733 C C . ARG A 1 363 ? -43.328 -92.298 -29.986 1.00 30.96 341 ARG A C 1
ATOM 2734 O O . ARG A 1 363 ? -42.634 -93.299 -29.934 1.00 30.01 341 ARG A O 1
ATOM 2742 N N . LEU A 1 364 ? -44.641 -92.375 -30.112 1.00 28.93 342 LEU A N 1
ATOM 2743 C CA . LEU A 1 364 ? -45.327 -93.676 -30.189 1.00 30.46 342 LEU A CA 1
ATOM 2744 C C . LEU A 1 364 ? -45.183 -94.367 -31.534 1.00 32.08 342 LEU A C 1
ATOM 2745 O O . LEU A 1 364 ? -45.563 -95.526 -31.669 1.00 35.30 342 LEU A O 1
ATOM 2750 N N . GLY A 1 365 ? -44.596 -93.678 -32.509 1.00 32.44 343 GLY A N 1
ATOM 2751 C CA . GLY A 1 365 ? -44.422 -94.202 -33.864 1.00 34.92 343 GLY A CA 1
ATOM 2752 C C . GLY A 1 365 ? -45.696 -94.144 -34.703 1.00 37.31 343 GLY A C 1
ATOM 2753 O O . GLY A 1 365 ? -45.837 -94.879 -35.672 1.00 35.31 343 GLY A O 1
ATOM 2754 N N . VAL A 1 366 ? -46.627 -93.262 -34.357 1.00 33.40 344 VAL A N 1
ATOM 2755 C CA . VAL A 1 366 ? -47.899 -93.233 -35.041 1.00 35.43 344 VAL A CA 1
ATOM 2756 C C . VAL A 1 366 ? -47.915 -92.008 -35.929 1.00 34.63 344 VAL A C 1
ATOM 2757 O O . VAL A 1 366 ? -47.729 -90.915 -35.440 1.00 34.06 344 VAL A O 1
ATOM 2761 N N . LYS A 1 367 ? -48.119 -92.206 -37.227 1.00 35.20 345 LYS A N 1
ATOM 2762 C CA . LYS A 1 367 ? -48.080 -91.126 -38.191 1.00 38.35 345 LYS A CA 1
ATOM 2763 C C . LYS A 1 367 ? -49.511 -90.720 -38.428 1.00 35.15 345 LYS A C 1
ATOM 2764 O O . LYS A 1 367 ? -50.334 -91.522 -38.867 1.00 33.91 345 LYS A O 1
ATOM 2770 N N . LEU A 1 368 ? -49.819 -89.479 -38.101 1.00 33.24 346 LEU A N 1
ATOM 2771 C CA . LEU A 1 368 ? -51.138 -88.930 -38.328 1.00 32.60 346 LEU A CA 1
ATOM 2772 C C . LEU A 1 368 ? -50.972 -87.715 -39.210 1.00 32.69 346 LEU A C 1
ATOM 2773 O O . LEU A 1 368 ? -49.939 -87.031 -39.157 1.00 30.48 346 LEU A O 1
ATOM 2778 N N . THR A 1 369 ? -51.990 -87.434 -40.008 1.00 32.71 347 THR A N 1
ATOM 2779 C CA . THR A 1 369 ? -51.933 -86.253 -40.854 1.00 33.33 347 THR A CA 1
ATOM 2780 C C . THR A 1 369 ? -52.220 -85.037 -39.994 1.00 35.93 347 THR A C 1
ATOM 2781 O O . THR A 1 369 ? -52.726 -85.150 -38.886 1.00 32.53 347 THR A O 1
ATOM 2785 N N . ASP A 1 370 ? -51.892 -83.876 -40.530 1.00 35.46 348 ASP A N 1
ATOM 2786 C CA . ASP A 1 370 ? -52.138 -82.624 -39.864 1.00 37.83 348 ASP A CA 1
ATOM 2787 C C . ASP A 1 370 ? -53.616 -82.480 -39.488 1.00 33.55 348 ASP A C 1
ATOM 2788 O O . ASP A 1 370 ? -53.931 -82.090 -38.367 1.00 31.67 348 ASP A O 1
ATOM 2793 N N . SER A 1 371 ? -54.522 -82.859 -40.387 1.00 30.48 349 SER A N 1
ATOM 2794 C CA . SER A 1 371 ? -55.950 -82.783 -40.093 1.00 30.92 349 SER A CA 1
ATOM 2795 C C . SER A 1 371 ? -56.427 -83.819 -39.060 1.00 30.59 349 SER A C 1
ATOM 2796 O O . SER A 1 371 ? -57.340 -83.555 -38.275 1.00 29.19 349 SER A O 1
ATOM 2799 N N . GLU A 1 372 ? -55.831 -85.010 -39.089 1.00 29.50 350 GLU A N 1
ATOM 2800 C CA . GLU A 1 372 ? -56.093 -86.019 -38.070 1.00 29.64 350 GLU A CA 1
ATOM 2801 C C . GLU A 1 372 ? -55.646 -85.487 -36.688 1.00 27.26 350 GLU A C 1
ATOM 2802 O O . GLU A 1 372 ? -56.331 -85.695 -35.700 1.00 27.08 350 GLU A O 1
ATOM 2808 N N . ILE A 1 373 ? -54.510 -84.792 -36.648 1.00 28.23 351 ILE A N 1
ATOM 2809 C CA . ILE A 1 373 ? -54.044 -84.206 -35.392 1.00 28.41 351 ILE A CA 1
ATOM 2810 C C . ILE A 1 373 ? -55.094 -83.202 -34.920 1.00 28.79 351 ILE A C 1
ATOM 2811 O O . ILE A 1 373 ? -55.413 -83.196 -33.725 1.00 27.31 351 ILE A O 1
ATOM 2816 N N . ASP A 1 374 ? -55.624 -82.365 -35.830 1.00 28.85 352 ASP A N 1
ATOM 2817 C CA . ASP A 1 374 ? -56.676 -81.392 -35.489 1.00 30.45 352 ASP A CA 1
ATOM 2818 C C . ASP A 1 374 ? -57.844 -82.094 -34.842 1.00 28.44 352 ASP A C 1
ATOM 2819 O O . ASP A 1 374 ? -58.403 -81.593 -33.856 1.00 29.03 352 ASP A O 1
ATOM 2824 N N . GLN A 1 375 ? -58.234 -83.238 -35.402 1.00 26.08 353 GLN A N 1
ATOM 2825 C CA . GLN A 1 375 ? -59.406 -83.934 -34.913 1.00 25.37 353 GLN A CA 1
ATOM 2826 C C . GLN A 1 375 ? -59.144 -84.536 -33.545 1.00 24.18 353 GLN A C 1
ATOM 2827 O O . GLN A 1 375 ? -59.989 -84.469 -32.682 1.00 22.98 353 GLN A O 1
ATOM 2833 N N . VAL A 1 376 ? -57.984 -85.137 -33.345 1.00 24.57 354 VAL A N 1
ATOM 2834 C CA . VAL A 1 376 ? -57.637 -85.650 -32.008 1.00 25.11 354 VAL A CA 1
ATOM 2835 C C . VAL A 1 376 ? -57.605 -84.527 -30.971 1.00 24.47 354 VAL A C 1
ATOM 2836 O O . VAL A 1 376 ? -58.124 -84.651 -29.882 1.00 24.01 354 VAL A O 1
ATOM 2840 N N . LEU A 1 377 ? -57.015 -83.397 -31.330 1.00 27.58 355 LEU A N 1
ATOM 2841 C CA . LEU A 1 377 ? -56.953 -82.253 -30.413 1.00 26.42 355 LEU A CA 1
ATOM 2842 C C . LEU A 1 377 ? -58.365 -81.796 -30.017 1.00 26.14 355 LEU A C 1
ATOM 2843 O O . LEU A 1 377 ? -58.683 -81.552 -28.823 1.00 26.57 355 LEU A O 1
ATOM 2848 N N . ALA A 1 378 ? -59.250 -81.726 -30.998 1.00 25.45 356 ALA A N 1
ATOM 2849 C CA . ALA A 1 378 ? -60.642 -81.358 -30.726 1.00 25.13 356 ALA A CA 1
ATOM 2850 C C . ALA A 1 378 ? -61.320 -82.333 -29.794 1.00 26.14 356 ALA A C 1
ATOM 2851 O O . ALA A 1 378 ? -62.048 -81.932 -28.861 1.00 26.53 356 ALA A O 1
ATOM 2853 N N . LYS A 1 379 ? -61.083 -83.625 -29.997 1.00 26.57 357 LYS A N 1
ATOM 2854 C CA . LYS A 1 379 ? -61.656 -84.618 -29.105 1.00 27.04 357 LYS A CA 1
ATOM 2855 C C . LYS A 1 379 ? -61.104 -84.463 -27.668 1.00 26.30 357 LYS A C 1
ATOM 2856 O O . LYS A 1 379 ? -61.864 -84.502 -26.717 1.00 24.60 357 LYS A O 1
ATOM 2862 N N . ILE A 1 380 ? -59.792 -84.252 -27.538 1.00 26.92 358 ILE A N 1
ATOM 2863 C CA . ILE A 1 380 ? -59.175 -84.004 -26.231 1.00 25.70 358 ILE A CA 1
ATOM 2864 C C . ILE A 1 380 ? -59.854 -82.815 -25.543 1.00 26.74 358 ILE A C 1
ATOM 2865 O O . ILE A 1 380 ? -60.220 -82.901 -24.367 1.00 30.55 358 ILE A O 1
ATOM 2870 N N . LYS A 1 381 ? -60.073 -81.736 -26.292 1.00 25.76 359 LYS A N 1
ATOM 2871 C CA . LYS A 1 381 ? -60.602 -80.498 -25.733 1.00 25.54 359 LYS A CA 1
ATOM 2872 C C . LYS A 1 381 ? -62.120 -80.552 -25.515 1.00 29.14 359 LYS A C 1
ATOM 2873 O O . LYS A 1 381 ? -62.675 -79.664 -24.844 1.00 30.50 359 LYS A O 1
ATOM 2879 N N . SER A 1 382 ? -62.786 -81.598 -26.022 1.00 28.18 360 SER A N 1
ATOM 2880 C CA . SER A 1 382 ? -64.246 -81.720 -25.868 1.00 29.18 360 SER A CA 1
ATOM 2881 C C . SER A 1 382 ? -64.680 -82.255 -24.511 1.00 28.16 360 SER A C 1
ATOM 2882 O O . SER A 1 382 ? -65.876 -82.244 -24.181 1.00 28.85 360 SER A O 1
ATOM 2885 N N . ASN A 1 383 ? -63.755 -82.793 -23.734 1.00 27.58 361 ASN A N 1
ATOM 2886 C CA . ASN A 1 383 ? -64.120 -83.306 -22.427 1.00 28.05 361 ASN A CA 1
ATOM 2887 C C . ASN A 1 383 ? -63.398 -82.506 -21.291 1.00 30.80 361 ASN A C 1
ATOM 2888 O O . ASN A 1 383 ? -62.191 -82.606 -21.126 1.00 33.33 361 ASN A O 1
ATOM 2893 N N . PRO A 1 384 ? -64.150 -81.763 -20.478 1.00 29.80 362 PRO A N 1
ATOM 2894 C CA . PRO A 1 384 ? -63.527 -80.866 -19.460 1.00 32.50 362 PRO A CA 1
ATOM 2895 C C . PRO A 1 384 ? -62.858 -81.515 -18.247 1.00 30.88 362 PRO A C 1
ATOM 2896 O O . PRO A 1 384 ? -62.094 -80.858 -17.559 1.00 30.00 362 PRO A O 1
ATOM 2900 N N . ASN A 1 385 ? -63.144 -82.782 -17.983 1.00 28.60 363 ASN A N 1
ATOM 2901 C CA . ASN A 1 385 ? -62.852 -83.365 -16.703 1.00 29.01 363 ASN A CA 1
ATOM 2902 C C . ASN A 1 385 ? -62.082 -84.656 -16.814 1.00 28.31 363 ASN A C 1
ATOM 2903 O O . ASN A 1 385 ? -62.445 -85.654 -16.211 1.00 30.67 363 ASN A O 1
ATOM 2908 N N . VAL A 1 386 ? -61.003 -84.621 -17.577 1.00 27.13 364 VAL A N 1
ATOM 2909 C CA . VAL A 1 386 ? -60.108 -85.748 -17.718 1.00 26.60 364 VAL A CA 1
ATOM 2910 C C . VAL A 1 386 ? -58.732 -85.252 -17.275 1.00 26.01 364 VAL A C 1
ATOM 2911 O O . VAL A 1 386 ? -58.216 -84.279 -17.819 1.00 25.75 364 VAL A O 1
ATOM 2915 N N . ARG A 1 387 ? -58.112 -85.936 -16.336 1.00 26.31 365 ARG A N 1
ATOM 2916 C CA . ARG A 1 387 ? -56.899 -85.388 -15.721 1.00 29.45 365 ARG A CA 1
ATOM 2917 C C . ARG A 1 387 ? -55.611 -85.592 -16.524 1.00 30.33 365 ARG A C 1
ATOM 2918 O O . ARG A 1 387 ? -54.637 -84.847 -16.357 1.00 28.87 365 ARG A O 1
ATOM 2926 N N . PHE A 1 388 ? -55.591 -86.612 -17.361 1.00 29.21 366 PHE A N 1
ATOM 2927 C CA . PHE A 1 388 ? -54.491 -86.806 -18.292 1.00 31.70 366 PHE A CA 1
ATOM 2928 C C . PHE A 1 388 ? -54.889 -87.803 -19.346 1.00 28.85 366 PHE A C 1
ATOM 2929 O O . PHE A 1 388 ? -55.807 -88.584 -19.125 1.00 26.59 366 PHE A O 1
ATOM 2937 N N . TYR A 1 389 ? -54.209 -87.728 -20.478 1.00 27.88 367 TYR A N 1
ATOM 2938 C CA . TYR A 1 389 ? -54.342 -88.690 -21.560 1.00 28.82 367 TYR A CA 1
ATOM 2939 C C . TYR A 1 389 ? -53.100 -89.563 -21.585 1.00 28.18 367 TYR A C 1
ATOM 2940 O O . TYR A 1 389 ? -52.001 -89.100 -21.867 1.00 28.46 367 TYR A O 1
ATOM 2949 N N . ARG A 1 390 ? -53.282 -90.834 -21.243 1.00 25.95 368 ARG A N 1
ATOM 2950 C CA . ARG A 1 390 ? -52.209 -91.805 -21.309 1.00 28.42 368 ARG A CA 1
ATOM 2951 C C . ARG A 1 390 ? -52.008 -92.220 -22.755 1.00 27.59 368 ARG A C 1
ATOM 2952 O O . ARG A 1 390 ? -52.834 -91.939 -23.587 1.00 25.45 368 ARG A O 1
ATOM 2960 N N . ASP A 1 391 ? -50.908 -92.866 -23.052 1.00 27.78 369 ASP A N 1
ATOM 2961 C CA . ASP A 1 391 ? -50.652 -93.275 -24.398 1.00 30.80 369 ASP A CA 1
ATOM 2962 C C . ASP A 1 391 ? -51.752 -94.169 -24.947 1.00 30.19 369 ASP A C 1
ATOM 2963 O O . ASP A 1 391 ? -52.079 -94.054 -26.110 1.00 27.56 369 ASP A O 1
ATOM 2968 N N . VAL A 1 392 ? -52.350 -95.018 -24.109 1.00 30.66 370 VAL A N 1
ATOM 2969 C CA . VAL A 1 392 ? -53.414 -95.889 -24.603 1.00 32.84 370 VAL A CA 1
ATOM 2970 C C . VAL A 1 392 ? -54.629 -95.066 -24.976 1.00 30.25 370 VAL A C 1
ATOM 2971 O O . VAL A 1 392 ? -55.314 -95.400 -25.935 1.00 30.41 370 VAL A O 1
ATOM 2975 N N . ASP A 1 393 ? -54.859 -93.968 -24.252 1.00 26.81 371 ASP A N 1
ATOM 2976 C CA . ASP A 1 393 ? -55.960 -93.083 -24.556 1.00 28.59 371 ASP A CA 1
ATOM 2977 C C . ASP A 1 393 ? -55.722 -92.386 -25.902 1.00 26.48 371 ASP A C 1
ATOM 2978 O O . ASP A 1 393 ? -56.631 -92.235 -26.720 1.00 25.36 371 ASP A O 1
ATOM 2983 N N . LEU A 1 394 ? -54.497 -91.949 -26.118 1.00 26.24 372 LEU A N 1
ATOM 2984 C CA . LEU A 1 394 ? -54.153 -91.256 -27.351 1.00 25.62 372 LEU A CA 1
ATOM 2985 C C . LEU A 1 394 ? -54.214 -92.207 -28.536 1.00 27.86 372 LEU A C 1
ATOM 2986 O O . LEU A 1 394 ? -54.636 -91.799 -29.611 1.00 26.68 372 LEU A O 1
ATOM 2991 N N . LEU A 1 395 ? -53.754 -93.448 -28.350 1.00 26.88 373 LEU A N 1
ATOM 2992 C CA . LEU A 1 395 ? -53.863 -94.448 -29.412 1.00 28.80 373 LEU A CA 1
ATOM 2993 C C . LEU A 1 395 ? -55.325 -94.711 -29.784 1.00 27.26 373 LEU A C 1
ATOM 2994 O O . LEU A 1 395 ? -55.634 -94.841 -30.950 1.00 29.25 373 LEU A O 1
ATOM 2999 N N . GLU A 1 396 ? -56.207 -94.765 -28.801 1.00 29.18 374 GLU A N 1
ATOM 3000 C CA . GLU A 1 396 ? -57.624 -94.958 -29.038 1.00 32.13 374 GLU A CA 1
ATOM 3001 C C . GLU A 1 396 ? -58.263 -93.776 -29.756 1.00 33.57 374 GLU A C 1
ATOM 3002 O O . GLU A 1 396 ? -59.062 -93.954 -30.683 1.00 31.33 374 GLU A O 1
ATOM 3008 N N . LEU A 1 397 ? -57.854 -92.570 -29.391 1.00 30.67 375 LEU A N 1
ATOM 3009 C CA . LEU A 1 397 ? -58.273 -91.398 -30.130 1.00 30.30 375 LEU A CA 1
ATOM 3010 C C . LEU A 1 397 ? -57.839 -91.424 -31.595 1.00 30.84 375 LEU A C 1
ATOM 3011 O O . LEU A 1 397 ? -58.656 -91.127 -32.486 1.00 30.82 375 LEU A O 1
ATOM 3016 N N . ALA A 1 398 ? -56.581 -91.795 -31.857 1.00 30.28 376 ALA A N 1
ATOM 3017 C CA . ALA A 1 398 ? -56.098 -91.893 -33.222 1.00 29.66 376 ALA A CA 1
ATOM 3018 C C . ALA A 1 398 ? -56.885 -92.923 -34.035 1.00 33.39 376 ALA A C 1
ATOM 3019 O O . ALA A 1 398 ? -57.222 -92.664 -35.209 1.00 30.66 376 ALA A O 1
ATOM 3021 N N . GLU A 1 399 ? -57.154 -94.074 -33.419 1.00 31.00 377 GLU A N 1
ATOM 3022 C CA . GLU A 1 399 ? -57.929 -95.158 -34.066 1.00 31.49 377 GLU A CA 1
ATOM 3023 C C . GLU A 1 399 ? -59.310 -94.656 -34.459 1.00 31.11 377 GLU A C 1
ATOM 3024 O O . GLU A 1 399 ? -59.841 -94.979 -35.539 1.00 30.31 377 GLU A O 1
ATOM 3030 N N . SER A 1 400 ? -59.871 -93.833 -33.597 1.00 33.43 378 SER A N 1
ATOM 3031 C CA . SER A 1 400 ? -61.183 -93.260 -33.830 1.00 37.13 378 SER A CA 1
ATOM 3032 C C . SER A 1 400 ? -61.194 -92.322 -35.048 1.00 38.00 378 SER A C 1
ATOM 3033 O O . SER A 1 400 ? -62.253 -91.997 -35.560 1.00 37.50 378 SER A O 1
ATOM 3036 N N . VAL A 1 401 ? -60.019 -91.878 -35.485 1.00 35.08 379 VAL A N 1
ATOM 3037 C CA . VAL A 1 401 ? -59.896 -90.941 -36.581 1.00 38.09 379 VAL A CA 1
ATOM 3038 C C . VAL A 1 401 ? -59.374 -91.670 -37.822 1.00 37.22 379 VAL A C 1
ATOM 3039 O O . VAL A 1 401 ? -59.813 -91.379 -38.930 1.00 38.43 379 VAL A O 1
ATOM 3043 N N . THR A 1 402 ? -58.451 -92.611 -37.649 1.00 35.82 380 THR A N 1
ATOM 3044 C CA . THR A 1 402 ? -57.887 -93.336 -38.784 1.00 37.32 380 THR A CA 1
ATOM 3045 C C . THR A 1 402 ? -58.712 -94.567 -39.228 1.00 39.55 380 THR A C 1
ATOM 3046 O O . THR A 1 402 ? -58.559 -95.023 -40.361 1.00 39.77 380 THR A O 1
ATOM 3050 N N . GLY A 1 403 ? -59.541 -95.106 -38.339 1.00 39.92 381 GLY A N 1
ATOM 3051 C CA . GLY A 1 403 ? -60.124 -96.440 -38.523 1.00 41.01 381 GLY A CA 1
ATOM 3052 C C . GLY A 1 403 ? -59.143 -97.616 -38.543 1.00 41.67 381 GLY A C 1
ATOM 3053 O O . GLY A 1 403 ? -59.566 -98.763 -38.749 1.00 44.30 381 GLY A O 1
ATOM 3054 N N . ARG A 1 404 ? -57.854 -97.359 -38.314 1.00 39.14 382 ARG A N 1
ATOM 3055 C CA . ARG A 1 404 ? -56.815 -98.388 -38.351 1.00 39.53 382 ARG A CA 1
ATOM 3056 C C . ARG A 1 404 ? -56.369 -98.766 -36.932 1.00 41.68 382 ARG A C 1
ATOM 3057 O O . ARG A 1 404 ? -56.368 -97.925 -36.026 1.00 39.13 382 ARG A O 1
ATOM 3065 N N . LEU A 1 405 ? -55.952 -100.018 -36.773 1.00 39.73 383 LEU A N 1
ATOM 3066 C CA . LEU A 1 405 ? -55.281 -100.486 -35.559 1.00 42.25 383 LEU A CA 1
ATOM 3067 C C . LEU A 1 405 ? -53.920 -99.826 -35.486 1.00 43.36 383 LEU A C 1
ATOM 3068 O O . LEU A 1 405 ? -53.111 -100.017 -36.381 1.00 44.83 383 LEU A O 1
ATOM 3073 N N . GLU A 1 406 ? -53.644 -99.067 -34.426 1.00 49.04 384 GLU A N 1
ATOM 3074 C CA . GLU A 1 406 ? -52.380 -98.307 -34.357 1.00 54.64 384 GLU A CA 1
ATOM 3075 C C . GLU A 1 406 ? -51.223 -99.088 -33.746 1.00 53.48 384 GLU A C 1
ATOM 3076 O O . GLU A 1 406 ? -51.251 -99.410 -32.570 1.00 57.33 384 GLU A O 1
ATOM 3082 N N . HIS A 1 409 ? -45.409 -99.145 -30.646 1.00 50.10 387 HIS A N 1
ATOM 3083 C CA . HIS A 1 409 ? -44.014 -99.094 -31.099 1.00 53.11 387 HIS A CA 1
ATOM 3084 C C . HIS A 1 409 ? -43.022 -98.481 -30.097 1.00 47.09 387 HIS A C 1
ATOM 3085 O O . HIS A 1 409 ? -41.823 -98.795 -30.130 1.00 48.02 387 HIS A O 1
ATOM 3092 N N . HIS A 1 410 ? -43.492 -97.592 -29.230 1.00 38.97 388 HIS A N 1
ATOM 3093 C CA . HIS A 1 410 ? -42.631 -97.051 -28.187 1.00 36.12 388 HIS A CA 1
ATOM 3094 C C . HIS A 1 410 ? -42.366 -98.127 -27.110 1.00 36.29 388 HIS A C 1
ATOM 3095 O O . HIS A 1 410 ? -43.184 -99.017 -26.891 1.00 33.34 388 HIS A O 1
ATOM 3102 N N . HIS A 1 411 ? -41.203 -98.035 -26.473 1.00 35.20 389 HIS A N 1
ATOM 3103 C CA . HIS A 1 411 ? -40.720 -99.065 -25.547 1.00 39.09 389 HIS A CA 1
ATOM 3104 C C . HIS A 1 411 ? -41.074 -98.802 -24.078 1.00 38.47 389 HIS A C 1
ATOM 3105 O O . HIS A 1 411 ? -40.913 -99.694 -23.250 1.00 44.08 389 HIS A O 1
ATOM 3112 N N . HIS A 1 412 ? -41.588 -97.615 -23.769 1.00 36.26 390 HIS A N 1
ATOM 3113 C CA . HIS A 1 412 ? -42.208 -97.343 -22.459 1.00 36.98 390 HIS A CA 1
ATOM 3114 C C . HIS A 1 412 ? -43.713 -97.045 -22.588 1.00 37.69 390 HIS A C 1
ATOM 3115 O O . HIS A 1 412 ? -44.423 -97.030 -21.586 1.00 34.86 390 HIS A O 1
ATOM 3123 N N . LYS B 1 2 ? 3.899 -47.102 9.013 1.00 62.08 -20 LYS B N 1
ATOM 3124 C CA . LYS B 1 2 ? 4.587 -47.294 7.688 1.00 61.77 -20 LYS B CA 1
ATOM 3125 C C . LYS B 1 2 ? 3.680 -46.911 6.520 1.00 55.71 -20 LYS B C 1
ATOM 3126 O O . LYS B 1 2 ? 2.693 -47.582 6.231 1.00 55.91 -20 LYS B O 1
ATOM 3132 N N . HIS B 1 3 ? 4.050 -45.838 5.840 1.00 51.17 -19 HIS B N 1
ATOM 3133 C CA . HIS B 1 3 ? 3.248 -45.254 4.787 1.00 49.08 -19 HIS B CA 1
ATOM 3134 C C . HIS B 1 3 ? 3.853 -45.665 3.458 1.00 46.41 -19 HIS B C 1
ATOM 3135 O O . HIS B 1 3 ? 4.498 -44.870 2.765 1.00 42.97 -19 HIS B O 1
ATOM 3142 N N . HIS B 1 4 ? 3.645 -46.944 3.140 1.00 42.71 -18 HIS B N 1
ATOM 3143 C CA . HIS B 1 4 ? 4.229 -47.605 1.970 1.00 43.54 -18 HIS B CA 1
ATOM 3144 C C . HIS B 1 4 ? 3.551 -47.152 0.691 1.00 42.45 -18 HIS B C 1
ATOM 3145 O O . HIS B 1 4 ? 2.625 -46.346 0.739 1.00 40.76 -18 HIS B O 1
ATOM 3152 N N . HIS B 1 5 ? 4.000 -47.671 -0.453 1.00 40.81 -17 HIS B N 1
ATOM 3153 C CA . HIS B 1 5 ? 3.473 -47.228 -1.744 1.00 38.36 -17 HIS B CA 1
ATOM 3154 C C . HIS B 1 5 ? 2.741 -48.318 -2.522 1.00 41.03 -17 HIS B C 1
ATOM 3155 O O . HIS B 1 5 ? 2.796 -48.367 -3.759 1.00 42.14 -17 HIS B O 1
ATOM 3162 N N . HIS B 1 6 ? 2.035 -49.188 -1.804 1.00 39.63 -16 HIS B N 1
ATOM 3163 C CA . HIS B 1 6 ? 1.157 -50.164 -2.434 1.00 41.29 -16 HIS B CA 1
ATOM 3164 C C . HIS B 1 6 ? -0.232 -50.090 -1.807 1.00 40.28 -16 HIS B C 1
ATOM 3165 O O . HIS B 1 6 ? -0.494 -49.235 -0.956 1.00 38.25 -16 HIS B O 1
ATOM 3172 N N . HIS B 1 7 ? -1.134 -50.940 -2.282 1.00 40.42 -15 HIS B N 1
ATOM 3173 C CA . HIS B 1 7 ? -2.511 -50.957 -1.803 1.00 43.78 -15 HIS B CA 1
ATOM 3174 C C . HIS B 1 7 ? -2.579 -51.165 -0.294 1.00 38.46 -15 HIS B C 1
ATOM 3175 O O . HIS B 1 7 ? -1.691 -51.788 0.293 1.00 37.17 -15 HIS B O 1
ATOM 3182 N N . HIS B 1 8 ? -3.617 -50.600 0.316 1.00 36.65 -14 HIS B N 1
ATOM 3183 C CA . HIS B 1 8 ? -3.931 -50.804 1.721 1.00 36.07 -14 HIS B CA 1
ATOM 3184 C C . HIS B 1 8 ? -5.164 -51.696 1.851 1.00 38.53 -14 HIS B C 1
ATOM 3185 O O . HIS B 1 8 ? -6.186 -51.436 1.207 1.00 36.27 -14 HIS B O 1
ATOM 3192 N N . HIS B 1 9 ? -5.093 -52.686 2.736 1.00 40.46 -13 HIS B N 1
ATOM 3193 C CA . HIS B 1 9 ? -6.203 -53.622 2.908 1.00 41.58 -13 HIS B CA 1
ATOM 3194 C C . HIS B 1 9 ? -7.308 -53.001 3.739 1.00 38.63 -13 HIS B C 1
ATOM 3195 O O . HIS B 1 9 ? -7.042 -52.201 4.622 1.00 37.31 -13 HIS B O 1
ATOM 3202 N N . HIS B 1 10 ? -8.556 -53.329 3.415 1.00 36.99 -12 HIS B N 1
ATOM 3203 C CA . HIS B 1 10 ? -9.694 -52.882 4.205 1.00 36.31 -12 HIS B CA 1
ATOM 3204 C C . HIS B 1 10 ? -10.903 -53.835 4.112 1.00 36.98 -12 HIS B C 1
ATOM 3205 O O . HIS B 1 10 ? -10.905 -54.793 3.334 1.00 35.79 -12 HIS B O 1
ATOM 3212 N N . GLY B 1 11 ? -11.921 -53.562 4.921 1.00 37.31 -11 GLY B N 1
ATOM 3213 C CA . GLY B 1 11 ? -13.136 -54.392 4.960 1.00 36.91 -11 GLY B CA 1
ATOM 3214 C C . GLY B 1 11 ? -14.417 -53.615 4.779 1.00 37.13 -11 GLY B C 1
ATOM 3215 O O . GLY B 1 11 ? -15.476 -54.066 5.177 1.00 36.74 -11 GLY B O 1
ATOM 3216 N N . GLY B 1 12 ? -14.316 -52.441 4.177 1.00 35.02 -10 GLY B N 1
ATOM 3217 C CA . GLY B 1 12 ? -15.466 -51.585 3.928 1.00 36.32 -10 GLY B CA 1
ATOM 3218 C C . GLY B 1 12 ? -15.734 -50.757 5.166 1.00 35.29 -10 GLY B C 1
ATOM 3219 O O . GLY B 1 12 ? -14.821 -50.517 5.974 1.00 34.42 -10 GLY B O 1
ATOM 3220 N N . LEU B 1 13 ? -16.985 -50.344 5.340 1.00 35.83 -9 LEU B N 1
ATOM 3221 C CA . LEU B 1 13 ? -17.346 -49.521 6.487 1.00 38.32 -9 LEU B CA 1
ATOM 3222 C C . LEU B 1 13 ? -17.096 -50.297 7.764 1.00 37.68 -9 LEU B C 1
ATOM 3223 O O . LEU B 1 13 ? -17.292 -51.506 7.805 1.00 37.50 -9 LEU B O 1
ATOM 3228 N N . VAL B 1 14 ? -16.630 -49.600 8.790 1.00 37.88 -8 VAL B N 1
ATOM 3229 C CA . VAL B 1 14 ? -16.527 -50.168 10.116 1.00 36.67 -8 VAL B CA 1
ATOM 3230 C C . VAL B 1 14 ? -17.928 -50.268 10.723 1.00 36.89 -8 VAL B C 1
ATOM 3231 O O . VAL B 1 14 ? -18.864 -49.608 10.264 1.00 34.43 -8 VAL B O 1
ATOM 3235 N N . PRO B 1 15 ? -18.083 -51.068 11.789 1.00 39.43 -7 PRO B N 1
ATOM 3236 C CA . PRO B 1 15 ? -19.447 -51.283 12.296 1.00 39.88 -7 PRO B CA 1
ATOM 3237 C C . PRO B 1 15 ? -20.135 -50.035 12.842 1.00 42.84 -7 PRO B C 1
ATOM 3238 O O . PRO B 1 15 ? -19.478 -49.105 13.311 1.00 43.23 -7 PRO B O 1
ATOM 3242 N N . ARG B 1 16 ? -21.457 -50.022 12.785 1.00 44.03 -6 ARG B N 1
ATOM 3243 C CA . ARG B 1 16 ? -22.237 -48.930 13.359 1.00 45.02 -6 ARG B CA 1
ATOM 3244 C C . ARG B 1 16 ? -21.892 -48.736 14.842 1.00 46.22 -6 ARG B C 1
ATOM 3245 O O . ARG B 1 16 ? -21.728 -49.713 15.568 1.00 45.62 -6 ARG B O 1
ATOM 3253 N N . GLY B 1 17 ? -21.745 -47.482 15.271 1.00 45.62 -5 GLY B N 1
ATOM 3254 C CA . GLY B 1 17 ? -21.324 -47.172 16.643 1.00 49.60 -5 GLY B CA 1
ATOM 3255 C C . GLY B 1 17 ? -19.821 -47.064 16.901 1.00 54.11 -5 GLY B C 1
ATOM 3256 O O . GLY B 1 17 ? -19.417 -46.723 18.011 1.00 51.99 -5 GLY B O 1
ATOM 3257 N N . SER B 1 18 ? -18.985 -47.370 15.904 1.00 57.53 -4 SER B N 1
ATOM 3258 C CA . SER B 1 18 ? -17.542 -47.087 15.985 1.00 60.33 -4 SER B CA 1
ATOM 3259 C C . SER B 1 18 ? -17.261 -45.673 15.469 1.00 64.16 -4 SER B C 1
ATOM 3260 O O . SER B 1 18 ? -17.537 -45.365 14.297 1.00 62.63 -4 SER B O 1
ATOM 3263 N N . LEU B 1 29 ? -9.348 -58.945 6.105 1.00 47.47 7 LEU B N 1
ATOM 3264 C CA . LEU B 1 29 ? -9.461 -57.741 5.270 1.00 48.00 7 LEU B CA 1
ATOM 3265 C C . LEU B 1 29 ? -9.291 -58.086 3.791 1.00 45.98 7 LEU B C 1
ATOM 3266 O O . LEU B 1 29 ? -8.167 -58.241 3.316 1.00 49.94 7 LEU B O 1
ATOM 3271 N N . HIS B 1 30 ? -10.398 -58.181 3.063 1.00 41.96 8 HIS B N 1
ATOM 3272 C CA . HIS B 1 30 ? -10.378 -58.709 1.692 1.00 46.22 8 HIS B CA 1
ATOM 3273 C C . HIS B 1 30 ? -10.296 -57.635 0.579 1.00 42.57 8 HIS B C 1
ATOM 3274 O O . HIS B 1 30 ? -9.945 -57.927 -0.559 1.00 44.38 8 HIS B O 1
ATOM 3281 N N . MET B 1 31 ? -10.615 -56.396 0.911 1.00 40.31 9 MET B N 1
ATOM 3282 C CA . MET B 1 31 ? -10.687 -55.337 -0.084 1.00 36.52 9 MET B CA 1
ATOM 3283 C C . MET B 1 31 ? -9.385 -54.566 -0.062 1.00 36.12 9 MET B C 1
ATOM 3284 O O . MET B 1 31 ? -8.589 -54.737 0.839 1.00 34.77 9 MET B O 1
ATOM 3289 N N . LYS B 1 32 ? -9.143 -53.738 -1.064 1.00 35.98 10 LYS B N 1
ATOM 3290 C CA . LYS B 1 32 ? -7.930 -52.935 -1.039 1.00 38.59 10 LYS B CA 1
ATOM 3291 C C . LYS B 1 32 ? -8.180 -51.589 -1.658 1.00 34.99 10 LYS B C 1
ATOM 3292 O O . LYS B 1 32 ? -9.067 -51.446 -2.491 1.00 29.47 10 LYS B O 1
ATOM 3298 N N . VAL B 1 33 ? -7.372 -50.608 -1.267 1.00 33.41 11 VAL B N 1
ATOM 3299 C CA . VAL B 1 33 ? -7.539 -49.279 -1.798 1.00 32.43 11 VAL B CA 1
ATOM 3300 C C . VAL B 1 33 ? -6.261 -48.507 -1.588 1.00 31.09 11 VAL B C 1
ATOM 3301 O O . VAL B 1 33 ? -5.505 -48.754 -0.645 1.00 31.98 11 VAL B O 1
ATOM 3305 N N . GLY B 1 34 ? -6.002 -47.620 -2.530 1.00 30.18 12 GLY B N 1
ATOM 3306 C CA . GLY B 1 34 ? -4.851 -46.721 -2.470 1.00 31.54 12 GLY B CA 1
ATOM 3307 C C . GLY B 1 34 ? -5.175 -45.411 -3.163 1.00 29.67 12 GLY B C 1
ATOM 3308 O O . GLY B 1 34 ? -6.178 -45.277 -3.858 1.00 27.69 12 GLY B O 1
ATOM 3309 N N . ILE B 1 35 ? -4.304 -44.434 -2.984 1.00 30.26 13 ILE B N 1
ATOM 3310 C CA . ILE B 1 35 ? -4.531 -43.120 -3.542 1.00 27.51 13 ILE B CA 1
ATOM 3311 C C . ILE B 1 35 ? -3.736 -42.984 -4.828 1.00 28.63 13 ILE B C 1
ATOM 3312 O O . ILE B 1 35 ? -2.558 -43.349 -4.893 1.00 28.43 13 ILE B O 1
ATOM 3317 N N . LEU B 1 36 ? -4.385 -42.465 -5.856 1.00 29.52 14 LEU B N 1
ATOM 3318 C CA . LEU B 1 36 ? -3.659 -41.850 -6.949 1.00 30.24 14 LEU B CA 1
ATOM 3319 C C . LEU B 1 36 ? -3.851 -40.361 -6.761 1.00 30.30 14 LEU B C 1
ATOM 3320 O O . LEU B 1 36 ? -4.972 -39.906 -6.752 1.00 29.02 14 LEU B O 1
ATOM 3325 N N . ASP B 1 37 ? -2.767 -39.603 -6.625 1.00 30.06 15 ASP B N 1
ATOM 3326 C CA . ASP B 1 37 ? -2.912 -38.150 -6.574 1.00 31.10 15 ASP B CA 1
ATOM 3327 C C . ASP B 1 37 ? -2.538 -37.512 -7.900 1.00 29.48 15 ASP B C 1
ATOM 3328 O O . ASP B 1 37 ? -1.484 -37.786 -8.500 1.00 31.58 15 ASP B O 1
ATOM 3333 N N . SER B 1 38 ? -3.460 -36.689 -8.372 1.00 29.31 16 SER B N 1
ATOM 3334 C CA . SER B 1 38 ? -3.396 -36.069 -9.666 1.00 28.47 16 SER B CA 1
ATOM 3335 C C . SER B 1 38 ? -3.213 -34.538 -9.541 1.00 28.44 16 SER B C 1
ATOM 3336 O O . SER B 1 38 ? -3.584 -33.788 -10.451 1.00 27.66 16 SER B O 1
ATOM 3339 N N . THR B 1 39 ? -2.639 -34.077 -8.427 1.00 29.40 17 THR B N 1
ATOM 3340 C CA . THR B 1 39 ? -2.389 -32.644 -8.234 1.00 30.79 17 THR B CA 1
ATOM 3341 C C . THR B 1 39 ? -1.566 -32.088 -9.427 1.00 32.55 17 THR B C 1
ATOM 3342 O O . THR B 1 39 ? -1.773 -30.972 -9.869 1.00 33.20 17 THR B O 1
ATOM 3346 N N . LEU B 1 40 ? -0.690 -32.922 -9.971 1.00 33.43 18 LEU B N 1
ATOM 3347 C CA . LEU B 1 40 ? 0.192 -32.548 -11.069 1.00 34.97 18 LEU B CA 1
ATOM 3348 C C . LEU B 1 40 ? -0.411 -32.730 -12.445 1.00 34.58 18 LEU B C 1
ATOM 3349 O O . LEU B 1 40 ? 0.217 -32.380 -13.429 1.00 39.88 18 LEU B O 1
ATOM 3354 N N . ARG B 1 41 ? -1.614 -33.274 -12.538 1.00 32.31 19 ARG B N 1
ATOM 3355 C CA . ARG B 1 41 ? -2.280 -33.413 -13.813 1.00 32.81 19 ARG B CA 1
ATOM 3356 C C . ARG B 1 41 ? -3.636 -32.702 -13.696 1.00 31.60 19 ARG B C 1
ATOM 3357 O O . ARG B 1 41 ? -3.766 -31.533 -14.100 1.00 31.37 19 ARG B O 1
ATOM 3365 N N . GLU B 1 42 ? -4.641 -33.364 -13.125 1.00 29.48 20 GLU B N 1
ATOM 3366 C CA . GLU B 1 42 ? -5.928 -32.709 -12.925 1.00 27.58 20 GLU B CA 1
ATOM 3367 C C . GLU B 1 42 ? -5.764 -31.365 -12.190 1.00 25.93 20 GLU B C 1
ATOM 3368 O O . GLU B 1 42 ? -6.462 -30.420 -12.478 1.00 26.40 20 GLU B O 1
ATOM 3374 N N . GLY B 1 43 ? -4.880 -31.322 -11.210 1.00 26.08 21 GLY B N 1
ATOM 3375 C CA . GLY B 1 43 ? -4.723 -30.142 -10.372 1.00 29.68 21 GLY B CA 1
ATOM 3376 C C . GLY B 1 43 ? -4.169 -28.935 -11.097 1.00 30.74 21 GLY B C 1
ATOM 3377 O O . GLY B 1 43 ? -4.482 -27.793 -10.733 1.00 31.59 21 GLY B O 1
ATOM 3378 N N . GLU B 1 44 ? -3.355 -29.180 -12.131 1.00 33.03 22 GLU B N 1
ATOM 3379 C CA . GLU B 1 44 ? -2.817 -28.073 -12.946 1.00 33.51 22 GLU B CA 1
ATOM 3380 C C . GLU B 1 44 ? -3.817 -27.656 -14.017 1.00 31.93 22 GLU B C 1
ATOM 3381 O O . GLU B 1 44 ? -3.560 -26.739 -14.817 1.00 32.73 22 GLU B O 1
ATOM 3387 N N . GLN B 1 45 ? -4.976 -28.321 -14.044 1.00 29.65 23 GLN B N 1
ATOM 3388 C CA . GLN B 1 45 ? -6.050 -27.904 -14.914 1.00 28.85 23 GLN B CA 1
ATOM 3389 C C . GLN B 1 45 ? -7.008 -26.940 -14.197 1.00 28.92 23 GLN B C 1
ATOM 3390 O O . GLN B 1 45 ? -8.059 -26.615 -14.711 1.00 29.33 23 GLN B O 1
ATOM 3396 N N . THR B 1 46 ? -6.642 -26.487 -13.006 1.00 28.66 24 THR B N 1
ATOM 3397 C CA . THR B 1 46 ? -7.446 -25.512 -12.285 1.00 29.00 24 THR B CA 1
ATOM 3398 C C . THR B 1 46 ? -7.177 -24.154 -12.906 1.00 30.06 24 THR B C 1
ATOM 3399 O O . THR B 1 46 ? -6.020 -23.795 -13.078 1.00 27.77 24 THR B O 1
ATOM 3403 N N . PRO B 1 47 ? -8.222 -23.393 -13.237 1.00 29.53 25 PRO B N 1
ATOM 3404 C CA . PRO B 1 47 ? -7.964 -22.037 -13.742 1.00 30.59 25 PRO B CA 1
ATOM 3405 C C . PRO B 1 47 ? -7.021 -21.244 -12.847 1.00 34.16 25 PRO B C 1
ATOM 3406 O O . PRO B 1 47 ? -7.174 -21.213 -11.608 1.00 30.63 25 PRO B O 1
ATOM 3410 N N . GLY B 1 48 ? -5.996 -20.666 -13.470 1.00 33.86 26 GLY B N 1
ATOM 3411 C CA . GLY B 1 48 ? -5.063 -19.793 -12.776 1.00 31.52 26 GLY B CA 1
ATOM 3412 C C . GLY B 1 48 ? -3.982 -20.517 -12.030 1.00 33.96 26 GLY B C 1
ATOM 3413 O O . GLY B 1 48 ? -3.140 -19.879 -11.389 1.00 35.56 26 GLY B O 1
ATOM 3414 N N . VAL B 1 49 ? -3.997 -21.850 -12.067 1.00 34.30 27 VAL B N 1
ATOM 3415 C CA . VAL B 1 49 ? -2.919 -22.626 -11.467 1.00 33.26 27 VAL B CA 1
ATOM 3416 C C . VAL B 1 49 ? -1.977 -23.163 -12.550 1.00 33.55 27 VAL B C 1
ATOM 3417 O O . VAL B 1 49 ? -2.393 -23.896 -13.450 1.00 33.32 27 VAL B O 1
ATOM 3421 N N . VAL B 1 50 ? -0.707 -22.814 -12.419 1.00 34.60 28 VAL B N 1
ATOM 3422 C CA . VAL B 1 50 ? 0.368 -23.491 -13.142 1.00 35.17 28 VAL B CA 1
ATOM 3423 C C . VAL B 1 50 ? 1.506 -23.737 -12.185 1.00 34.67 28 VAL B C 1
ATOM 3424 O O . VAL B 1 50 ? 1.721 -22.953 -11.264 1.00 35.77 28 VAL B O 1
ATOM 3428 N N . PHE B 1 51 ? 2.222 -24.838 -12.382 1.00 32.83 29 PHE B N 1
ATOM 3429 C CA . PHE B 1 51 ? 3.398 -25.125 -11.607 1.00 33.57 29 PHE B CA 1
ATOM 3430 C C . PHE B 1 51 ? 4.645 -25.038 -12.497 1.00 38.61 29 PHE B C 1
ATOM 3431 O O . PHE B 1 51 ? 4.626 -25.443 -13.669 1.00 35.68 29 PHE B O 1
ATOM 3439 N N . THR B 1 52 ? 5.739 -24.557 -11.911 1.00 37.61 30 THR B N 1
ATOM 3440 C CA . THR B 1 52 ? 7.034 -24.676 -12.555 1.00 39.15 30 THR B CA 1
ATOM 3441 C C . THR B 1 52 ? 7.521 -26.098 -12.401 1.00 41.75 30 THR B C 1
ATOM 3442 O O . THR B 1 52 ? 7.060 -26.855 -11.535 1.00 39.77 30 THR B O 1
ATOM 3446 N N . THR B 1 53 ? 8.518 -26.424 -13.211 1.00 40.77 31 THR B N 1
ATOM 3447 C CA . THR B 1 53 ? 9.131 -27.732 -13.223 1.00 41.17 31 THR B CA 1
ATOM 3448 C C . THR B 1 53 ? 9.674 -28.080 -11.838 1.00 42.11 31 THR B C 1
ATOM 3449 O O . THR B 1 53 ? 9.494 -29.211 -11.355 1.00 42.29 31 THR B O 1
ATOM 3453 N N . ASP B 1 54 ? 10.327 -27.111 -11.202 1.00 38.07 32 ASP B N 1
ATOM 3454 C CA . ASP B 1 54 ? 10.829 -27.287 -9.848 1.00 40.35 32 ASP B CA 1
ATOM 3455 C C . ASP B 1 54 ? 9.703 -27.621 -8.849 1.00 40.31 32 ASP B C 1
ATOM 3456 O O . ASP B 1 54 ? 9.842 -28.513 -8.024 1.00 39.39 32 ASP B O 1
ATOM 3461 N N . GLN B 1 55 ? 8.605 -26.881 -8.934 1.00 40.24 33 GLN B N 1
ATOM 3462 C CA . GLN B 1 55 ? 7.465 -27.054 -8.023 1.00 41.78 33 GLN B CA 1
ATOM 3463 C C . GLN B 1 55 ? 6.784 -28.413 -8.227 1.00 39.10 33 GLN B C 1
ATOM 3464 O O . GLN B 1 55 ? 6.413 -29.070 -7.257 1.00 41.74 33 GLN B O 1
ATOM 3470 N N . ARG B 1 56 ? 6.641 -28.818 -9.487 1.00 40.71 34 ARG B N 1
ATOM 3471 C CA . ARG B 1 56 ? 6.154 -30.161 -9.835 1.00 42.44 34 ARG B CA 1
ATOM 3472 C C . ARG B 1 56 ? 6.975 -31.251 -9.157 1.00 44.97 34 ARG B C 1
ATOM 3473 O O . ARG B 1 56 ? 6.429 -32.156 -8.496 1.00 40.44 34 ARG B O 1
ATOM 3481 N N . VAL B 1 57 ? 8.292 -31.145 -9.275 1.00 42.59 35 VAL B N 1
ATOM 3482 C CA . VAL B 1 57 ? 9.186 -32.132 -8.695 1.00 43.06 35 VAL B CA 1
ATOM 3483 C C . VAL B 1 57 ? 9.029 -32.160 -7.192 1.00 42.66 35 VAL B C 1
ATOM 3484 O O . VAL B 1 57 ? 8.984 -33.226 -6.587 1.00 41.39 35 VAL B O 1
ATOM 3488 N N . GLU B 1 58 ? 8.961 -30.980 -6.589 1.00 43.91 36 GLU B N 1
ATOM 3489 C CA . GLU B 1 58 ? 8.871 -30.886 -5.147 1.00 41.60 36 GLU B CA 1
ATOM 3490 C C . GLU B 1 58 ? 7.525 -31.429 -4.612 1.00 37.27 36 GLU B C 1
ATOM 3491 O O . GLU B 1 58 ? 7.483 -32.070 -3.582 1.00 36.43 36 GLU B O 1
ATOM 3497 N N . ILE B 1 59 ? 6.444 -31.150 -5.316 1.00 35.46 37 ILE B N 1
ATOM 3498 C CA . ILE B 1 59 ? 5.133 -31.738 -4.976 1.00 36.60 37 ILE B CA 1
ATOM 3499 C C . ILE B 1 59 ? 5.168 -33.281 -5.109 1.00 38.03 37 ILE B C 1
ATOM 3500 O O . ILE B 1 59 ? 4.721 -33.996 -4.223 1.00 36.16 37 ILE B O 1
ATOM 3505 N N . ALA B 1 60 ? 5.731 -33.787 -6.201 1.00 37.63 38 ALA B N 1
ATOM 3506 C CA . ALA B 1 60 ? 5.879 -35.238 -6.377 1.00 37.77 38 ALA B CA 1
ATOM 3507 C C . ALA B 1 60 ? 6.668 -35.886 -5.256 1.00 36.79 38 ALA B C 1
ATOM 3508 O O . ALA B 1 60 ? 6.285 -36.934 -4.748 1.00 35.72 38 ALA B O 1
ATOM 3510 N N . LYS B 1 61 ? 7.760 -35.266 -4.835 1.00 36.71 39 LYS B N 1
ATOM 3511 C CA . LYS B 1 61 ? 8.491 -35.780 -3.676 1.00 37.90 39 LYS B CA 1
ATOM 3512 C C . LYS B 1 61 ? 7.650 -35.840 -2.398 1.00 35.48 39 LYS B C 1
ATOM 3513 O O . LYS B 1 61 ? 7.715 -36.821 -1.659 1.00 35.64 39 LYS B O 1
ATOM 3519 N N . ALA B 1 62 ? 6.896 -34.778 -2.119 1.00 34.62 40 ALA B N 1
ATOM 3520 C CA . ALA B 1 62 ? 6.063 -34.750 -0.907 1.00 34.97 40 ALA B CA 1
ATOM 3521 C C . ALA B 1 62 ? 4.914 -35.812 -0.980 1.00 32.22 40 ALA B C 1
ATOM 3522 O O . ALA B 1 62 ? 4.577 -36.444 0.011 1.00 34.69 40 ALA B O 1
ATOM 3524 N N . LEU B 1 63 ? 4.322 -35.971 -2.158 1.00 33.84 41 LEU B N 1
ATOM 3525 C CA . LEU B 1 63 ? 3.313 -37.013 -2.394 1.00 33.21 41 LEU B CA 1
ATOM 3526 C C . LEU B 1 63 ? 3.887 -38.397 -2.113 1.00 37.34 41 LEU B C 1
ATOM 3527 O O . LEU B 1 63 ? 3.302 -39.207 -1.390 1.00 38.35 41 LEU B O 1
ATOM 3532 N N . SER B 1 64 ? 5.080 -38.650 -2.634 1.00 38.83 42 SER B N 1
ATOM 3533 C CA . SER B 1 64 ? 5.773 -39.885 -2.343 1.00 35.93 42 SER B CA 1
ATOM 3534 C C . SER B 1 64 ? 6.037 -40.054 -0.854 1.00 36.05 42 SER B C 1
ATOM 3535 O O . SER B 1 64 ? 5.825 -41.129 -0.287 1.00 35.46 42 SER B O 1
ATOM 3538 N N . ASP B 1 65 ? 6.523 -38.999 -0.214 1.00 35.63 43 ASP B N 1
ATOM 3539 C CA . ASP B 1 65 ? 6.906 -39.069 1.199 1.00 37.96 43 ASP B CA 1
ATOM 3540 C C . ASP B 1 65 ? 5.720 -39.417 2.115 1.00 38.54 43 ASP B C 1
ATOM 3541 O O . ASP B 1 65 ? 5.884 -40.146 3.092 1.00 41.04 43 ASP B O 1
ATOM 3546 N N . ILE B 1 66 ? 4.533 -38.900 1.807 1.00 37.74 44 ILE B N 1
ATOM 3547 C CA . ILE B 1 66 ? 3.358 -39.228 2.607 1.00 37.77 44 ILE B CA 1
ATOM 3548 C C . ILE B 1 66 ? 2.717 -40.563 2.239 1.00 36.72 44 ILE B C 1
ATOM 3549 O O . ILE B 1 66 ? 1.787 -41.004 2.914 1.00 33.92 44 ILE B O 1
ATOM 3554 N N . GLY B 1 67 ? 3.170 -41.193 1.162 1.00 37.10 45 GLY B N 1
ATOM 3555 C CA . GLY B 1 67 ? 2.764 -42.557 0.862 1.00 36.12 45 GLY B CA 1
ATOM 3556 C C . GLY B 1 67 ? 1.608 -42.712 -0.124 1.00 37.17 45 GLY B C 1
ATOM 3557 O O . GLY B 1 67 ? 0.820 -43.653 -0.029 1.00 34.99 45 GLY B O 1
ATOM 3558 N N . VAL B 1 68 ? 1.518 -41.800 -1.084 1.00 36.18 46 VAL B N 1
ATOM 3559 C CA . VAL B 1 68 ? 0.596 -41.946 -2.193 1.00 36.61 46 VAL B CA 1
ATOM 3560 C C . VAL B 1 68 ? 1.044 -43.123 -3.087 1.00 35.44 46 VAL B C 1
ATOM 3561 O O . VAL B 1 68 ? 2.234 -43.273 -3.380 1.00 33.96 46 VAL B O 1
ATOM 3565 N N . GLN B 1 69 ? 0.096 -43.951 -3.517 1.00 35.21 47 GLN B N 1
ATOM 3566 C CA . GLN B 1 69 ? 0.421 -45.151 -4.289 1.00 35.61 47 GLN B CA 1
ATOM 3567 C C . GLN B 1 69 ? 0.838 -44.796 -5.711 1.00 35.67 47 GLN B C 1
ATOM 3568 O O . GLN B 1 69 ? 1.837 -45.305 -6.210 1.00 34.91 47 GLN B O 1
ATOM 3574 N N . MET B 1 70 ? 0.065 -43.923 -6.344 1.00 33.85 48 MET B N 1
ATOM 3575 C CA . MET B 1 70 ? 0.313 -43.474 -7.703 1.00 33.27 48 MET B CA 1
ATOM 3576 C C . MET B 1 70 ? 0.291 -41.949 -7.808 1.00 36.09 48 MET B C 1
ATOM 3577 O O . MET B 1 70 ? -0.601 -41.280 -7.231 1.00 31.62 48 MET B O 1
ATOM 3582 N N . ILE B 1 71 ? 1.278 -41.420 -8.544 1.00 32.67 49 ILE B N 1
ATOM 3583 C CA . ILE B 1 71 ? 1.330 -40.010 -8.900 1.00 34.31 49 ILE B CA 1
ATOM 3584 C C . ILE B 1 71 ? 1.099 -39.838 -10.389 1.00 32.93 49 ILE B C 1
ATOM 3585 O O . ILE B 1 71 ? 1.834 -40.387 -11.216 1.00 35.14 49 ILE B O 1
ATOM 3590 N N . GLU B 1 72 ? 0.071 -39.089 -10.737 1.00 32.18 50 GLU B N 1
ATOM 3591 C CA . GLU B 1 72 ? -0.200 -38.792 -12.111 1.00 34.24 50 GLU B CA 1
ATOM 3592 C C . GLU B 1 72 ? 0.558 -37.507 -12.386 1.00 35.91 50 GLU B C 1
ATOM 3593 O O . GLU B 1 72 ? 0.135 -36.421 -11.985 1.00 34.81 50 GLU B O 1
ATOM 3599 N N . ALA B 1 73 ? 1.709 -37.639 -13.035 1.00 34.75 51 ALA B N 1
ATOM 3600 C CA . ALA B 1 73 ? 2.666 -36.535 -13.059 1.00 36.75 51 ALA B CA 1
ATOM 3601 C C . ALA B 1 73 ? 2.418 -35.546 -14.199 1.00 36.77 51 ALA B C 1
ATOM 3602 O O . ALA B 1 73 ? 3.034 -34.480 -14.233 1.00 41.31 51 ALA B O 1
ATOM 3604 N N . GLY B 1 74 ? 1.506 -35.889 -15.107 1.00 34.00 52 GLY B N 1
ATOM 3605 C CA . GLY B 1 74 ? 1.045 -34.981 -16.144 1.00 34.48 52 GLY B CA 1
ATOM 3606 C C . GLY B 1 74 ? 0.770 -35.634 -17.493 1.00 36.62 52 GLY B C 1
ATOM 3607 O O . GLY B 1 74 ? 0.813 -36.874 -17.638 1.00 35.30 52 GLY B O 1
ATOM 3608 N N . HIS B 1 75 ? 0.488 -34.780 -18.472 1.00 32.22 53 HIS B N 1
ATOM 3609 C CA . HIS B 1 75 ? 0.275 -35.162 -19.851 1.00 34.57 53 HIS B CA 1
ATOM 3610 C C . HIS B 1 75 ? 1.403 -34.543 -20.698 1.00 37.08 53 HIS B C 1
ATOM 3611 O O . HIS B 1 75 ? 1.371 -33.351 -21.007 1.00 37.16 53 HIS B O 1
ATOM 3618 N N . PRO B 1 76 ? 2.405 -35.353 -21.070 1.00 37.77 54 PRO B N 1
ATOM 3619 C CA . PRO B 1 76 ? 3.634 -34.835 -21.661 1.00 38.38 54 PRO B CA 1
ATOM 3620 C C . PRO B 1 76 ? 3.442 -34.035 -22.936 1.00 36.17 54 PRO B C 1
ATOM 3621 O O . PRO B 1 76 ? 4.179 -33.109 -23.180 1.00 39.70 54 PRO B O 1
ATOM 3625 N N . ALA B 1 77 ? 2.420 -34.352 -23.709 1.00 37.25 55 ALA B N 1
ATOM 3626 C CA . ALA B 1 77 ? 2.192 -33.670 -24.955 1.00 38.18 55 ALA B CA 1
ATOM 3627 C C . ALA B 1 77 ? 1.713 -32.224 -24.780 1.00 38.21 55 ALA B C 1
ATOM 3628 O O . ALA B 1 77 ? 1.676 -31.478 -25.758 1.00 34.71 55 ALA B O 1
ATOM 3630 N N . VAL B 1 78 ? 1.332 -31.818 -23.569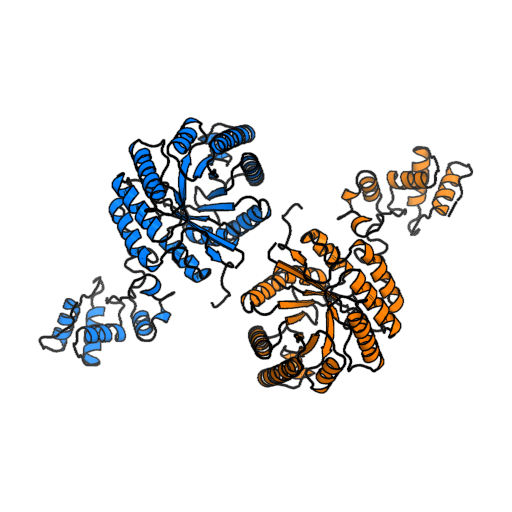 1.00 33.53 56 VAL B N 1
ATOM 3631 C CA . VAL B 1 78 ? 0.638 -30.542 -23.430 1.00 34.76 56 VAL B CA 1
ATOM 3632 C C . VAL B 1 78 ? 1.611 -29.392 -23.616 1.00 36.80 56 VAL B C 1
ATOM 3633 O O . VAL B 1 78 ? 1.272 -28.421 -24.286 1.00 38.52 56 VAL B O 1
ATOM 3637 N N . SER B 1 79 ? 2.797 -29.502 -23.020 1.00 36.30 57 SER B N 1
ATOM 3638 C CA . SER B 1 79 ? 3.812 -28.459 -23.135 1.00 37.92 57 SER B CA 1
ATOM 3639 C C . SER B 1 79 ? 5.204 -28.979 -22.829 1.00 37.84 57 SER B C 1
ATOM 3640 O O . SER B 1 79 ? 5.358 -30.005 -22.187 1.00 37.89 57 SER B O 1
ATOM 3643 N N . PRO B 1 80 ? 6.235 -28.252 -23.279 1.00 40.23 58 PRO B N 1
ATOM 3644 C CA . PRO B 1 80 ? 7.612 -28.663 -22.975 1.00 41.37 58 PRO B CA 1
ATOM 3645 C C . PRO B 1 80 ? 7.952 -28.713 -21.492 1.00 38.29 58 PRO B C 1
ATOM 3646 O O . PRO B 1 80 ? 8.654 -29.619 -21.078 1.00 40.48 58 PRO B O 1
ATOM 3650 N N . ASP B 1 81 ? 7.474 -27.754 -20.701 1.00 36.85 59 ASP B N 1
ATOM 3651 C CA . ASP B 1 81 ? 7.768 -27.770 -19.265 1.00 37.52 59 ASP B CA 1
ATOM 3652 C C . ASP B 1 81 ? 7.111 -28.966 -18.531 1.00 36.83 59 ASP B C 1
ATOM 3653 O O . ASP B 1 81 ? 7.671 -29.483 -17.578 1.00 38.04 59 ASP B O 1
ATOM 3658 N N . ILE B 1 82 ? 5.946 -29.406 -18.991 1.00 37.59 60 ILE B N 1
ATOM 3659 C CA . ILE B 1 82 ? 5.253 -30.558 -18.374 1.00 37.37 60 ILE B CA 1
ATOM 3660 C C . ILE B 1 82 ? 6.059 -31.819 -18.680 1.00 38.88 60 ILE B C 1
ATOM 3661 O O . ILE B 1 82 ? 6.359 -32.628 -17.789 1.00 38.89 60 ILE B O 1
ATOM 3666 N N . TYR B 1 83 ? 6.464 -31.945 -19.941 1.00 40.27 61 TYR B N 1
ATOM 3667 C CA . TYR B 1 83 ? 7.340 -33.041 -20.363 1.00 41.09 61 TYR B CA 1
ATOM 3668 C C . TYR B 1 83 ? 8.573 -33.102 -19.486 1.00 40.67 61 TYR B C 1
ATOM 3669 O O . TYR B 1 83 ? 8.905 -34.165 -18.963 1.00 39.48 61 TYR B O 1
ATOM 3678 N N . GLU B 1 84 ? 9.245 -31.965 -19.310 1.00 41.81 62 GLU B N 1
ATOM 3679 C CA . GLU B 1 84 ? 10.477 -31.931 -18.507 1.00 45.28 62 GLU B CA 1
ATOM 3680 C C . GLU B 1 84 ? 10.271 -32.284 -17.035 1.00 41.67 62 GLU B C 1
ATOM 3681 O O . GLU B 1 84 ? 11.133 -32.921 -16.404 1.00 40.24 62 GLU B O 1
ATOM 3687 N N . GLY B 1 85 ? 9.161 -31.814 -16.472 1.00 40.10 63 GLY B N 1
ATOM 3688 C CA . GLY B 1 85 ? 8.821 -32.123 -15.071 1.00 38.61 63 GLY B CA 1
ATOM 3689 C C . GLY B 1 85 ? 8.639 -33.612 -14.864 1.00 35.99 63 GLY B C 1
ATOM 3690 O O . GLY B 1 85 ? 9.173 -34.193 -13.926 1.00 36.77 63 GLY B O 1
ATOM 3691 N N . ILE B 1 86 ? 7.924 -34.236 -15.789 1.00 38.71 64 ILE B N 1
ATOM 3692 C CA . ILE B 1 86 ? 7.658 -35.660 -15.697 1.00 39.56 64 ILE B CA 1
ATOM 3693 C C . ILE B 1 86 ? 8.972 -36.435 -15.839 1.00 41.87 64 ILE B C 1
ATOM 3694 O O . ILE B 1 86 ? 9.276 -37.329 -15.040 1.00 39.40 64 ILE B O 1
ATOM 3699 N N . ARG B 1 87 ? 9.769 -36.066 -16.832 1.00 43.55 65 ARG B N 1
ATOM 3700 C CA . ARG B 1 87 ? 11.078 -36.679 -17.021 1.00 46.24 65 ARG B CA 1
ATOM 3701 C C . ARG B 1 87 ? 11.891 -36.594 -15.724 1.00 42.95 65 ARG B C 1
ATOM 3702 O O . ARG B 1 87 ? 12.492 -37.578 -15.289 1.00 44.67 65 ARG B O 1
ATOM 3710 N N . ARG B 1 88 ? 11.902 -35.440 -15.074 1.00 40.65 66 ARG B N 1
ATOM 3711 C CA . ARG B 1 88 ? 12.667 -35.335 -13.824 1.00 41.06 66 ARG B CA 1
ATOM 3712 C C . ARG B 1 88 ? 12.062 -36.212 -12.731 1.00 40.26 66 ARG B C 1
ATOM 3713 O O . ARG B 1 88 ? 12.787 -36.876 -11.982 1.00 37.73 66 ARG B O 1
ATOM 3721 N N . ILE B 1 89 ? 10.734 -36.241 -12.654 1.00 40.16 67 ILE B N 1
ATOM 3722 C CA . ILE B 1 89 ? 10.071 -37.086 -11.656 1.00 38.40 67 ILE B CA 1
ATOM 3723 C C . ILE B 1 89 ? 10.484 -38.547 -11.890 1.00 38.93 67 ILE B C 1
ATOM 3724 O O . ILE B 1 89 ? 10.862 -39.245 -10.953 1.00 40.11 67 ILE B O 1
ATOM 3729 N N . ILE B 1 90 ? 10.485 -38.984 -13.148 1.00 43.09 68 ILE B N 1
ATOM 3730 C CA . ILE B 1 90 ? 10.820 -40.381 -13.477 1.00 41.57 68 ILE B CA 1
ATOM 3731 C C . ILE B 1 90 ? 12.278 -40.708 -13.151 1.00 45.16 68 ILE B C 1
ATOM 3732 O O . ILE B 1 90 ? 12.589 -41.818 -12.690 1.00 44.98 68 ILE B O 1
ATOM 3737 N N . LYS B 1 91 ? 13.164 -39.741 -13.367 1.00 46.40 69 LYS B N 1
ATOM 3738 C CA . LYS B 1 91 ? 14.560 -39.896 -12.976 1.00 46.59 69 LYS B CA 1
ATOM 3739 C C . LYS B 1 91 ? 14.670 -40.079 -11.459 1.00 45.51 69 LYS B C 1
ATOM 3740 O O . LYS B 1 91 ? 15.399 -40.939 -10.980 1.00 43.05 69 LYS B O 1
ATOM 3746 N N . LEU B 1 92 ? 13.924 -39.294 -10.698 1.00 45.47 70 LEU B N 1
ATOM 3747 C CA . LEU B 1 92 ? 13.934 -39.444 -9.247 1.00 45.64 70 LEU B CA 1
ATOM 3748 C C . LEU B 1 92 ? 13.363 -40.799 -8.818 1.00 43.97 70 LEU B C 1
ATOM 3749 O O . LEU B 1 92 ? 13.823 -41.377 -7.832 1.00 45.29 70 LEU B O 1
ATOM 3754 N N . LYS B 1 93 ? 12.375 -41.303 -9.559 1.00 42.37 71 LYS B N 1
ATOM 3755 C CA . LYS B 1 93 ? 11.819 -42.638 -9.284 1.00 44.26 71 LYS B CA 1
ATOM 3756 C C . LYS B 1 93 ? 12.871 -43.726 -9.495 1.00 47.07 71 LYS B C 1
ATOM 3757 O O . LYS B 1 93 ? 13.046 -44.610 -8.655 1.00 45.42 71 LYS B O 1
ATOM 3763 N N . ARG B 1 94 ? 13.578 -43.637 -10.620 1.00 47.94 72 ARG B N 1
ATOM 3764 C CA . ARG B 1 94 ? 14.636 -44.588 -10.947 1.00 52.43 72 ARG B CA 1
ATOM 3765 C C . ARG B 1 94 ? 15.705 -44.606 -9.867 1.00 51.06 72 ARG B C 1
ATOM 3766 O O . ARG B 1 94 ? 16.170 -45.661 -9.484 1.00 54.07 72 ARG B O 1
ATOM 3774 N N . GLU B 1 95 ? 16.052 -43.427 -9.356 1.00 52.97 73 GLU B N 1
ATOM 3775 C CA . GLU B 1 95 ? 17.058 -43.279 -8.321 1.00 54.14 73 GLU B CA 1
ATOM 3776 C C . GLU B 1 95 ? 16.537 -43.672 -6.946 1.00 55.67 73 GLU B C 1
ATOM 3777 O O . GLU B 1 95 ? 17.301 -43.718 -5.984 1.00 53.05 73 GLU B O 1
ATOM 3783 N N . GLY B 1 96 ? 15.234 -43.924 -6.843 1.00 55.18 74 GLY B N 1
ATOM 3784 C CA . GLY B 1 96 ? 14.632 -44.381 -5.593 1.00 52.04 74 GLY B CA 1
ATOM 3785 C C . GLY B 1 96 ? 14.297 -43.273 -4.613 1.00 49.15 74 GLY B C 1
ATOM 3786 O O . GLY B 1 96 ? 13.959 -43.540 -3.458 1.00 48.23 74 GLY B O 1
ATOM 3787 N N . VAL B 1 97 ? 14.370 -42.025 -5.063 1.00 47.55 75 VAL B N 1
ATOM 3788 C CA . VAL B 1 97 ? 14.018 -40.901 -4.211 1.00 44.82 75 VAL B CA 1
ATOM 3789 C C . VAL B 1 97 ? 12.485 -40.863 -4.091 1.00 43.84 75 VAL B C 1
ATOM 3790 O O . VAL B 1 97 ? 11.939 -40.803 -3.001 1.00 44.16 75 VAL B O 1
ATOM 3794 N N . ILE B 1 98 ? 11.827 -40.914 -5.239 1.00 40.99 76 ILE B N 1
ATOM 3795 C CA . ILE B 1 98 ? 10.381 -41.060 -5.343 1.00 42.92 76 ILE B CA 1
ATOM 3796 C C . ILE B 1 98 ? 10.063 -42.548 -5.479 1.00 43.68 76 ILE B C 1
ATOM 3797 O O . ILE B 1 98 ? 10.781 -43.280 -6.173 1.00 39.99 76 ILE B O 1
ATOM 3802 N N . LYS B 1 99 ? 9.012 -42.994 -4.787 1.00 41.94 77 LYS B N 1
ATOM 3803 C CA . LYS B 1 99 ? 8.655 -44.422 -4.729 1.00 43.35 77 LYS B CA 1
ATOM 3804 C C . LYS B 1 99 ? 7.293 -44.763 -5.299 1.00 41.96 77 LYS B C 1
ATOM 3805 O O . LYS B 1 99 ? 7.012 -45.934 -5.498 1.00 43.69 77 LYS B O 1
ATOM 3811 N N . SER B 1 100 ? 6.446 -43.764 -5.541 1.00 37.97 78 SER B N 1
ATOM 3812 C CA . SER B 1 100 ? 5.136 -43.986 -6.130 1.00 38.22 78 SER B CA 1
ATOM 3813 C C . SER B 1 100 ? 5.223 -44.415 -7.607 1.00 39.06 78 SER B C 1
ATOM 3814 O O . SER B 1 100 ? 6.219 -44.169 -8.291 1.00 37.18 78 SER B O 1
ATOM 3817 N N . GLU B 1 101 ? 4.170 -45.073 -8.081 1.00 37.00 79 GLU B N 1
ATOM 3818 C CA . GLU B 1 101 ? 4.057 -45.440 -9.473 1.00 38.69 79 GLU B CA 1
ATOM 3819 C C . GLU B 1 101 ? 3.774 -44.143 -10.235 1.00 39.42 79 GLU B C 1
ATOM 3820 O O . GLU B 1 101 ? 2.930 -43.349 -9.813 1.00 35.93 79 GLU B O 1
ATOM 3826 N N . ILE B 1 102 ? 4.504 -43.918 -11.327 1.00 36.34 80 ILE B N 1
ATOM 3827 C CA . ILE B 1 102 ? 4.396 -42.679 -12.089 1.00 37.53 80 ILE B CA 1
ATOM 3828 C C . ILE B 1 102 ? 3.583 -42.885 -13.346 1.00 36.89 80 ILE B C 1
ATOM 3829 O O . ILE B 1 102 ? 3.954 -43.703 -14.218 1.00 36.36 80 ILE B O 1
ATOM 3834 N N . VAL B 1 103 ? 2.508 -42.107 -13.456 1.00 31.36 81 VAL B N 1
ATOM 3835 C CA . VAL B 1 103 ? 1.512 -42.276 -14.484 1.00 31.56 81 VAL B CA 1
ATOM 3836 C C . VAL B 1 103 ? 1.567 -41.063 -15.397 1.00 34.48 81 VAL B C 1
ATOM 3837 O O . VAL B 1 103 ? 1.685 -39.933 -14.925 1.00 33.60 81 VAL B O 1
ATOM 3841 N N . ALA B 1 104 ? 1.516 -41.311 -16.698 1.00 33.36 82 ALA B N 1
ATOM 3842 C CA . ALA B 1 104 ? 1.492 -40.264 -17.698 1.00 34.33 82 ALA B CA 1
ATOM 3843 C C . ALA B 1 104 ? 0.204 -40.356 -18.462 1.00 35.00 82 ALA B C 1
ATOM 3844 O O . ALA B 1 104 ? -0.212 -41.442 -18.886 1.00 35.36 82 ALA B O 1
ATOM 3846 N N . HIS B 1 105 ? -0.414 -39.202 -18.663 1.00 36.04 83 HIS B N 1
ATOM 3847 C CA . HIS B 1 105 ? -1.670 -39.099 -19.372 1.00 35.49 83 HIS B CA 1
ATOM 3848 C C . HIS B 1 105 ? -1.410 -39.106 -20.884 1.00 37.42 83 HIS B C 1
ATOM 3849 O O . HIS B 1 105 ? -0.310 -38.759 -21.335 1.00 41.19 83 HIS B O 1
ATOM 3856 N N . SER B 1 106 ? -2.417 -39.525 -21.648 1.00 35.76 84 SER B N 1
ATOM 3857 C CA . SER B 1 106 ? -2.331 -39.608 -23.104 1.00 38.67 84 SER B CA 1
ATOM 3858 C C . SER B 1 106 ? -3.696 -39.598 -23.757 1.00 38.79 84 SER B C 1
ATOM 3859 O O . SER B 1 106 ? -4.647 -40.251 -23.290 1.00 37.62 84 SER B O 1
ATOM 3862 N N . ARG B 1 107 ? -3.816 -38.858 -24.851 1.00 36.28 85 ARG B N 1
ATOM 3863 C CA . ARG B 1 107 ? -4.981 -39.018 -25.702 1.00 39.20 85 ARG B CA 1
ATOM 3864 C C . ARG B 1 107 ? -4.849 -40.358 -26.433 1.00 36.60 85 ARG B C 1
ATOM 3865 O O . ARG B 1 107 ? -3.797 -40.986 -26.408 1.00 36.15 85 ARG B O 1
ATOM 3873 N N . ALA B 1 108 ? -5.914 -40.774 -27.086 1.00 37.97 86 ALA B N 1
ATOM 3874 C CA . ALA B 1 108 ? -5.854 -41.930 -27.976 1.00 40.98 86 ALA B CA 1
ATOM 3875 C C . ALA B 1 108 ? -5.267 -41.468 -29.314 1.00 40.75 86 ALA B C 1
ATOM 3876 O O . ALA B 1 108 ? -5.975 -41.333 -30.291 1.00 38.85 86 ALA B O 1
ATOM 3878 N N . VAL B 1 109 ? -3.974 -41.191 -29.320 1.00 44.99 87 VAL B N 1
ATOM 3879 C CA . VAL B 1 109 ? -3.275 -40.693 -30.500 1.00 47.01 87 VAL B CA 1
ATOM 3880 C C . VAL B 1 109 ? -1.865 -41.205 -30.380 1.00 49.26 87 VAL B C 1
ATOM 3881 O O . VAL B 1 109 ? -1.240 -41.107 -29.311 1.00 48.66 87 VAL B O 1
ATOM 3885 N N . LYS B 1 110 ? -1.358 -41.743 -31.480 1.00 52.29 88 LYS B N 1
ATOM 3886 C CA . LYS B 1 110 ? -0.124 -42.521 -31.448 1.00 53.81 88 LYS B CA 1
ATOM 3887 C C . LYS B 1 110 ? 1.010 -41.695 -30.860 1.00 48.43 88 LYS B C 1
ATOM 3888 O O . LYS B 1 110 ? 1.805 -42.206 -30.079 1.00 50.45 88 LYS B O 1
ATOM 3894 N N . ARG B 1 111 ? 1.061 -40.411 -31.199 1.00 49.77 89 ARG B N 1
ATOM 3895 C CA . ARG B 1 111 ? 2.152 -39.563 -30.727 1.00 53.92 89 ARG B CA 1
ATOM 3896 C C . ARG B 1 111 ? 2.163 -39.449 -29.192 1.00 52.09 89 ARG B C 1
ATOM 3897 O O . ARG B 1 111 ? 3.199 -39.712 -28.563 1.00 49.68 89 ARG B O 1
ATOM 3905 N N . ASP B 1 112 ? 1.020 -39.101 -28.596 1.00 51.35 90 ASP B N 1
ATOM 3906 C CA . ASP B 1 112 ? 0.910 -39.041 -27.115 1.00 52.85 90 ASP B CA 1
ATOM 3907 C C . ASP B 1 112 ? 1.444 -40.308 -26.473 1.00 50.07 90 ASP B C 1
ATOM 3908 O O . ASP B 1 112 ? 2.147 -40.240 -25.466 1.00 50.03 90 ASP B O 1
ATOM 3913 N N . ILE B 1 113 ? 1.123 -41.458 -27.071 1.00 50.57 91 ILE B N 1
ATOM 3914 C CA . ILE B 1 113 ? 1.548 -42.754 -26.540 1.00 49.53 91 ILE B CA 1
ATOM 3915 C C . ILE B 1 113 ? 3.042 -43.009 -26.703 1.00 51.75 91 ILE B C 1
ATOM 3916 O O . ILE B 1 113 ? 3.696 -43.464 -25.759 1.00 54.26 91 ILE B O 1
ATOM 3921 N N . GLU B 1 114 ? 3.574 -42.755 -27.897 1.00 50.13 92 GLU B N 1
ATOM 3922 C CA . GLU B 1 114 ? 5.024 -42.876 -28.133 1.00 50.71 92 GLU B CA 1
ATOM 3923 C C . GLU B 1 114 ? 5.812 -42.027 -27.139 1.00 47.16 92 GLU B C 1
ATOM 3924 O O . GLU B 1 114 ? 6.787 -42.490 -26.551 1.00 50.55 92 GLU B O 1
ATOM 3930 N N . VAL B 1 115 ? 5.365 -40.787 -26.958 1.00 49.70 93 VAL B N 1
ATOM 3931 C CA . VAL B 1 115 ? 5.977 -39.846 -26.010 1.00 53.72 93 VAL B CA 1
ATOM 3932 C C . VAL B 1 115 ? 5.905 -40.361 -24.563 1.00 58.00 93 VAL B C 1
ATOM 3933 O O . VAL B 1 115 ? 6.883 -40.264 -23.803 1.00 58.67 93 VAL B O 1
ATOM 3937 N N . GLY B 1 116 ? 4.749 -40.915 -24.192 1.00 55.50 94 GLY B N 1
ATOM 3938 C CA . GLY B 1 116 ? 4.581 -41.543 -22.888 1.00 53.70 94 GLY B CA 1
ATOM 3939 C C . GLY B 1 116 ? 5.480 -42.753 -22.738 1.00 53.17 94 GLY B C 1
ATOM 3940 O O . GLY B 1 116 ? 6.013 -43.018 -21.653 1.00 51.14 94 GLY B O 1
ATOM 3941 N N . ALA B 1 117 ? 5.633 -43.502 -23.823 1.00 52.78 95 ALA B N 1
ATOM 3942 C CA . ALA B 1 117 ? 6.538 -44.640 -23.838 1.00 51.85 95 ALA B CA 1
ATOM 3943 C C . ALA B 1 117 ? 7.966 -44.139 -23.726 1.00 52.67 95 ALA B C 1
ATOM 3944 O O . ALA B 1 117 ? 8.767 -44.662 -22.953 1.00 50.93 95 ALA B O 1
ATOM 3946 N N . GLU B 1 118 ? 8.259 -43.091 -24.485 1.00 58.68 96 GLU B N 1
ATOM 3947 C CA . GLU B 1 118 ? 9.615 -42.573 -24.614 1.00 61.35 96 GLU B CA 1
ATOM 3948 C C . GLU B 1 118 ? 10.176 -41.987 -23.314 1.00 54.80 96 GLU B C 1
ATOM 3949 O O . GLU B 1 118 ? 11.356 -42.097 -23.083 1.00 54.12 96 GLU B O 1
ATOM 3955 N N . ILE B 1 119 ? 9.342 -41.378 -22.468 1.00 54.16 97 ILE B N 1
ATOM 3956 C CA . ILE B 1 119 ? 9.816 -40.893 -21.150 1.00 50.62 97 ILE B CA 1
ATOM 3957 C C . ILE B 1 119 ? 9.932 -41.971 -20.076 1.00 47.88 97 ILE B C 1
ATOM 3958 O O . ILE B 1 119 ? 10.449 -41.703 -18.995 1.00 43.46 97 ILE B O 1
ATOM 3963 N N . GLU B 1 120 ? 9.468 -43.183 -20.371 1.00 44.92 98 GLU B N 1
ATOM 3964 C CA . GLU B 1 120 ? 9.587 -44.325 -19.453 1.00 45.96 98 GLU B CA 1
ATOM 3965 C C . GLU B 1 120 ? 8.744 -44.152 -18.177 1.00 41.43 98 GLU B C 1
ATOM 3966 O O . GLU B 1 120 ? 9.199 -44.419 -17.066 1.00 41.28 98 GLU B O 1
ATOM 3972 N N . ALA B 1 121 ? 7.513 -43.703 -18.368 1.00 40.41 99 ALA B N 1
ATOM 3973 C CA . ALA B 1 121 ? 6.518 -43.688 -17.310 1.00 41.16 99 ALA B CA 1
ATOM 3974 C C . ALA B 1 121 ? 6.177 -45.132 -16.916 1.00 42.68 99 ALA B C 1
ATOM 3975 O O . ALA B 1 121 ? 6.276 -46.031 -17.737 1.00 44.43 99 ALA B O 1
ATOM 3977 N N . ASP B 1 122 ? 5.784 -45.356 -15.667 1.00 41.25 100 ASP B N 1
ATOM 3978 C CA . ASP B 1 122 ? 5.423 -46.705 -15.207 1.00 39.87 100 ASP B CA 1
ATOM 3979 C C . ASP B 1 122 ? 4.091 -47.129 -15.803 1.00 37.19 100 ASP B C 1
ATOM 3980 O O . ASP B 1 122 ? 3.845 -48.315 -16.003 1.00 38.69 100 ASP B O 1
ATOM 3985 N N . ARG B 1 123 ? 3.237 -46.160 -16.110 1.00 35.07 101 ARG B N 1
ATOM 3986 C CA . ARG B 1 123 ? 1.925 -46.466 -16.640 1.00 34.42 101 ARG B CA 1
ATOM 3987 C C . ARG B 1 123 ? 1.492 -45.339 -17.528 1.00 35.00 101 ARG B C 1
ATOM 3988 O O . ARG B 1 123 ? 1.768 -44.175 -17.249 1.00 34.86 101 ARG B O 1
ATOM 3996 N N . ILE B 1 124 ? 0.821 -45.692 -18.609 1.00 33.64 102 ILE B N 1
ATOM 3997 C CA . ILE B 1 124 ? 0.205 -44.736 -19.476 1.00 35.77 102 ILE B CA 1
ATOM 3998 C C . ILE B 1 124 ? -1.295 -44.841 -19.296 1.00 36.21 102 ILE B C 1
ATOM 3999 O O . ILE B 1 124 ? -1.846 -45.948 -19.252 1.00 33.67 102 ILE B O 1
ATOM 4004 N N . ALA B 1 125 ? -1.942 -43.685 -19.163 1.00 33.43 103 ALA B N 1
ATOM 4005 C CA . ALA B 1 125 ? -3.379 -43.612 -19.009 1.00 32.81 103 ALA B CA 1
ATOM 4006 C C . ALA B 1 125 ? -3.973 -42.920 -20.204 1.00 35.74 103 ALA B C 1
ATOM 4007 O O . ALA B 1 125 ? -3.846 -41.686 -20.371 1.00 35.95 103 ALA B O 1
ATOM 4009 N N . ILE B 1 126 ? -4.642 -43.717 -21.037 1.00 33.93 104 ILE B N 1
ATOM 4010 C CA . ILE B 1 126 ? -5.305 -43.232 -22.208 1.00 33.27 104 ILE B CA 1
ATOM 4011 C C . ILE B 1 126 ? -6.740 -42.919 -21.877 1.00 33.02 104 ILE B C 1
ATOM 4012 O O . ILE B 1 126 ? -7.460 -43.774 -21.368 1.00 32.90 104 ILE B O 1
ATOM 4017 N N . PHE B 1 127 ? -7.192 -41.714 -22.208 1.00 32.72 105 PHE B N 1
ATOM 4018 C CA . PHE B 1 127 ? -8.571 -41.360 -21.946 1.00 34.61 105 PHE B CA 1
ATOM 4019 C C . PHE B 1 127 ? -9.303 -41.225 -23.259 1.00 33.86 105 PHE B C 1
ATOM 4020 O O . PHE B 1 127 ? -8.704 -40.947 -24.292 1.00 32.95 105 PHE B O 1
ATOM 4028 N N . TYR B 1 128 ? -10.611 -41.445 -23.208 1.00 32.66 106 TYR B N 1
ATOM 4029 C CA . TYR B 1 128 ? -11.465 -41.229 -24.333 1.00 32.62 106 TYR B CA 1
ATOM 4030 C C . TYR B 1 128 ? -12.868 -41.080 -23.781 1.00 32.93 106 TYR B C 1
ATOM 4031 O O . TYR B 1 128 ? -13.238 -41.737 -22.798 1.00 33.50 106 TYR B O 1
ATOM 4040 N N . GLY B 1 129 ? -13.627 -40.192 -24.402 1.00 31.01 107 GLY B N 1
ATOM 4041 C CA . GLY B 1 129 ? -14.997 -39.871 -23.993 1.00 33.04 107 GLY B CA 1
ATOM 4042 C C . GLY B 1 129 ? -16.021 -40.825 -24.581 1.00 34.78 107 GLY B C 1
ATOM 4043 O O . GLY B 1 129 ? -16.203 -40.870 -25.793 1.00 35.64 107 GLY B O 1
ATOM 4044 N N . ILE B 1 130 ? -16.731 -41.553 -23.721 1.00 34.63 108 ILE B N 1
ATOM 4045 C CA . ILE B 1 130 ? -17.556 -42.665 -24.198 1.00 33.32 108 ILE B CA 1
ATOM 4046 C C . ILE B 1 130 ? -19.057 -42.456 -24.007 1.00 33.81 108 ILE B C 1
ATOM 4047 O O . ILE B 1 130 ? -19.864 -43.336 -24.325 1.00 34.59 108 ILE B O 1
ATOM 4052 N N . SER B 1 131 ? -19.452 -41.282 -23.522 1.00 30.60 109 SER B N 1
ATOM 4053 C CA . SER B 1 131 ? -20.849 -40.899 -23.542 1.00 30.24 109 SER B CA 1
ATOM 4054 C C . SER B 1 131 ? -21.240 -40.446 -24.925 1.00 31.51 109 SER B C 1
ATOM 4055 O O . SER B 1 131 ? -20.395 -40.010 -25.702 1.00 32.96 109 SER B O 1
ATOM 4058 N N . ASP B 1 132 ? -22.537 -40.490 -25.198 1.00 31.67 110 ASP B N 1
ATOM 4059 C CA . ASP B 1 132 ? -23.063 -40.027 -26.469 1.00 34.43 110 ASP B CA 1
ATOM 4060 C C . ASP B 1 132 ? -22.641 -38.580 -26.799 1.00 37.01 110 ASP B C 1
ATOM 4061 O O . ASP B 1 132 ? -22.156 -38.318 -27.915 1.00 35.41 110 ASP B O 1
ATOM 4066 N N . THR B 1 133 ? -22.787 -37.638 -25.864 1.00 33.77 111 THR B N 1
ATOM 4067 C CA . THR B 1 133 ? -22.376 -36.255 -26.178 1.00 37.27 111 THR B CA 1
ATOM 4068 C C . THR B 1 133 ? -20.888 -36.184 -26.489 1.00 32.17 111 THR B C 1
ATOM 4069 O O . THR B 1 133 ? -20.476 -35.477 -27.390 1.00 34.75 111 THR B O 1
ATOM 4073 N N . HIS B 1 134 ? -20.067 -36.921 -25.756 1.00 32.21 112 HIS B N 1
ATOM 4074 C CA . 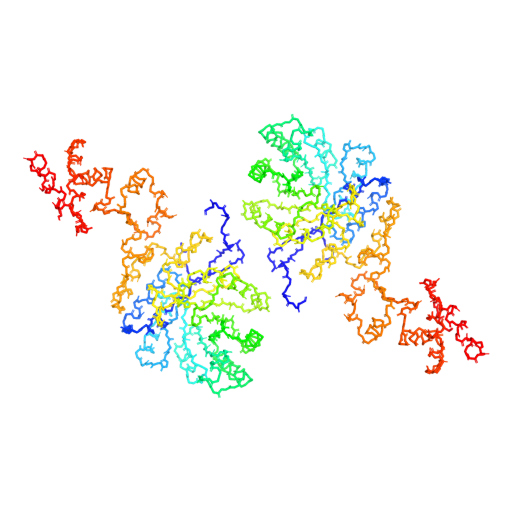HIS B 1 134 ? -18.639 -36.902 -26.032 1.00 32.43 112 HIS B CA 1
ATOM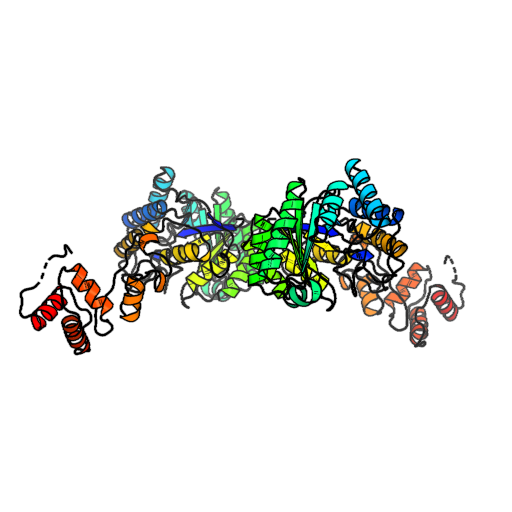 4075 C C . HIS B 1 134 ? -18.324 -37.496 -27.424 1.00 37.96 112 HIS B C 1
ATOM 4076 O O . HIS B 1 134 ? -17.566 -36.914 -28.218 1.00 34.62 112 HIS B O 1
ATOM 4083 N N . LEU B 1 135 ? -18.917 -38.646 -27.727 1.00 37.42 113 LEU B N 1
ATOM 4084 C CA . LEU B 1 135 ? -18.678 -39.274 -29.028 1.00 37.77 113 LEU B CA 1
ATOM 4085 C C . LEU B 1 135 ? -19.049 -38.339 -30.178 1.00 36.22 113 LEU B C 1
ATOM 4086 O O . LEU B 1 135 ? -18.282 -38.183 -31.098 1.00 41.07 113 LEU B O 1
ATOM 4091 N N . LYS B 1 136 ? -20.222 -37.732 -30.108 1.00 36.83 114 LYS B N 1
ATOM 4092 C CA . LYS B 1 136 ? -20.722 -36.865 -31.162 1.00 42.28 114 LYS B CA 1
ATOM 4093 C C . LYS B 1 136 ? -20.014 -35.487 -31.190 1.00 47.17 114 LYS B C 1
ATOM 4094 O O . LYS B 1 136 ? -19.397 -35.117 -32.195 1.00 43.97 114 LYS B O 1
ATOM 4100 N N . ALA B 1 137 ? -20.079 -34.745 -30.083 1.00 42.29 115 ALA B N 1
ATOM 4101 C CA . ALA B 1 137 ? -19.661 -33.333 -30.087 1.00 45.55 115 ALA B CA 1
ATOM 4102 C C . ALA B 1 137 ? -18.164 -33.138 -29.955 1.00 43.59 115 ALA B C 1
ATOM 4103 O O . ALA B 1 137 ? -17.620 -32.150 -30.443 1.00 48.40 115 ALA B O 1
ATOM 4105 N N . LYS B 1 138 ? -17.492 -34.078 -29.309 1.00 44.30 116 LYS B N 1
ATOM 4106 C CA . LYS B 1 138 ? -16.066 -33.952 -29.023 1.00 44.31 116 LYS B CA 1
ATOM 4107 C C . LYS B 1 138 ? -15.159 -34.845 -29.890 1.00 44.51 116 LYS B C 1
ATOM 4108 O O . LYS B 1 138 ? -14.047 -34.435 -30.250 1.00 40.94 116 LYS B O 1
ATOM 4114 N N . HIS B 1 139 ? -15.617 -36.058 -30.207 1.00 39.47 117 HIS B N 1
ATOM 4115 C CA . HIS B 1 139 ? -14.837 -36.980 -31.054 1.00 42.03 117 HIS B CA 1
ATOM 4116 C C . HIS B 1 139 ? -15.346 -37.110 -32.485 1.00 38.34 117 HIS B C 1
ATOM 4117 O O . HIS B 1 139 ? -14.627 -37.643 -33.327 1.00 39.81 117 HIS B O 1
ATOM 4124 N N . HIS B 1 140 ? -16.565 -36.642 -32.743 1.00 37.88 118 HIS B N 1
ATOM 4125 C CA . HIS B 1 140 ? -17.197 -36.717 -34.060 1.00 43.27 118 HIS B CA 1
ATOM 4126 C C . HIS B 1 140 ? -17.160 -38.134 -34.606 1.00 45.37 118 HIS B C 1
ATOM 4127 O O . HIS B 1 140 ? -16.859 -38.342 -35.782 1.00 45.66 118 HIS B O 1
ATOM 4134 N N . THR B 1 141 ? -17.493 -39.099 -33.751 1.00 40.13 119 THR B N 1
ATOM 4135 C CA . THR B 1 141 ? -17.316 -40.496 -34.081 1.00 43.52 119 THR B CA 1
ATOM 4136 C C . THR B 1 141 ? -18.540 -41.321 -33.700 1.00 43.40 119 THR B C 1
ATOM 4137 O O . THR B 1 141 ? -19.521 -40.789 -33.188 1.00 44.06 119 THR B O 1
ATOM 4141 N N . THR B 1 142 ? -18.492 -42.617 -33.997 1.00 41.12 120 THR B N 1
ATOM 4142 C CA . THR B 1 142 ? -19.589 -43.521 -33.666 1.00 40.06 120 THR B CA 1
ATOM 4143 C C . THR B 1 142 ? -19.141 -44.445 -32.562 1.00 34.19 120 THR B C 1
ATOM 4144 O O . THR B 1 142 ? -17.965 -44.636 -32.347 1.00 37.92 120 THR B O 1
ATOM 4148 N N . ARG B 1 143 ? -20.096 -45.083 -31.918 1.00 40.30 121 ARG B N 1
ATOM 4149 C CA . ARG B 1 143 ? -19.786 -46.023 -30.848 1.00 42.22 121 ARG B CA 1
ATOM 4150 C C . ARG B 1 143 ? -18.821 -47.114 -31.320 1.00 41.25 121 ARG B C 1
ATOM 4151 O O . ARG B 1 143 ? -17.828 -47.426 -30.644 1.00 35.01 121 ARG B O 1
ATOM 4159 N N . ASP B 1 144 ? -19.086 -47.641 -32.517 1.00 45.10 122 ASP B N 1
ATOM 4160 C CA . ASP B 1 144 ? -18.240 -48.673 -33.106 1.00 43.28 122 ASP B CA 1
ATOM 4161 C C . ASP B 1 144 ? -16.861 -48.172 -33.458 1.00 41.14 122 ASP B C 1
ATOM 4162 O O . ASP B 1 144 ? -15.873 -48.841 -33.156 1.00 43.41 122 ASP B O 1
ATOM 4167 N N . GLU B 1 145 ? -16.770 -46.995 -34.079 1.00 41.63 123 GLU B N 1
ATOM 4168 C CA . GLU B 1 145 ? -15.452 -46.426 -34.384 1.00 42.27 123 GLU B CA 1
ATOM 4169 C C . GLU B 1 145 ? -14.650 -46.190 -33.125 1.00 39.70 123 GLU B C 1
ATOM 4170 O O . GLU B 1 145 ? -13.460 -46.497 -33.062 1.00 39.76 123 GLU B O 1
ATOM 4176 N N . ALA B 1 146 ? -15.295 -45.624 -32.105 1.00 39.70 124 ALA B N 1
ATOM 4177 C CA . ALA B 1 146 ? -14.608 -45.386 -30.830 1.00 36.19 124 ALA B CA 1
ATOM 4178 C C . ALA B 1 146 ? -13.965 -46.665 -30.297 1.00 34.70 124 ALA B C 1
ATOM 4179 O O . ALA B 1 146 ? -12.791 -46.681 -29.840 1.00 33.77 124 ALA B O 1
ATOM 4181 N N . LEU B 1 147 ? -14.742 -47.741 -30.334 1.00 35.93 125 LEU B N 1
ATOM 4182 C CA . LEU B 1 147 ? -14.262 -49.052 -29.895 1.00 37.07 125 LEU B CA 1
ATOM 4183 C C . LEU B 1 147 ? -12.970 -49.444 -30.631 1.00 39.38 125 LEU B C 1
ATOM 4184 O O . LEU B 1 147 ? -11.997 -49.905 -29.995 1.00 35.47 125 LEU B O 1
ATOM 4189 N N . ARG B 1 148 ? -12.944 -49.231 -31.954 1.00 41.23 126 ARG B N 1
ATOM 4190 C CA . ARG B 1 148 ? -11.742 -49.559 -32.736 1.00 43.26 126 ARG B CA 1
ATOM 4191 C C . ARG B 1 148 ? -10.571 -48.667 -32.334 1.00 40.59 126 ARG B C 1
ATOM 4192 O O . ARG B 1 148 ? -9.467 -49.161 -32.108 1.00 40.79 126 ARG B O 1
ATOM 4200 N N . SER B 1 149 ? -10.809 -47.353 -32.229 1.00 42.03 127 SER B N 1
ATOM 4201 C CA . SER B 1 149 ? -9.733 -46.418 -31.846 1.00 41.46 127 SER B CA 1
ATOM 4202 C C . SER B 1 149 ? -9.151 -46.769 -30.495 1.00 40.02 127 SER B C 1
ATOM 4203 O O . SER B 1 149 ? -7.920 -46.805 -30.300 1.00 40.61 127 SER B O 1
ATOM 4206 N N . ILE B 1 150 ? -10.047 -47.029 -29.550 1.00 41.12 128 ILE B N 1
ATOM 4207 C CA . ILE B 1 150 ? -9.629 -47.401 -28.197 1.00 40.96 128 ILE B CA 1
ATOM 4208 C C . ILE B 1 150 ? -8.861 -48.719 -28.178 1.00 39.61 128 ILE B C 1
ATOM 4209 O O . ILE B 1 150 ? -7.834 -48.861 -27.494 1.00 37.33 128 ILE B O 1
ATOM 4214 N N . ALA B 1 151 ? -9.348 -49.690 -28.942 1.00 41.64 129 ALA B N 1
ATOM 4215 C CA . ALA B 1 151 ? -8.641 -50.973 -29.023 1.00 41.58 129 ALA B CA 1
ATOM 4216 C C . ALA B 1 151 ? -7.231 -50.813 -29.578 1.00 39.71 129 ALA B C 1
ATOM 4217 O O . ALA B 1 151 ? -6.268 -51.329 -29.013 1.00 41.25 129 ALA B O 1
ATOM 4219 N N . GLU B 1 152 ? -7.094 -50.067 -30.663 1.00 46.06 130 GLU B N 1
ATOM 4220 C CA . GLU B 1 152 ? -5.783 -49.905 -31.282 1.00 46.37 130 GLU B CA 1
ATOM 4221 C C . GLU B 1 152 ? -4.815 -49.203 -30.346 1.00 44.53 130 GLU B C 1
ATOM 4222 O O . GLU B 1 152 ? -3.680 -49.657 -30.143 1.00 43.17 130 GLU B O 1
ATOM 4228 N N . THR B 1 153 ? -5.260 -48.082 -29.778 1.00 43.11 131 THR B N 1
ATOM 4229 C CA . THR B 1 153 ? -4.356 -47.241 -28.999 1.00 38.44 131 THR B CA 1
ATOM 4230 C C . THR B 1 153 ? -3.903 -47.934 -27.736 1.00 37.46 131 THR B C 1
ATOM 4231 O O . THR B 1 153 ? -2.721 -47.894 -27.394 1.00 38.81 131 THR B O 1
ATOM 4235 N N . VAL B 1 154 ? -4.822 -48.609 -27.054 1.00 39.39 132 VAL B N 1
ATOM 4236 C CA . VAL B 1 154 ? -4.458 -49.384 -25.870 1.00 39.28 132 VAL B CA 1
ATOM 4237 C C . VAL B 1 154 ? -3.455 -50.457 -26.275 1.00 39.72 132 VAL B C 1
ATOM 4238 O O . VAL B 1 154 ? -2.437 -50.638 -25.617 1.00 39.10 132 VAL B O 1
ATOM 4242 N N . SER B 1 155 ? -3.737 -51.153 -27.372 1.00 45.19 133 SER B N 1
ATOM 4243 C CA . SER B 1 155 ? -2.829 -52.206 -27.863 1.00 47.76 133 SER B CA 1
ATOM 4244 C C . SER B 1 155 ? -1.459 -51.652 -28.181 1.00 44.79 133 SER B C 1
ATOM 4245 O O . SER B 1 155 ? -0.444 -52.211 -27.749 1.00 47.65 133 SER B O 1
ATOM 4248 N N . TYR B 1 156 ? -1.431 -50.544 -28.914 1.00 46.28 134 TYR B N 1
ATOM 4249 C CA . TYR B 1 156 ? -0.171 -49.865 -29.216 1.00 48.25 134 TYR B CA 1
ATOM 4250 C C . TYR B 1 156 ? 0.598 -49.519 -27.931 1.00 49.22 134 TYR B C 1
ATOM 4251 O O . TYR B 1 156 ? 1.784 -49.830 -27.797 1.00 46.72 134 TYR B O 1
ATOM 4260 N N . ALA B 1 157 ? -0.076 -48.902 -26.963 1.00 49.35 135 ALA B N 1
ATOM 4261 C CA . ALA B 1 157 ? 0.604 -48.543 -25.720 1.00 47.76 135 ALA B CA 1
ATOM 4262 C C . ALA B 1 157 ? 1.107 -49.799 -25.059 1.00 49.17 135 ALA B C 1
ATOM 4263 O O . ALA B 1 157 ? 2.228 -49.826 -24.557 1.00 50.94 135 ALA B O 1
ATOM 4265 N N . LYS B 1 158 ? 0.299 -50.856 -25.079 1.00 50.20 136 LYS B N 1
ATOM 4266 C CA . LYS B 1 158 ? 0.708 -52.085 -24.409 1.00 52.69 136 LYS B CA 1
ATOM 4267 C C . LYS B 1 158 ? 1.889 -52.730 -25.132 1.00 53.52 136 LYS B C 1
ATOM 4268 O O . LYS B 1 158 ? 2.777 -53.283 -24.488 1.00 54.74 136 LYS B O 1
ATOM 4274 N N . SER B 1 159 ? 1.916 -52.642 -26.461 1.00 52.08 137 SER B N 1
ATOM 4275 C CA . SER B 1 159 ? 3.046 -53.194 -27.227 1.00 53.58 137 SER B CA 1
ATOM 4276 C C . SER B 1 159 ? 4.383 -52.564 -26.843 1.00 53.56 137 SER B C 1
ATOM 4277 O O . SER B 1 159 ? 5.406 -53.198 -27.006 1.00 57.58 137 SER B O 1
ATOM 4280 N N . HIS B 1 160 ? 4.382 -51.335 -26.324 1.00 52.99 138 HIS B N 1
ATOM 4281 C CA . HIS B 1 160 ? 5.616 -50.713 -25.810 1.00 50.49 138 HIS B CA 1
ATOM 4282 C C . HIS B 1 160 ? 6.079 -51.296 -24.481 1.00 50.95 138 HIS B C 1
ATOM 4283 O O . HIS B 1 160 ? 7.089 -50.854 -23.944 1.00 53.59 138 HIS B O 1
ATOM 4290 N N . GLY B 1 161 ? 5.342 -52.258 -23.931 1.00 52.59 139 GLY B N 1
ATOM 4291 C CA . GLY B 1 161 ? 5.762 -52.950 -22.713 1.00 50.22 139 GLY B CA 1
ATOM 4292 C C . GLY B 1 161 ? 5.513 -52.131 -21.463 1.00 52.45 139 GLY B C 1
ATOM 4293 O O . GLY B 1 161 ? 6.217 -52.268 -20.479 1.00 47.98 139 GLY B O 1
ATOM 4294 N N . VAL B 1 162 ? 4.506 -51.269 -21.496 1.00 49.29 140 VAL B N 1
ATOM 4295 C CA . VAL B 1 162 ? 4.190 -50.449 -20.339 1.00 49.24 140 VAL B CA 1
ATOM 4296 C C . VAL B 1 162 ? 2.769 -50.801 -19.904 1.00 45.61 140 VAL B C 1
ATOM 4297 O O . VAL B 1 162 ? 1.945 -51.165 -20.733 1.00 46.54 140 VAL B O 1
ATOM 4301 N N . LYS B 1 163 ? 2.489 -50.708 -18.612 1.00 44.07 141 LYS B N 1
ATOM 4302 C CA . LYS B 1 163 ? 1.120 -50.920 -18.115 1.00 43.10 141 LYS B CA 1
ATOM 4303 C C . LYS B 1 163 ? 0.175 -49.816 -18.583 1.00 40.46 141 LYS B C 1
ATOM 4304 O O . LYS B 1 163 ? 0.571 -48.657 -18.649 1.00 37.86 141 LYS B O 1
ATOM 4310 N N . VAL B 1 164 ? -1.061 -50.174 -18.921 1.00 36.72 142 VAL B N 1
ATOM 4311 C CA . VAL B 1 164 ? -1.996 -49.221 -19.499 1.00 35.45 142 VAL B CA 1
ATOM 4312 C C . VAL B 1 164 ? -3.280 -49.166 -18.700 1.00 36.06 142 VAL B C 1
ATOM 4313 O O . VAL B 1 164 ? -3.893 -50.201 -18.438 1.00 34.69 142 VAL B O 1
ATOM 4317 N N . ARG B 1 165 ? -3.674 -47.955 -18.299 1.00 32.99 143 ARG B N 1
ATOM 4318 C CA . ARG B 1 165 ? -5.027 -47.705 -17.799 1.00 31.93 143 ARG B CA 1
ATOM 4319 C C . ARG B 1 165 ? -5.850 -47.077 -18.890 1.00 30.66 143 ARG B C 1
ATOM 4320 O O . ARG B 1 165 ? -5.364 -46.228 -19.626 1.00 32.29 143 ARG B O 1
ATOM 4328 N N . PHE B 1 166 ? -7.111 -47.462 -18.993 1.00 29.31 144 PHE B N 1
ATOM 4329 C CA . PHE B 1 166 ? -8.011 -46.737 -19.851 1.00 31.63 144 PHE B CA 1
ATOM 4330 C C . PHE B 1 166 ? -8.903 -45.893 -18.990 1.00 30.82 144 PHE B C 1
ATOM 4331 O O . PHE B 1 166 ? -9.450 -46.401 -18.019 1.00 32.78 144 PHE B O 1
ATOM 4339 N N . THR B 1 167 ? -9.084 -44.633 -19.362 1.00 30.83 145 THR B N 1
ATOM 4340 C CA . THR B 1 167 ? -10.008 -43.781 -18.633 1.00 32.39 145 THR B CA 1
ATOM 4341 C C . THR B 1 167 ? -11.219 -43.623 -19.482 1.00 32.11 145 THR B C 1
ATOM 4342 O O . THR B 1 167 ? -11.125 -43.134 -20.607 1.00 31.51 145 THR B O 1
ATOM 4346 N N . ALA B 1 168 ? -12.362 -44.037 -18.942 1.00 31.06 146 ALA B N 1
ATOM 4347 C CA . ALA B 1 168 ? -13.638 -43.814 -19.570 1.00 30.49 146 ALA B CA 1
ATOM 4348 C C . ALA B 1 168 ? -14.166 -42.467 -19.145 1.00 32.80 146 ALA B C 1
ATOM 4349 O O . ALA B 1 168 ? -14.807 -42.337 -18.091 1.00 30.18 146 ALA B O 1
ATOM 4351 N N . GLU B 1 169 ? -13.927 -41.471 -19.996 1.00 32.82 147 GLU B N 1
ATOM 4352 C CA . GLU B 1 169 ? -14.369 -40.124 -19.738 1.00 33.29 147 GLU B CA 1
ATOM 4353 C C . GLU B 1 169 ? -15.866 -40.015 -19.891 1.00 30.22 147 GLU B C 1
ATOM 4354 O O . GLU B 1 169 ? -16.444 -40.591 -20.816 1.00 31.02 147 GLU B O 1
ATOM 4360 N N . ASP B 1 170 ? -16.495 -39.298 -18.958 1.00 27.36 148 ASP B N 1
ATOM 4361 C CA . ASP B 1 170 ? -17.946 -39.123 -18.898 1.00 28.23 148 ASP B CA 1
ATOM 4362 C C . ASP B 1 170 ? -18.703 -40.471 -18.846 1.00 28.52 148 ASP B C 1
ATOM 4363 O O . ASP B 1 170 ? -19.845 -40.580 -19.281 1.00 28.65 148 ASP B O 1
ATOM 4368 N N . ALA B 1 171 ? -18.063 -41.451 -18.248 1.00 28.63 149 ALA B N 1
ATOM 4369 C CA . ALA B 1 171 ? -18.648 -42.766 -18.015 1.00 30.63 149 ALA B CA 1
ATOM 4370 C C . ALA B 1 171 ? -19.973 -42.695 -17.303 1.00 32.89 149 ALA B C 1
ATOM 4371 O O . ALA B 1 171 ? -20.893 -43.462 -17.613 1.00 31.56 149 ALA B O 1
ATOM 4373 N N . THR B 1 172 ? -20.094 -41.740 -16.367 1.00 31.35 150 THR B N 1
ATOM 4374 C CA . THR B 1 172 ? -21.235 -41.679 -15.480 1.00 28.27 150 THR B CA 1
ATOM 4375 C C . THR B 1 172 ? -22.469 -41.126 -16.177 1.00 31.02 150 THR B C 1
ATOM 4376 O O . THR B 1 172 ? -23.536 -41.204 -15.619 1.00 29.72 150 THR B O 1
ATOM 4380 N N . ARG B 1 173 ? -22.347 -40.597 -17.400 1.00 28.55 151 ARG B N 1
ATOM 4381 C CA . ARG B 1 173 ? -23.519 -40.282 -18.192 1.00 28.89 151 ARG B CA 1
ATOM 4382 C C . ARG B 1 173 ? -23.540 -41.098 -19.481 1.00 29.02 151 ARG B C 1
ATOM 4383 O O . ARG B 1 173 ? -24.308 -40.800 -20.367 1.00 30.54 151 ARG B O 1
ATOM 4391 N N . ALA B 1 174 ? -22.679 -42.097 -19.593 1.00 29.75 152 ALA B N 1
ATOM 4392 C CA . ALA B 1 174 ? -22.684 -42.960 -20.764 1.00 32.24 152 ALA B CA 1
ATOM 4393 C C . ALA B 1 174 ? -23.762 -44.058 -20.678 1.00 34.79 152 ALA B C 1
ATOM 4394 O O . ALA B 1 174 ? -24.240 -44.419 -19.596 1.00 33.01 152 ALA B O 1
ATOM 4396 N N . ASP B 1 175 ? -24.141 -44.564 -21.844 1.00 36.10 153 ASP B N 1
ATOM 4397 C CA . ASP B 1 175 ? -24.971 -45.770 -21.955 1.00 34.79 153 ASP B CA 1
ATOM 4398 C C . ASP B 1 175 ? -24.251 -46.905 -21.269 1.00 32.62 153 ASP B C 1
ATOM 4399 O O . ASP B 1 175 ? -23.109 -47.230 -21.621 1.00 33.75 153 ASP B O 1
ATOM 4404 N N . TYR B 1 176 ? -24.873 -47.493 -20.252 1.00 33.78 154 TYR B N 1
ATOM 4405 C CA . TYR B 1 176 ? -24.177 -48.484 -19.430 1.00 32.81 154 TYR B CA 1
ATOM 4406 C C . TYR B 1 176 ? -23.772 -49.734 -20.236 1.00 33.07 154 TYR B C 1
ATOM 4407 O O . TYR B 1 176 ? -22.665 -50.269 -20.066 1.00 29.98 154 TYR B O 1
ATOM 4416 N N . GLN B 1 177 ? -24.658 -50.191 -21.113 1.00 37.59 155 GLN B N 1
ATOM 4417 C CA . GLN B 1 177 ? -24.322 -51.346 -21.993 1.00 39.64 155 GLN B CA 1
ATOM 4418 C C . GLN B 1 177 ? -23.084 -51.016 -22.795 1.00 34.78 155 GLN B C 1
ATOM 4419 O O . GLN B 1 177 ? -22.178 -51.834 -22.893 1.00 33.58 155 GLN B O 1
ATOM 4425 N N . TYR B 1 178 ? -23.022 -49.799 -23.347 1.00 34.47 156 TYR B N 1
ATOM 4426 C CA . TYR B 1 178 ? -21.826 -49.409 -24.103 1.00 32.71 156 TYR B CA 1
ATOM 4427 C C . TYR B 1 178 ? -20.583 -49.385 -23.227 1.00 31.40 156 TYR B C 1
ATOM 4428 O O . TYR B 1 178 ? -19.530 -49.917 -23.590 1.00 32.38 156 TYR B O 1
ATOM 4437 N N . LEU B 1 179 ? -20.722 -48.857 -22.012 1.00 33.55 157 LEU B N 1
ATOM 4438 C CA . LEU B 1 179 ? -19.614 -48.834 -21.077 1.00 31.95 157 LEU B CA 1
ATOM 4439 C C . LEU B 1 179 ? -19.050 -50.237 -20.845 1.00 30.99 157 LEU B C 1
ATOM 4440 O O . LEU B 1 179 ? -17.821 -50.446 -20.804 1.00 28.60 157 LEU B O 1
ATOM 4445 N N . LEU B 1 180 ? -19.948 -51.204 -20.697 1.00 31.97 158 LEU B N 1
ATOM 4446 C CA . LEU B 1 180 ? -19.520 -52.616 -20.511 1.00 33.29 158 LEU B CA 1
ATOM 4447 C C . LEU B 1 180 ? -18.730 -53.126 -21.738 1.00 30.13 158 LEU B C 1
ATOM 4448 O O . LEU B 1 180 ? -17.696 -53.793 -21.584 1.00 33.10 158 LEU B O 1
ATOM 4453 N N . GLU B 1 181 ? -19.184 -52.765 -22.939 1.00 34.11 159 GLU B N 1
ATOM 4454 C CA . GLU B 1 181 ? -18.478 -53.117 -24.190 1.00 35.44 159 GLU B CA 1
ATOM 4455 C C . GLU B 1 181 ? -17.112 -52.439 -24.231 1.00 37.13 159 GLU B C 1
ATOM 4456 O O . GLU B 1 181 ? -16.099 -53.061 -24.592 1.00 34.98 159 GLU B O 1
ATOM 4462 N N . VAL B 1 182 ? -17.086 -51.151 -23.857 1.00 34.55 160 VAL B N 1
ATOM 4463 C CA . VAL B 1 182 ? -15.827 -50.424 -23.742 1.00 33.30 160 VAL B CA 1
ATOM 4464 C C . VAL B 1 182 ? -14.843 -51.143 -22.842 1.00 32.99 160 VAL B C 1
ATOM 4465 O O . VAL B 1 182 ? -13.676 -51.376 -23.223 1.00 33.60 160 VAL B O 1
ATOM 4469 N N . ILE B 1 183 ? -15.305 -51.525 -21.657 1.00 31.61 161 ILE B N 1
ATOM 4470 C CA . ILE B 1 183 ? -14.431 -52.199 -20.718 1.00 31.66 161 ILE B CA 1
ATOM 4471 C C . ILE B 1 183 ? -13.956 -53.569 -21.280 1.00 32.75 161 ILE B C 1
ATOM 4472 O O . ILE B 1 183 ? -12.763 -53.891 -21.214 1.00 32.06 161 ILE B O 1
ATOM 4477 N N . LYS B 1 184 ? -14.868 -54.364 -21.831 1.00 35.13 162 LYS B N 1
ATOM 4478 C CA . LYS B 1 184 ? -14.442 -55.627 -22.498 1.00 39.92 162 LYS B CA 1
ATOM 4479 C C . LYS B 1 184 ? -13.360 -55.343 -23.531 1.00 36.18 162 LYS B C 1
ATOM 4480 O O . LYS B 1 184 ? -12.304 -55.988 -23.546 1.00 40.70 162 LYS B O 1
ATOM 4486 N N . THR B 1 185 ? -13.620 -54.344 -24.367 1.00 37.48 163 THR B N 1
ATOM 4487 C CA . THR B 1 185 ? -12.689 -53.970 -25.437 1.00 37.05 163 THR B CA 1
ATOM 4488 C C . THR B 1 185 ? -11.296 -53.622 -24.931 1.00 39.47 163 THR B C 1
ATOM 4489 O O . THR B 1 185 ? -10.291 -54.161 -25.427 1.00 37.45 163 THR B O 1
ATOM 4493 N N . VAL B 1 186 ? -11.209 -52.723 -23.942 1.00 38.41 164 VAL B N 1
ATOM 4494 C CA . VAL B 1 186 ? -9.885 -52.321 -23.449 1.00 37.10 164 VAL B CA 1
ATOM 4495 C C . VAL B 1 186 ? -9.196 -53.427 -22.691 1.00 35.89 164 VAL B C 1
ATOM 4496 O O . VAL B 1 186 ? -7.964 -53.540 -22.729 1.00 36.96 164 VAL B O 1
ATOM 4500 N N . ARG B 1 187 ? -9.981 -54.235 -21.993 1.00 37.90 165 ARG B N 1
ATOM 4501 C CA . ARG B 1 187 ? -9.443 -55.382 -21.294 1.00 40.10 165 ARG B CA 1
ATOM 4502 C C . ARG B 1 187 ? -8.785 -56.336 -22.300 1.00 40.08 165 ARG B C 1
ATOM 4503 O O . ARG B 1 187 ? -7.666 -56.788 -22.096 1.00 40.21 165 ARG B O 1
ATOM 4511 N N . ASP B 1 188 ? -9.497 -56.646 -23.368 1.00 41.18 166 ASP B N 1
ATOM 4512 C CA . ASP B 1 188 ? -8.947 -57.542 -24.419 1.00 43.60 166 ASP B CA 1
ATOM 4513 C C . ASP B 1 188 ? -7.730 -56.925 -25.111 1.00 44.91 166 ASP B C 1
ATOM 4514 O O . ASP B 1 188 ? -6.806 -57.633 -25.518 1.00 41.66 166 ASP B O 1
ATOM 4519 N N . ALA B 1 189 ? -7.717 -55.600 -25.230 1.00 45.23 167 ALA B N 1
ATOM 4520 C CA . ALA B 1 189 ? -6.581 -54.905 -25.827 1.00 44.89 167 ALA B CA 1
ATOM 4521 C C . ALA B 1 189 ? -5.350 -54.819 -24.913 1.00 42.44 167 ALA B C 1
ATOM 4522 O O . ALA B 1 189 ? -4.291 -54.418 -25.372 1.00 42.50 167 ALA B O 1
ATOM 4524 N N . GLY B 1 190 ? -5.496 -55.163 -23.631 1.00 40.07 168 GLY B N 1
ATOM 4525 C CA . GLY B 1 190 ? -4.365 -55.211 -22.693 1.00 40.75 168 GLY B CA 1
ATOM 4526 C C . GLY B 1 190 ? -4.344 -54.234 -21.506 1.00 38.49 168 GLY B C 1
ATOM 4527 O O . GLY B 1 190 ? -3.368 -54.206 -20.742 1.00 41.07 168 GLY B O 1
ATOM 4528 N N . ALA B 1 191 ? -5.388 -53.434 -21.330 1.00 37.57 169 ALA B N 1
ATOM 4529 C CA . ALA B 1 191 ? -5.461 -52.526 -20.154 1.00 36.73 169 ALA B CA 1
ATOM 4530 C C . ALA B 1 191 ? -5.658 -53.350 -18.897 1.00 36.04 169 ALA B C 1
ATOM 4531 O O . ALA B 1 191 ? -6.484 -54.244 -18.890 1.00 37.97 169 ALA B O 1
ATOM 4533 N N . ASP B 1 192 ? -4.911 -53.068 -17.836 1.00 37.95 170 ASP B N 1
ATOM 4534 C CA . ASP B 1 192 ? -5.158 -53.718 -16.552 1.00 35.59 170 ASP B CA 1
ATOM 4535 C C . ASP B 1 192 ? -6.005 -52.871 -15.572 1.00 37.25 170 ASP B C 1
ATOM 4536 O O . ASP B 1 192 ? -6.561 -53.399 -14.613 1.00 33.69 170 ASP B O 1
ATOM 4541 N N . ARG B 1 193 ? -6.131 -51.568 -15.819 1.00 33.71 171 ARG B N 1
ATOM 4542 C CA . ARG B 1 193 ? -6.946 -50.722 -14.960 1.00 31.77 171 ARG B CA 1
ATOM 4543 C C . ARG B 1 193 ? -7.878 -49.931 -15.829 1.00 32.21 171 ARG B C 1
ATOM 4544 O O . ARG B 1 193 ? -7.540 -49.579 -16.956 1.00 31.79 171 ARG B O 1
ATOM 4552 N N . VAL B 1 194 ? -9.082 -49.685 -15.324 1.00 31.74 172 VAL B N 1
ATOM 4553 C CA . VAL B 1 194 ? -10.021 -48.762 -15.950 1.00 32.45 172 VAL B CA 1
ATOM 4554 C C . VAL B 1 194 ? -10.393 -47.693 -14.911 1.00 34.46 172 VAL B C 1
ATOM 4555 O O . VAL B 1 194 ? -10.743 -48.039 -13.786 1.00 30.94 172 VAL B O 1
ATOM 4559 N N . SER B 1 195 ? -10.284 -46.416 -15.282 1.00 31.47 173 SER B N 1
ATOM 4560 C CA . SER B 1 195 ? -10.823 -45.332 -14.457 1.00 31.94 173 SER B CA 1
ATOM 4561 C C . SER B 1 195 ? -12.211 -44.997 -14.893 1.00 28.13 173 SER B C 1
ATOM 4562 O O . SER B 1 195 ? -12.460 -44.720 -16.062 1.00 31.90 173 SER B O 1
ATOM 4565 N N . ILE B 1 196 ? -13.132 -45.012 -13.947 1.00 27.63 174 ILE B N 1
ATOM 4566 C CA . ILE B 1 196 ? -14.492 -44.578 -14.204 1.00 28.18 174 ILE B CA 1
ATOM 4567 C C . ILE B 1 196 ? -14.528 -43.099 -13.789 1.00 30.22 174 ILE B C 1
ATOM 4568 O O . ILE B 1 196 ? -14.351 -42.776 -12.606 1.00 30.61 174 ILE B O 1
ATOM 4573 N N . ALA B 1 197 ? -14.723 -42.211 -14.766 1.00 29.43 175 ALA B N 1
ATOM 4574 C CA . ALA B 1 197 ? -14.713 -40.779 -14.518 1.00 30.28 175 ALA B CA 1
ATOM 4575 C C . ALA B 1 197 ? -16.112 -40.207 -14.398 1.00 29.29 175 ALA B C 1
ATOM 4576 O O . ALA B 1 197 ? -16.919 -40.283 -15.325 1.00 27.71 175 ALA B O 1
ATOM 4578 N N . ASP B 1 198 ? -16.390 -39.633 -13.232 1.00 29.88 176 ASP B N 1
ATOM 4579 C CA . ASP B 1 198 ? -17.559 -38.794 -13.037 1.00 27.21 176 ASP B CA 1
ATOM 4580 C C . ASP B 1 198 ? -17.066 -37.412 -13.374 1.00 28.33 176 ASP B C 1
ATOM 4581 O O . ASP B 1 198 ? -16.911 -36.531 -12.506 1.00 28.97 176 ASP B O 1
ATOM 4586 N N . THR B 1 199 ? -16.840 -37.246 -14.665 1.00 27.01 177 THR B N 1
ATOM 4587 C CA . THR B 1 199 ? -16.359 -36.028 -15.254 1.00 28.59 177 THR B CA 1
ATOM 4588 C C . THR B 1 199 ? -17.087 -34.740 -14.859 1.00 27.36 177 THR B C 1
ATOM 4589 O O . THR B 1 199 ? -16.432 -33.711 -14.681 1.00 26.68 177 THR B O 1
ATOM 4593 N N . VAL B 1 200 ? -18.413 -34.764 -14.797 1.00 26.34 178 VAL B N 1
ATOM 4594 C CA . VAL B 1 200 ? -19.171 -33.583 -14.378 1.00 27.16 178 VAL B CA 1
ATOM 4595 C C . VAL B 1 200 ? -19.802 -33.698 -12.978 1.00 27.27 178 VAL B C 1
ATOM 4596 O O . VAL B 1 200 ? -20.722 -32.950 -12.669 1.00 27.79 178 VAL B O 1
ATOM 4600 N N . GLY B 1 201 ? -19.368 -34.673 -12.177 1.00 26.12 179 GLY B N 1
ATOM 4601 C CA . GLY B 1 201 ? -19.770 -34.752 -10.768 1.00 28.20 179 GLY B CA 1
ATOM 4602 C C . GLY B 1 201 ? -21.236 -35.032 -10.506 1.00 29.03 179 GLY B C 1
ATOM 4603 O O . GLY B 1 201 ? -21.800 -34.522 -9.542 1.00 28.04 179 GLY B O 1
ATOM 4604 N N . VAL B 1 202 ? -21.842 -35.891 -11.330 1.00 27.59 180 VAL B N 1
ATOM 4605 C CA . VAL B 1 202 ? -23.270 -36.178 -11.223 1.00 25.39 180 VAL B CA 1
ATOM 4606 C C . VAL B 1 202 ? -23.627 -37.546 -10.580 1.00 25.36 180 VAL B C 1
ATOM 4607 O O . VAL B 1 202 ? -24.802 -37.887 -10.464 1.00 26.98 180 VAL B O 1
ATOM 4611 N N . LEU B 1 203 ? -22.632 -38.306 -10.183 1.00 24.40 181 LEU B N 1
ATOM 4612 C CA . LEU B 1 203 ? -22.854 -39.563 -9.435 1.00 26.64 181 LEU B CA 1
ATOM 4613 C C . LEU B 1 203 ? -23.574 -39.307 -8.116 1.00 28.08 181 LEU B C 1
ATOM 4614 O O . LEU B 1 203 ? -23.261 -38.310 -7.398 1.00 25.95 181 LEU B O 1
ATOM 4619 N N . TYR B 1 204 ? -24.574 -40.148 -7.816 1.00 26.23 182 TYR B N 1
ATOM 4620 C CA . TYR B 1 204 ? -25.213 -40.137 -6.491 1.00 26.54 182 TYR B CA 1
ATOM 4621 C C . TYR B 1 204 ? -24.595 -41.270 -5.700 1.00 27.35 182 TYR B C 1
ATOM 4622 O O . TYR B 1 204 ? -24.520 -42.396 -6.200 1.00 27.93 182 TYR B O 1
ATOM 4631 N N . PRO B 1 205 ? -24.135 -40.985 -4.462 1.00 25.88 183 PRO B N 1
ATOM 4632 C CA . PRO B 1 205 ? -23.312 -41.935 -3.743 1.00 26.58 183 PRO B CA 1
ATOM 4633 C C . PRO B 1 205 ? -23.831 -43.384 -3.664 1.00 28.16 183 PRO B C 1
ATOM 4634 O O . PRO B 1 205 ? -23.061 -44.299 -3.920 1.00 27.49 183 PRO B O 1
ATOM 4638 N N . SER B 1 206 ? -25.089 -43.591 -3.298 1.00 27.64 184 SER B N 1
ATOM 4639 C CA . SER B 1 206 ? -25.584 -44.971 -3.196 1.00 28.74 184 SER B CA 1
ATOM 4640 C C . SER B 1 206 ? -25.510 -45.651 -4.572 1.00 28.41 184 SER B C 1
ATOM 4641 O O . SER B 1 206 ? -25.194 -46.832 -4.646 1.00 30.16 184 SER B O 1
ATOM 4644 N N . ARG B 1 207 ? -25.726 -44.902 -5.655 1.00 26.31 185 ARG B N 1
ATOM 4645 C CA . ARG B 1 207 ? -25.621 -45.482 -7.005 1.00 27.52 185 ARG B CA 1
ATOM 4646 C C . ARG B 1 207 ? -24.186 -45.751 -7.449 1.00 28.34 185 ARG B C 1
ATOM 4647 O O . ARG B 1 207 ? -23.919 -46.710 -8.193 1.00 29.97 185 ARG B O 1
ATOM 4655 N N . THR B 1 208 ? -23.253 -44.922 -6.983 1.00 27.13 186 THR B N 1
ATOM 4656 C CA . THR B 1 208 ? -21.840 -45.211 -7.159 1.00 26.47 186 THR B CA 1
ATOM 4657 C C . THR B 1 208 ? -21.429 -46.560 -6.553 1.00 28.30 186 THR B C 1
ATOM 4658 O O . THR B 1 208 ? -20.626 -47.293 -7.139 1.00 29.81 186 THR B O 1
ATOM 4662 N N . ARG B 1 209 ? -21.920 -46.879 -5.358 1.00 27.83 187 ARG B N 1
ATOM 4663 C CA . ARG B 1 209 ? -21.560 -48.144 -4.740 1.00 29.22 187 ARG B CA 1
ATOM 4664 C C . ARG B 1 209 ? -22.039 -49.322 -5.608 1.00 26.33 187 ARG B C 1
ATOM 4665 O O . ARG B 1 209 ? -21.288 -50.276 -5.836 1.00 26.44 187 ARG B O 1
ATOM 4673 N N . GLU B 1 210 ? -23.268 -49.210 -6.076 1.00 25.65 188 GLU B N 1
ATOM 4674 C CA . GLU B 1 210 ? -23.866 -50.221 -6.959 1.00 30.89 188 GLU B CA 1
ATOM 4675 C C . GLU B 1 210 ? -23.102 -50.384 -8.267 1.00 31.71 188 GLU B C 1
ATOM 4676 O O . GLU B 1 210 ? -22.914 -51.499 -8.725 1.00 29.37 188 GLU B O 1
ATOM 4682 N N . LEU B 1 211 ? -22.688 -49.261 -8.870 1.00 29.75 189 LEU B N 1
ATOM 4683 C CA . LEU B 1 211 ? -21.913 -49.263 -10.103 1.00 28.55 189 LEU B CA 1
ATOM 4684 C C . LEU B 1 211 ? -20.615 -50.032 -9.955 1.00 29.17 189 LEU B C 1
ATOM 4685 O O . LEU B 1 211 ? -20.309 -50.926 -10.753 1.00 30.99 189 LEU B O 1
ATOM 4690 N N . PHE B 1 212 ? -19.845 -49.716 -8.924 1.00 27.63 190 PHE B N 1
ATOM 4691 C CA . PHE B 1 212 ? -18.575 -50.374 -8.735 1.00 27.92 190 PHE B CA 1
ATOM 4692 C C . PHE B 1 212 ? -18.734 -51.842 -8.306 1.00 30.53 190 PHE B C 1
ATOM 4693 O O . PHE B 1 212 ? -17.890 -52.716 -8.644 1.00 29.30 190 PHE B O 1
ATOM 4701 N N . LYS B 1 213 ? -19.812 -52.120 -7.584 1.00 29.69 191 LYS B N 1
ATOM 4702 C CA . LYS B 1 213 ? -20.069 -53.482 -7.158 1.00 33.18 191 LYS B CA 1
ATOM 4703 C C . LYS B 1 213 ? -20.308 -54.333 -8.412 1.00 34.76 191 LYS B C 1
ATOM 4704 O O . LYS B 1 213 ? -19.728 -55.420 -8.566 1.00 32.82 191 LYS B O 1
ATOM 4710 N N . ASP B 1 214 ? -21.133 -53.797 -9.311 1.00 33.45 192 ASP B N 1
ATOM 4711 C CA . ASP B 1 214 ? -21.450 -54.470 -10.561 1.00 33.49 192 ASP B CA 1
ATOM 4712 C C . ASP B 1 214 ? -20.210 -54.650 -11.446 1.00 35.69 192 ASP B C 1
ATOM 4713 O O . ASP B 1 214 ? -19.930 -55.758 -11.933 1.00 35.99 192 ASP B O 1
ATOM 4718 N N . LEU B 1 215 ? -19.447 -53.581 -11.647 1.00 33.82 193 LEU B N 1
ATOM 4719 C CA . LEU B 1 215 ? -18.270 -53.649 -12.524 1.00 31.56 193 LEU B CA 1
ATOM 4720 C C . LEU B 1 215 ? -17.196 -54.581 -12.001 1.00 31.76 193 LEU B C 1
ATOM 4721 O O . LEU B 1 215 ? -16.554 -55.286 -12.790 1.00 30.61 193 LEU B O 1
ATOM 4726 N N . THR B 1 216 ? -16.977 -54.582 -10.686 1.00 31.53 194 THR B N 1
ATOM 4727 C CA . THR B 1 216 ? -15.960 -55.418 -10.121 1.00 31.05 194 THR B CA 1
ATOM 4728 C C . THR B 1 216 ? -16.373 -56.893 -10.187 1.00 33.34 194 THR B C 1
ATOM 4729 O O . THR B 1 216 ? -15.513 -57.758 -10.287 1.00 37.10 194 THR B O 1
ATOM 4733 N N . SER B 1 217 ? -17.670 -57.173 -10.139 1.00 34.00 195 SER B N 1
ATOM 4734 C CA . SER B 1 217 ? -18.128 -58.548 -10.198 1.00 36.71 195 SER B CA 1
ATOM 4735 C C . SER B 1 217 ? -18.035 -59.060 -11.644 1.00 37.65 195 SER B C 1
ATOM 4736 O O . SER B 1 217 ? -17.723 -60.206 -11.845 1.00 37.74 195 SER B O 1
ATOM 4739 N N . ARG B 1 218 ? -18.227 -58.182 -12.636 1.00 37.70 196 ARG B N 1
ATOM 4740 C CA . ARG B 1 218 ? -18.192 -58.575 -14.045 1.00 37.79 196 ARG B CA 1
ATOM 4741 C C . ARG B 1 218 ? -16.806 -58.675 -14.634 1.00 38.16 196 ARG B C 1
ATOM 4742 O O . ARG B 1 218 ? -16.613 -59.408 -15.587 1.00 38.75 196 ARG B O 1
ATOM 4750 N N . PHE B 1 219 ? -15.843 -57.940 -14.082 1.00 35.67 197 PHE B N 1
ATOM 4751 C CA . PHE B 1 219 ? -14.506 -57.908 -14.640 1.00 36.40 197 PHE B CA 1
ATOM 4752 C C . PHE B 1 219 ? -13.488 -58.122 -13.577 1.00 39.54 197 PHE B C 1
ATOM 4753 O O . PHE B 1 219 ? -12.735 -57.203 -13.242 1.00 37.58 197 PHE B O 1
ATOM 4761 N N . PRO B 1 220 ? -13.410 -59.357 -13.076 1.00 42.27 198 PRO B N 1
ATOM 4762 C CA . PRO B 1 220 ? -12.579 -59.608 -11.936 1.00 43.84 198 PRO B CA 1
ATOM 4763 C C . PRO B 1 220 ? -11.110 -59.505 -12.243 1.00 43.17 198 PRO B C 1
ATOM 4764 O O . PRO B 1 220 ? -10.311 -59.472 -11.328 1.00 47.34 198 PRO B O 1
ATOM 4768 N N . ASP B 1 221 ? -10.748 -59.440 -13.514 1.00 43.67 199 ASP B N 1
ATOM 4769 C CA . ASP B 1 221 ? -9.350 -59.328 -13.895 1.00 44.88 199 ASP B CA 1
ATOM 4770 C C . ASP B 1 221 ? -8.920 -57.878 -14.225 1.00 45.62 199 ASP B C 1
ATOM 4771 O O . ASP B 1 221 ? -7.837 -57.656 -14.750 1.00 44.33 199 ASP B O 1
ATOM 4776 N N . ILE B 1 222 ? -9.772 -56.906 -13.916 1.00 42.55 200 ILE B N 1
ATOM 4777 C CA . ILE B 1 222 ? -9.487 -55.485 -14.108 1.00 41.93 200 ILE B CA 1
ATOM 4778 C C . ILE B 1 222 ? -9.588 -54.861 -12.711 1.00 39.78 200 ILE B C 1
ATOM 4779 O O . ILE B 1 222 ? -10.416 -55.282 -11.918 1.00 37.19 200 ILE B O 1
ATOM 4784 N N . GLU B 1 223 ? -8.748 -53.880 -12.400 1.00 35.47 201 GLU B N 1
ATOM 4785 C CA . GLU B 1 223 ? -8.981 -53.033 -11.199 1.00 34.09 201 GLU B CA 1
ATOM 4786 C C . GLU B 1 223 ? -9.502 -51.671 -11.652 1.00 33.10 201 GLU B C 1
ATOM 4787 O O . GLU B 1 223 ? -9.134 -51.177 -12.728 1.00 32.71 201 GLU B O 1
ATOM 4793 N N . PHE B 1 224 ? -10.411 -51.098 -10.865 1.00 30.81 202 PHE B N 1
ATOM 4794 C CA . PHE B 1 224 ? -11.105 -49.886 -11.236 1.00 30.00 202 PHE B CA 1
ATOM 4795 C C . PHE B 1 224 ? -10.662 -48.682 -10.378 1.00 30.51 202 PHE B C 1
ATOM 4796 O O . PHE B 1 224 ? -10.369 -48.828 -9.175 1.00 31.57 202 PHE B O 1
ATOM 4804 N N . ASP B 1 225 ? -10.556 -47.523 -11.020 1.00 29.63 203 ASP B N 1
ATOM 4805 C CA . ASP B 1 225 ? -10.291 -46.249 -10.341 1.00 28.24 203 ASP B CA 1
ATOM 4806 C C . ASP B 1 225 ? -11.590 -45.452 -10.301 1.00 26.27 203 ASP B C 1
ATOM 4807 O O . ASP B 1 225 ? -12.431 -45.589 -11.173 1.00 26.41 203 ASP B O 1
ATOM 4812 N N . ILE B 1 226 ? -11.731 -44.576 -9.312 1.00 25.41 204 ILE B N 1
ATOM 4813 C CA . ILE B 1 226 ? -12.792 -43.569 -9.346 1.00 27.82 204 ILE B CA 1
ATOM 4814 C C . ILE B 1 226 ? -12.144 -42.178 -9.476 1.00 28.02 204 ILE B C 1
ATOM 4815 O O . ILE B 1 226 ? -11.269 -41.809 -8.712 1.00 28.56 204 ILE B O 1
ATOM 4820 N N . HIS B 1 227 ? -12.623 -41.431 -10.449 1.00 30.44 205 HIS B N 1
ATOM 4821 C CA . HIS B 1 227 ? -12.221 -40.055 -10.671 1.00 31.61 205 HIS B CA 1
ATOM 4822 C C . HIS B 1 227 ? -13.483 -39.229 -10.560 1.00 28.34 205 HIS B C 1
ATOM 4823 O O . HIS B 1 227 ? -14.289 -39.198 -11.469 1.00 29.46 205 HIS B O 1
ATOM 4830 N N . ALA B 1 228 ? -13.650 -38.538 -9.439 1.00 28.34 206 ALA B N 1
ATOM 4831 C CA . ALA B 1 228 ? -14.922 -37.890 -9.144 1.00 26.46 206 ALA B CA 1
ATOM 4832 C C . ALA B 1 228 ? -14.798 -36.374 -8.968 1.00 27.03 206 ALA B C 1
ATOM 4833 O O . ALA B 1 228 ? -14.112 -35.912 -8.073 1.00 25.64 206 ALA B O 1
ATOM 4835 N N . HIS B 1 229 ? -15.502 -35.636 -9.804 1.00 27.91 207 HIS B N 1
ATOM 4836 C CA . HIS B 1 229 ? -15.598 -34.195 -9.668 1.00 29.25 207 HIS B CA 1
ATOM 4837 C C . HIS B 1 229 ? -16.618 -33.758 -8.641 1.00 27.75 207 HIS B C 1
ATOM 4838 O O . HIS B 1 229 ? -17.564 -34.502 -8.321 1.00 25.41 207 HIS B O 1
ATOM 4845 N N . ASN B 1 230 ? -16.440 -32.516 -8.168 1.00 25.63 208 ASN B N 1
ATOM 4846 C CA . ASN B 1 230 ? -17.211 -31.964 -7.075 1.00 23.56 208 ASN B CA 1
ATOM 4847 C C . ASN B 1 230 ? -18.291 -30.984 -7.456 1.00 23.21 208 ASN B C 1
ATOM 4848 O O . ASN B 1 230 ? -18.693 -30.176 -6.627 1.00 23.65 208 ASN B O 1
ATOM 4853 N N . ASP B 1 231 ? -18.822 -31.082 -8.667 1.00 24.71 209 ASP B N 1
ATOM 4854 C CA . ASP B 1 231 ? -19.786 -30.099 -9.154 1.00 25.52 209 ASP B CA 1
ATOM 4855 C C . ASP B 1 231 ? -21.062 -29.982 -8.303 1.00 26.98 209 ASP B C 1
ATOM 4856 O O . ASP B 1 231 ? -21.701 -28.915 -8.275 1.00 24.00 209 ASP B O 1
ATOM 4861 N N . LEU B 1 232 ? -21.456 -31.083 -7.645 1.00 26.52 210 LEU B N 1
ATOM 4862 C CA . LEU B 1 232 ? -22.607 -31.063 -6.769 1.00 26.33 210 LEU B CA 1
ATOM 4863 C C . LEU B 1 232 ? -22.224 -31.362 -5.325 1.00 26.68 210 LEU B C 1
ATOM 4864 O O . LEU B 1 232 ? -23.053 -31.768 -4.535 1.00 29.83 210 LEU B O 1
ATOM 4869 N N . GLY B 1 233 ? -20.952 -31.145 -4.994 1.00 25.84 211 GLY B N 1
ATOM 4870 C CA . GLY B 1 233 ? -20.468 -31.259 -3.637 1.00 26.31 211 GLY B CA 1
ATOM 4871 C C . GLY B 1 233 ? -20.344 -32.661 -3.089 1.00 25.74 211 GLY B C 1
ATOM 4872 O O . GLY B 1 233 ? -20.248 -32.841 -1.885 1.00 26.49 211 GLY B O 1
ATOM 4873 N N . MET B 1 234 ? -20.322 -33.669 -3.956 1.00 24.76 212 MET B N 1
ATOM 4874 C CA . MET B 1 234 ? -20.379 -35.039 -3.485 1.00 26.10 212 MET B CA 1
ATOM 4875 C C . MET B 1 234 ? -19.203 -35.907 -3.909 1.00 27.09 212 MET B C 1
ATOM 4876 O O . MET B 1 234 ? -19.245 -37.147 -3.820 1.00 24.12 212 MET B O 1
ATOM 4881 N N . ALA B 1 235 ? -18.100 -35.264 -4.288 1.00 25.34 213 ALA B N 1
ATOM 4882 C CA . ALA B 1 235 ? -16.927 -36.019 -4.713 1.00 24.06 213 ALA B CA 1
ATOM 4883 C C . ALA B 1 235 ? -16.401 -36.920 -3.606 1.00 26.70 213 ALA B C 1
ATOM 4884 O O . ALA B 1 235 ? -16.077 -38.096 -3.873 1.00 27.75 213 ALA B O 1
ATOM 4886 N N . VAL B 1 236 ? -16.312 -36.412 -2.365 1.00 23.22 214 VAL B N 1
ATOM 4887 C CA . VAL B 1 236 ? -15.848 -37.248 -1.255 1.00 24.58 214 VAL B CA 1
ATOM 4888 C C . VAL B 1 236 ? -16.795 -38.441 -1.016 1.00 24.65 214 VAL B C 1
ATOM 4889 O O . VAL B 1 236 ? -16.325 -39.561 -0.830 1.00 23.69 214 VAL B O 1
ATOM 4893 N N . ALA B 1 237 ? -18.097 -38.185 -0.973 1.00 25.08 215 ALA B N 1
ATOM 4894 C CA . ALA B 1 237 ? -19.078 -39.254 -0.707 1.00 26.82 215 ALA B CA 1
ATOM 4895 C C . ALA B 1 237 ? -19.040 -40.295 -1.818 1.00 27.18 215 ALA B C 1
ATOM 4896 O O . ALA B 1 237 ? -19.130 -41.486 -1.555 1.00 25.64 215 ALA B O 1
ATOM 4898 N N . ASN B 1 238 ? -18.862 -39.823 -3.057 1.00 26.20 216 ASN B N 1
ATOM 4899 C CA . ASN B 1 238 ? -18.739 -40.702 -4.215 1.00 26.04 216 ASN B CA 1
ATOM 4900 C C . ASN B 1 238 ? -17.513 -41.588 -4.191 1.00 25.92 216 ASN B C 1
ATOM 4901 O O . ASN B 1 238 ? -17.625 -42.786 -4.486 1.00 25.37 216 ASN B O 1
ATOM 4906 N N . VAL B 1 239 ? -16.349 -41.070 -3.801 1.00 26.37 217 VAL B N 1
ATOM 4907 C CA . VAL B 1 239 ? -15.169 -41.923 -3.798 1.00 25.37 217 VAL B CA 1
ATOM 4908 C C . VAL B 1 239 ? -15.218 -42.963 -2.671 1.00 27.30 217 VAL B C 1
ATOM 4909 O O . VAL B 1 239 ? -14.714 -44.077 -2.866 1.00 27.92 217 VAL B O 1
ATOM 4913 N N . LEU B 1 240 ? -15.791 -42.624 -1.513 1.00 24.97 218 LEU B N 1
ATOM 4914 C CA . LEU B 1 240 ? -15.948 -43.638 -0.450 1.00 28.51 218 LEU B CA 1
ATOM 4915 C C . LEU B 1 240 ? -16.954 -44.730 -0.885 1.00 26.82 218 LEU B C 1
ATOM 4916 O O . LEU B 1 240 ? -16.727 -45.918 -0.654 1.00 26.85 218 LEU B O 1
ATOM 4921 N N . ALA B 1 241 ? -18.037 -44.313 -1.509 1.00 24.58 219 ALA B N 1
ATOM 4922 C CA . ALA B 1 241 ? -19.012 -45.266 -2.069 1.00 27.30 219 ALA B CA 1
ATOM 4923 C C . ALA B 1 241 ? -18.388 -46.179 -3.131 1.00 29.50 219 ALA B C 1
ATOM 4924 O O . ALA B 1 241 ? -18.641 -47.389 -3.131 1.00 27.32 219 ALA B O 1
ATOM 4926 N N . ALA B 1 242 ? -17.559 -45.611 -4.016 1.00 27.30 220 ALA B N 1
ATOM 4927 C CA . ALA B 1 242 ? -16.803 -46.418 -4.989 1.00 28.85 220 ALA B CA 1
ATOM 4928 C C . ALA B 1 242 ? -15.901 -47.426 -4.307 1.00 29.74 220 ALA B C 1
ATOM 4929 O O . ALA B 1 242 ? -15.815 -48.592 -4.743 1.00 29.65 220 ALA B O 1
ATOM 4931 N N . ALA B 1 243 ? -15.213 -47.006 -3.253 1.00 28.65 221 ALA B N 1
ATOM 4932 C CA . ALA B 1 243 ? -14.357 -47.933 -2.504 1.00 28.44 221 ALA B CA 1
ATOM 4933 C C . ALA B 1 243 ? -15.149 -49.054 -1.808 1.00 28.55 221 ALA B C 1
ATOM 4934 O O . ALA B 1 243 ? -14.689 -50.206 -1.769 1.00 30.19 221 ALA B O 1
ATOM 4936 N N . GLU B 1 244 ? -16.315 -48.711 -1.269 1.00 28.78 222 GLU B N 1
ATOM 4937 C CA . GLU B 1 244 ? -17.259 -49.714 -0.729 1.00 32.20 222 GLU B CA 1
ATOM 4938 C C . GLU B 1 244 ? -17.529 -50.775 -1.770 1.00 31.76 222 GLU B C 1
ATOM 4939 O O . GLU B 1 244 ? -17.557 -51.968 -1.465 1.00 29.85 222 GLU B O 1
ATOM 4945 N N . GLY B 1 245 ? -17.748 -50.323 -3.003 1.00 29.07 223 GLY B N 1
ATOM 4946 C CA . GLY B 1 245 ? -18.080 -51.217 -4.102 1.00 29.78 223 GLY B CA 1
ATOM 4947 C C . GLY B 1 245 ? -16.952 -51.953 -4.794 1.00 30.46 223 GLY B C 1
ATOM 4948 O O . GLY B 1 245 ? -17.209 -52.667 -5.753 1.00 30.49 223 GLY B O 1
ATOM 4949 N N . GLY B 1 246 ? -15.708 -51.722 -4.391 1.00 29.26 224 GLY B N 1
ATOM 4950 C CA . GLY B 1 246 ? -14.566 -52.459 -4.953 1.00 30.88 224 GLY B CA 1
ATOM 4951 C C . GLY B 1 246 ? -13.503 -51.656 -5.701 1.00 30.19 224 GLY B C 1
ATOM 4952 O O . GLY B 1 246 ? -12.479 -52.220 -6.084 1.00 28.99 224 GLY B O 1
ATOM 4953 N N . ALA B 1 247 ? -13.699 -50.345 -5.897 1.00 28.72 225 ALA B N 1
ATOM 4954 C CA . ALA B 1 247 ? -12.625 -49.534 -6.528 1.00 29.10 225 ALA B CA 1
ATOM 4955 C C . ALA B 1 247 ? -11.384 -49.650 -5.681 1.00 29.25 225 ALA B C 1
ATOM 4956 O O . ALA B 1 247 ? -11.472 -49.563 -4.455 1.00 31.08 225 ALA B O 1
ATOM 4958 N N . THR B 1 248 ? -10.232 -49.863 -6.315 1.00 29.11 226 THR B N 1
ATOM 4959 C CA . THR B 1 248 ? -8.999 -50.030 -5.583 1.00 28.99 226 THR B CA 1
ATOM 4960 C C . THR B 1 248 ? -8.096 -48.800 -5.658 1.00 28.06 226 THR B C 1
ATOM 4961 O O . THR B 1 248 ? -7.100 -48.737 -4.949 1.00 28.31 226 THR B O 1
ATOM 4965 N N . ILE B 1 249 ? -8.441 -47.842 -6.514 1.00 28.00 227 ILE B N 1
ATOM 4966 C CA . ILE B 1 249 ? -7.693 -46.598 -6.584 1.00 29.99 227 ILE B CA 1
ATOM 4967 C C . ILE B 1 249 ? -8.664 -45.434 -6.556 1.00 26.95 227 ILE B C 1
ATOM 4968 O O . ILE B 1 249 ? -9.631 -45.382 -7.335 1.00 28.64 227 ILE B O 1
ATOM 4973 N N . ILE B 1 250 ? -8.406 -44.506 -5.636 1.00 27.55 228 ILE B N 1
ATOM 4974 C CA . ILE B 1 250 ? -9.171 -43.269 -5.564 1.00 27.84 228 ILE B CA 1
ATOM 4975 C C . ILE B 1 250 ? -8.273 -42.126 -6.020 1.00 27.67 228 ILE B C 1
ATOM 4976 O O . ILE B 1 250 ? -7.180 -41.926 -5.452 1.00 26.85 228 ILE B O 1
ATOM 4981 N N . HIS B 1 251 ? -8.736 -41.379 -7.021 1.00 27.17 229 HIS B N 1
ATOM 4982 C CA . HIS B 1 251 ? -8.035 -40.184 -7.501 1.00 28.12 229 HIS B CA 1
ATOM 4983 C C . HIS B 1 251 ? -8.326 -38.970 -6.607 1.00 28.62 229 HIS B C 1
ATOM 4984 O O . HIS B 1 251 ? -9.484 -38.651 -6.312 1.00 25.66 229 HIS B O 1
ATOM 4991 N N . THR B 1 252 ? -7.264 -38.259 -6.244 1.00 28.19 230 THR B N 1
ATOM 4992 C CA . THR B 1 252 ? -7.390 -37.047 -5.450 1.00 27.87 230 THR B CA 1
ATOM 4993 C C . THR B 1 252 ? -6.547 -35.923 -6.024 1.00 29.06 230 THR B C 1
ATOM 4994 O O . THR B 1 252 ? -5.733 -36.140 -6.924 1.00 29.32 230 THR B O 1
ATOM 4998 N N . THR B 1 253 ? -6.789 -34.717 -5.529 1.00 26.57 231 THR B N 1
ATOM 4999 C CA . THR B 1 253 ? -5.795 -33.661 -5.571 1.00 28.03 231 THR B CA 1
ATOM 5000 C C . THR B 1 253 ? -5.684 -33.024 -4.182 1.00 28.18 231 THR B C 1
ATOM 5001 O O . THR B 1 253 ? -6.645 -33.051 -3.391 1.00 27.05 231 THR B O 1
ATOM 5005 N N . LEU B 1 254 ? -4.560 -32.380 -3.894 1.00 28.07 232 LEU B N 1
ATOM 5006 C CA . LEU B 1 254 ? -4.550 -31.535 -2.692 1.00 27.98 232 LEU B CA 1
ATOM 5007 C C . LEU B 1 254 ? -5.551 -30.427 -2.892 1.00 27.40 232 LEU B C 1
ATOM 5008 O O . LEU B 1 254 ? -5.750 -29.939 -3.991 1.00 26.61 232 LEU B O 1
ATOM 5013 N N . ASN B 1 255 ? -6.264 -30.111 -1.814 1.00 29.01 233 ASN B N 1
ATOM 5014 C CA . ASN B 1 255 ? -6.989 -28.858 -1.687 1.00 28.22 233 ASN B CA 1
ATOM 5015 C C . ASN B 1 255 ? -8.156 -28.691 -2.622 1.00 28.39 233 ASN B C 1
ATOM 5016 O O . ASN B 1 255 ? -8.647 -27.581 -2.819 1.00 28.35 233 ASN B O 1
ATOM 5021 N N . GLY B 1 256 ? -8.622 -29.776 -3.220 1.00 30.11 234 GLY B N 1
ATOM 5022 C CA . GLY B 1 256 ? -9.769 -29.683 -4.109 1.00 27.44 234 GLY B CA 1
ATOM 5023 C C . GLY B 1 256 ? -9.422 -29.020 -5.448 1.00 28.09 234 GLY B C 1
ATOM 5024 O O . GLY B 1 256 ? -10.270 -28.457 -6.103 1.00 26.50 234 GLY B O 1
ATOM 5025 N N . LEU B 1 257 ? -8.165 -29.073 -5.849 1.00 27.80 235 LEU B N 1
ATOM 5026 C CA . LEU B 1 257 ? -7.780 -28.570 -7.175 1.00 28.64 235 LEU B CA 1
ATOM 5027 C C . LEU B 1 257 ? -8.398 -29.420 -8.294 1.00 29.40 235 LEU B C 1
ATOM 5028 O O . LEU B 1 257 ? -8.782 -30.576 -8.074 1.00 30.16 235 LEU B O 1
ATOM 5033 N N . GLY B 1 258 ? -8.494 -28.814 -9.477 1.00 30.76 236 GLY B N 1
ATOM 5034 C CA . GLY B 1 258 ? -8.965 -29.457 -10.709 1.00 29.06 236 GLY B CA 1
ATOM 5035 C C . GLY B 1 258 ? -9.875 -28.558 -11.503 1.00 29.08 236 GLY B C 1
ATOM 5036 O O . GLY B 1 258 ? -10.214 -27.457 -11.058 1.00 28.93 236 GLY B O 1
ATOM 5037 N N . GLU B 1 259 ? -10.261 -29.000 -12.699 1.00 26.91 237 GLU B N 1
ATOM 5038 C CA . GLU B 1 259 ? -11.135 -28.213 -13.537 1.00 29.02 237 GLU B CA 1
ATOM 5039 C C . GLU B 1 259 ? -12.351 -27.797 -12.776 1.00 29.79 237 GLU B C 1
ATOM 5040 O O . GLU B 1 259 ? -12.871 -28.579 -11.975 1.00 31.60 237 GLU B O 1
ATOM 5046 N N . ARG B 1 260 ? -12.811 -26.578 -13.066 1.00 27.92 238 ARG B N 1
ATOM 5047 C CA . ARG B 1 260 ? -14.020 -26.000 -12.498 1.00 27.56 238 ARG B CA 1
ATOM 5048 C C . ARG B 1 260 ? -14.029 -25.983 -10.959 1.00 29.96 238 ARG B C 1
ATOM 5049 O O . ARG B 1 260 ? -13.646 -24.991 -10.353 1.00 29.04 238 ARG B O 1
ATOM 5057 N N . VAL B 1 261 ? -14.446 -27.079 -10.328 1.00 28.25 239 VAL B N 1
ATOM 5058 C CA . VAL B 1 261 ? -14.583 -27.101 -8.867 1.00 27.45 239 VAL B CA 1
ATOM 5059 C C . VAL B 1 261 ? -13.701 -28.149 -8.281 1.00 27.36 239 VAL B C 1
ATOM 5060 O O . VAL B 1 261 ? -13.681 -28.312 -7.079 1.00 26.40 239 VAL B O 1
ATOM 5064 N N . GLY B 1 262 ? -12.959 -28.856 -9.134 1.00 24.78 240 GLY B N 1
ATOM 5065 C CA . GLY B 1 262 ? -11.945 -29.774 -8.683 1.00 24.80 240 GLY B CA 1
ATOM 5066 C C . GLY B 1 262 ? -12.548 -31.148 -8.428 1.00 25.64 240 GLY B C 1
ATOM 5067 O O . GLY B 1 262 ? -13.747 -31.361 -8.651 1.00 24.94 240 GLY B O 1
ATOM 5068 N N . ILE B 1 263 ? -11.693 -32.058 -7.986 1.00 26.06 241 ILE B N 1
ATOM 5069 C CA . ILE B 1 263 ? -12.077 -33.439 -7.677 1.00 27.62 241 ILE B CA 1
ATOM 5070 C C . ILE B 1 263 ? -11.905 -33.645 -6.183 1.00 27.56 241 ILE B C 1
ATOM 5071 O O . ILE B 1 263 ? -11.662 -32.671 -5.433 1.00 27.00 241 ILE B O 1
ATOM 5076 N N . ALA B 1 264 ? -12.052 -34.891 -5.738 1.00 27.06 242 ALA B N 1
ATOM 5077 C CA . ALA B 1 264 ? -12.027 -35.214 -4.321 1.00 26.15 242 ALA B CA 1
ATOM 5078 C C . ALA B 1 264 ? -10.696 -34.787 -3.680 1.00 27.33 242 ALA B C 1
ATOM 5079 O O . ALA B 1 264 ? -9.620 -35.161 -4.174 1.00 24.95 242 ALA B O 1
ATOM 5081 N N . PRO B 1 265 ? -10.764 -33.995 -2.585 1.00 25.85 243 PRO B N 1
ATOM 5082 C CA . PRO B 1 265 ? -9.525 -33.503 -1.984 1.00 27.79 243 PRO B CA 1
ATOM 5083 C C . PRO B 1 265 ? -8.860 -34.520 -1.092 1.00 28.02 243 PRO B C 1
ATOM 5084 O O . PRO B 1 265 ? -9.513 -35.136 -0.233 1.00 28.01 243 PRO B O 1
ATOM 5088 N N . LEU B 1 266 ? -7.560 -34.691 -1.285 1.00 26.92 244 LEU B N 1
ATOM 5089 C CA . LEU B 1 266 ? -6.834 -35.713 -0.597 1.00 28.16 244 LEU B CA 1
ATOM 5090 C C . LEU B 1 266 ? -6.998 -35.688 0.923 1.00 30.23 244 LEU B C 1
ATOM 5091 O O . LEU B 1 266 ? -7.160 -36.758 1.550 1.00 28.04 244 LEU B O 1
ATOM 5096 N N . GLN B 1 267 ? -6.901 -34.504 1.524 1.00 26.96 245 GLN B N 1
ATOM 5097 C CA . GLN B 1 267 ? -6.918 -34.444 2.979 1.00 26.79 245 GLN B CA 1
ATOM 5098 C C . GLN B 1 267 ? -8.273 -34.905 3.552 1.00 26.82 245 GLN B C 1
ATOM 5099 O O . GLN B 1 267 ? -8.313 -35.529 4.616 1.00 27.64 245 GLN B O 1
ATOM 5105 N N . VAL B 1 268 ? -9.359 -34.627 2.830 1.00 26.54 246 VAL B N 1
ATOM 5106 C CA . VAL B 1 268 ? -10.685 -35.001 3.318 1.00 27.57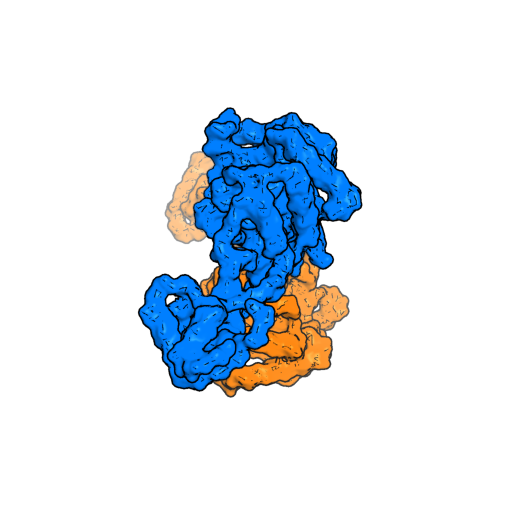 246 VAL B CA 1
ATOM 5107 C C . VAL B 1 268 ? -10.944 -36.500 3.084 1.00 26.96 246 VAL B C 1
ATOM 5108 O O . VAL B 1 268 ? -11.444 -37.198 3.974 1.00 26.27 246 VAL B O 1
ATOM 5112 N N . VAL B 1 269 ? -10.584 -36.987 1.894 1.00 27.23 247 VAL B N 1
ATOM 5113 C CA . VAL B 1 269 ? -10.683 -38.410 1.552 1.00 27.49 247 VAL B CA 1
ATOM 5114 C C . VAL B 1 269 ? -9.886 -39.228 2.555 1.00 29.43 247 VAL B C 1
ATOM 5115 O O . VAL B 1 269 ? -10.357 -40.268 3.078 1.00 26.89 247 VAL B O 1
ATOM 5119 N N . ALA B 1 270 ? -8.664 -38.782 2.830 1.00 27.56 248 ALA B N 1
ATOM 5120 C CA . ALA B 1 270 ? -7.809 -39.506 3.748 1.00 27.81 248 ALA B CA 1
ATOM 5121 C C . ALA B 1 270 ? -8.443 -39.581 5.162 1.00 29.69 248 ALA B C 1
ATOM 5122 O O . ALA B 1 270 ? -8.439 -40.639 5.805 1.00 29.56 248 ALA B O 1
ATOM 5124 N N . ALA B 1 271 ? -8.992 -38.470 5.641 1.00 29.21 249 ALA B N 1
ATOM 5125 C CA . ALA B 1 271 ? -9.650 -38.437 6.965 1.00 28.32 249 ALA B CA 1
ATOM 5126 C C . ALA B 1 271 ? -10.898 -39.304 6.989 1.00 27.33 249 ALA B C 1
ATOM 5127 O O . ALA B 1 271 ? -11.194 -39.965 7.980 1.00 27.19 249 ALA B O 1
ATOM 5129 N N . ALA B 1 272 ? -11.663 -39.214 5.915 1.00 25.73 250 ALA B N 1
ATOM 5130 C CA . ALA B 1 272 ? -12.946 -39.887 5.836 1.00 26.21 250 ALA B CA 1
ATOM 5131 C C . ALA B 1 272 ? -12.743 -41.396 5.774 1.00 27.74 250 ALA B C 1
ATOM 5132 O O . ALA B 1 272 ? -13.515 -42.139 6.395 1.00 27.47 250 ALA B O 1
ATOM 5134 N N . LEU B 1 273 ? -11.712 -41.833 5.061 1.00 25.62 251 LEU B N 1
ATOM 5135 C CA . LEU B 1 273 ? -11.316 -43.232 5.057 1.00 28.97 251 LEU B CA 1
ATOM 5136 C C . LEU B 1 273 ? -10.843 -43.691 6.427 1.00 29.62 251 LEU B C 1
ATOM 5137 O O . LEU B 1 273 ? -11.091 -44.842 6.806 1.00 28.63 251 LEU B O 1
ATOM 5142 N N . LYS B 1 274 ? -10.125 -42.832 7.142 1.00 27.70 252 LYS B N 1
ATOM 5143 C CA . LYS B 1 274 ? -9.673 -43.179 8.481 1.00 29.61 252 LYS B CA 1
ATOM 5144 C C . LYS B 1 274 ? -10.864 -43.384 9.420 1.00 29.78 252 LYS B C 1
ATOM 5145 O O . LYS B 1 274 ? -10.945 -44.384 10.116 1.00 30.77 252 LYS B O 1
ATOM 5151 N N . TYR B 1 275 ? -11.800 -42.450 9.408 1.00 29.16 253 TYR B N 1
ATOM 5152 C CA . TYR B 1 275 ? -12.940 -42.531 10.288 1.00 30.29 253 TYR B CA 1
ATOM 5153 C C . TYR B 1 275 ? -13.892 -43.684 9.922 1.00 31.74 253 TYR B C 1
ATOM 5154 O O . TYR B 1 275 ? -14.319 -44.454 10.792 1.00 29.26 253 TYR B O 1
ATOM 5163 N N . HIS B 1 276 ? -14.215 -43.802 8.643 1.00 27.78 254 HIS B N 1
ATOM 5164 C CA . HIS B 1 276 ? -15.259 -44.729 8.222 1.00 28.45 254 HIS B CA 1
ATOM 5165 C C . HIS B 1 276 ? -14.790 -46.129 7.835 1.00 29.36 254 HIS B C 1
ATOM 5166 O O . HIS B 1 276 ? -15.579 -47.093 7.898 1.00 30.48 254 HIS B O 1
ATOM 5173 N N . PHE B 1 277 ? -13.541 -46.250 7.407 1.00 29.74 255 PHE B N 1
ATOM 5174 C CA . PHE B 1 277 ? -12.964 -47.540 6.998 1.00 28.71 255 PHE B CA 1
ATOM 5175 C C . PHE B 1 277 ? -11.862 -47.991 7.931 1.00 30.39 255 PHE B C 1
ATOM 5176 O O . PHE B 1 277 ? -11.370 -49.116 7.800 1.00 30.41 255 PHE B O 1
ATOM 5184 N N . GLY B 1 278 ? -11.426 -47.113 8.835 1.00 31.38 256 GLY B N 1
ATOM 5185 C CA . GLY B 1 278 ? -10.403 -47.471 9.795 1.00 32.24 256 GLY B CA 1
ATOM 5186 C C . GLY B 1 278 ? -9.024 -47.635 9.198 1.00 33.76 256 GLY B C 1
ATOM 5187 O O . GLY B 1 278 ? -8.181 -48.333 9.765 1.00 36.25 256 GLY B O 1
ATOM 5188 N N . ILE B 1 279 ? -8.755 -47.005 8.058 1.00 31.99 257 ILE B N 1
ATOM 5189 C CA . ILE B 1 279 ? -7.444 -47.172 7.445 1.00 32.36 257 ILE B CA 1
ATOM 5190 C C . ILE B 1 279 ? -6.734 -45.836 7.257 1.00 31.99 257 ILE B C 1
ATOM 5191 O O . ILE B 1 279 ? -7.368 -44.786 7.270 1.00 31.68 257 ILE B O 1
ATOM 5196 N N . GLU B 1 280 ? -5.427 -45.919 7.040 1.00 30.51 258 GLU B N 1
ATOM 5197 C CA . GLU B 1 280 ? -4.570 -44.755 6.893 1.00 34.32 258 GLU B CA 1
ATOM 5198 C C . GLU B 1 280 ? -3.810 -44.855 5.560 1.00 33.29 258 GLU B C 1
ATOM 5199 O O . GLU B 1 280 ? -2.761 -45.477 5.480 1.00 36.33 258 GLU B O 1
ATOM 5205 N N . VAL B 1 281 ? -4.382 -44.274 4.503 1.00 31.66 259 VAL B N 1
ATOM 5206 C CA . VAL B 1 281 ? -3.875 -44.465 3.122 1.00 33.48 259 VAL B CA 1
ATOM 5207 C C . VAL B 1 281 ? -2.744 -43.516 2.748 1.00 33.66 259 VAL B C 1
ATOM 5208 O O . VAL B 1 281 ? -2.069 -43.748 1.754 1.00 32.85 259 VAL B O 1
ATOM 5212 N N . VAL B 1 282 ? -2.596 -42.439 3.526 1.00 32.70 260 VAL B N 1
ATOM 5213 C CA . VAL B 1 282 ? -1.386 -41.609 3.536 1.00 32.90 260 VAL B CA 1
ATOM 5214 C C . VAL B 1 282 ? -1.062 -41.211 4.985 1.00 35.36 260 VAL B C 1
ATOM 5215 O O . VAL B 1 282 ? -1.876 -41.426 5.890 1.00 35.73 260 VAL B O 1
ATOM 5219 N N . ASP B 1 283 ? 0.119 -40.636 5.202 1.00 34.72 261 ASP B N 1
ATOM 5220 C CA . ASP B 1 283 ? 0.510 -40.124 6.519 1.00 36.84 261 ASP B CA 1
ATOM 5221 C C . ASP B 1 283 ? -0.364 -38.945 6.929 1.00 34.55 261 ASP B C 1
ATOM 5222 O O . ASP B 1 283 ? -0.184 -37.811 6.436 1.00 32.11 261 ASP B O 1
ATOM 5227 N N . LEU B 1 284 ? -1.308 -39.202 7.838 1.00 34.47 262 LEU B N 1
ATOM 5228 C CA . LEU B 1 284 ? -2.331 -38.194 8.192 1.00 34.47 262 LEU B CA 1
ATOM 5229 C C . LEU B 1 284 ? -1.739 -36.951 8.877 1.00 34.26 262 LEU B C 1
ATOM 5230 O O . LEU B 1 284 ? -2.277 -35.836 8.758 1.00 35.46 262 LEU B O 1
ATOM 5235 N N . LYS B 1 285 ? -0.635 -37.145 9.584 1.00 34.68 263 LYS B N 1
ATOM 5236 C CA . LYS B 1 285 ? 0.045 -36.038 10.237 1.00 36.66 263 LYS B CA 1
ATOM 5237 C C . LYS B 1 285 ? 0.794 -35.116 9.299 1.00 37.41 263 LYS B C 1
ATOM 5238 O O . LYS B 1 285 ? 1.221 -34.049 9.744 1.00 39.25 263 LYS B O 1
ATOM 5244 N N . LYS B 1 286 ? 0.948 -35.483 8.029 1.00 36.13 264 LYS B N 1
ATOM 5245 C CA . LYS B 1 286 ? 1.621 -34.619 7.066 1.00 39.75 264 LYS B CA 1
ATOM 5246 C C . LYS B 1 286 ? 0.683 -33.918 6.107 1.00 39.00 264 LYS B C 1
ATOM 5247 O O . LYS B 1 286 ? 1.145 -33.213 5.220 1.00 36.72 264 LYS B O 1
ATOM 5253 N N . LEU B 1 287 ? -0.631 -34.073 6.298 1.00 36.48 265 LEU B N 1
ATOM 5254 C CA . LEU B 1 287 ? -1.586 -33.486 5.377 1.00 35.82 265 LEU B CA 1
ATOM 5255 C C . LEU B 1 287 ? -1.519 -31.959 5.350 1.00 36.36 265 LEU B C 1
ATOM 5256 O O . LEU B 1 287 ? -1.570 -31.367 4.260 1.00 32.40 265 LEU B O 1
ATOM 5261 N N . SER B 1 288 ? -1.398 -31.322 6.514 1.00 34.21 266 SER B N 1
ATOM 5262 C CA . SER B 1 288 ? -1.360 -29.849 6.568 1.00 36.44 266 SER B CA 1
ATOM 5263 C C . SER B 1 288 ? -0.146 -29.308 5.829 1.00 32.87 266 SER B C 1
ATOM 5264 O O . SER B 1 288 ? -0.247 -28.346 5.073 1.00 30.45 266 SER B O 1
ATOM 5267 N N . GLU B 1 289 ? 0.989 -29.947 6.050 1.00 33.85 267 GLU B N 1
ATOM 5268 C CA . GLU B 1 289 ? 2.252 -29.560 5.399 1.00 37.75 267 GLU B CA 1
ATOM 5269 C C . GLU B 1 289 ? 2.163 -29.630 3.862 1.00 37.38 267 GLU B C 1
ATOM 5270 O O . GLU B 1 289 ? 2.560 -28.690 3.159 1.00 37.31 267 GLU B O 1
ATOM 5276 N N . VAL B 1 290 ? 1.628 -30.733 3.339 1.00 35.87 268 VAL B N 1
ATOM 5277 C CA . VAL B 1 290 ? 1.518 -30.897 1.884 1.00 34.51 268 VAL B CA 1
ATOM 5278 C C . VAL B 1 290 ? 0.452 -29.958 1.342 1.00 34.10 268 VAL B C 1
ATOM 5279 O O . VAL B 1 290 ? 0.630 -29.351 0.283 1.00 34.02 268 VAL B O 1
ATOM 5283 N N . ALA B 1 291 ? -0.645 -29.787 2.077 1.00 32.01 269 ALA B N 1
ATOM 5284 C CA . ALA B 1 291 ? -1.688 -28.848 1.640 1.00 29.62 269 ALA B CA 1
ATOM 5285 C C . ALA B 1 291 ? -1.125 -27.440 1.543 1.00 29.90 269 ALA B C 1
ATOM 5286 O O . ALA B 1 291 ? -1.432 -26.686 0.623 1.00 27.74 269 ALA B O 1
ATOM 5288 N N . SER B 1 292 ? -0.302 -27.090 2.520 1.00 31.12 270 SER B N 1
ATOM 5289 C CA . SER B 1 292 ? 0.300 -25.765 2.561 1.00 35.08 270 SER B CA 1
ATOM 5290 C C . SER B 1 292 ? 1.269 -25.534 1.388 1.00 32.83 270 SER B C 1
ATOM 5291 O O . SER B 1 292 ? 1.242 -24.482 0.742 1.00 35.71 270 SER B O 1
ATOM 5294 N N . LEU B 1 293 ? 2.092 -26.538 1.117 1.00 33.64 271 LEU B N 1
ATOM 5295 C CA . LEU B 1 293 ? 3.034 -26.513 -0.005 1.00 35.87 271 LEU B CA 1
ATOM 5296 C C . LEU B 1 293 ? 2.287 -26.269 -1.295 1.00 34.14 271 LEU B C 1
ATOM 5297 O O . LEU B 1 293 ? 2.606 -25.346 -2.040 1.00 34.29 271 LEU B O 1
ATOM 5302 N N . VAL B 1 294 ? 1.247 -27.067 -1.539 1.00 34.31 272 VAL B N 1
ATOM 5303 C CA . VAL B 1 294 ? 0.451 -26.931 -2.765 1.00 32.11 272 VAL B CA 1
ATOM 5304 C C . VAL B 1 294 ? -0.288 -25.607 -2.790 1.00 30.20 272 VAL B C 1
ATOM 5305 O O . VAL B 1 294 ? -0.470 -24.989 -3.850 1.00 29.70 272 VAL B O 1
ATOM 5309 N N . GLU B 1 295 ? -0.764 -25.168 -1.630 1.00 32.23 273 GLU B N 1
ATOM 5310 C CA . GLU B 1 295 ? -1.364 -23.835 -1.515 1.00 35.01 273 GLU B CA 1
ATOM 5311 C C . GLU B 1 295 ? -0.306 -22.789 -1.967 1.00 35.05 273 GLU B C 1
ATOM 5312 O O . GLU B 1 295 ? -0.596 -21.887 -2.752 1.00 33.99 273 GLU B O 1
ATOM 5318 N N . LYS B 1 296 ? 0.928 -22.937 -1.492 1.00 36.46 274 LYS B N 1
ATOM 5319 C CA . LYS B 1 296 ? 1.966 -21.937 -1.828 1.00 40.86 274 LYS B CA 1
ATOM 5320 C C . LYS B 1 296 ? 2.200 -21.887 -3.342 1.00 41.32 274 LYS B C 1
ATOM 5321 O O . LYS B 1 296 ? 2.096 -20.826 -3.965 1.00 39.62 274 LYS B O 1
ATOM 5327 N N . TYR B 1 297 ? 2.444 -23.048 -3.947 1.00 38.31 275 TYR B N 1
ATOM 5328 C CA . TYR B 1 297 ? 2.760 -23.093 -5.381 1.00 37.42 275 TYR B CA 1
ATOM 5329 C C . TYR B 1 297 ? 1.599 -22.880 -6.316 1.00 37.63 275 TYR B C 1
ATOM 5330 O O . TYR B 1 297 ? 1.807 -22.388 -7.418 1.00 40.26 275 TYR B O 1
ATOM 5339 N N . SER B 1 298 ? 0.386 -23.256 -5.905 1.00 35.42 276 SER B N 1
ATOM 5340 C CA . SER B 1 298 ? -0.789 -23.049 -6.739 1.00 33.95 276 SER B CA 1
ATOM 5341 C C . SER B 1 298 ? -1.193 -21.610 -6.728 1.00 33.74 276 SER B C 1
ATOM 5342 O O . SER B 1 298 ? -1.812 -21.131 -7.674 1.00 34.03 276 SER B O 1
ATOM 5345 N N . GLY B 1 299 ? -0.888 -20.948 -5.622 1.00 37.88 277 GLY B N 1
ATOM 5346 C CA . GLY B 1 299 ? -1.298 -19.581 -5.389 1.00 40.07 277 GLY B CA 1
ATOM 5347 C C . GLY B 1 299 ? -2.761 -19.461 -5.011 1.00 43.37 277 GLY B C 1
ATOM 5348 O O . GLY B 1 299 ? -3.294 -18.370 -5.045 1.00 42.72 277 GLY B O 1
ATOM 5349 N N . ILE B 1 300 ? -3.431 -20.570 -4.669 1.00 42.88 278 ILE B N 1
ATOM 5350 C CA . ILE B 1 300 ? -4.854 -20.513 -4.310 1.00 40.85 278 ILE B CA 1
ATOM 5351 C C . ILE B 1 300 ? -4.975 -20.874 -2.836 1.00 38.58 278 ILE B C 1
ATOM 5352 O O . ILE B 1 300 ? -4.568 -21.949 -2.430 1.00 35.77 278 ILE B O 1
ATOM 5357 N N . ALA B 1 301 ? -5.472 -19.932 -2.042 1.00 39.00 279 ALA B N 1
ATOM 5358 C CA . ALA B 1 301 ? -5.666 -20.125 -0.604 1.00 38.94 279 ALA B CA 1
ATOM 5359 C C . ALA B 1 301 ? -6.825 -21.094 -0.314 1.00 35.41 279 ALA B C 1
ATOM 5360 O O . ALA B 1 301 ? -7.879 -21.038 -0.949 1.00 33.71 279 ALA B O 1
ATOM 5362 N N . LEU B 1 302 ? -6.621 -21.989 0.638 1.00 36.04 280 LEU B N 1
ATOM 5363 C CA . LEU B 1 302 ? -7.731 -22.791 1.157 1.00 38.35 280 LEU B CA 1
ATOM 5364 C C . LEU B 1 302 ? -8.639 -21.854 1.957 1.00 36.37 280 LEU B C 1
ATOM 5365 O O . LEU B 1 302 ? -8.133 -21.018 2.694 1.00 34.16 280 LEU B O 1
ATOM 5370 N N . PRO B 1 303 ? -9.966 -22.002 1.833 1.00 33.51 281 PRO B N 1
ATOM 5371 C CA . PRO B 1 303 ? -10.807 -21.236 2.751 1.00 33.99 281 PRO B CA 1
ATOM 5372 C C . PRO B 1 303 ? -10.585 -21.690 4.191 1.00 31.07 281 PRO B C 1
ATOM 5373 O O . PRO B 1 303 ? -10.121 -22.821 4.425 1.00 30.43 281 PRO B O 1
ATOM 5377 N N . PRO B 1 304 ? -10.852 -20.796 5.161 1.00 32.42 282 PRO B N 1
ATOM 5378 C CA . PRO B 1 304 ? -10.652 -21.173 6.556 1.00 32.65 282 PRO B CA 1
ATOM 5379 C C . PRO B 1 304 ? -11.521 -22.357 7.008 1.00 29.99 282 PRO B C 1
ATOM 5380 O O . PRO B 1 304 ? -11.157 -23.030 7.948 1.00 32.78 282 PRO B O 1
ATOM 5384 N N . ASN B 1 305 ? -12.666 -22.557 6.356 1.00 32.11 283 ASN B N 1
ATOM 5385 C CA . ASN B 1 305 ? -13.586 -23.671 6.655 1.00 32.80 283 ASN B CA 1
ATOM 5386 C C . ASN B 1 305 ? -13.280 -25.004 5.941 1.00 33.17 283 ASN B C 1
ATOM 5387 O O . ASN B 1 305 ? -14.101 -25.925 5.993 1.00 34.16 283 ASN B O 1
ATOM 5392 N N . PHE B 1 306 ? -12.128 -25.119 5.269 1.00 32.15 284 PHE B N 1
ATOM 5393 C CA . PHE B 1 306 ? -11.817 -26.359 4.555 1.00 30.79 284 PHE B CA 1
ATOM 5394 C C . PHE B 1 306 ? -11.624 -27.495 5.545 1.00 29.24 284 PHE B C 1
ATOM 5395 O O . PHE B 1 306 ? -10.917 -27.340 6.548 1.00 25.81 284 PHE B O 1
ATOM 5403 N N . PRO B 1 307 ? -12.246 -28.655 5.271 1.00 28.24 285 PRO B N 1
ATOM 5404 C CA . PRO B 1 307 ? -12.105 -29.702 6.264 1.00 26.27 285 PRO B CA 1
ATOM 5405 C C . PRO B 1 307 ? -10.687 -30.197 6.455 1.00 26.30 285 PRO B C 1
ATOM 5406 O O . PRO B 1 307 ? -9.888 -30.185 5.530 1.00 27.09 285 PRO B O 1
ATOM 5410 N N . ILE B 1 308 ? -10.398 -30.618 7.679 1.00 25.97 286 ILE B N 1
ATOM 5411 C CA . ILE B 1 308 ? -9.168 -31.289 8.057 1.00 26.35 286 ILE B CA 1
ATOM 5412 C C . ILE B 1 308 ? -7.986 -30.324 8.172 1.00 27.45 286 ILE B C 1
ATOM 5413 O O . ILE B 1 308 ? -7.371 -30.276 9.219 1.00 27.85 286 ILE B O 1
ATOM 5418 N N . THR B 1 309 ? -7.672 -29.604 7.101 1.00 27.20 287 THR B N 1
ATOM 5419 C CA . THR B 1 309 ? -6.514 -28.703 7.081 1.00 28.39 287 THR B CA 1
ATOM 5420 C C . THR B 1 309 ? -6.905 -27.227 7.191 1.00 26.93 287 THR B C 1
ATOM 5421 O O . THR B 1 309 ? -6.040 -26.384 7.368 1.00 30.64 287 THR B O 1
ATOM 5425 N N . GLY B 1 310 ? -8.182 -26.906 7.100 1.00 26.06 288 GLY B N 1
ATOM 5426 C CA . GLY B 1 310 ? -8.612 -25.512 7.190 1.00 27.67 288 GLY B CA 1
ATOM 5427 C C . GLY B 1 310 ? -8.238 -24.847 8.517 1.00 27.17 288 GLY B C 1
ATOM 5428 O O . GLY B 1 310 ? -8.098 -25.507 9.533 1.00 29.34 288 GLY B O 1
ATOM 5429 N N . ASP B 1 311 ? -8.055 -23.530 8.492 1.00 29.92 289 ASP B N 1
ATOM 5430 C CA . ASP B 1 311 ? -7.708 -22.776 9.711 1.00 30.10 289 ASP B CA 1
ATOM 5431 C C . ASP B 1 311 ? -8.673 -23.119 10.852 1.00 26.99 289 ASP B C 1
ATOM 5432 O O . ASP B 1 311 ? -8.236 -23.282 11.984 1.00 27.45 289 ASP B O 1
ATOM 5437 N N . TYR B 1 312 ? -9.964 -23.235 10.549 1.00 27.30 290 TYR B N 1
ATOM 5438 C CA . TYR B 1 312 ? -10.977 -23.384 11.621 1.00 28.30 290 TYR B CA 1
ATOM 5439 C C . TYR B 1 312 ? -11.512 -24.789 11.879 1.00 30.26 290 TYR B C 1
ATOM 5440 O O . TYR B 1 312 ? -12.430 -24.947 12.691 1.00 31.06 290 TYR B O 1
ATOM 5449 N N . ALA B 1 313 ? -10.930 -25.804 11.251 1.00 29.20 291 ALA B N 1
ATOM 5450 C CA . ALA B 1 313 ? -11.425 -27.189 11.411 1.00 29.83 291 ALA B CA 1
ATOM 5451 C C . ALA B 1 313 ? -11.482 -27.649 12.849 1.00 29.72 291 ALA B C 1
ATOM 5452 O O . ALA B 1 313 ? -12.343 -28.463 13.197 1.00 29.98 291 ALA B O 1
ATOM 5454 N N . PHE B 1 314 ? -10.559 -27.173 13.677 1.00 29.58 292 PHE B N 1
ATOM 5455 C CA . PHE B 1 314 ? -10.516 -27.533 15.102 1.00 30.02 292 PHE B CA 1
ATOM 5456 C C . PHE B 1 314 ? -10.597 -26.292 16.015 1.00 29.29 292 PHE B C 1
ATOM 5457 O O . PHE B 1 314 ? -10.046 -26.269 17.109 1.00 27.72 292 PHE B O 1
ATOM 5465 N N . VAL B 1 315 ? -11.317 -25.284 15.544 1.00 29.98 293 VAL B N 1
ATOM 5466 C CA . VAL B 1 315 ? -11.516 -24.026 16.261 1.00 31.23 293 VAL B CA 1
ATOM 5467 C C . VAL B 1 315 ? -12.995 -23.866 16.570 1.00 29.05 293 VAL B C 1
ATOM 5468 O O . VAL B 1 315 ? -13.855 -23.853 15.667 1.00 31.04 293 VAL B O 1
ATOM 5472 N N . HIS B 1 316 ? -13.268 -23.775 17.877 1.00 29.99 294 HIS B N 1
ATOM 5473 C CA . HIS B 1 316 ? -14.597 -23.668 18.446 1.00 29.18 294 HIS B CA 1
ATOM 5474 C C . HIS B 1 316 ? -14.931 -22.237 18.762 1.00 29.57 294 HIS B C 1
ATOM 5475 O O . HIS B 1 316 ? -14.047 -21.439 19.056 1.00 30.69 294 HIS B O 1
ATOM 5482 N N . LYS B 1 317 ? -16.203 -21.896 18.699 1.00 28.66 295 LYS B N 1
ATOM 5483 C CA . LYS B 1 317 ? -16.615 -20.518 18.949 1.00 30.90 295 LYS B CA 1
ATOM 5484 C C . LYS B 1 317 ? -17.677 -20.358 20.045 1.00 31.99 295 LYS B C 1
ATOM 5485 O O . LYS B 1 317 ? -17.453 -19.642 20.995 1.00 30.13 295 LYS B O 1
ATOM 5491 N N . ALA B 1 318 ? -18.827 -20.997 19.903 1.00 31.05 296 ALA B N 1
ATOM 5492 C CA . ALA B 1 318 ? -19.928 -20.789 20.854 1.00 31.72 296 ALA B CA 1
ATOM 5493 C C . ALA B 1 318 ? -19.536 -21.173 22.288 1.00 28.20 296 ALA B C 1
ATOM 5494 O O . ALA B 1 318 ? -18.913 -22.201 22.525 1.00 28.25 296 ALA B O 1
ATOM 5496 N N . GLY B 1 319 ? -19.931 -20.343 23.245 1.00 28.35 297 GLY B N 1
ATOM 5497 C CA . GLY B 1 319 ? -19.622 -20.612 24.652 1.00 28.77 297 GLY B CA 1
ATOM 5498 C C . GLY B 1 319 ? -19.926 -22.033 25.098 1.00 27.67 297 GLY B C 1
ATOM 5499 O O . GLY B 1 319 ? -19.110 -22.670 25.755 1.00 29.41 297 GLY B O 1
ATOM 5500 N N . VAL B 1 320 ? -21.108 -22.521 24.742 1.00 29.11 298 VAL B N 1
ATOM 5501 C CA . VAL B 1 320 ? -21.533 -23.892 25.091 1.00 29.48 298 VAL B CA 1
ATOM 5502 C C . VAL B 1 320 ? -20.571 -24.918 24.523 1.00 27.96 298 VAL B C 1
ATOM 5503 O O . VAL B 1 320 ? -20.203 -25.865 25.203 1.00 27.80 298 VAL B O 1
ATOM 5507 N N . HIS B 1 321 ? -20.118 -24.728 23.283 1.00 27.01 299 HIS B N 1
ATOM 5508 C CA . HIS B 1 321 ? -19.150 -25.695 22.729 1.00 28.99 299 HIS B CA 1
ATOM 5509 C C . HIS B 1 321 ? -17.836 -25.656 23.459 1.00 28.76 299 HIS B C 1
ATOM 5510 O O . HIS B 1 321 ? -17.234 -26.695 23.730 1.00 32.13 299 HIS B O 1
ATOM 5517 N N . VAL B 1 322 ? -17.346 -24.451 23.744 1.00 28.94 300 VAL B N 1
ATOM 5518 C CA . VAL B 1 322 ? -16.029 -24.345 24.339 1.00 28.73 300 VAL B CA 1
ATOM 5519 C C . VAL B 1 322 ? -16.086 -24.930 25.760 1.00 29.26 300 VAL B C 1
ATOM 5520 O O . VAL B 1 322 ? -15.168 -25.630 26.190 1.00 27.85 300 VAL B O 1
ATOM 5524 N N . ALA B 1 323 ? -17.189 -24.691 26.462 1.00 31.31 301 ALA B N 1
ATOM 5525 C CA . ALA B 1 323 ? -17.337 -25.270 27.816 1.00 30.78 301 ALA B CA 1
ATOM 5526 C C . ALA B 1 323 ? -17.271 -26.788 27.768 1.00 29.40 301 ALA B C 1
ATOM 5527 O O . ALA B 1 323 ? -16.591 -27.413 28.561 1.00 26.85 301 ALA B O 1
ATOM 5529 N N . GLY B 1 324 ? -17.944 -27.383 26.781 1.00 29.67 302 GLY B N 1
ATOM 5530 C CA . GLY B 1 324 ? -17.929 -28.828 26.617 1.00 27.89 302 GLY B CA 1
ATOM 5531 C C . GLY B 1 324 ? -16.549 -29.354 26.297 1.00 29.37 302 GLY B C 1
ATOM 5532 O O . GLY B 1 324 ? -16.089 -30.324 26.891 1.00 28.28 302 GLY B O 1
ATOM 5533 N N . VAL B 1 325 ? -15.884 -28.695 25.352 1.00 29.02 303 VAL B N 1
ATOM 5534 C CA . VAL B 1 325 ? -14.567 -29.107 24.902 1.00 30.40 303 VAL B CA 1
ATOM 5535 C C . VAL B 1 325 ? -13.550 -29.030 26.029 1.00 31.50 303 VAL B C 1
ATOM 5536 O O . VAL B 1 325 ? -12.691 -29.890 26.140 1.00 33.38 303 VAL B O 1
ATOM 5540 N N . LEU B 1 326 ? -13.652 -27.989 26.859 1.00 34.27 304 LEU B N 1
ATOM 5541 C CA . LEU B 1 326 ? -12.793 -27.851 28.032 1.00 36.01 304 LEU B CA 1
ATOM 5542 C C . LEU B 1 326 ? -12.960 -28.999 29.013 1.00 34.88 304 LEU B C 1
ATOM 5543 O O . LEU B 1 326 ? -12.000 -29.381 29.650 1.00 37.87 304 LEU B O 1
ATOM 5548 N N . ASN B 1 327 ? -14.159 -29.566 29.119 1.00 36.22 305 ASN B N 1
ATOM 5549 C CA . ASN B 1 327 ? -14.365 -30.799 29.916 1.00 37.98 305 ASN B CA 1
ATOM 5550 C C . ASN B 1 327 ? -14.010 -32.079 29.168 1.00 38.76 305 ASN B C 1
ATOM 5551 O O . ASN B 1 327 ? -13.389 -32.954 29.738 1.00 38.65 305 ASN B O 1
ATOM 5556 N N . ASP B 1 328 ? -14.421 -32.204 27.904 1.00 37.70 306 ASP B N 1
ATOM 5557 C CA . ASP B 1 328 ? -14.087 -33.390 27.096 1.00 36.42 306 ASP B CA 1
ATOM 5558 C C . ASP B 1 328 ? -14.131 -32.995 25.619 1.00 33.84 306 ASP B C 1
ATOM 5559 O O . ASP B 1 328 ? -15.234 -32.823 25.037 1.00 31.06 306 ASP B O 1
ATOM 5564 N N . PRO B 1 329 ? -12.938 -32.827 25.010 1.00 33.00 307 PRO B N 1
ATOM 5565 C CA . PRO B 1 329 ? -12.891 -32.333 23.635 1.00 34.39 307 PRO B CA 1
ATOM 5566 C C . PRO B 1 329 ? -13.707 -33.169 22.658 1.00 31.62 307 PRO B C 1
ATOM 5567 O O . PRO B 1 329 ? -14.126 -32.654 21.649 1.00 33.15 307 PRO B O 1
ATOM 5571 N N . LYS B 1 330 ? -13.931 -34.442 22.975 1.00 30.73 308 LYS B N 1
ATOM 5572 C CA . LYS B 1 330 ? -14.705 -35.338 22.100 1.00 33.66 308 LYS B CA 1
ATOM 5573 C C . LYS B 1 330 ? -16.117 -34.861 21.868 1.00 31.13 308 LYS B C 1
ATOM 5574 O O . LYS B 1 330 ? -16.731 -35.199 20.862 1.00 28.63 308 LYS B O 1
ATOM 5580 N N . THR B 1 331 ? -16.631 -34.042 22.778 1.00 29.57 309 THR B N 1
ATOM 5581 C CA . THR B 1 331 ? -17.945 -33.449 22.615 1.00 28.89 309 THR B CA 1
ATOM 5582 C C . THR B 1 331 ? -18.169 -32.749 21.267 1.00 28.62 309 THR B C 1
ATOM 5583 O O . THR B 1 331 ? -19.287 -32.767 20.706 1.00 27.03 309 THR B O 1
ATOM 5587 N N . TYR B 1 332 ? -17.141 -32.085 20.756 1.00 28.80 310 TYR B N 1
ATOM 5588 C CA . TYR B 1 332 ? -17.285 -31.386 19.492 1.00 27.89 310 TYR B CA 1
ATOM 5589 C C . TYR B 1 332 ? -16.180 -31.688 18.447 1.00 27.93 310 TYR B C 1
ATOM 5590 O O . TYR B 1 332 ? -16.024 -30.931 17.481 1.00 26.90 310 TYR B O 1
ATOM 5599 N N . GLU B 1 333 ? -15.434 -32.772 18.647 1.00 27.48 311 GLU B N 1
ATOM 5600 C CA . GLU B 1 333 ? -14.360 -33.160 17.739 1.00 29.36 311 GLU B CA 1
ATOM 5601 C C . GLU B 1 333 ? -14.593 -34.579 17.273 1.00 29.32 311 GLU B C 1
ATOM 5602 O O . GLU B 1 333 ? -14.633 -35.494 18.089 1.00 32.52 311 GLU B O 1
ATOM 5608 N N . PHE B 1 334 ? -14.744 -34.755 15.962 1.00 28.54 312 PHE B N 1
ATOM 5609 C CA . PHE B 1 334 ? -15.001 -36.067 15.389 1.00 28.99 312 PHE B CA 1
ATOM 5610 C C . PHE B 1 334 ? -13.864 -37.021 15.642 1.00 29.39 312 PHE B C 1
ATOM 5611 O O . PHE B 1 334 ? -14.097 -38.185 15.870 1.00 29.66 312 PHE B O 1
ATOM 5619 N N . LEU B 1 335 ? -12.643 -36.504 15.578 1.00 29.71 313 LEU B N 1
ATOM 5620 C CA . LEU B 1 335 ? -11.421 -37.207 15.928 1.00 30.25 313 LEU B CA 1
ATOM 5621 C C . LEU B 1 335 ? -10.476 -36.188 16.566 1.00 32.47 313 LEU B C 1
ATOM 5622 O O . LEU B 1 335 ? -10.606 -34.985 16.304 1.00 29.53 313 LEU B O 1
ATOM 5627 N N . PRO B 1 336 ? -9.518 -36.656 17.372 1.00 31.94 314 PRO B N 1
ATOM 5628 C CA . PRO B 1 336 ? -8.575 -35.712 17.973 1.00 35.81 314 PRO B CA 1
ATOM 5629 C C . PRO B 1 336 ? -7.741 -34.939 16.924 1.00 34.87 314 PRO B C 1
ATOM 5630 O O . PRO B 1 336 ? -7.330 -35.515 15.936 1.00 33.31 314 PRO B O 1
ATOM 5634 N N . PRO B 1 337 ? -7.487 -33.646 17.152 1.00 35.09 315 PRO B N 1
ATOM 5635 C CA . PRO B 1 337 ? -6.681 -32.871 16.205 1.00 36.58 315 PRO B CA 1
ATOM 5636 C C . PRO B 1 337 ? -5.287 -33.460 15.936 1.00 35.21 315 PRO B C 1
ATOM 5637 O O . PRO B 1 337 ? -4.791 -33.349 14.822 1.00 35.97 315 PRO B O 1
ATOM 5641 N N . GLU B 1 338 ? -4.677 -34.068 16.947 1.00 35.34 316 GLU B N 1
ATOM 5642 C CA . GLU B 1 338 ? -3.338 -34.683 16.813 1.00 38.73 316 GLU B CA 1
ATOM 5643 C C . GLU B 1 338 ? -3.315 -35.830 15.801 1.00 38.64 316 GLU B C 1
ATOM 5644 O O . GLU B 1 338 ? -2.255 -36.182 15.286 1.00 37.71 316 GLU B O 1
ATOM 5650 N N . THR B 1 339 ? -4.474 -36.415 15.523 1.00 35.87 317 THR B N 1
ATOM 5651 C CA . THR B 1 339 ? -4.604 -37.354 14.407 1.00 34.88 317 THR B CA 1
ATOM 5652 C C . THR B 1 339 ? -3.960 -36.783 13.152 1.00 33.95 317 THR B C 1
ATOM 5653 O O . THR B 1 339 ? -3.227 -37.471 12.437 1.00 35.75 317 THR B O 1
ATOM 5657 N N . PHE B 1 340 ? -4.214 -35.510 12.904 1.00 34.09 318 PHE B N 1
ATOM 5658 C CA . PHE B 1 340 ? -3.663 -34.817 11.756 1.00 34.33 318 PHE B CA 1
ATOM 5659 C C . PHE B 1 340 ? -2.487 -33.897 12.117 1.00 36.74 318 PHE B C 1
ATOM 5660 O O . PHE B 1 340 ? -2.123 -33.042 11.347 1.00 38.33 318 PHE B O 1
ATOM 5668 N N . GLY B 1 341 ? -1.881 -34.122 13.278 1.00 40.11 319 GLY B N 1
ATOM 5669 C CA . GLY B 1 341 ? -0.776 -33.302 13.791 1.00 41.93 319 GLY B CA 1
ATOM 5670 C C . GLY B 1 341 ? -1.169 -31.861 14.059 1.00 43.23 319 GLY B C 1
ATOM 5671 O O . GLY B 1 341 ? -0.336 -30.974 13.988 1.00 43.77 319 GLY B O 1
ATOM 5672 N N . ARG B 1 342 ? -2.442 -31.619 14.372 1.00 42.45 320 ARG B N 1
ATOM 5673 C CA . ARG B 1 342 ? -2.920 -30.271 14.647 1.00 37.86 320 ARG B CA 1
ATOM 5674 C C . ARG B 1 342 ? -3.319 -30.095 16.101 1.00 36.50 320 ARG B C 1
ATOM 5675 O O . ARG B 1 342 ? -3.276 -31.040 16.873 1.00 37.85 320 ARG B O 1
ATOM 5683 N N . SER B 1 343 ? -3.698 -28.871 16.462 1.00 34.68 321 SER B N 1
ATOM 5684 C CA . SER B 1 343 ? -4.133 -28.551 17.817 1.00 35.82 321 SER B CA 1
ATOM 5685 C C . SER B 1 343 ? -5.449 -27.824 17.763 1.00 34.35 321 SER B C 1
ATOM 5686 O O . SER B 1 343 ? -5.699 -27.090 16.825 1.00 31.40 321 SER B O 1
ATOM 5689 N N . ARG B 1 344 ? -6.292 -28.018 18.774 1.00 33.29 322 ARG B N 1
ATOM 5690 C CA . ARG B 1 344 ? -7.543 -27.266 18.851 1.00 33.00 322 ARG B CA 1
ATOM 5691 C C . ARG B 1 344 ? -7.304 -25.823 19.312 1.00 32.00 322 ARG B C 1
ATOM 5692 O O . ARG B 1 344 ? -6.224 -25.488 19.802 1.00 31.73 322 ARG B O 1
ATOM 5700 N N . ASP B 1 345 ? -8.328 -24.992 19.162 1.00 32.00 323 ASP B N 1
ATOM 5701 C CA . ASP B 1 345 ? -8.317 -23.620 19.674 1.00 32.80 323 ASP B CA 1
ATOM 5702 C C . ASP B 1 345 ? -9.763 -23.182 19.777 1.00 31.44 323 ASP B C 1
ATOM 5703 O O . ASP B 1 345 ? -10.676 -23.931 19.399 1.00 32.12 323 ASP B O 1
ATOM 5708 N N . TYR B 1 346 ? -9.975 -21.990 20.318 1.00 29.89 324 TYR B N 1
ATOM 5709 C CA . TYR B 1 346 ? -11.272 -21.347 20.275 1.00 30.72 324 TYR B CA 1
ATOM 5710 C C . TYR B 1 346 ? -11.122 -19.836 20.140 1.00 29.51 324 TYR B C 1
ATOM 5711 O O . TYR B 1 346 ? -10.069 -19.270 20.418 1.00 33.43 324 TYR B O 1
ATOM 5720 N N . VAL B 1 347 ? -12.172 -19.193 19.684 1.00 28.73 325 VAL B N 1
ATOM 5721 C CA . VAL B 1 347 ? -12.186 -17.756 19.541 1.00 29.05 325 VAL B CA 1
ATOM 5722 C C . VAL B 1 347 ? -13.148 -17.156 20.573 1.00 30.48 325 VAL B C 1
ATOM 5723 O O . VAL B 1 347 ? -13.986 -17.867 21.129 1.00 30.90 325 VAL B O 1
ATOM 5727 N N . ILE B 1 348 ? -13.018 -15.847 20.802 1.00 29.84 326 ILE B N 1
ATOM 5728 C CA . ILE B 1 348 ? -13.903 -15.125 21.716 1.00 29.91 326 ILE B CA 1
ATOM 5729 C C . ILE B 1 348 ? -14.544 -13.928 21.036 1.00 28.38 326 ILE B C 1
ATOM 5730 O O . ILE B 1 348 ? -13.875 -12.999 20.559 1.00 30.28 326 ILE B O 1
ATOM 5735 N N . ASP B 1 349 ? -15.863 -13.952 20.987 1.00 28.04 327 ASP B N 1
ATOM 5736 C CA . ASP B 1 349 ? -16.648 -12.827 20.502 1.00 27.55 327 ASP B CA 1
ATOM 5737 C C . ASP B 1 349 ? -17.965 -12.821 21.264 1.00 25.52 327 ASP B C 1
ATOM 5738 O O . ASP B 1 349 ? -18.057 -13.448 22.294 1.00 26.46 327 ASP B O 1
ATOM 5743 N N . LYS B 1 350 ? -18.965 -12.105 20.787 1.00 27.97 328 LYS B N 1
ATOM 5744 C CA . LYS B 1 350 ? -20.220 -12.038 21.500 1.00 29.57 328 LYS B CA 1
ATOM 5745 C C . LYS B 1 350 ? -20.886 -13.407 21.749 1.00 31.20 328 LYS B C 1
ATOM 5746 O O . LYS B 1 350 ? -21.835 -13.500 22.543 1.00 31.47 328 LYS B O 1
ATOM 5752 N N . TYR B 1 351 ? -20.426 -14.448 21.058 1.00 29.12 329 TYR B N 1
ATOM 5753 C CA . TYR B 1 351 ? -21.011 -15.785 21.224 1.00 29.78 329 TYR B CA 1
ATOM 5754 C C . TYR B 1 351 ? -20.382 -16.531 22.381 1.00 28.74 329 TYR B C 1
ATOM 5755 O O . TYR B 1 351 ? -20.729 -17.674 22.660 1.00 28.02 329 TYR B O 1
ATOM 5764 N N . THR B 1 352 ? -19.429 -15.906 23.064 1.00 26.56 330 THR B N 1
ATOM 5765 C CA . THR B 1 352 ? -18.712 -16.627 24.092 1.00 26.78 330 THR B CA 1
ATOM 5766 C C . THR B 1 352 ? -19.500 -16.793 25.400 1.00 26.30 330 THR B C 1
ATOM 5767 O O . THR B 1 352 ? -20.610 -16.283 25.552 1.00 26.77 330 THR B O 1
ATOM 5771 N N . GLY B 1 353 ? -18.918 -17.525 26.324 1.00 27.20 331 GLY B N 1
ATOM 5772 C CA . GLY B 1 353 ? -19.499 -17.671 27.679 1.00 30.70 331 GLY B CA 1
ATOM 5773 C C . GLY B 1 353 ? -18.417 -17.606 28.726 1.00 30.77 331 GLY B C 1
ATOM 5774 O O . GLY B 1 353 ? -17.246 -17.455 28.396 1.00 32.47 331 GLY B O 1
ATOM 5775 N N . LYS B 1 354 ? -18.793 -17.767 29.992 1.00 32.60 332 LYS B N 1
ATOM 5776 C CA . LYS B 1 354 ? -17.853 -17.622 31.087 1.00 33.56 332 LYS B CA 1
ATOM 5777 C C . LYS B 1 354 ? -16.712 -18.654 31.141 1.00 31.44 332 LYS B C 1
ATOM 5778 O O . LYS B 1 354 ? -15.594 -18.318 31.494 1.00 30.67 332 LYS B O 1
ATOM 5784 N N . HIS B 1 355 ? -16.967 -19.900 30.797 1.00 28.29 333 HIS B N 1
ATOM 5785 C CA . HIS B 1 355 ? -15.916 -20.919 30.866 1.00 30.97 333 HIS B CA 1
ATOM 5786 C C . HIS B 1 355 ? -14.792 -20.624 29.845 1.00 30.22 333 HIS B C 1
ATOM 5787 O O . HIS B 1 355 ? -13.604 -20.817 30.121 1.00 33.15 333 HIS B O 1
ATOM 5794 N N . ALA B 1 356 ? -15.187 -20.128 28.686 1.00 30.22 334 ALA B N 1
ATOM 5795 C CA . ALA B 1 356 ? -14.246 -19.820 27.632 1.00 29.71 334 ALA B CA 1
ATOM 5796 C C . ALA B 1 356 ? -13.370 -18.612 28.030 1.00 31.12 334 ALA B C 1
ATOM 5797 O O . ALA B 1 356 ? -12.150 -18.658 27.933 1.00 30.85 334 ALA B O 1
ATOM 5799 N N . VAL B 1 357 ? -14.016 -17.562 28.510 1.00 31.42 335 VAL B N 1
ATOM 5800 C CA . VAL B 1 357 ? -13.338 -16.323 28.888 1.00 31.55 335 VAL B CA 1
ATOM 5801 C C . VAL B 1 357 ? -12.409 -16.612 30.063 1.00 32.78 335 VAL B C 1
ATOM 5802 O O . VAL B 1 357 ? -11.254 -16.192 30.078 1.00 32.84 335 VAL B O 1
ATOM 5806 N N . LYS B 1 358 ? -12.887 -17.392 31.023 1.00 32.06 336 LYS B N 1
ATOM 5807 C CA . LYS B 1 358 ? -12.065 -17.777 32.158 1.00 36.03 336 LYS B CA 1
ATOM 5808 C C . LYS B 1 358 ? -10.850 -18.574 31.737 1.00 35.01 336 LYS B C 1
ATOM 5809 O O . LYS B 1 358 ? -9.757 -18.426 32.304 1.00 33.53 336 LYS B O 1
ATOM 5815 N N . ASP B 1 359 ? -11.045 -19.462 30.769 1.00 32.90 337 ASP B N 1
ATOM 5816 C CA . ASP B 1 359 ? -9.942 -20.277 30.290 1.00 34.12 337 ASP B CA 1
ATOM 5817 C C . ASP B 1 359 ? -8.888 -19.416 29.590 1.00 30.08 337 ASP B C 1
ATOM 5818 O O . ASP B 1 359 ? -7.702 -19.629 29.822 1.00 33.17 337 ASP B O 1
ATOM 5823 N N . ARG B 1 360 ? -9.304 -18.455 28.762 1.00 28.99 338 ARG B N 1
ATOM 5824 C CA . ARG B 1 360 ? -8.333 -17.637 28.026 1.00 30.44 338 ARG B CA 1
ATOM 5825 C C . ARG B 1 360 ? -7.543 -16.778 29.003 1.00 33.98 338 ARG B C 1
ATOM 5826 O O . ARG B 1 360 ? -6.304 -16.710 28.901 1.00 31.93 338 ARG B O 1
ATOM 5834 N N . PHE B 1 361 ? -8.230 -16.176 29.983 1.00 31.61 339 PHE B N 1
ATOM 5835 C CA . PHE B 1 361 ? -7.491 -15.457 31.040 1.00 33.27 339 PHE B CA 1
ATOM 5836 C C . PHE B 1 361 ? -6.496 -16.327 31.778 1.00 35.93 339 PHE B C 1
ATOM 5837 O O . PHE B 1 361 ? -5.395 -15.868 32.131 1.00 36.28 339 PHE B O 1
ATOM 5845 N N . ASP B 1 362 ? -6.857 -17.583 32.001 1.00 38.86 340 ASP B N 1
ATOM 5846 C CA . ASP B 1 362 ? -5.912 -18.519 32.581 1.00 41.21 340 ASP B CA 1
ATOM 5847 C C . ASP B 1 362 ? -4.700 -18.691 31.683 1.00 41.83 340 ASP B C 1
ATOM 5848 O O . ASP B 1 362 ? -3.590 -18.688 32.163 1.00 42.23 340 ASP B O 1
ATOM 5853 N N . ARG B 1 363 ? -4.906 -18.832 30.382 1.00 41.51 341 ARG B N 1
ATOM 5854 C CA . ARG B 1 363 ? -3.775 -18.996 29.477 1.00 46.94 341 ARG B CA 1
ATOM 5855 C C . ARG B 1 363 ? -2.861 -17.774 29.564 1.00 44.56 341 ARG B C 1
ATOM 5856 O O . ARG B 1 363 ? -1.642 -17.895 29.494 1.00 42.99 341 ARG B O 1
ATOM 5864 N N . LEU B 1 364 ? -3.473 -16.600 29.717 1.00 40.91 342 LEU B N 1
ATOM 5865 C CA . LEU B 1 364 ? -2.753 -15.350 29.778 1.00 40.18 342 LEU B CA 1
ATOM 5866 C C . LEU B 1 364 ? -2.147 -15.058 31.159 1.00 40.52 342 LEU B C 1
ATOM 5867 O O . LEU B 1 364 ? -1.474 -14.051 31.310 1.00 43.11 342 LEU B O 1
ATOM 5872 N N . GLY B 1 365 ? -2.380 -15.918 32.148 1.00 38.64 343 GLY B N 1
ATOM 5873 C CA . GLY B 1 365 ? -1.915 -15.704 33.523 1.00 41.16 343 GLY B CA 1
ATOM 5874 C C . GLY B 1 365 ? -2.640 -14.619 34.326 1.00 42.39 343 GLY B C 1
ATOM 5875 O O . GLY B 1 365 ? -2.122 -14.133 35.320 1.00 44.55 343 GLY B O 1
ATOM 5876 N N . VAL B 1 366 ? -3.850 -14.260 33.923 1.00 39.62 344 VAL B N 1
ATOM 5877 C CA . VAL B 1 366 ? -4.614 -13.233 34.595 1.00 38.14 344 VAL B CA 1
ATOM 5878 C C . VAL B 1 366 ? -5.671 -13.876 35.487 1.00 43.14 344 VAL B C 1
ATOM 5879 O O . VAL B 1 366 ? -6.515 -14.638 35.011 1.00 43.25 344 VAL B O 1
ATOM 5883 N N . LYS B 1 367 ? -5.630 -13.542 36.775 1.00 41.65 345 LYS B N 1
ATOM 5884 C CA . LYS B 1 367 ? -6.526 -14.099 37.777 1.00 44.24 345 LYS B CA 1
ATOM 5885 C C . LYS B 1 367 ? -7.653 -13.126 38.091 1.00 43.20 345 LYS B C 1
ATOM 5886 O O . LYS B 1 367 ? -7.432 -12.066 38.668 1.00 44.00 345 LYS B O 1
ATOM 5892 N N . LEU B 1 368 ? -8.856 -13.470 37.670 1.00 38.13 346 LEU B N 1
ATOM 5893 C CA . LEU B 1 368 ? -10.023 -12.604 37.875 1.00 36.82 346 LEU B CA 1
ATOM 5894 C C . LEU B 1 368 ? -11.070 -13.320 38.719 1.00 36.88 346 LEU B C 1
ATOM 5895 O O . LEU B 1 368 ? -11.233 -14.530 38.622 1.00 36.05 346 LEU B O 1
ATOM 5900 N N . THR B 1 369 ? -11.794 -12.566 39.530 1.00 35.43 347 THR B N 1
ATOM 5901 C CA . THR B 1 369 ? -12.913 -13.130 40.293 1.00 34.78 347 THR B CA 1
ATOM 5902 C C . THR B 1 369 ? -14.063 -13.440 39.363 1.00 34.74 347 THR B C 1
ATOM 5903 O O . THR B 1 369 ? -14.147 -12.905 38.251 1.00 34.71 347 THR B O 1
ATOM 5907 N N . ASP B 1 370 ? -14.995 -14.257 39.833 1.00 36.10 348 ASP B N 1
ATOM 5908 C CA . ASP B 1 370 ? -16.172 -14.589 39.035 1.00 38.46 348 ASP B CA 1
ATOM 5909 C C . ASP B 1 370 ? -16.950 -13.325 38.725 1.00 36.20 348 ASP B C 1
ATOM 5910 O O . ASP B 1 370 ? -17.451 -13.149 37.626 1.00 32.69 348 ASP B O 1
ATOM 5915 N N . SER B 1 371 ? -17.011 -12.413 39.686 1.00 34.34 349 SER B N 1
ATOM 5916 C CA . SER B 1 371 ? -17.657 -11.126 39.441 1.00 33.54 349 SER B CA 1
ATOM 5917 C C . SER B 1 371 ? -16.985 -10.343 38.291 1.00 31.41 349 SER B C 1
ATOM 5918 O O . SER B 1 371 ? -17.657 -9.742 37.451 1.00 32.02 349 SER B O 1
ATOM 5921 N N . GLU B 1 372 ? -15.659 -10.343 38.290 1.00 31.23 350 GLU B N 1
ATOM 5922 C CA . GLU B 1 372 ? -14.877 -9.637 37.286 1.00 31.49 350 GLU B CA 1
ATOM 5923 C C . GLU B 1 372 ? -15.040 -10.330 35.908 1.00 30.88 350 GLU B C 1
ATOM 5924 O O . GLU B 1 372 ? -15.186 -9.655 34.913 1.00 31.68 350 GLU B O 1
ATOM 5930 N N . ILE B 1 373 ? -15.073 -11.663 35.888 1.00 33.42 351 ILE B N 1
ATOM 5931 C CA . ILE B 1 373 ? -15.381 -12.405 34.665 1.00 33.75 351 ILE B CA 1
ATOM 5932 C C . ILE B 1 373 ? -16.749 -11.966 34.120 1.00 34.43 351 ILE B C 1
ATOM 5933 O O . ILE B 1 373 ? -16.875 -11.673 32.924 1.00 33.32 351 ILE B O 1
ATOM 5938 N N . ASP B 1 374 ? -17.770 -11.883 34.987 1.00 33.89 352 ASP B N 1
ATOM 5939 C CA . ASP B 1 374 ? -19.117 -11.456 34.547 1.00 32.98 352 ASP B CA 1
ATOM 5940 C C . ASP B 1 374 ? -19.100 -10.092 33.896 1.00 30.97 352 ASP B C 1
ATOM 5941 O O . ASP B 1 374 ? -19.768 -9.856 32.875 1.00 29.55 352 ASP B O 1
ATOM 5946 N N . GLN B 1 375 ? -18.362 -9.158 34.497 1.00 31.74 353 GLN B N 1
ATOM 5947 C CA . GLN B 1 375 ? -18.281 -7.808 33.935 1.00 29.61 353 GLN B CA 1
ATOM 5948 C C . GLN B 1 375 ? -17.602 -7.878 32.554 1.00 26.37 353 GLN B C 1
ATOM 5949 O O . GLN B 1 375 ? -18.076 -7.278 31.615 1.00 29.26 353 GLN B O 1
ATOM 5955 N N . VAL B 1 376 ? -16.509 -8.618 32.437 1.00 27.83 354 VAL B N 1
ATOM 5956 C CA . VAL B 1 376 ? -15.775 -8.662 31.148 1.00 29.76 354 VAL B CA 1
ATOM 5957 C C . VAL B 1 376 ? -16.701 -9.247 30.078 1.00 29.54 354 VAL B C 1
ATOM 5958 O O . VAL B 1 376 ? -16.865 -8.679 28.985 1.00 31.85 354 VAL B O 1
ATOM 5962 N N . LEU B 1 377 ? -17.359 -10.342 30.450 1.00 30.27 355 LEU B N 1
ATOM 5963 C CA . LEU B 1 377 ? -18.287 -11.037 29.568 1.00 33.45 355 LEU B CA 1
ATOM 5964 C C . LEU B 1 377 ? -19.380 -10.102 29.083 1.00 33.74 355 LEU B C 1
ATOM 5965 O O . LEU B 1 377 ? -19.716 -10.113 27.900 1.00 32.38 355 LEU B O 1
ATOM 5970 N N . ALA B 1 378 ? -19.923 -9.265 29.971 1.00 33.19 356 ALA B N 1
ATOM 5971 C CA . ALA B 1 378 ? -20.969 -8.325 29.574 1.00 32.39 356 ALA B CA 1
ATOM 5972 C C . ALA B 1 378 ? -20.472 -7.305 28.554 1.00 33.71 356 ALA B C 1
ATOM 5973 O O . ALA B 1 378 ? -21.209 -6.913 27.644 1.00 32.95 356 ALA B O 1
ATOM 5975 N N . LYS B 1 379 ? -19.237 -6.843 28.717 1.00 33.51 357 LYS B N 1
ATOM 5976 C CA . LYS B 1 379 ? -18.653 -5.889 27.766 1.00 34.88 357 LYS B CA 1
ATOM 5977 C C . LYS B 1 379 ? -18.413 -6.557 26.395 1.00 31.88 357 LYS B C 1
ATOM 5978 O O . LYS B 1 379 ? -18.761 -5.992 25.359 1.00 33.26 357 LYS B O 1
ATOM 5984 N N . ILE B 1 380 ? -17.887 -7.772 26.417 1.00 31.94 358 ILE B N 1
ATOM 5985 C CA . ILE B 1 380 ? -17.721 -8.560 25.173 1.00 34.01 358 ILE B CA 1
ATOM 5986 C C . ILE B 1 380 ? -19.047 -8.647 24.407 1.00 34.24 358 ILE B C 1
ATOM 5987 O O . ILE B 1 380 ? -19.094 -8.380 23.210 1.00 38.02 358 ILE B O 1
ATOM 5992 N N . LYS B 1 381 ? -20.127 -8.950 25.116 1.00 33.50 359 LYS B N 1
ATOM 5993 C CA . LYS B 1 381 ? -21.439 -9.135 24.482 1.00 33.67 359 LYS B CA 1
ATOM 5994 C C . LYS B 1 381 ? -22.121 -7.851 24.045 1.00 35.67 359 LYS B C 1
ATOM 5995 O O . LYS B 1 381 ? -23.112 -7.903 23.327 1.00 38.64 359 LYS B O 1
ATOM 6001 N N . SER B 1 382 ? -21.572 -6.701 24.437 1.00 37.71 360 SER B N 1
ATOM 6002 C CA . SER B 1 382 ? -22.131 -5.401 24.076 1.00 37.89 360 SER B CA 1
ATOM 6003 C C . SER B 1 382 ? -21.620 -4.843 22.758 1.00 38.17 360 SER B C 1
ATOM 6004 O O . SER B 1 382 ? -22.092 -3.791 22.339 1.00 39.74 360 SER B O 1
ATOM 6007 N N . ASN B 1 383 ? -20.659 -5.511 22.108 1.00 39.01 361 ASN B N 1
ATOM 6008 C CA . ASN B 1 383 ? -20.166 -5.077 20.805 1.00 39.28 361 ASN B CA 1
ATOM 6009 C C . ASN B 1 383 ? -20.596 -6.018 19.691 1.00 39.99 361 ASN B C 1
ATOM 6010 O O . ASN B 1 383 ? -19.950 -7.049 19.481 1.00 40.92 361 ASN B O 1
ATOM 6015 N N . PRO B 1 384 ? -21.648 -5.646 18.945 1.00 40.47 362 PRO B N 1
ATOM 6016 C CA . PRO B 1 384 ? -22.191 -6.501 17.881 1.00 41.66 362 PRO B CA 1
ATOM 6017 C C . PRO B 1 384 ? -21.219 -6.831 16.736 1.00 45.40 362 PRO B C 1
ATOM 6018 O O . PRO B 1 384 ? -21.346 -7.896 16.131 1.00 44.28 362 PRO B O 1
ATOM 6022 N N . ASN B 1 385 ? -20.274 -5.941 16.427 1.00 43.88 363 ASN B N 1
ATOM 6023 C CA . ASN B 1 385 ? -19.488 -6.078 15.192 1.00 41.64 363 ASN B CA 1
ATOM 6024 C C . ASN B 1 385 ? -18.005 -6.342 15.424 1.00 41.82 363 ASN B C 1
ATOM 6025 O O . ASN B 1 385 ? -17.200 -6.276 14.488 1.00 36.43 363 ASN B O 1
ATOM 6030 N N . VAL B 1 386 ? -17.634 -6.661 16.663 1.00 36.98 364 VAL B N 1
ATOM 6031 C CA . VAL B 1 386 ? -16.273 -7.096 16.944 1.00 38.65 364 VAL B CA 1
ATOM 6032 C C . VAL B 1 386 ? -16.146 -8.567 16.545 1.00 40.02 364 VAL B C 1
ATOM 6033 O O . VAL B 1 386 ? -16.812 -9.442 17.105 1.00 36.81 364 VAL B O 1
ATOM 6037 N N . ARG B 1 387 ? -15.268 -8.821 15.583 1.00 36.47 365 ARG B N 1
ATOM 6038 C CA . ARG B 1 387 ? -15.097 -10.146 15.034 1.00 38.03 365 ARG B CA 1
ATOM 6039 C C . ARG B 1 387 ? -14.350 -11.063 15.974 1.00 35.82 365 ARG B C 1
ATOM 6040 O O . ARG B 1 387 ? -14.717 -12.229 16.098 1.00 33.86 365 ARG B O 1
ATOM 6048 N N . PHE B 1 388 ? -13.289 -10.547 16.598 1.00 32.93 366 PHE B N 1
ATOM 6049 C CA . PHE B 1 388 ? -12.462 -11.287 17.555 1.00 33.43 366 PHE B CA 1
ATOM 6050 C C . PHE B 1 388 ? -12.055 -10.364 18.702 1.00 34.60 366 PHE B C 1
ATOM 6051 O O . PHE B 1 388 ? -11.723 -9.200 18.457 1.00 32.26 366 PHE B O 1
ATOM 6059 N N . TYR B 1 389 ? -12.084 -10.875 19.934 1.00 32.07 367 TYR B N 1
ATOM 6060 C CA . TYR B 1 389 ? -11.389 -10.240 21.038 1.00 32.93 367 TYR B CA 1
ATOM 6061 C C . TYR B 1 389 ? -10.060 -10.926 21.132 1.00 32.48 367 TYR B C 1
ATOM 6062 O O . TYR B 1 389 ? -9.949 -12.054 21.579 1.00 33.71 367 TYR B O 1
ATOM 6071 N N . ARG B 1 390 ? -9.037 -10.221 20.678 1.00 31.22 368 ARG B N 1
ATOM 6072 C CA . ARG B 1 390 ? -7.706 -10.709 20.728 1.00 31.18 368 ARG B CA 1
ATOM 6073 C C . ARG B 1 390 ? -7.201 -10.539 22.135 1.00 32.93 368 ARG B C 1
ATOM 6074 O O . ARG B 1 390 ? -7.831 -9.863 22.965 1.00 31.46 368 ARG B O 1
ATOM 6082 N N . ASP B 1 391 ? -6.071 -11.156 22.424 1.00 31.31 369 ASP B N 1
ATOM 6083 C CA . ASP B 1 391 ? -5.586 -11.154 23.794 1.00 35.01 369 ASP B CA 1
ATOM 6084 C C . ASP B 1 391 ? -5.331 -9.731 24.315 1.00 37.67 369 ASP B C 1
ATOM 6085 O O . ASP B 1 391 ? -5.614 -9.438 25.474 1.00 37.76 369 ASP B O 1
ATOM 6090 N N . VAL B 1 392 ? -4.828 -8.853 23.458 1.00 35.11 370 VAL B N 1
ATOM 6091 C CA . VAL B 1 392 ? -4.612 -7.480 23.862 1.00 39.26 370 VAL B CA 1
ATOM 6092 C C . VAL B 1 392 ? -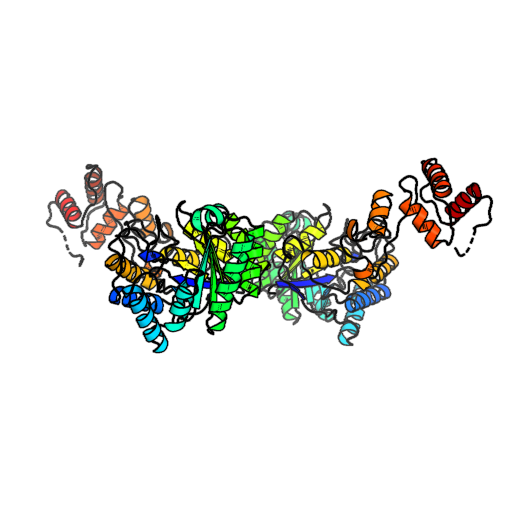5.930 -6.874 24.304 1.00 37.78 370 VAL B C 1
ATOM 6093 O O . VAL B 1 392 ? -5.978 -6.184 25.331 1.00 32.46 370 VAL B O 1
ATOM 6097 N N . ASP B 1 393 ? -6.996 -7.182 23.567 1.00 33.94 371 ASP B N 1
ATOM 6098 C CA . ASP B 1 393 ? -8.327 -6.678 23.879 1.00 33.83 371 ASP B CA 1
ATOM 6099 C C . ASP B 1 393 ? -8.833 -7.205 25.227 1.00 34.57 371 ASP B C 1
ATOM 6100 O O . ASP B 1 393 ? -9.482 -6.479 25.984 1.00 35.81 371 ASP B O 1
ATOM 6105 N N . LEU B 1 394 ? -8.586 -8.481 25.485 1.00 35.16 372 LEU B N 1
ATOM 6106 C CA . LEU B 1 394 ? -8.983 -9.110 26.734 1.00 35.53 372 LEU B CA 1
ATOM 6107 C C . LEU B 1 394 ? -8.211 -8.490 27.904 1.00 36.47 372 LEU B C 1
ATOM 6108 O O . LEU B 1 394 ? -8.764 -8.291 28.977 1.00 35.42 372 LEU B O 1
ATOM 6113 N N . LEU B 1 395 ? -6.926 -8.236 27.704 1.00 34.91 373 LEU B N 1
ATOM 6114 C CA . LEU B 1 395 ? -6.109 -7.619 28.758 1.00 36.03 373 LEU B CA 1
ATOM 6115 C C . LEU B 1 395 ? -6.610 -6.212 29.036 1.00 35.95 373 LEU B C 1
ATOM 6116 O O . LEU B 1 395 ? -6.744 -5.827 30.191 1.00 38.92 373 LEU B O 1
ATOM 6121 N N . GLU B 1 396 ? -6.962 -5.476 27.992 1.00 34.84 374 GLU B N 1
ATOM 6122 C CA . GLU B 1 396 ? -7.540 -4.148 28.168 1.00 38.78 374 GLU B CA 1
ATOM 6123 C C . GLU B 1 396 ? -8.891 -4.198 28.885 1.00 40.36 374 GLU B C 1
ATOM 6124 O O . GLU B 1 396 ? -9.190 -3.320 29.699 1.00 34.43 374 GLU B O 1
ATOM 6130 N N . LEU B 1 397 ? -9.703 -5.214 28.587 1.00 35.95 375 LEU B N 1
ATOM 6131 C CA . LEU B 1 397 ? -10.982 -5.373 29.283 1.00 36.30 375 LEU B CA 1
ATOM 6132 C C . LEU B 1 397 ? -10.776 -5.677 30.764 1.00 31.74 375 LEU B C 1
ATOM 6133 O O . LEU B 1 397 ? -11.453 -5.087 31.595 1.00 34.64 375 LEU B O 1
ATOM 6138 N N . ALA B 1 398 ? -9.829 -6.556 31.072 1.00 30.17 376 ALA B N 1
ATOM 6139 C CA . ALA B 1 398 ? -9.513 -6.939 32.429 1.00 31.46 376 ALA B CA 1
ATOM 6140 C C . ALA B 1 398 ? -8.939 -5.759 33.223 1.00 36.87 376 ALA B C 1
ATOM 6141 O O . ALA B 1 398 ? -9.334 -5.517 34.359 1.00 34.23 376 ALA B O 1
ATOM 6143 N N . GLU B 1 399 ? -8.007 -5.038 32.608 1.00 34.92 377 GLU B N 1
ATOM 6144 C CA . GLU B 1 399 ? -7.525 -3.793 33.171 1.00 34.77 377 GLU B CA 1
ATOM 6145 C C . GLU B 1 399 ? -8.661 -2.831 33.427 1.00 33.54 377 GLU B C 1
ATOM 6146 O O . GLU B 1 399 ? -8.676 -2.203 34.475 1.00 35.64 377 GLU B O 1
ATOM 6152 N N . SER B 1 400 ? -9.624 -2.729 32.515 1.00 35.78 378 SER B N 1
ATOM 6153 C CA . SER B 1 400 ? -10.757 -1.821 32.709 1.00 36.16 378 SER B CA 1
ATOM 6154 C C . SER B 1 400 ? -11.699 -2.248 33.850 1.00 38.74 378 SER B C 1
ATOM 6155 O O . SER B 1 400 ? -12.535 -1.467 34.274 1.00 38.33 378 SER B O 1
ATOM 6158 N N . VAL B 1 401 ? -11.566 -3.471 34.334 1.00 37.81 379 VAL B N 1
ATOM 6159 C CA . VAL B 1 401 ? -12.429 -3.957 35.386 1.00 40.16 379 VAL B CA 1
ATOM 6160 C C . VAL B 1 401 ? -11.651 -3.986 36.712 1.00 38.51 379 VAL B C 1
ATOM 6161 O O . VAL B 1 401 ? -12.183 -3.617 37.754 1.00 43.38 379 VAL B O 1
ATOM 6165 N N . THR B 1 402 ? -10.401 -4.413 36.682 1.00 39.25 380 THR B N 1
ATOM 6166 C CA . THR B 1 402 ? -9.622 -4.526 37.895 1.00 39.67 380 THR B CA 1
ATOM 6167 C C . THR B 1 402 ? -8.906 -3.232 38.319 1.00 40.83 380 THR B C 1
ATOM 6168 O O . THR B 1 402 ? -8.552 -3.094 39.486 1.00 35.46 380 THR B O 1
ATOM 6172 N N . GLY B 1 403 ? -8.667 -2.321 37.381 1.00 40.28 381 GLY B N 1
ATOM 6173 C CA . GLY B 1 403 ? -7.804 -1.149 37.633 1.00 40.34 381 GLY B CA 1
ATOM 6174 C C . GLY B 1 403 ? -6.354 -1.531 37.927 1.00 40.01 381 GLY B C 1
ATOM 6175 O O . GLY B 1 403 ? -5.584 -0.745 38.470 1.00 43.40 381 GLY B O 1
ATOM 6176 N N . ARG B 1 404 ? -5.960 -2.739 37.576 1.00 38.51 382 ARG B N 1
ATOM 6177 C CA . ARG B 1 404 ? -4.623 -3.185 37.833 1.00 41.96 382 ARG B CA 1
ATOM 6178 C C . ARG B 1 404 ? -3.942 -3.480 36.512 1.00 42.59 382 ARG B C 1
ATOM 6179 O O . ARG B 1 404 ? -4.597 -3.725 35.503 1.00 38.45 382 ARG B O 1
ATOM 6187 N N . LEU B 1 405 ? -2.618 -3.452 36.536 1.00 41.78 383 LEU B N 1
ATOM 6188 C CA . LEU B 1 405 ? -1.819 -3.711 35.354 1.00 45.15 383 LEU B CA 1
ATOM 6189 C C . LEU B 1 405 ? -1.821 -5.210 35.049 1.00 46.76 383 LEU B C 1
ATOM 6190 O O . LEU B 1 405 ? -1.550 -6.021 35.927 1.00 49.44 383 LEU B O 1
ATOM 6195 N N . GLU B 1 406 ? -2.152 -5.575 33.814 1.00 50.24 384 GLU B N 1
ATOM 6196 C CA . GLU B 1 406 ? -2.200 -6.995 33.417 1.00 54.41 384 GLU B CA 1
ATOM 6197 C C . GLU B 1 406 ? -1.376 -7.322 32.146 1.00 55.34 384 GLU B C 1
ATOM 6198 O O . GLU B 1 406 ? -0.943 -8.450 31.989 1.00 58.52 384 GLU B O 1
ATOM 6204 N N . HIS B 1 407 ? -1.142 -6.350 31.261 1.00 63.94 385 HIS B N 1
ATOM 6205 C CA . HIS B 1 407 ? -0.598 -6.644 29.908 1.00 63.56 385 HIS B CA 1
ATOM 6206 C C . HIS B 1 407 ? 0.919 -6.851 29.819 1.00 60.35 385 HIS B C 1
ATOM 6207 O O . HIS B 1 407 ? 1.681 -6.437 30.693 1.00 63.15 385 HIS B O 1
ATOM 6214 N N . HIS B 1 411 ? 3.092 -12.040 26.622 1.00 43.81 389 HIS B N 1
ATOM 6215 C CA . HIS B 1 411 ? 4.128 -11.622 25.662 1.00 53.84 389 HIS B CA 1
ATOM 6216 C C . HIS B 1 411 ? 3.819 -11.706 24.113 1.00 48.21 389 HIS B C 1
ATOM 6217 O O . HIS B 1 411 ? 4.741 -11.977 23.319 1.00 49.39 389 HIS B O 1
ATOM 6224 N N . HIS B 1 412 ? 2.557 -11.502 23.701 1.00 40.13 390 HIS B N 1
ATOM 6225 C CA . HIS B 1 412 ? 2.173 -11.328 22.261 1.00 42.97 390 HIS B CA 1
ATOM 6226 C C . HIS B 1 412 ? 1.230 -10.108 22.069 1.00 46.44 390 HIS B C 1
ATOM 6227 O O . HIS B 1 412 ? 0.644 -9.890 20.990 1.00 34.86 390 HIS B O 1
#

Nearest PDB structures (foldseek):
  6ktq-assembly1_B  TM=9.981E-01  e=8.582E-76  Sulfolobus acidocaldarius DSM 639
  3rmj-assembly1_A  TM=9.011E-01  e=1.227E-28  Neisseria meningitidis serogroup B
  3rmj-assembly1_B  TM=9.019E-01  e=4.401E-28  Neisseria meningitidis serogroup B
  3ble-assembly1_A-2  TM=9.035E-01  e=5.092E-25  Leptospira interrogans
  3ewb-assembly1_X-2  TM=9.133E-01  e=4.717E-22  Listeria monocytogenes serotype 4b str. F2365

B-factor: mean 36.02, std 10.0, range [19.59, 86.49]

CATH classification: 3.20.20.70

InterPro domains:
  IPR000891 Pyruvate carboxyltransferase [PF00682] (11-272)
  IPR000891 Pyruvate carboxyltransferase [PS50991] (11-266)
  IPR002034 Alpha-isopropylmalate/homocitrate synthase, conserved site [PS00816] (202-215)
  IPR011008 Dimeric alpha-beta barrel [SSF54909] (391-467)
  IPR011872 Homocitrate synthase [MF_02222] (12-381)
  IPR011872 Homocitrate synthase [TIGR02146] (13-360)
  IPR013785 Aldolase-type TIM barrel [G3DSA:3.20.20.70] (6-277)
  IPR019887 Transcription regulator AsnC/Lrp, ligand binding domain [PF01037] (394-467)
  IPR050073 2-IPM synthase/homocitrate synthase-like [PTHR10277] (8-400)
  IPR054691 2-isopropylmalate synthase/homocitrate synthase, post-catalytic domain [PF22617] (286-360)

Solvent-accessible surface area: 36232 Å² total; per-residue (Å²): 196,42,49,43,100,53,24,92,2,40,10,94,51,35,187,96,86,157,102,36,60,0,1,1,0,0,0,0,1,24,5,0,27,73,15,94,84,4,118,7,77,26,97,42,2,5,74,0,0,80,15,0,2,94,0,2,0,27,5,0,0,0,1,24,6,48,94,29,119,62,17,65,63,0,0,88,74,0,16,108,28,57,194,97,37,73,0,121,0,32,0,0,0,15,0,117,17,52,130,147,2,0,44,12,0,24,100,9,118,8,44,6,0,0,0,42,25,0,0,3,76,87,25,6,161,73,92,46,148,19,78,89,98,69,0,27,146,34,0,29,118,15,0,47,71,0,78,91,77,73,16,88,0,3,0,12,0,38,0,5,29,120,17,57,80,116,1,2,15,71,0,0,98,28,0,71,110,15,24,4,54,13,0,0,0,4,0,23,37,1,66,17,129,26,63,167,0,67,97,28,0,112,19,0,38,52,73,5,114,96,10,56,0,0,0,13,0,9,49,54,117,57,59,0,35,46,1,0,19,6,0,0,57,5,17,0,14,1,0,1,0,0,0,14,20,7,1,67,117,82,0,1,0,12,0,0,22,0,0,4,18,0,69,93,83,9,46,21,61,1,1,24,2,130,56,0,38,109,1,2,60,29,0,52,150,46,8,65,76,79,30,63,54,109,30,65,11,19,1,94,130,40,6,42,17,85,32,11,117,69,1,24,19,9,74,133,63,42,160,77,94,13,99,36,65,0,91,27,1,53,51,91,86,76,38,51,7,9,83,126,5,17,82,91,0,0,74,46,56,3,103,133,9,25,8,164,28,81,84,63,25,4,74,79,0,29,62,80,0,101,76,79,99,128,59,203,115,29,140,32,86,30,0,41,111,34,0,54,69,29,20,76,135,174,50,179,37,143,182,213,58,37,43,97,61,23,86,1,42,10,96,46,36,192,92,89,158,103,33,54,0,0,1,0,0,0,0,2,26,4,0,30,75,17,95,80,3,116,6,75,29,100,42,1,10,69,0,0,78,16,0,3,86,0,1,0,27,5,0,0,0,2,24,5,48,94,26,114,65,20,49,70,0,0,97,74,0,19,120,29,54,201,106,36,71,1,120,0,40,0,0,0,14,0,122,18,52,109,184,2,0,70,27,0,23,112,11,127,8,53,7,0,0,0,40,24,0,0,3,76,87,25,6,163,76,94,45,148,26,72,93,91,74,0,24,141,39,0,30,109,11,0,47,62,0,79,89,76,70,16,118,0,2,0,11,0,36,0,5,29,123,17,55,69,118,5,2,19,79,0,0,98,29,0,73,110,18,22,4,51,14,0,0,0,3,0,23,38,2,66,16,131,25,64,168,0,66,92,29,0,111,15,0,38,51,74,4,115,98,9,70,0,0,0,13,0,9,50,54,117,56,61,0,36,43,1,0,19,6,0,0,56,6,17,0,15,1,0,2,0,0,0,15,20,7,1,64,120,76,0,1,0,12,0,0,23,0,0,3,17,0,69,90,80,9,46,18,64,1,1,21,3,134,63,0,38,112,3,2,58,29,0,51,140,41,9,64,74,80,28,62,61,116,27,65,9,18,1,96,101,40,5,41,17,89,32,10,117,67,1,24,19,9,74,136,60,43,156,75,94,14,102,35,64,0,93,26,2,51,53,92,89,71,29,28,6,8,80,126,4,19,102,100,0,0,68,27,64,2,81,170,54,49,5,150,28,79,97,67,38,2,78,80,0,32,62,87,0,96,75,60,103,137,54,161,52,19,136,35,76,46,1,21,113,31,0,38,75,30,25,73,142,145,39,152,229,218

Organism: Sulfolobus acidocaldarius (strain ATCC 33909 / DSM 639 / JCM 8929 / NBRC 15157 / NCIMB 11770) (NCBI:txid330779)

Sequence (797 aa):
KHHHHHHHHGGLVPRGSLHMKVGILDSTLREGEQTPGVVFTTDQRVEIAKALSDIGVQMIEAGHPAVSPDIYEGIRRIIKLKREGVIKSEIVAHSRAVKRDIEVGAEIEADRIAIFYGISDTHLKAKHHTTRDEALRSIAETVSYAKSHGVKVRFTAEDATRADYQYLLEVIKTVRDAGADRVSIADTVGVLYPSRTRELFKDLTSRFPDIEFDIHAHNDLGMAVANVLAAAEGGATIIHTTLNGLGERVGIAPLQVVAAALKYHFGIEVVDLKKLSEVASLVEKYSGIALPPNFPITGDYAFVHKAGVHVAGVLNDPKTYEFLPPETFGRSRDYVIDKYTGKHAVKDRFDRLGVKLTDSEIDQVLAKIKSNPNVRFYRDVDLLELAESVTGRLEHHHHKHHHHHHHHGGLVPRGSLHMKVGILDSTLREGEQTPGVVFTTDQRVEIAKALSDIGVQMIEAGHPAVSPDIYEGIRRIIKLKREGVIKSEIVAHSRAVKRDIEVGAEIEADRIAIFYGISDTHLKAKHHTTRDEALRSIAETVSYAKSHGVKVRFTAEDATRADYQYLLEVIKTVRDAGADRVSIADTVGVLYPSRTRELFKDLTSRFPDIEFDIHAHNDLGMAVANVLAAAEGGATIIHTTLNGLGERVGIAPLQVVAAALKYHFGIEVVDLKKLSEVASLVEKYSGIALPPNFPITGDYAFVHKAGVHVAGVLNDPKTYEFLPPETFGRSRDYVIDKYTGKHAVKDRFDRLGVKLTDSEIDQVLAKIKSNPNVRFYRDVDLLELAESVTGRLEHHH